Protein 9JUE (pdb70)

Structure (mmCIF, N/CA/C/O backbone):
data_9JUE
#
_entry.id   9JUE
#
_cell.length_a   71.692
_cell.length_b   88.909
_cell.length_c   112.416
_cell.angle_alpha   90.000
_cell.angle_beta   90.000
_cell.angle_gamma   90.000
#
_symmetry.space_group_name_H-M   'P 21 21 21'
#
loop_
_entity.id
_entity.type
_entity.pdbx_description
1 polymer 'Roadblock/LC7 domain protein'
2 non-polymer '4-(2-HYDROXYETHYL)-1-PIPERAZINE ETHANESULFONIC ACID'
3 water water
#
loop_
_atom_site.group_PDB
_atom_site.id
_atom_site.type_symbol
_atom_site.label_atom_id
_atom_site.label_alt_id
_atom_site.label_comp_id
_atom_site.label_asym_id
_atom_site.label_entity_id
_atom_site.label_seq_id
_atom_site.pdbx_PDB_ins_code
_atom_site.Cartn_x
_atom_site.Cartn_y
_atom_site.Cartn_z
_atom_site.occupancy
_atom_site.B_iso_or_equiv
_atom_site.auth_seq_id
_atom_site.auth_comp_id
_atom_site.auth_asym_id
_atom_site.auth_atom_id
_atom_site.pdbx_PDB_model_num
ATOM 1 N N . THR A 1 12 ? 39.36566 20.14278 -2.33392 1.000 75.59337 12 THR D N 1
ATOM 2 C CA . THR A 1 12 ? 40.80595 20.21631 -2.11469 1.000 79.07075 12 THR D CA 1
ATOM 3 C C . THR A 1 12 ? 41.25884 21.66292 -1.97090 1.000 64.45465 12 THR D C 1
ATOM 4 O O . THR A 1 12 ? 42.18477 21.96378 -1.21967 1.000 69.41182 12 THR D O 1
ATOM 15 N N . ASP A 1 13 ? 40.60143 22.55903 -2.70704 1.000 80.70783 13 ASP D N 1
ATOM 16 C CA . ASP A 1 13 ? 40.96792 23.96936 -2.64662 1.000 76.43729 13 ASP D CA 1
ATOM 17 C C . ASP A 1 13 ? 40.65613 24.56049 -1.27831 1.000 72.99403 13 ASP D C 1
ATOM 18 O O . ASP A 1 13 ? 41.48074 25.28115 -0.70489 1.000 78.15834 13 ASP D O 1
ATOM 27 N N . LYS A 1 14 ? 39.47635 24.25760 -0.73412 1.000 68.16872 14 LYS D N 1
ATOM 28 C CA . LYS A 1 14 ? 39.11621 24.76360 0.58719 1.000 71.17566 14 LYS D CA 1
ATOM 29 C C . LYS A 1 14 ? 40.06158 24.22961 1.65785 1.000 64.46202 14 LYS D C 1
ATOM 30 O O . LYS A 1 14 ? 40.48501 24.97200 2.55382 1.000 61.66618 14 LYS D O 1
ATOM 48 N N . LEU A 1 15 ? 40.40833 22.94292 1.57904 1.000 60.72146 15 LEU D N 1
ATOM 49 C CA . LEU A 1 15 ? 41.35729 22.37231 2.52961 1.000 64.00572 15 LEU D CA 1
ATOM 50 C C . LEU A 1 15 ? 42.71780 23.04964 2.41959 1.000 59.46970 15 LEU D C 1
ATOM 51 O O . LEU A 1 15 ? 43.35582 23.36390 3.43560 1.000 50.92978 15 LEU D O 1
ATOM 67 N N . TRP A 1 16 ? 43.18465 23.28200 1.19202 1.000 59.67620 16 TRP D N 1
ATOM 68 C CA . TRP A 1 16 ? 44.46669 23.95270 1.03737 1.000 66.00824 16 TRP D CA 1
ATOM 69 C C . TRP A 1 16 ? 44.40897 25.37637 1.57269 1.000 72.05436 16 TRP D C 1
ATOM 70 O O . TRP A 1 16 ? 45.40484 25.87452 2.10007 1.000 61.76124 16 TRP D O 1
ATOM 91 N N . TYR A 1 17 ? 43.25580 26.04310 1.46296 1.000 63.39098 17 TYR D N 1
ATOM 92 C CA . TYR A 1 17 ? 43.12858 27.38151 2.03607 1.000 68.85635 17 TYR D CA 1
ATOM 93 C C . TYR A 1 17 ? 43.16592 27.33254 3.55978 1.000 66.46664 17 TYR D C 1
ATOM 94 O O . TYR A 1 17 ? 43.72671 28.22877 4.20512 1.000 62.23270 17 TYR D O 1
ATOM 112 N N . ILE A 1 18 ? 42.56127 26.30170 4.15343 1.000 62.28958 18 ILE D N 1
ATOM 113 C CA . ILE A 1 18 ? 42.69620 26.10483 5.59537 1.000 59.41564 18 ILE D CA 1
ATOM 114 C C . ILE A 1 18 ? 44.17048 25.99352 5.96446 1.000 52.22694 18 ILE D C 1
ATOM 115 O O . ILE A 1 18 ? 44.64402 26.61409 6.92687 1.000 53.67493 18 ILE D O 1
ATOM 131 N N . LEU A 1 19 ? 44.91809 25.19595 5.19873 1.000 56.52507 19 LEU D N 1
ATOM 132 C CA . LEU A 1 19 ? 46.34588 25.04868 5.47269 1.000 51.16703 19 LEU D CA 1
ATOM 133 C C . LEU A 1 19 ? 47.08795 26.36865 5.28020 1.000 52.10846 19 LEU D C 1
ATOM 134 O O . LEU A 1 19 ? 48.01060 26.68566 6.03704 1.000 57.13185 19 LEU D O 1
ATOM 150 N N . GLN A 1 20 ? 46.71440 27.13764 4.25586 1.000 57.31339 20 GLN D N 1
ATOM 151 C CA . GLN A 1 20 ? 47.34789 28.42971 4.01076 1.000 61.33469 20 GLN D CA 1
ATOM 152 C C . GLN A 1 20 ? 47.16588 29.35432 5.20567 1.000 53.91983 20 GLN D C 1
ATOM 153 O O . GLN A 1 20 ? 48.12518 29.97040 5.68537 1.000 52.27896 20 GLN D O 1
ATOM 167 N N . GLU A 1 21 ? 45.92890 29.46856 5.69107 1.000 52.93307 21 GLU D N 1
ATOM 168 C CA . GLU A 1 21 ? 45.66248 30.27658 6.87672 1.000 58.88018 21 GLU D CA 1
ATOM 169 C C . GLU A 1 21 ? 46.49305 29.79432 8.05971 1.000 56.37603 21 GLU D C 1
ATOM 170 O O . GLU A 1 21 ? 47.20815 30.58021 8.69956 1.000 61.27711 21 GLU D O 1
ATOM 182 N N . LEU A 1 22 ? 46.41927 28.49417 8.35621 1.000 53.42728 22 LEU D N 1
ATOM 183 C CA . LEU A 1 22 ? 47.14417 27.94939 9.49863 1.000 47.51457 22 LEU D CA 1
ATOM 184 C C . LEU A 1 22 ? 48.62894 28.28031 9.41900 1.000 43.97061 22 LEU D C 1
ATOM 185 O O . LEU A 1 22 ? 49.20526 28.83611 10.36004 1.000 58.12128 22 LEU D O 1
ATOM 201 N N . THR A 1 23 ? 49.26469 27.95355 8.29181 1.000 52.01048 23 THR D N 1
ATOM 202 C CA . THR A 1 23 ? 50.70978 28.11188 8.18693 1.000 50.24306 23 THR D CA 1
ATOM 203 C C . THR A 1 23 ? 51.12228 29.57588 8.15891 1.000 59.22997 23 THR D C 1
ATOM 204 O O . THR A 1 23 ? 52.20501 29.91714 8.64901 1.000 62.36724 23 THR D O 1
ATOM 215 N N . SER A 1 24 ? 50.28876 30.45602 7.59675 1.000 61.07215 24 SER D N 1
ATOM 216 C CA . SER A 1 24 ? 50.64818 31.86461 7.52900 1.000 57.75804 24 SER D CA 1
ATOM 217 C C . SER A 1 24 ? 50.40978 32.59487 8.84201 1.000 59.02575 24 SER D C 1
ATOM 218 O O . SER A 1 24 ? 50.97644 33.67422 9.04522 1.000 60.35385 24 SER D O 1
ATOM 226 N N . ASN A 1 25 ? 49.58294 32.04588 9.73392 1.000 60.24490 25 ASN D N 1
ATOM 227 C CA . ASN A 1 25 ? 49.39873 32.69568 11.02623 1.000 61.32894 25 ASN D CA 1
ATOM 228 C C . ASN A 1 25 ? 50.62944 32.58797 11.92020 1.000 57.01487 25 ASN D C 1
ATOM 229 O O . ASN A 1 25 ? 50.79575 33.42001 12.81844 1.000 66.89182 25 ASN D O 1
ATOM 240 N N . ARG A 1 26 ? 51.49527 31.59832 11.69892 1.000 51.86054 26 ARG D N 1
ATOM 241 C CA . ARG A 1 26 ? 52.63061 31.36579 12.58278 1.000 50.91483 26 ARG D CA 1
ATOM 242 C C . ARG A 1 26 ? 53.88780 31.06690 11.78259 1.000 52.93316 26 ARG D C 1
ATOM 243 O O . ARG A 1 26 ? 53.89636 30.15921 10.94570 1.000 52.81373 26 ARG D O 1
ATOM 264 N N . GLY A 1 27 ? 54.95632 31.81372 12.06832 1.000 44.48063 27 GLY D N 1
ATOM 265 C CA . GLY A 1 27 ? 56.23426 31.55478 11.43452 1.000 45.02250 27 GLY D CA 1
ATOM 266 C C . GLY A 1 27 ? 56.92982 30.30827 11.93769 1.000 46.94736 27 GLY D C 1
ATOM 267 O O . GLY A 1 27 ? 57.77839 29.75856 11.22724 1.000 52.78513 27 GLY D O 1
ATOM 271 N N . ASP A 1 28 ? 56.59457 29.84827 13.14377 1.000 42.61114 28 ASP D N 1
ATOM 272 C CA . ASP A 1 28 ? 57.20630 28.65150 13.70542 1.000 41.01046 28 ASP D CA 1
ATOM 273 C C . ASP A 1 28 ? 56.46538 27.37517 13.31807 1.000 44.44419 28 ASP D C 1
ATOM 274 O O . ASP A 1 28 ? 56.82211 26.29614 13.80144 1.000 42.54205 28 ASP D O 1
ATOM 283 N N . ILE A 1 29 ? 55.45706 27.47039 12.45578 1.000 45.48683 29 ILE D N 1
ATOM 284 C CA . ILE A 1 29 ? 54.86493 26.30166 11.81303 1.000 43.37419 29 ILE D CA 1
ATOM 285 C C . ILE A 1 29 ? 55.62093 26.08343 10.50696 1.000 39.47234 29 ILE D C 1
ATOM 286 O O . ILE A 1 29 ? 55.48704 26.86518 9.56232 1.000 41.73855 29 ILE D O 1
ATOM 302 N N . GLN A 1 30 ? 56.42627 25.02184 10.45576 1.000 44.33560 30 GLN D N 1
ATOM 303 C CA . GLN A 1 30 ? 57.25725 24.78661 9.28034 1.000 40.67502 30 GLN D CA 1
ATOM 304 C C . GLN A 1 30 ? 56.42093 24.34615 8.08728 1.000 42.66538 30 GLN D C 1
ATOM 305 O O . GLN A 1 30 ? 56.66752 24.78118 6.95712 1.000 49.57231 30 GLN D O 1
ATOM 319 N N . GLY A 1 31 ? 55.43848 23.48222 8.30946 1.000 44.39020 31 GLY D N 1
ATOM 320 C CA . GLY A 1 31 ? 54.63453 23.02127 7.18582 1.000 45.29786 31 GLY D CA 1
ATOM 321 C C . GLY A 1 31 ? 53.47501 22.16902 7.64316 1.000 46.30454 31 GLY D C 1
ATOM 322 O O . GLY A 1 31 ? 53.40511 21.74777 8.79854 1.000 46.24945 31 GLY D O 1
ATOM 326 N N . CYS A 1 32 ? 52.55398 21.91496 6.71382 1.000 46.82556 32 CYS D N 1
ATOM 327 C CA . CYS A 1 32 ? 51.36755 21.13469 7.03510 1.000 39.62608 32 CYS D CA 1
ATOM 328 C C . CYS A 1 32 ? 50.96968 20.24945 5.86347 1.000 54.59349 32 CYS D C 1
ATOM 329 O O . CYS A 1 32 ? 51.31440 20.50710 4.70814 1.000 46.26128 32 CYS D O 1
ATOM 337 N N . THR A 1 33 ? 50.22282 19.19660 6.18586 1.000 49.11705 33 THR D N 1
ATOM 338 C CA . THR A 1 33 ? 49.59446 18.36840 5.16647 1.000 41.15939 33 THR D CA 1
ATOM 339 C C . THR A 1 33 ? 48.35141 17.71179 5.75034 1.000 44.51753 33 THR D C 1
ATOM 340 O O . THR A 1 33 ? 48.30420 17.37742 6.93487 1.000 41.41622 33 THR D O 1
ATOM 351 N N . ILE A 1 34 ? 47.33789 17.54343 4.90865 1.000 43.75868 34 ILE D N 1
ATOM 352 C CA . ILE A 1 34 ? 46.13199 16.79872 5.24850 1.000 41.35236 34 ILE D CA 1
ATOM 353 C C . ILE A 1 34 ? 46.18960 15.48648 4.48121 1.000 46.87532 34 ILE D C 1
ATOM 354 O O . ILE A 1 34 ? 46.27151 15.48589 3.24221 1.000 45.31034 34 ILE D O 1
ATOM 370 N N . VAL A 1 35 ? 46.14176 14.37557 5.22224 1.000 42.84870 35 VAL D N 1
ATOM 371 C CA . VAL A 1 35 ? 46.35535 13.04151 4.68208 1.000 51.50684 35 VAL D CA 1
ATOM 372 C C . VAL A 1 35 ? 45.18859 12.14919 5.07979 1.000 46.40242 35 VAL D C 1
ATOM 373 O O . VAL A 1 35 ? 44.47791 12.40759 6.05348 1.000 40.64692 35 VAL D O 1
ATOM 386 N N . THR A 1 36 ? 45.01167 11.07351 4.31866 1.000 45.24302 36 THR D N 1
ATOM 387 C CA . THR A 1 36 ? 43.98508 10.09523 4.63174 1.000 43.34993 36 THR D CA 1
ATOM 388 C C . THR A 1 36 ? 44.43124 9.21591 5.79793 1.000 41.97036 36 THR D C 1
ATOM 389 O O . THR A 1 36 ? 45.59391 9.22091 6.21006 1.000 41.06347 36 THR D O 1
ATOM 400 N N . THR A 1 37 ? 43.48463 8.44038 6.32926 1.000 45.71581 37 THR D N 1
ATOM 401 C CA . THR A 1 37 ? 43.81734 7.48720 7.38108 1.000 48.12996 37 THR D CA 1
ATOM 402 C C . THR A 1 37 ? 44.82371 6.44555 6.90783 1.000 54.61633 37 THR D C 1
ATOM 403 O O . THR A 1 37 ? 45.49260 5.82198 7.73940 1.000 56.55696 37 THR D O 1
ATOM 414 N N . GLN A 1 38 ? 44.94372 6.24154 5.59733 1.000 50.07416 38 GLN D N 1
ATOM 415 C CA . GLN A 1 38 ? 45.89554 5.29809 5.02802 1.000 49.92282 38 GLN D CA 1
ATOM 416 C C . GLN A 1 38 ? 47.21802 5.95322 4.64549 1.000 46.62436 38 GLN D C 1
ATOM 417 O O . GLN A 1 38 ? 48.04013 5.31816 3.97704 1.000 55.56895 38 GLN D O 1
ATOM 431 N N . GLY A 1 39 ? 47.43825 7.20242 5.04650 1.000 43.58460 39 GLY D N 1
ATOM 432 C CA . GLY A 1 39 ? 48.70676 7.85600 4.80102 1.000 49.13177 39 GLY D CA 1
ATOM 433 C C . GLY A 1 39 ? 48.87371 8.45081 3.42356 1.000 46.30594 39 GLY D C 1
ATOM 434 O O . GLY A 1 39 ? 50.00736 8.71202 3.00979 1.000 48.06891 39 GLY D O 1
ATOM 438 N N . LEU A 1 40 ? 47.78662 8.67540 2.69747 1.000 46.10360 40 LEU D N 1
ATOM 439 C CA . LEU A 1 40 ? 47.89811 9.27884 1.37511 1.000 48.62987 40 LEU D CA 1
ATOM 440 C C . LEU A 1 40 ? 47.63060 10.77147 1.47158 1.000 50.92125 40 LEU D C 1
ATOM 441 O O . LEU A 1 40 ? 46.65455 11.17759 2.12101 1.000 46.10595 40 LEU D O 1
ATOM 457 N N . PRO A 1 41 ? 48.46129 11.62060 0.86430 1.000 51.84715 41 PRO D N 1
ATOM 458 C CA . PRO A 1 41 ? 48.26145 13.07238 1.00040 1.000 53.01355 41 PRO D CA 1
ATOM 459 C C . PRO A 1 41 ? 47.01811 13.52978 0.25261 1.000 56.47630 41 PRO D C 1
ATOM 460 O O . PRO A 1 41 ? 46.87718 13.29254 -0.94860 1.000 51.63724 41 PRO D O 1
ATOM 471 N N . ILE A 1 42 ? 46.10942 14.18215 0.97755 1.000 49.79017 42 ILE D N 1
ATOM 472 C CA . ILE A 1 42 ? 44.97713 14.83688 0.33362 1.000 49.76405 42 ILE D CA 1
ATOM 473 C C . ILE A 1 42 ? 45.39621 16.19925 -0.19629 1.000 54.66259 42 ILE D C 1
ATOM 474 O O . ILE A 1 42 ? 45.07903 16.56792 -1.33244 1.000 59.75174 42 ILE D O 1
ATOM 490 N N . THR A 1 43 ? 46.11840 16.96338 0.61908 1.000 52.36348 43 THR D N 1
ATOM 491 C CA . THR A 1 43 ? 46.68503 18.22660 0.15772 1.000 50.70257 43 THR D CA 1
ATOM 492 C C . THR A 1 43 ? 47.83086 18.60275 1.08446 1.000 53.68565 43 THR D C 1
ATOM 493 O O . THR A 1 43 ? 47.95716 18.06685 2.18478 1.000 53.23291 43 THR D O 1
ATOM 504 N N . SER A 1 44 ? 48.67668 19.52134 0.62506 1.000 53.68027 44 SER D N 1
ATOM 505 C CA . SER A 1 44 ? 49.88394 19.83481 1.37305 1.000 59.56604 44 SER D CA 1
ATOM 506 C C . SER A 1 44 ? 50.28414 21.28431 1.15827 1.000 55.76577 44 SER D C 1
ATOM 507 O O . SER A 1 44 ? 50.06868 21.85371 0.08629 1.000 59.16345 44 SER D O 1
ATOM 515 N N . LEU A 1 45 ? 50.86825 21.87594 2.20018 1.000 48.56832 45 LEU D N 1
ATOM 516 C CA . LEU A 1 45 ? 51.56436 23.15991 2.12104 1.000 49.50389 45 LEU D CA 1
ATOM 517 C C . LEU A 1 45 ? 52.88603 22.90650 2.84329 1.000 48.04746 45 LEU D C 1
ATOM 518 O O . LEU A 1 45 ? 52.99632 23.10358 4.05813 1.000 48.13781 45 LEU D O 1
ATOM 534 N N . LEU A 1 46 ? 53.86961 22.41978 2.09140 1.000 57.05779 46 LEU D N 1
ATOM 535 C CA . LEU A 1 46 ? 55.15119 21.99635 2.62905 1.000 48.58235 46 LEU D CA 1
ATOM 536 C C . LEU A 1 46 ? 56.26881 22.62001 1.80900 1.000 51.25340 46 LEU D C 1
ATOM 537 O O . LEU A 1 46 ? 56.11146 22.88195 0.61327 1.000 61.47612 46 LEU D O 1
ATOM 553 N N . ALA A 1 47 ? 57.40132 22.85544 2.46372 1.000 59.14244 47 ALA D N 1
ATOM 554 C CA . ALA A 1 47 ? 58.56056 23.38742 1.76708 1.000 68.07299 47 ALA D CA 1
ATOM 555 C C . ALA A 1 47 ? 58.95528 22.46294 0.61835 1.000 71.73334 47 ALA D C 1
ATOM 556 O O . ALA A 1 47 ? 58.65945 21.26492 0.61596 1.000 71.82140 47 ALA D O 1
ATOM 563 N N . ASP A 1 48 ? 59.63055 23.04250 -0.37677 1.000 93.17044 48 ASP D N 1
ATOM 564 C CA . ASP A 1 48 ? 60.03723 22.26639 -1.54328 1.000 93.42743 48 ASP D CA 1
ATOM 565 C C . ASP A 1 48 ? 60.89768 21.07157 -1.15707 1.000 92.89398 48 ASP D C 1
ATOM 566 O O . ASP A 1 48 ? 60.93254 20.07111 -1.88350 1.000 93.27582 48 ASP D O 1
ATOM 575 N N . ASP A 1 49 ? 61.59876 21.15179 -0.02725 1.000 73.53264 49 ASP D N 1
ATOM 576 C CA . ASP A 1 49 ? 62.51297 20.08837 0.36248 1.000 80.74942 49 ASP D CA 1
ATOM 577 C C . ASP A 1 49 ? 61.79076 18.86619 0.91390 1.000 79.30655 49 ASP D C 1
ATOM 578 O O . ASP A 1 49 ? 62.34404 17.76145 0.87758 1.000 76.12761 49 ASP D O 1
ATOM 587 N N . ALA A 1 50 ? 60.57251 19.03607 1.41337 1.000 77.66866 50 ALA D N 1
ATOM 588 C CA . ALA A 1 50 ? 59.92024 17.98112 2.17357 1.000 71.17506 50 ALA D CA 1
ATOM 589 C C . ALA A 1 50 ? 59.54382 16.79478 1.29112 1.000 66.36143 50 ALA D C 1
ATOM 590 O O . ALA A 1 50 ? 59.30775 16.92933 0.08730 1.000 64.21241 50 ALA D O 1
ATOM 597 N N . ASN A 1 51 ? 59.48815 15.61739 1.91637 1.000 60.20909 51 ASN D N 1
ATOM 598 C CA . ASN A 1 51 ? 59.04311 14.38242 1.27156 1.000 52.94568 51 ASN D CA 1
ATOM 599 C C . ASN A 1 51 ? 57.60136 14.13389 1.70423 1.000 50.62082 51 ASN D C 1
ATOM 600 O O . ASN A 1 51 ? 57.34966 13.58380 2.77962 1.000 51.99538 51 ASN D O 1
ATOM 611 N N . VAL A 1 52 ? 56.65334 14.52190 0.84904 1.000 54.43828 52 VAL D N 1
ATOM 612 C CA . VAL A 1 52 ? 55.24478 14.50669 1.23861 1.000 52.83939 52 VAL D CA 1
ATOM 613 C C . VAL A 1 52 ? 54.78720 13.08392 1.54191 1.000 48.66658 52 VAL D C 1
ATOM 614 O O . VAL A 1 52 ? 54.16140 12.82011 2.57603 1.000 43.48328 52 VAL D O 1
ATOM 627 N N . SER A 1 53 ? 55.08099 12.14728 0.63805 1.000 38.64798 53 SER D N 1
ATOM 628 C CA . SER A 1 53 ? 54.59818 10.78088 0.81242 1.000 55.69914 53 SER D CA 1
ATOM 629 C C . SER A 1 53 ? 55.13498 10.16710 2.09977 1.000 49.64859 53 SER D C 1
ATOM 630 O O . SER A 1 53 ? 54.39107 9.51714 2.84435 1.000 44.02566 53 SER D O 1
ATOM 638 N N . LEU A 1 54 ? 56.42335 10.37062 2.38200 1.000 48.53848 54 LEU D N 1
ATOM 639 C CA . LEU A 1 54 ? 57.01565 9.83380 3.60310 1.000 48.02768 54 LEU D CA 1
ATOM 640 C C . LEU A 1 54 ? 56.36059 10.43008 4.84446 1.000 38.44882 54 LEU D C 1
ATOM 641 O O . LEU A 1 54 ? 56.03070 9.70999 5.79357 1.000 37.36159 54 LEU D O 1
ATOM 657 N N . ILE A 1 55 ? 56.18454 11.75271 4.86398 1.000 41.92468 55 ILE D N 1
ATOM 658 C CA . ILE A 1 55 ? 55.57327 12.40653 6.01891 1.000 36.03287 55 ILE D CA 1
ATOM 659 C C . ILE A 1 55 ? 54.16956 11.86228 6.24758 1.000 45.32832 55 ILE D C 1
ATOM 660 O O . ILE A 1 55 ? 53.80053 11.48930 7.36888 1.000 37.41955 55 ILE D O 1
ATOM 676 N N . SER A 1 56 ? 53.37109 11.79322 5.18089 1.000 40.08202 56 SER D N 1
ATOM 677 C CA . SER A 1 56 ? 51.99722 11.32086 5.31437 1.000 48.49882 56 SER D CA 1
ATOM 678 C C . SER A 1 56 ? 51.95925 9.88264 5.81473 1.000 41.53594 56 SER D C 1
ATOM 679 O O . SER A 1 56 ? 51.22040 9.55560 6.75364 1.000 41.20186 56 SER D O 1
ATOM 687 N N . ALA A 1 57 ? 52.75642 9.00663 5.19975 1.000 39.26880 57 ALA D N 1
ATOM 688 C CA . ALA A 1 57 ? 52.71297 7.59366 5.55331 1.000 44.00634 57 ALA D CA 1
ATOM 689 C C . ALA A 1 57 ? 53.18008 7.36958 6.98486 1.000 33.45619 57 ALA D C 1
ATOM 690 O O . ALA A 1 57 ? 52.55060 6.62126 7.74153 1.000 35.04147 57 ALA D O 1
ATOM 697 N N . MET A 1 58 ? 54.28833 8.00163 7.37741 1.000 34.91363 58 MET D N 1
ATOM 698 C CA . MET A 1 58 ? 54.79138 7.80490 8.73099 1.000 39.50570 58 MET D CA 1
ATOM 699 C C . MET A 1 58 ? 53.82790 8.38074 9.76075 1.000 38.30890 58 MET D C 1
ATOM 700 O O . MET A 1 58 ? 53.65358 7.80531 10.84114 1.000 34.78868 58 MET D O 1
ATOM 714 N N . SER A 1 59 ? 53.18411 9.50932 9.44882 1.000 37.91957 59 SER D N 1
ATOM 715 C CA . SER A 1 59 ? 52.18117 10.04880 10.36008 1.000 42.15804 59 SER D CA 1
ATOM 716 C C . SER A 1 59 ? 51.03234 9.06523 10.53832 1.000 31.98450 59 SER D C 1
ATOM 717 O O . SER A 1 59 ? 50.60413 8.78644 11.66515 1.000 35.48839 59 SER D O 1
ATOM 725 N N . ALA A 1 60 ? 50.52467 8.51975 9.43036 1.000 33.90487 60 ALA D N 1
ATOM 726 C CA . ALA A 1 60 ? 49.43438 7.55421 9.52412 1.000 43.47889 60 ALA D CA 1
ATOM 727 C C . ALA A 1 60 ? 49.85270 6.32169 10.31988 1.000 38.34233 60 ALA D C 1
ATOM 728 O O . ALA A 1 60 ? 49.06777 5.78835 11.11401 1.000 41.91614 60 ALA D O 1
ATOM 735 N N . ALA A 1 61 ? 51.08974 5.85946 10.12740 1.000 37.97127 61 ALA D N 1
ATOM 736 C CA . ALA A 1 61 ? 51.55568 4.66238 10.82377 1.000 38.22702 61 ALA D CA 1
ATOM 737 C C . ALA A 1 61 ? 51.68860 4.91086 12.32302 1.000 33.44358 61 ALA D C 1
ATOM 738 O O . ALA A 1 61 ? 51.27259 4.07947 13.14452 1.000 41.64966 61 ALA D O 1
ATOM 745 N N . ILE A 1 62 ? 52.29844 6.03800 12.69688 1.000 36.03686 62 ILE D N 1
ATOM 746 C CA . ILE A 1 62 ? 52.34166 6.43746 14.10086 1.000 32.03624 62 ILE D CA 1
ATOM 747 C C . ILE A 1 62 ? 50.93456 6.45585 14.67598 1.000 37.51372 62 ILE D C 1
ATOM 748 O O . ILE A 1 62 ? 50.68320 5.95229 15.77739 1.000 37.42102 62 ILE D O 1
ATOM 764 N N . ILE A 1 63 ? 49.99897 7.05944 13.93995 1.000 32.65981 63 ILE D N 1
ATOM 765 C CA . ILE A 1 63 ? 48.62198 7.15594 14.41266 1.000 38.94520 63 ILE D CA 1
ATOM 766 C C . ILE A 1 63 ? 48.05646 5.76960 14.68434 1.000 34.58766 63 ILE D C 1
ATOM 767 O O . ILE A 1 63 ? 47.46724 5.52173 15.73716 1.000 37.31527 63 ILE D O 1
ATOM 783 N N . SER A 1 64 ? 48.21952 4.84690 13.73705 1.000 37.85295 64 SER D N 1
ATOM 784 C CA . SER A 1 64 ? 47.64841 3.51319 13.91001 1.000 42.84420 64 SER D CA 1
ATOM 785 C C . SER A 1 64 ? 48.23505 2.81566 15.13295 1.000 36.77596 64 SER D C 1
ATOM 786 O O . SER A 1 64 ? 47.49911 2.28265 15.97903 1.000 42.41015 64 SER D O 1
ATOM 794 N N . VAL A 1 65 ? 49.56625 2.79947 15.23720 1.000 35.89408 65 VAL D N 1
ATOM 795 C CA . VAL A 1 65 ? 50.20958 2.08415 16.33809 1.000 38.11023 65 VAL D CA 1
ATOM 796 C C . VAL A 1 65 ? 49.79569 2.68750 17.67569 1.000 40.48862 65 VAL D C 1
ATOM 797 O O . VAL A 1 65 ? 49.38873 1.97463 18.60636 1.000 42.18613 65 VAL D O 1
ATOM 810 N N . ALA A 1 66 ? 49.89741 4.01307 17.79433 1.000 40.84714 66 ALA D N 1
ATOM 811 C CA . ALA A 1 66 ? 49.55709 4.66143 19.05143 1.000 38.68038 66 ALA D CA 1
ATOM 812 C C . ALA A 1 66 ? 48.07583 4.52843 19.36581 1.000 36.18852 66 ALA D C 1
ATOM 813 O O . ALA A 1 66 ? 47.70596 4.45927 20.53610 1.000 50.28070 66 ALA D O 1
ATOM 820 N N . GLU A 1 67 ? 47.21537 4.49567 18.34880 1.000 40.70608 67 GLU D N 1
ATOM 821 C CA . GLU A 1 67 ? 45.79593 4.26220 18.58075 1.000 51.46693 67 GLU D CA 1
ATOM 822 C C . GLU A 1 67 ? 45.58259 2.90512 19.22924 1.000 49.85203 67 GLU D C 1
ATOM 823 O O . GLU A 1 67 ? 44.88732 2.78652 20.24769 1.000 48.55211 67 GLU D O 1
ATOM 835 N N . SER A 1 68 ? 46.16123 1.86136 18.63253 1.000 57.03201 68 SER D N 1
ATOM 836 C CA . SER A 1 68 ? 46.05221 0.53095 19.22039 1.000 63.88240 68 SER D CA 1
ATOM 837 C C . SER A 1 68 ? 46.51925 0.54911 20.66842 1.000 53.04573 68 SER D C 1
ATOM 838 O O . SER A 1 68 ? 45.83464 0.04358 21.56503 1.000 57.48403 68 SER D O 1
ATOM 846 N N . ALA A 1 69 ? 47.68113 1.15517 20.91615 1.000 54.66199 69 ALA D N 1
ATOM 847 C CA . ALA A 1 69 ? 48.20284 1.21549 22.27829 1.000 43.55107 69 ALA D CA 1
ATOM 848 C C . ALA A 1 69 ? 47.22882 1.92709 23.21247 1.000 58.28145 69 ALA D C 1
ATOM 849 O O . ALA A 1 69 ? 46.83023 1.38213 24.24856 1.000 66.64901 69 ALA D O 1
ATOM 856 N N . SER A 1 70 ? 46.83750 3.15249 22.85740 1.000 55.96832 70 SER D N 1
ATOM 857 C CA . SER A 1 70 ? 45.95240 3.95160 23.69659 1.000 49.01329 70 SER D CA 1
ATOM 858 C C . SER A 1 70 ? 44.68904 3.18347 24.05221 1.000 59.86127 70 SER D C 1
ATOM 859 O O . SER A 1 70 ? 44.26570 3.16223 25.21320 1.000 59.94695 70 SER D O 1
ATOM 867 N N . GLN A 1 71 ? 44.07188 2.53776 23.06186 1.000 56.56288 71 GLN D N 1
ATOM 868 C CA . GLN A 1 71 ? 42.84722 1.79623 23.34061 1.000 54.03666 71 GLN D CA 1
ATOM 869 C C . GLN A 1 71 ? 43.12464 0.59756 24.23886 1.000 61.23799 71 GLN D C 1
ATOM 870 O O . GLN A 1 71 ? 42.33378 0.29674 25.14042 1.000 57.59776 71 GLN D O 1
ATOM 884 N N . GLU A 1 72 ? 44.24803 -0.09157 24.02332 1.000 65.03233 72 GLU D N 1
ATOM 885 C CA . GLU A 1 72 ? 44.59432 -1.20371 24.90305 1.000 67.32600 72 GLU D CA 1
ATOM 886 C C . GLU A 1 72 ? 44.78499 -0.72775 26.33865 1.000 66.57342 72 GLU D C 1
ATOM 887 O O . GLU A 1 72 ? 44.38281 -1.41294 27.28635 1.000 57.48786 72 GLU D O 1
ATOM 899 N N . LEU A 1 73 ? 45.39923 0.44121 26.52030 1.000 62.88334 73 LEU D N 1
ATOM 900 C CA . LEU A 1 73 ? 45.58061 1.02380 27.84450 1.000 70.00134 73 LEU D CA 1
ATOM 901 C C . LEU A 1 73 ? 44.35781 1.80376 28.31818 1.000 64.14008 73 LEU D C 1
ATOM 902 O O . LEU A 1 73 ? 44.44360 2.50763 29.32961 1.000 69.98238 73 LEU D O 1
ATOM 918 N N . GLN A 1 74 ? 43.23547 1.70055 27.60607 1.000 73.71486 74 GLN D N 1
ATOM 919 C CA . GLN A 1 74 ? 41.96884 2.29999 28.02669 1.000 75.48702 74 GLN D CA 1
ATOM 920 C C . GLN A 1 74 ? 42.08046 3.81392 28.19463 1.000 73.46915 74 GLN D C 1
ATOM 921 O O . GLN A 1 74 ? 41.58733 4.38699 29.16819 1.000 76.66578 74 GLN D O 1
ATOM 935 N N . ARG A 1 75 ? 42.72585 4.47188 27.23269 1.000 61.01416 75 ARG D N 1
ATOM 936 C CA . ARG A 1 75 ? 42.68904 5.92490 27.13136 1.000 69.63833 75 ARG D CA 1
ATOM 937 C C . ARG A 1 75 ? 41.79789 6.38963 25.98699 1.000 64.53812 75 ARG D C 1
ATOM 938 O O . ARG A 1 75 ? 41.86430 7.55991 25.59382 1.000 59.41457 75 ARG D O 1
ATOM 959 N N . GLY A 1 76 ? 40.97164 5.49758 25.44254 1.000 62.60974 76 GLY D N 1
ATOM 960 C CA . GLY A 1 76 ? 39.99752 5.86853 24.43982 1.000 59.55633 76 GLY D CA 1
ATOM 961 C C . GLY A 1 76 ? 40.60909 6.07770 23.07027 1.000 59.56246 76 GLY D C 1
ATOM 962 O O . GLY A 1 76 ? 41.80551 5.89276 22.8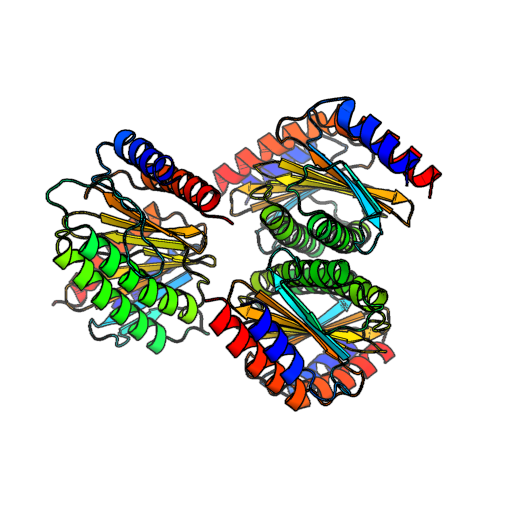3850 1.000 63.03508 76 GLY D O 1
ATOM 966 N N . TYR A 1 77 ? 39.74649 6.46883 22.13544 1.000 68.41754 77 TYR D N 1
ATOM 967 C CA . TYR A 1 77 ? 40.20234 6.76138 20.78526 1.000 59.31330 77 TYR D CA 1
ATOM 968 C C . TYR A 1 77 ? 41.23503 7.87942 20.82121 1.000 56.43005 77 TYR D C 1
ATOM 969 O O . TYR A 1 77 ? 41.10451 8.84727 21.57552 1.000 55.73494 77 TYR D O 1
ATOM 987 N N . LEU A 1 78 ? 42.27235 7.73515 20.00545 1.000 45.59880 78 LEU D N 1
ATOM 988 C CA . LEU A 1 78 ? 43.36672 8.69327 19.99107 1.000 47.62137 78 LEU D CA 1
ATOM 989 C C . LEU A 1 78 ? 42.96223 9.93778 19.21214 1.000 48.58683 78 LEU D C 1
ATOM 990 O O . LEU A 1 78 ? 42.46014 9.84243 18.08888 1.000 49.06381 78 LEU D O 1
ATOM 1006 N N . GLN A 1 79 ? 43.18378 11.10645 19.81103 1.000 41.94749 79 GLN D N 1
ATOM 1007 C CA . GLN A 1 79 ? 42.80007 12.37353 19.20564 1.000 47.70326 79 GLN D CA 1
ATOM 1008 C C . GLN A 1 79 ? 43.97116 13.16418 18.65264 1.000 49.65495 79 GLN D C 1
ATOM 1009 O O . GLN A 1 79 ? 43.80936 13.86257 17.64914 1.000 42.36207 79 GLN D O 1
ATOM 1023 N N . ARG A 1 80 ? 45.14311 13.06795 19.27389 1.000 39.39488 80 ARG D N 1
ATOM 1024 C CA . ARG A 1 80 ? 46.27415 13.88739 18.87125 1.000 40.40009 80 ARG D CA 1
ATOM 1025 C C . ARG A 1 80 ? 47.55976 13.27917 19.40934 1.000 35.61200 80 ARG D C 1
ATOM 1026 O O . ARG A 1 80 ? 47.58310 12.73085 20.51410 1.000 37.54583 80 ARG D O 1
ATOM 1047 N N . ILE A 1 81 ? 48.61724 13.37511 18.60914 1.000 31.73196 81 ILE D N 1
ATOM 1048 C CA . ILE A 1 81 ? 49.96621 13.00362 19.00763 1.000 38.32197 81 ILE D CA 1
ATOM 1049 C C . ILE A 1 81 ? 50.86484 14.22045 18.84676 1.000 37.03901 81 ILE D C 1
ATOM 1050 O O . ILE A 1 81 ? 50.80574 14.91793 17.82777 1.000 31.58220 81 ILE D O 1
ATOM 1066 N N . LEU A 1 82 ? 51.70475 14.46498 19.84680 1.000 31.21864 82 LEU D N 1
ATOM 1067 C CA . LEU A 1 82 ? 52.79324 15.42795 19.74557 1.000 31.07541 82 LEU D CA 1
ATOM 1068 C C . LEU A 1 82 ? 54.09990 14.67159 19.90796 1.000 31.53847 82 LEU D C 1
ATOM 1069 O O . LEU A 1 82 ? 54.35405 14.09293 20.96872 1.000 33.58452 82 LEU D O 1
ATOM 1085 N N . LEU A 1 83 ? 54.92136 14.67272 18.86673 1.000 40.28144 83 LEU D N 1
ATOM 1086 C CA . LEU A 1 83 ? 56.23450 14.04654 18.90207 1.000 36.04870 83 LEU D CA 1
ATOM 1087 C C . LEU A 1 83 ? 57.27611 15.15462 18.91916 1.000 45.26014 83 LEU D C 1
ATOM 1088 O O . LEU A 1 83 ? 57.37390 15.93756 17.96496 1.000 31.47753 83 LEU D O 1
ATOM 1104 N N . GLU A 1 84 ? 58.03916 15.22333 20.00517 1.000 36.71244 84 GLU D N 1
ATOM 1105 C CA . GLU A 1 84 ? 59.07075 16.23320 20.19138 1.000 37.57339 84 GLU D CA 1
ATOM 1106 C C . GLU A 1 84 ? 60.43583 15.59197 19.99043 1.000 39.00608 84 GLU D C 1
ATOM 1107 O O . GLU A 1 84 ? 60.79928 14.65622 20.71152 1.000 39.11575 84 GLU D O 1
ATOM 1119 N N . GLY A 1 85 ? 61.18285 16.09268 19.00651 1.000 42.72782 85 GLY D N 1
ATOM 1120 C CA . GLY A 1 85 ? 62.54378 15.67540 18.76907 1.000 46.77787 85 GLY D CA 1
ATOM 1121 C C . GLY A 1 85 ? 63.52109 16.79506 19.09367 1.000 50.56989 85 GLY D C 1
ATOM 1122 O O . GLY A 1 85 ? 63.14672 17.93554 19.35749 1.000 43.35496 85 GLY D O 1
ATOM 1126 N N . GLU A 1 86 ? 64.80526 16.43952 19.06472 1.000 54.79549 86 GLU D N 1
ATOM 1127 C CA . GLU A 1 86 ? 65.84029 17.41619 19.38036 1.000 60.64382 86 GLU D CA 1
ATOM 1128 C C . GLU A 1 86 ? 65.86560 18.56656 18.38283 1.000 57.34834 86 GLU D C 1
ATOM 1129 O O . GLU A 1 86 ? 66.30168 19.66908 18.72912 1.000 56.50684 86 GLU D O 1
ATOM 1141 N N . LEU A 1 87 ? 65.40099 18.34093 17.14932 1.000 52.67393 87 LEU D N 1
ATOM 1142 C CA . LEU A 1 87 ? 65.48121 19.34947 16.10126 1.000 54.70228 87 LEU D CA 1
ATOM 1143 C C . LEU A 1 87 ? 64.14813 19.99847 15.75985 1.000 51.70644 87 LEU D C 1
ATOM 1144 O O . LEU A 1 87 ? 64.14395 21.11623 15.23527 1.000 49.03623 87 LEU D O 1
ATOM 1160 N N . GLY A 1 88 ? 63.03117 19.33671 16.03471 1.000 51.62027 88 GLY D N 1
ATOM 1161 C CA . GLY A 1 88 ? 61.73346 19.90396 15.72120 1.000 43.58816 88 GLY D CA 1
ATOM 1162 C C . GLY A 1 88 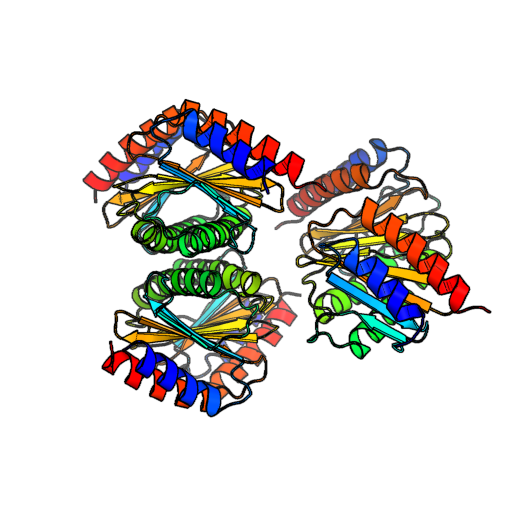? 60.63809 19.04453 16.30849 1.000 46.19749 88 GLY D C 1
ATOM 1163 O O . GLY A 1 88 ? 60.89165 17.99273 16.90131 1.000 38.31517 88 GLY D O 1
ATOM 1167 N N . THR A 1 89 ? 59.40409 19.50536 16.12803 1.000 38.43506 89 THR D N 1
ATOM 1168 C CA . THR A 1 89 ? 58.23254 18.80427 16.62867 1.000 34.30627 89 THR D CA 1
ATOM 1169 C C . THR A 1 89 ? 57.25984 18.54819 15.48676 1.000 37.75658 89 THR D C 1
ATOM 1170 O O . THR A 1 89 ? 57.20059 19.30518 14.51186 1.000 35.95808 89 THR D O 1
ATOM 1181 N N . ILE A 1 90 ? 56.51146 17.45631 15.60699 1.000 38.25144 90 ILE D N 1
ATOM 1182 C CA . ILE A 1 90 ? 55.44453 17.13554 14.66874 1.000 39.31023 90 ILE D CA 1
ATOM 1183 C C . ILE A 1 90 ? 54.17513 16.87789 15.46683 1.000 33.21253 90 ILE D C 1
ATOM 1184 O O . ILE A 1 90 ? 54.19196 16.14019 16.45908 1.000 33.70428 90 ILE D O 1
ATOM 1200 N N . ILE A 1 91 ? 53.08530 17.51050 15.04672 1.000 27.66086 91 ILE D N 1
ATOM 1201 C CA . ILE A 1 91 ? 51.77765 17.37036 15.67173 1.000 31.55898 91 ILE D CA 1
ATOM 1202 C C . ILE A 1 91 ? 50.86798 16.67666 14.66894 1.000 33.37711 91 ILE D C 1
ATOM 1203 O O . ILE A 1 91 ? 50.76110 17.11070 13.51715 1.000 32.63581 91 ILE D O 1
ATOM 1219 N N . ILE A 1 92 ? 50.22551 15.59781 15.09810 1.000 37.97640 92 ILE D N 1
ATOM 1220 C CA . ILE A 1 92 ? 49.37955 14.77882 14.23848 1.000 29.81950 92 ILE D CA 1
ATOM 1221 C C . ILE A 1 92 ? 48.00432 14.74427 14.88643 1.000 40.97384 92 ILE D C 1
ATOM 1222 O O . ILE A 1 92 ? 47.83126 14.14231 15.95324 1.000 34.74047 92 ILE D O 1
ATOM 1238 N N . SER A 1 93 ? 47.02770 15.39010 14.25283 1.000 33.79724 93 SER D N 1
ATOM 1239 C CA . SER A 1 93 ? 45.70713 15.58241 14.83411 1.000 38.15864 93 SER D CA 1
ATOM 1240 C C . SER A 1 93 ? 44.64860 14.91857 13.96646 1.000 34.26448 93 SER D C 1
ATOM 1241 O O . SER A 1 93 ? 44.61483 15.12605 12.75039 1.000 38.43545 93 SER D O 1
ATOM 1249 N N . LYS A 1 94 ? 43.78078 14.13152 14.59424 1.000 42.33517 94 LYS D N 1
ATOM 1250 C CA . LYS A 1 94 ? 42.60916 13.61840 13.89920 1.000 43.94559 94 LYS D CA 1
ATOM 1251 C C . LYS A 1 94 ? 41.69593 14.77707 13.51727 1.000 49.78016 94 LYS D C 1
ATOM 1252 O O . LYS A 1 94 ? 41.39360 15.64250 14.34395 1.000 45.09197 94 LYS D O 1
ATOM 1271 N N . ALA A 1 95 ? 41.26422 14.79821 12.26203 1.000 42.70520 95 ALA D N 1
ATOM 1272 C CA . ALA A 1 95 ? 40.37177 15.83303 11.74276 1.000 43.95916 95 ALA D CA 1
ATOM 1273 C C . ALA A 1 95 ? 39.10306 15.15614 11.23273 1.000 41.77942 95 ALA D C 1
ATOM 1274 O O . ALA A 1 95 ? 38.80500 15.17897 10.03580 1.000 42.46713 95 ALA D O 1
ATOM 1281 N N . GLY A 1 96 ? 38.34882 14.56359 12.15258 1.000 49.01170 96 GLY D N 1
ATOM 1282 C CA . GLY A 1 96 ? 37.26570 13.68435 11.79135 1.000 49.74514 96 GLY D CA 1
ATOM 1283 C C . GLY A 1 96 ? 37.79035 12.28702 11.53597 1.000 52.71926 96 GLY D C 1
ATOM 1284 O O . GLY A 1 96 ? 39.00037 12.04093 11.56955 1.000 44.79192 96 GLY D O 1
ATOM 1288 N N . PRO A 1 97 ? 36.89010 11.33846 11.27124 1.000 54.84822 97 PRO D N 1
ATOM 1289 C CA . PRO A 1 97 ? 37.31822 9.95301 11.04322 1.000 53.89717 97 PRO D CA 1
ATOM 1290 C C . PRO A 1 97 ? 37.94333 9.70773 9.67992 1.000 50.80481 97 PRO D C 1
ATOM 1291 O O . PRO A 1 97 ? 38.37562 8.58062 9.41455 1.000 60.12563 97 PRO D O 1
ATOM 1302 N N . HIS A 1 98 ? 38.01917 10.72103 8.81639 1.000 54.99035 98 HIS D N 1
ATOM 1303 C CA . HIS A 1 98 ? 38.45705 10.53058 7.44408 1.000 45.00432 98 HIS D CA 1
ATOM 1304 C C . HIS A 1 98 ? 39.73359 11.27885 7.08770 1.000 48.61556 98 HIS D C 1
ATOM 1305 O O . HIS A 1 98 ? 40.23768 11.10018 5.97273 1.000 53.73867 98 HIS D O 1
ATOM 1319 N N . ALA A 1 99 ? 40.27567 12.09903 7.98535 1.000 45.17179 99 ALA D N 1
ATOM 1320 C CA . ALA A 1 99 ? 41.43056 12.91470 7.64279 1.000 39.37905 99 ALA D CA 1
ATOM 1321 C C . ALA A 1 99 ? 42.31317 13.11234 8.86483 1.000 38.12500 99 ALA D C 1
ATOM 1322 O O . ALA A 1 99 ? 41.87229 12.97618 10.00783 1.000 43.59857 99 ALA D O 1
ATOM 1329 N N . ILE A 1 100 ? 43.57429 13.44326 8.59798 1.000 38.13369 100 ILE D N 1
ATOM 1330 C CA . ILE A 1 100 ? 44.58093 13.68354 9.62435 1.000 37.30690 100 ILE D CA 1
ATOM 1331 C C . ILE A 1 100 ? 45.39249 14.90131 9.20782 1.000 34.77717 100 ILE D C 1
ATOM 1332 O O . ILE A 1 100 ? 45.87407 14.97330 8.07202 1.000 36.88716 100 ILE D O 1
ATOM 1348 N N . LEU A 1 101 ? 45.53307 15.85936 10.11989 1.000 38.28466 101 LEU D N 1
ATOM 1349 C CA . LEU A 1 101 ? 46.33582 17.05449 9.89910 1.000 34.50036 101 LEU D CA 1
ATOM 1350 C C . LEU A 1 101 ? 47.70561 16.84745 10.53303 1.000 35.38904 101 LEU D C 1
ATOM 1351 O O . LEU A 1 101 ? 47.80491 16.55571 11.73010 1.000 33.14636 101 LEU D O 1
ATOM 1367 N N . VAL A 1 102 ? 48.75289 16.99368 9.72870 1.000 32.44080 102 VAL D N 1
ATOM 1368 C CA . VAL A 1 102 ? 50.13371 16.88308 10.17368 1.000 34.30977 102 VAL D CA 1
ATOM 1369 C C . VAL A 1 102 ? 50.74825 18.27074 10.10788 1.000 38.79554 102 VAL D C 1
ATOM 1370 O O . VAL A 1 102 ? 50.64480 18.94976 9.07871 1.000 35.94514 102 VAL D O 1
ATOM 1383 N N . SER A 1 103 ? 51.38420 18.68665 11.20173 1.000 32.95815 103 SER D N 1
ATOM 1384 C CA . SER A 1 103 ? 51.96418 20.01846 11.33508 1.000 33.22997 103 SER D CA 1
ATOM 1385 C C . SER A 1 103 ? 53.39616 19.86285 11.82623 1.000 31.81007 103 SER D C 1
ATOM 1386 O O . SER A 1 103 ? 53.62227 19.40565 12.94992 1.000 33.54326 103 SER D O 1
ATOM 1394 N N . LEU A 1 104 ? 54.35648 20.22163 10.98273 1.000 34.43054 104 LEU D N 1
ATOM 1395 C CA . LEU A 1 104 ? 55.75822 20.29019 11.37069 1.000 43.83712 104 LEU D CA 1
ATOM 1396 C C . LEU A 1 104 ? 56.02752 21.69297 11.89985 1.000 32.72091 104 LEU D C 1
ATOM 1397 O O . LEU A 1 104 ? 55.76620 22.68004 11.19609 1.000 40.56466 104 LEU D O 1
ATOM 1413 N N . VAL A 1 105 ? 56.54562 21.77439 13.13385 1.000 39.15276 105 VAL D N 1
ATOM 1414 C CA . VAL A 1 105 ? 56.75824 23.03082 13.83826 1.000 33.81832 105 VAL D CA 1
ATOM 1415 C C . VAL A 1 105 ? 58.15240 23.04913 14.45611 1.000 37.34715 105 VAL D C 1
ATOM 1416 O O . VAL A 1 105 ? 58.75684 22.00837 14.73184 1.000 38.26190 105 VAL D O 1
ATOM 1429 N N . ASP A 1 106 ? 58.63362 24.26427 14.71857 1.000 42.50382 106 ASP D N 1
ATOM 1430 C CA . ASP A 1 106 ? 59.99295 24.47698 15.18921 1.000 40.25058 106 ASP D CA 1
ATOM 1431 C C . ASP A 1 106 ? 60.21634 23.87173 16.57129 1.000 39.18346 106 ASP D C 1
ATOM 1432 O O . ASP A 1 106 ? 59.28058 23.58587 17.32245 1.000 37.13784 106 ASP D O 1
ATOM 1441 N N . LYS A 1 107 ? 61.49723 23.71089 16.91060 1.000 44.81203 107 LYS D N 1
ATOM 1442 C CA . LYS A 1 107 ? 61.86488 23.15202 18.20580 1.000 47.12456 107 LYS D CA 1
ATOM 1443 C C . LYS A 1 107 ? 61.41283 24.04661 19.35303 1.000 57.89715 107 LYS D C 1
ATOM 1444 O O . LYS A 1 107 ? 61.08034 23.54808 20.43503 1.000 50.40221 107 LYS D O 1
ATOM 1463 N N . ASP A 1 108 ? 61.38416 25.36175 19.13818 1.000 44.83391 108 ASP D N 1
ATOM 1464 C CA . ASP A 1 108 ? 61.01540 26.32178 20.17064 1.000 46.57147 108 ASP D CA 1
ATOM 1465 C C . ASP A 1 108 ? 59.67086 26.97688 19.88521 1.000 43.34603 108 ASP D C 1
ATOM 1466 O O . ASP A 1 108 ? 59.40575 28.08562 20.36203 1.000 50.52738 108 ASP D O 1
ATOM 1475 N N . ALA A 1 109 ? 58.81539 26.30933 19.12097 1.000 39.02478 109 ALA D N 1
ATOM 1476 C CA . ALA A 1 109 ? 57.54595 26.89736 18.72943 1.000 44.35363 109 ALA D CA 1
ATOM 1477 C C . ALA A 1 109 ? 56.68303 27.17882 19.95672 1.000 38.38402 109 ALA D C 1
ATOM 1478 O O . ALA A 1 109 ? 56.84955 26.57849 21.02094 1.000 48.89734 109 ALA D O 1
ATOM 1485 N N . LYS A 1 110 ? 55.74975 28.11547 19.79499 1.000 38.05395 110 LYS D N 1
ATOM 1486 C CA . LYS A 1 110 ? 54.81685 28.49213 20.85784 1.000 40.01169 110 LYS D CA 1
ATOM 1487 C C . LYS A 1 110 ? 53.61083 27.56439 20.77318 1.000 37.27683 110 LYS D C 1
ATOM 1488 O O . LYS A 1 110 ? 52.70562 27.77630 19.96431 1.000 36.41255 110 LYS D O 1
ATOM 1507 N N . LEU A 1 111 ? 53.58156 26.54475 21.63196 1.000 35.19976 111 LEU D N 1
ATOM 1508 C CA . LEU A 1 111 ? 52.60466 25.47607 21.45733 1.000 39.28162 111 LEU D CA 1
ATOM 1509 C C . LEU A 1 111 ? 51.18476 25.92375 21.78874 1.000 31.45329 111 LEU D C 1
ATOM 1510 O O . LEU A 1 111 ? 50.22892 25.36764 21.24551 1.000 37.23967 111 LEU D O 1
ATOM 1526 N N . GLY A 1 112 ? 51.01448 26.91284 22.65788 1.000 34.75151 112 GLY D N 1
ATOM 1527 C CA . GLY A 1 112 ? 49.67473 27.36392 22.99260 1.000 45.27201 112 GLY D CA 1
ATOM 1528 C C . GLY A 1 112 ? 48.89488 27.86301 21.79016 1.000 35.23101 112 GLY D C 1
ATOM 1529 O O . GLY A 1 112 ? 47.82214 27.33853 21.45019 1.000 45.01037 112 GLY D O 1
ATOM 1533 N N . ILE A 1 113 ? 49.44035 28.88687 21.13224 1.000 35.38322 113 ILE D N 1
ATOM 1534 C CA . ILE A 1 113 ? 48.77989 29.44846 19.95783 1.000 43.24318 113 ILE D CA 1
ATOM 1535 C C . ILE A 1 113 ? 48.68443 28.40557 18.85199 1.000 35.71632 113 ILE D C 1
ATOM 1536 O O . ILE A 1 113 ? 47.67793 28.32755 18.13750 1.000 36.83069 113 ILE D O 1
ATOM 1552 N N . ILE A 1 114 ? 49.72653 27.59085 18.68764 1.000 33.90727 114 ILE D N 1
ATOM 1553 C CA . ILE A 1 114 ? 49.72561 26.62522 17.59429 1.000 35.50504 114 ILE D CA 1
ATOM 1554 C C . ILE A 1 114 ? 48.61881 25.59970 17.79211 1.000 33.64031 114 ILE D C 1
ATOM 1555 O O . ILE A 1 114 ? 47.90439 25.25259 16.84722 1.000 35.95756 114 ILE D O 1
ATOM 1571 N N . LEU A 1 115 ? 48.44784 25.10770 19.02128 1.000 33.49265 115 LEU D N 1
ATOM 1572 C CA . LEU A 1 115 ? 47.39162 24.13621 19.27967 1.000 37.18983 115 LEU D CA 1
ATOM 1573 C C . LEU A 1 115 ? 46.00992 24.76863 19.17117 1.000 36.34065 115 LEU D C 1
ATOM 1574 O O . LEU A 1 115 ? 45.06493 24.10536 18.73130 1.000 37.56792 115 LEU D O 1
ATOM 1590 N N . MET A 1 116 ? 45.86609 26.04495 19.53882 1.000 37.21313 116 MET D N 1
ATOM 1591 C CA . MET A 1 116 ? 44.58958 26.71811 19.29760 1.000 39.34423 116 MET D CA 1
ATOM 1592 C C . MET A 1 116 ? 44.26651 26.75836 17.80381 1.000 39.86940 116 MET D C 1
ATOM 1593 O O . MET A 1 116 ? 43.16151 26.38354 17.36972 1.000 52.26209 116 MET D O 1
ATOM 1607 N N . LEU A 1 117 ? 45.22494 27.22655 17.00237 1.000 39.05831 117 LEU D N 1
ATOM 1608 C CA . LEU A 1 117 ? 45.01277 27.30755 15.56254 1.000 41.16133 117 LEU D CA 1
ATOM 1609 C C . LEU A 1 117 ? 44.73277 25.93070 14.97576 1.000 38.94139 117 LEU D C 1
ATOM 1610 O O . LEU A 1 117 ? 43.89320 25.78918 14.08150 1.000 40.13770 117 LEU D O 1
ATOM 1626 N N . ILE A 1 118 ? 45.41804 24.90130 15.47712 1.000 37.18348 118 ILE D N 1
ATOM 1627 C CA . ILE A 1 118 ? 45.22313 23.55177 14.96035 1.000 37.15064 118 ILE D CA 1
ATOM 1628 C C . ILE A 1 118 ? 43.83292 23.04031 15.31147 1.000 41.27236 118 ILE D C 1
ATOM 1629 O O . ILE A 1 118 ? 43.19502 22.35562 14.50764 1.000 38.50582 118 ILE D O 1
ATOM 1645 N N . ASP A 1 119 ? 43.34557 23.33968 16.51767 1.000 38.67902 119 ASP D N 1
ATOM 1646 C CA . ASP A 1 119 ? 41.97765 22.96188 16.86278 1.000 47.49099 119 ASP D CA 1
ATOM 1647 C C . ASP A 1 119 ? 40.98641 23.58193 15.88527 1.000 44.51909 119 ASP D C 1
ATOM 1648 O O . ASP A 1 119 ? 40.09871 22.89734 15.35325 1.000 50.41193 119 ASP D O 1
ATOM 1657 N N . LYS A 1 120 ? 41.13407 24.88297 15.62508 1.000 47.83535 120 LYS D N 1
ATOM 1658 C CA . LYS A 1 120 ? 40.26257 25.53223 14.64562 1.000 55.31974 120 LYS D CA 1
ATOM 1659 C C . LYS A 1 120 ? 40.35712 24.84202 13.28567 1.000 50.84049 120 LYS D C 1
ATOM 1660 O O . LYS A 1 120 ? 39.33666 24.54167 12.64265 1.000 51.29829 120 LYS D O 1
ATOM 1679 N N . ALA A 1 121 ? 41.58545 24.58229 12.83312 1.000 48.54886 121 ALA D N 1
ATOM 1680 C CA . ALA A 1 121 ? 41.78403 24.01836 11.50405 1.000 52.82580 121 ALA D CA 1
ATOM 1681 C C . ALA A 1 121 ? 41.16890 22.63052 11.39257 1.000 47.23003 121 ALA D C 1
ATOM 1682 O O . ALA A 1 121 ? 40.53840 22.30707 10.38068 1.000 52.88972 121 ALA D O 1
ATOM 1689 N N . ILE A 1 122 ? 41.34159 21.79241 12.41738 1.000 50.01234 122 ILE D N 1
ATOM 1690 C CA . ILE A 1 122 ? 40.80611 20.43921 12.33626 1.000 52.48664 122 ILE D CA 1
ATOM 1691 C C . ILE A 1 122 ? 39.28717 20.46994 12.39553 1.000 48.69870 122 ILE D C 1
ATOM 1692 O O . ILE A 1 122 ? 38.62318 19.64390 11.76198 1.000 44.25078 122 ILE D O 1
ATOM 1708 N N . LYS A 1 123 ? 38.70320 21.41001 13.14430 1.000 58.82951 123 LYS D N 1
ATOM 1709 C CA . LYS A 1 123 ? 37.24922 21.53897 13.11468 1.000 59.82128 123 LYS D CA 1
ATOM 1710 C C . LYS A 1 123 ? 36.76753 21.86048 11.70370 1.000 63.12365 123 LYS D C 1
ATOM 1711 O O . LYS A 1 123 ? 35.82236 21.23979 11.19645 1.000 63.08647 123 LYS D O 1
ATOM 1730 N N . GLN A 1 124 ? 37.42631 22.81399 11.03982 1.000 56.93486 124 GLN D N 1
ATOM 1731 C CA . GLN A 1 124 ? 37.01993 23.15196 9.67570 1.000 54.25973 124 GLN D CA 1
ATOM 1732 C C . GLN A 1 124 ? 37.21651 21.97085 8.72509 1.000 63.06607 124 GLN D C 1
ATOM 1733 O O . GLN A 1 124 ? 36.36069 21.69656 7.87083 1.000 59.34056 124 GLN D O 1
ATOM 1747 N N . ILE A 1 125 ? 38.34013 21.26207 8.85455 1.000 52.95480 125 ILE D N 1
ATOM 1748 C CA . ILE A 1 125 ? 38.60852 20.12267 7.98017 1.000 57.39508 125 ILE D CA 1
ATOM 1749 C C . ILE A 1 125 ? 37.54261 19.05114 8.16932 1.000 56.04789 125 ILE D C 1
ATOM 1750 O O . ILE A 1 125 ? 36.99952 18.51339 7.19819 1.000 52.92134 125 ILE D O 1
ATOM 1766 N N . ALA A 1 126 ? 37.23463 18.71640 9.42497 1.000 58.31619 126 ALA D N 1
ATOM 1767 C CA . ALA A 1 126 ? 36.21336 17.71032 9.68881 1.000 61.05457 126 ALA D CA 1
ATOM 1768 C C . ALA A 1 126 ? 34.86787 18.13857 9.12077 1.000 66.88638 126 ALA D C 1
ATOM 1769 O O . ALA A 1 126 ? 34.13267 17.31490 8.56344 1.000 63.71801 126 ALA D O 1
ATOM 1776 N N . GLU A 1 127 ? 34.52546 19.42385 9.25011 1.000 63.89838 127 GLU D N 1
ATOM 1777 C CA . GLU A 1 127 ? 33.31517 19.92373 8.60539 1.000 63.96255 127 GLU D CA 1
ATOM 1778 C C . GLU A 1 127 ? 33.33152 19.61744 7.11230 1.000 67.06807 127 GLU D C 1
ATOM 1779 O O . GLU A 1 127 ? 32.38088 19.04282 6.56931 1.000 68.41769 127 GLU D O 1
ATOM 1791 N N . LEU A 1 128 ? 34.41807 19.99029 6.43242 1.000 61.05937 128 LEU D N 1
ATOM 1792 C CA . LEU A 1 128 ? 34.47973 19.81046 4.98490 1.000 55.49340 128 LEU D CA 1
ATOM 1793 C C . LEU A 1 128 ? 34.52812 18.34241 4.57175 1.000 62.54082 128 LEU D C 1
ATOM 1794 O O . LEU A 1 128 ? 34.16764 18.02274 3.43398 1.000 67.06247 128 LEU D O 1
ATOM 1810 N N . MET A 1 129 ? 34.95859 17.44578 5.45807 1.000 66.49974 129 MET D N 1
ATOM 1811 C CA . MET A 1 129 ? 35.07820 16.03355 5.11881 1.000 64.17544 129 MET D CA 1
ATOM 1812 C C . MET A 1 129 ? 33.82202 15.23165 5.43587 1.000 66.12354 129 MET D C 1
ATOM 1813 O O . MET A 1 129 ? 33.71983 14.07791 5.00444 1.000 55.27537 129 MET D O 1
ATOM 1827 N N . ASP A 1 130 ? 32.86554 15.80835 6.16212 1.000 59.09552 130 ASP D N 1
ATOM 1828 C CA . ASP A 1 130 ? 31.65658 15.08654 6.55942 1.000 64.69913 130 ASP D CA 1
ATOM 1829 C C . ASP A 1 130 ? 30.57701 15.21606 5.48300 1.000 69.58597 130 ASP D C 1
ATOM 1830 O O . ASP A 1 130 ? 29.49433 15.76043 5.69869 1.000 74.47095 130 ASP D O 1
ATOM 1839 N N . ALA A 1 131 ? 30.89938 14.69260 4.30369 1.000 62.47499 131 ALA D N 1
ATOM 1840 C CA . ALA A 1 131 ? 29.98903 14.72683 3.16506 1.000 66.31626 131 ALA D CA 1
ATOM 1841 C C . ALA A 1 131 ? 29.37562 13.35126 2.91350 1.000 81.22741 131 ALA D C 1
ATOM 1842 O O . ALA A 1 131 ? 29.98157 12.31980 3.20867 1.000 76.18844 131 ALA D O 1
ATOM 1850 N N . HIS B 1 11 ? 41.08182 -25.48052 35.14373 1.000 96.88904 11 HIS C N 1
ATOM 1851 C CA . HIS B 1 11 ? 41.16349 -24.43491 34.13085 1.000 100.53805 11 HIS C CA 1
ATOM 1852 C C . HIS B 1 11 ? 42.61903 -24.17262 33.75733 1.000 95.27928 11 HIS C C 1
ATOM 1853 O O . HIS B 1 11 ? 43.06872 -24.55007 32.67561 1.000 94.90543 11 HIS C O 1
ATOM 1867 N N . THR B 1 12 ? 43.35423 -23.52112 34.66199 1.000 87.95261 12 THR C N 1
ATOM 1868 C CA . THR B 1 12 ? 44.77610 -23.29489 34.42706 1.000 88.06101 12 THR C CA 1
ATOM 1869 C C . THR B 1 12 ? 45.51126 -24.61172 34.22153 1.000 88.98281 12 THR C C 1
ATOM 1870 O O . THR B 1 12 ? 46.45773 -24.68361 33.42590 1.000 92.72807 12 THR C O 1
ATOM 1881 N N . ASP B 1 13 ? 45.08101 -25.66201 34.92170 1.000 81.66769 13 ASP C N 1
ATOM 1882 C CA . ASP B 1 13 ? 45.76877 -26.94467 34.84533 1.000 82.42254 13 ASP C CA 1
ATOM 1883 C C . ASP B 1 13 ? 45.74937 -27.49913 33.42706 1.000 81.89322 13 ASP C C 1
ATOM 1884 O O . ASP B 1 13 ? 46.78114 -27.93558 32.90863 1.000 80.68575 13 ASP C O 1
ATOM 1893 N N . LYS B 1 14 ? 44.58061 -27.49947 32.78292 1.000 82.85579 14 LYS C N 1
ATOM 1894 C CA . LYS B 1 14 ? 44.49007 -28.08721 31.44990 1.000 87.18262 14 LYS C CA 1
ATOM 1895 C C . LYS B 1 14 ? 45.29082 -27.27592 30.43649 1.000 79.57277 14 LYS C C 1
ATOM 1896 O O . LYS B 1 14 ? 45.90108 -27.84172 29.52134 1.000 78.76292 14 LYS C O 1
ATOM 1915 N N . LEU B 1 15 ? 45.31102 -25.95000 30.58745 1.000 77.90525 15 LEU C N 1
ATOM 1916 C CA . LEU B 1 15 ? 46.15281 -25.12661 29.72529 1.000 82.24201 15 LEU C CA 1
ATOM 1917 C C . LEU B 1 15 ? 47.62524 -25.46808 29.91782 1.000 75.21539 15 LEU C C 1
ATOM 1918 O O . LEU B 1 15 ? 48.38487 -25.57647 28.94432 1.000 72.03675 15 LEU C O 1
A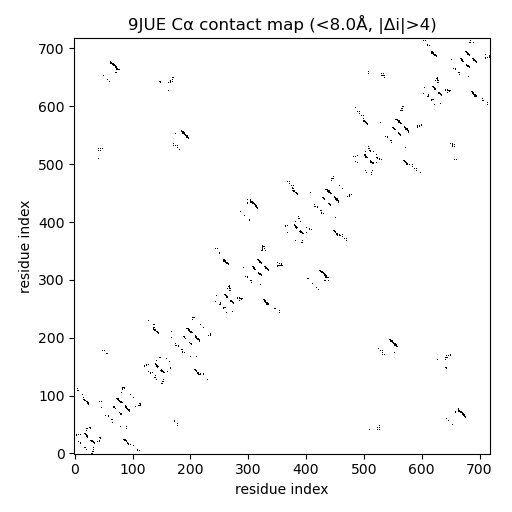TOM 1934 N N . TRP B 1 16 ? 48.04957 -25.64797 31.17014 1.000 74.43665 16 TRP C N 1
ATOM 1935 C CA . TRP B 1 16 ? 49.43620 -26.02587 31.40659 1.000 78.22101 16 TRP C CA 1
ATOM 1936 C C . TRP B 1 16 ? 49.73529 -27.40671 30.83602 1.000 74.40104 16 TRP C C 1
ATOM 1937 O O . TRP B 1 16 ? 50.85261 -27.65826 30.37766 1.000 72.98246 16 TRP C O 1
ATOM 1958 N N . TYR B 1 17 ? 48.75367 -28.31053 30.84973 1.000 76.87125 17 TYR C N 1
ATOM 1959 C CA . TYR B 1 17 ? 48.95567 -29.62258 30.23971 1.000 77.91746 17 TYR C CA 1
ATOM 1960 C C . TYR B 1 17 ? 49.10221 -29.50202 28.72708 1.000 76.27560 17 TYR C C 1
ATOM 1961 O O . TYR B 1 17 ? 49.89676 -30.22453 28.11344 1.000 75.79421 17 TYR C O 1
ATOM 1979 N N . ILE B 1 18 ? 48.33280 -28.60268 28.10894 1.000 75.48723 18 ILE C N 1
ATOM 1980 C CA . ILE B 1 18 ? 48.53499 -28.30588 26.69259 1.000 73.68867 18 ILE C CA 1
ATOM 1981 C C . ILE B 1 18 ? 49.96462 -27.83639 26.46064 1.000 71.06407 18 ILE C C 1
ATOM 1982 O O . ILE B 1 18 ? 50.63558 -28.26853 25.51330 1.000 70.08041 18 ILE C O 1
ATOM 1998 N N . LEU B 1 19 ? 50.45167 -26.94180 27.32344 1.000 69.93871 19 LEU C N 1
ATOM 1999 C CA . LEU B 1 19 ? 51.81837 -26.45069 27.17212 1.000 67.49142 19 LEU C CA 1
ATOM 2000 C C . LEU B 1 19 ? 52.83091 -27.57812 27.33897 1.000 67.93988 19 LEU C C 1
ATOM 2001 O O . LEU B 1 19 ? 53.84553 -27.62249 26.63558 1.000 66.23983 19 LEU C O 1
ATOM 2017 N N . GLN B 1 20 ? 52.57852 -28.49246 28.27412 1.000 70.27080 20 GLN C N 1
ATOM 2018 C CA . GLN B 1 20 ? 53.50939 -29.59289 28.49270 1.000 70.91186 20 GLN C CA 1
ATOM 2019 C C . GLN B 1 20 ? 53.53845 -30.52323 27.28785 1.000 71.18213 20 GLN C C 1
ATOM 2020 O O . GLN B 1 20 ? 54.60961 -30.98145 26.87382 1.000 70.26837 20 GLN C O 1
ATOM 2034 N N . GLU B 1 21 ? 52.36958 -30.80808 26.71014 1.000 72.47929 21 GLU C N 1
ATOM 2035 C CA . GLU B 1 21 ? 52.32329 -31.62945 25.50595 1.000 72.74216 21 GLU C CA 1
ATOM 2036 C C . GLU B 1 21 ? 53.04227 -30.94151 24.35339 1.000 70.00209 21 GLU C C 1
ATOM 2037 O O . GLU B 1 21 ? 53.74240 -31.59331 23.56918 1.000 69.51095 21 GLU C O 1
ATOM 2049 N N . LEU B 1 22 ? 52.88957 -29.62056 24.24075 1.000 68.23541 22 LEU C N 1
ATOM 2050 C CA . LEU B 1 22 ? 53.55051 -28.89037 23.16461 1.000 65.63152 22 LEU C CA 1
ATOM 2051 C C . LEU B 1 22 ? 55.06492 -28.93037 23.32678 1.000 64.91499 22 LEU C C 1
ATOM 2052 O O . LEU B 1 22 ? 55.79445 -29.23891 22.37716 1.000 76.81457 22 LEU C O 1
ATOM 2068 N N A THR B 1 23 ? 55.55681 -28.62877 24.52866 0.518 68.40061 23 THR C N 1
ATOM 2069 N N B THR B 1 23 ? 55.55410 -28.61906 24.52966 0.482 68.45431 23 THR C N 1
ATOM 2070 C CA A THR B 1 23 ? 56.99397 -28.69331 24.76343 0.518 71.03167 23 THR C CA 1
ATOM 2071 C CA B THR B 1 23 ? 56.99189 -28.48695 24.74016 0.482 70.90183 23 THR C CA 1
ATOM 2072 C C A THR B 1 23 ? 57.50998 -30.12660 24.69642 0.518 80.72562 23 THR C C 1
ATOM 2073 C C B THR B 1 23 ? 57.69747 -29.83767 24.77465 0.482 80.56645 23 THR C C 1
ATOM 2074 O O A THR B 1 23 ? 58.64176 -30.35061 24.25150 0.518 84.66851 23 THR C O 1
ATOM 2075 O O B THR B 1 23 ? 58.84868 -29.93837 24.33560 0.482 84.67692 23 THR C O 1
ATOM 2096 N N A SER B 1 24 ? 56.69518 -31.10287 25.11017 0.518 77.11994 24 SER C N 1
ATOM 2097 N N B SER B 1 24 ? 57.04183 -30.87939 25.28879 0.482 76.97663 24 SER C N 1
ATOM 2098 C CA A SER B 1 24 ? 57.09112 -32.50986 25.12200 0.518 82.07330 24 SER C CA 1
ATOM 2099 C CA B SER B 1 24 ? 57.66189 -32.19683 25.35493 0.482 80.65906 24 SER C CA 1
ATOM 2100 C C A SER B 1 24 ? 58.52828 -32.65027 25.61783 0.518 79.15469 24 SER C C 1
ATOM 2101 C C B SER B 1 24 ? 57.67185 -32.90681 24.00814 0.482 81.63399 24 SER C C 1
ATOM 2102 O O A SER B 1 24 ? 58.79611 -32.41027 26.79937 0.518 77.85299 24 SER C O 1
ATOM 2103 O O B SER B 1 24 ? 58.40373 -33.89072 23.84763 0.482 81.58002 24 SER C O 1
ATOM 2118 N N A ASN B 1 25 ? 59.46133 -33.02589 24.74449 0.518 77.98238 25 ASN C N 1
ATOM 2119 N N B ASN B 1 25 ? 56.88457 -32.43193 23.04237 0.482 80.60935 25 ASN C N 1
ATOM 2120 C CA A ASN B 1 25 ? 60.87741 -33.10068 25.09981 0.518 78.53975 25 ASN C CA 1
ATOM 2121 C CA B ASN B 1 25 ? 56.78274 -33.06992 21.73645 0.482 81.91978 25 ASN C CA 1
ATOM 2122 C C A ASN B 1 25 ? 61.60872 -31.82007 24.71865 0.518 79.61637 25 ASN C C 1
ATOM 2123 C C B ASN B 1 25 ? 57.89607 -32.66906 20.77625 0.482 82.09790 25 ASN C C 1
ATOM 2124 O O A ASN B 1 25 ? 62.75579 -31.86166 24.25925 0.518 85.26287 25 ASN C O 1
ATOM 2125 O O B ASN B 1 25 ? 57.91415 -33.16755 19.64481 0.482 82.84361 25 ASN C O 1
ATOM 2146 N N A ARG B 1 26 ? 60.95744 -30.66944 24.91710 0.518 77.07315 26 ARG C N 1
ATOM 2147 N N B ARG B 1 26 ? 58.81127 -31.78668 21.18271 0.482 78.67479 26 ARG C N 1
ATOM 2148 C CA A ARG B 1 26 ? 61.45191 -29.37029 24.46809 0.518 75.66673 26 ARG C CA 1
ATOM 2149 C CA B ARG B 1 26 ? 59.83032 -31.28523 20.26887 0.482 74.75539 26 ARG C CA 1
ATOM 2150 C C A ARG B 1 26 ? 62.27737 -29.51826 23.19507 0.518 72.28852 26 ARG C C 1
ATOM 2151 C C B ARG B 1 26 ? 61.23726 -31.37981 20.84979 0.482 73.90989 26 ARG C C 1
ATOM 2152 O O A ARG B 1 26 ? 61.72094 -29.80546 22.12980 0.518 75.07927 26 ARG C O 1
ATOM 2153 O O B ARG B 1 26 ? 61.97654 -32.32106 20.54602 0.482 76.76287 26 ARG C O 1
ATOM 2194 N N A GLY B 1 27 ? 63.59393 -29.34482 23.29058 0.518 68.67904 27 GLY C N 1
ATOM 2195 N N B GLY B 1 27 ? 61.62191 -30.40447 21.67608 0.482 73.68617 27 GLY C N 1
ATOM 2196 C CA A GLY B 1 27 ? 64.45907 -29.49257 22.13683 0.518 67.04218 27 GLY C CA 1
ATOM 2197 C CA B GLY B 1 27 ? 62.98901 -30.22830 22.11526 0.482 69.09332 27 GLY C CA 1
ATOM 2198 C C A GLY B 1 27 ? 64.31511 -28.32416 21.18850 0.518 67.22808 27 GLY C C 1
ATOM 2199 C C B GLY B 1 27 ? 63.65932 -29.02492 21.48324 0.482 69.09801 27 GLY C C 1
ATOM 2200 O O A GLY B 1 27 ? 64.90799 -27.26344 21.40637 0.518 67.74746 27 GLY C O 1
ATOM 2201 O O B GLY B 1 27 ? 64.51540 -28.39646 22.11981 0.482 68.96146 27 GLY C O 1
ATOM 2208 N N A ASP B 1 28 ? 63.51725 -28.49958 20.13693 0.518 65.49436 28 ASP C N 1
ATOM 2209 N N B ASP B 1 28 ? 63.29243 -28.69655 20.24242 0.482 65.36099 28 ASP C N 1
ATOM 2210 C CA A ASP B 1 28 ? 63.24900 -27.40772 19.21497 0.518 61.39251 28 ASP C CA 1
ATOM 2211 C CA B ASP B 1 28 ? 63.60177 -27.39892 19.65521 0.482 63.03316 28 ASP C CA 1
ATOM 2212 C C A ASP B 1 28 ? 62.24913 -26.40484 19.77159 0.518 61.32536 28 ASP C C 1
ATOM 2213 C C B ASP B 1 28 ? 62.51924 -26.36737 19.97252 0.482 60.53245 28 ASP C C 1
ATOM 2214 O O A ASP B 1 28 ? 62.03851 -25.36025 19.14768 0.518 62.00549 28 ASP C O 1
ATOM 2215 O O B ASP B 1 28 ? 62.47178 -25.31179 19.33099 0.482 60.39511 28 ASP C O 1
ATOM 2232 N N . ILE B 1 29 ? 61.63329 -26.68534 20.91893 1.000 62.20527 29 ILE C N 1
ATOM 2233 C CA . ILE B 1 29 ? 60.74035 -25.73511 21.58003 1.000 56.39977 29 ILE C CA 1
ATOM 2234 C C . ILE B 1 29 ? 61.30752 -25.49611 22.97483 1.000 59.82377 29 ILE C C 1
ATOM 2235 O O . ILE B 1 29 ? 61.27398 -26.38888 23.83137 1.000 76.22378 29 ILE C O 1
ATOM 2252 N N . GLN B 1 30 ? 61.80819 -24.28630 23.21790 1.000 61.15424 30 GLN C N 1
ATOM 2253 C CA . GLN B 1 30 ? 62.54388 -24.00332 24.44417 1.000 54.30531 30 GLN C CA 1
ATOM 2254 C C . GLN B 1 30 ? 61.63930 -23.63885 25.61193 1.000 61.38431 30 GLN C C 1
ATOM 2255 O O . GLN B 1 30 ? 62.01221 -23.87266 26.76741 1.000 67.11804 30 GLN C O 1
ATOM 2269 N N . GLY B 1 31 ? 60.46822 -23.08065 25.34464 1.000 52.11840 31 GLY C N 1
ATOM 2270 C CA . GLY B 1 31 ? 59.55743 -22.70536 26.40972 1.000 53.02102 31 GLY C CA 1
ATOM 2271 C C . GLY B 1 31 ? 58.32197 -22.06286 25.82014 1.000 47.01655 31 GLY C C 1
ATOM 2272 O O . GLY B 1 31 ? 58.30829 -21.64127 24.66000 1.000 45.24360 31 GLY C O 1
ATOM 2276 N N . CYS B 1 32 ? 57.27657 -22.00393 26.64123 1.000 48.03495 32 CYS C N 1
ATOM 2277 C CA . CYS B 1 32 ? 55.99573 -21.48862 26.17990 1.000 46.81891 32 CYS C CA 1
ATOM 2278 C C . CYS B 1 32 ? 55.28750 -20.75265 27.30642 1.000 61.82232 32 CYS C C 1
ATOM 2279 O O . CYS B 1 32 ? 55.57304 -20.95754 28.48707 1.000 50.38023 32 CYS C O 1
ATOM 2287 N N . THR B 1 33 ? 54.34190 -19.89809 26.92085 1.000 47.26896 33 THR C N 1
ATOM 2288 C CA . THR B 1 33 ? 53.46121 -19.26952 27.89750 1.000 51.21993 33 THR C CA 1
ATOM 2289 C C . THR B 1 33 ? 52.16243 -18.83598 27.22909 1.000 53.27979 33 THR C C 1
ATOM 2290 O O . THR B 1 33 ? 52.17495 -18.27907 26.12801 1.000 50.03275 33 THR C O 1
ATOM 2301 N N . ILE B 1 34 ? 51.04718 -19.10139 27.90779 1.000 48.35384 34 ILE C N 1
ATOM 2302 C CA . ILE B 1 34 ? 49.72896 -18.63138 27.49930 1.000 54.53151 34 ILE C CA 1
ATOM 2303 C C . ILE B 1 34 ? 49.40392 -17.38314 28.30575 1.000 50.10144 34 ILE C C 1
ATOM 2304 O O . ILE B 1 34 ? 49.44410 -17.40801 29.54577 1.000 50.78346 34 ILE C O 1
ATOM 2320 N N . VAL B 1 35 ? 49.05767 -16.30136 27.60198 1.000 52.34252 35 VAL C N 1
ATOM 2321 C CA . VAL B 1 35 ? 48.88113 -14.98412 28.19479 1.000 64.43197 35 VAL C CA 1
ATOM 2322 C C . VAL B 1 35 ? 47.56991 -14.38130 27.70610 1.000 64.29445 35 VAL C C 1
ATOM 2323 O O . VAL B 1 35 ? 47.01722 -14.78107 26.68011 1.000 53.96373 35 VAL C O 1
ATOM 2336 N N . THR B 1 36 ? 47.07821 -13.39636 28.45531 1.000 60.48226 36 THR C N 1
ATOM 2337 C CA . THR B 1 36 ? 45.89426 -12.66386 28.03771 1.000 54.75831 36 THR C CA 1
ATOM 2338 C C . THR B 1 36 ? 46.26081 -11.63031 26.97449 1.000 56.68337 36 THR C C 1
ATOM 2339 O O . THR B 1 36 ? 47.42995 -11.29243 26.77006 1.000 54.56228 36 THR C O 1
ATOM 2350 N N . THR B 1 37 ? 45.23463 -11.11160 26.29739 1.000 58.24721 37 THR C N 1
ATOM 2351 C CA . THR B 1 37 ? 45.46681 -10.07346 25.30154 1.000 68.46324 37 THR C CA 1
ATOM 2352 C C . THR B 1 37 ? 46.05958 -8.81541 25.92246 1.000 67.00492 37 THR C C 1
ATOM 2353 O O . THR B 1 37 ? 46.64779 -7.99983 25.20393 1.000 58.32830 37 THR C O 1
ATOM 2364 N N . GLN B 1 38 ? 45.91862 -8.64058 27.23520 1.000 58.95900 38 GLN C N 1
ATOM 2365 C CA . GLN B 1 38 ? 46.50134 -7.51154 27.94449 1.000 65.08710 38 GLN C CA 1
ATOM 2366 C C . GLN B 1 38 ? 47.89909 -7.81059 28.47452 1.000 64.86282 38 GLN C C 1
ATOM 2367 O O . GLN B 1 38 ? 48.40514 -7.05757 29.31267 1.000 68.47650 38 GLN C O 1
ATOM 2381 N N . GLY B 1 39 ? 48.52227 -8.89597 28.02162 1.000 53.50973 39 GLY C N 1
ATOM 2382 C CA . GLY B 1 39 ? 49.89923 -9.18075 28.36330 1.000 57.90042 39 GLY C CA 1
ATOM 2383 C C . GLY B 1 39 ? 50.12573 -9.82121 29.71255 1.000 58.46694 39 GLY C C 1
ATOM 2384 O O . GLY B 1 39 ? 51.27122 -9.84917 30.17713 1.000 59.52704 39 GLY C O 1
ATOM 2388 N N . LEU B 1 40 ? 49.07972 -10.34192 30.36073 1.000 56.28216 40 LEU C N 1
ATOM 2389 C CA . LEU B 1 40 ? 49.27494 -10.99683 31.64975 1.000 59.39820 40 LEU C CA 1
ATOM 2390 C C . LEU B 1 40 ? 49.36695 -12.50196 31.45514 1.000 62.74196 40 LEU C C 1
ATOM 2391 O O . LEU B 1 40 ? 48.52680 -13.07995 30.74929 1.000 66.36269 40 LEU C O 1
ATOM 2407 N N . PRO B 1 41 ? 50.36208 -13.17396 32.03597 1.000 60.07411 41 PRO C N 1
ATOM 2408 C CA . PRO B 1 41 ? 50.49430 -14.62161 31.81456 1.000 72.00747 41 PRO C CA 1
ATOM 2409 C C . PRO B 1 41 ? 49.37820 -15.39595 32.49996 1.000 67.71222 41 PRO C C 1
ATOM 2410 O O . PRO B 1 41 ? 49.13866 -15.23869 33.69878 1.000 66.90146 41 PRO C O 1
ATOM 2421 N N . ILE B 1 42 ? 48.68956 -16.23021 31.72128 1.000 59.06431 42 ILE C N 1
ATOM 2422 C CA . ILE B 1 42 ? 47.72784 -17.16493 32.29307 1.000 60.75949 42 ILE C CA 1
ATOM 2423 C C . ILE B 1 42 ? 48.44993 -18.37679 32.86357 1.000 65.58313 42 ILE C C 1
ATOM 2424 O O . ILE B 1 42 ? 48.21912 -18.77919 34.00872 1.000 65.88184 42 ILE C O 1
ATOM 2440 N N . THR B 1 43 ? 49.33153 -18.97787 32.07037 1.000 66.91247 43 THR C N 1
ATOM 2441 C CA . THR B 1 43 ? 50.17159 -20.06378 32.55676 1.000 72.76262 43 THR C CA 1
ATOM 2442 C C . THR B 1 43 ? 51.45286 -20.07374 31.73781 1.000 64.96868 43 THR C C 1
ATOM 2443 O O . THR B 1 43 ? 51.54841 -19.42681 30.69585 1.000 65.99977 43 THR C O 1
ATOM 2454 N N . SER B 1 44 ? 52.44699 -20.81381 32.21887 1.000 71.48772 44 SER C N 1
ATOM 2455 C CA . SER B 1 44 ? 53.74273 -20.81754 31.56103 1.000 60.74795 44 SER C CA 1
ATOM 2456 C C . SER B 1 44 ? 54.45774 -22.13083 31.82833 1.000 63.56373 44 SER C C 1
ATOM 2457 O O . SER B 1 44 ? 54.19908 -22.81207 32.82344 1.000 65.52534 44 SER C O 1
ATOM 2465 N N . LEU B 1 45 ? 55.35494 -22.47787 30.90960 1.000 60.60303 45 LEU C N 1
ATOM 2466 C CA . LEU B 1 45 ? 56.27487 -23.60764 31.03987 1.000 62.26583 45 LEU C CA 1
ATOM 2467 C C . LEU B 1 45 ? 57.57772 -23.08808 30.43265 1.000 62.23799 45 LEU C C 1
ATOM 2468 O O . LEU B 1 45 ? 57.81459 -23.22493 29.22882 1.000 58.85114 45 LEU C O 1
ATOM 2484 N N . LEU B 1 46 ? 58.38603 -22.43750 31.26535 1.000 65.77281 46 LEU C N 1
ATOM 2485 C CA . LEU B 1 46 ? 59.60171 -21.76271 30.84095 1.000 65.78988 46 LEU C CA 1
ATOM 2486 C C . LEU B 1 46 ? 60.73113 -22.13559 31.78986 1.000 69.69925 46 LEU C C 1
ATOM 2487 O O . LEU B 1 46 ? 60.51193 -22.72598 32.85116 1.000 78.64015 46 LEU C O 1
ATOM 2503 N N . ALA B 1 47 ? 61.95268 -21.78239 31.39969 1.000 69.00672 47 ALA C N 1
ATOM 2504 C CA . ALA B 1 47 ? 63.08841 -21.96551 32.29084 1.000 88.61192 47 ALA C CA 1
ATOM 2505 C C . ALA B 1 47 ? 62.91705 -21.10091 33.53486 1.000 84.76795 47 ALA C C 1
ATOM 2506 O O . ALA B 1 47 ? 62.31362 -20.02528 33.49428 1.000 81.84949 47 ALA C O 1
ATOM 2513 N N . ASP B 1 48 ? 63.45360 -21.58567 34.65571 1.000 95.59976 48 ASP C N 1
ATOM 2514 C CA . ASP B 1 48 ? 63.33006 -20.85530 35.91135 1.000 99.09270 48 ASP C CA 1
ATOM 2515 C C . ASP B 1 48 ? 63.90351 -19.44789 35.82231 1.000 98.90078 48 ASP C C 1
ATOM 2516 O O . ASP B 1 48 ? 63.50428 -18.57739 36.60362 1.000 99.93269 48 ASP C O 1
ATOM 2525 N N . ASP B 1 49 ? 64.82237 -19.20296 34.89032 1.000 110.31146 49 ASP C N 1
ATOM 2526 C CA . ASP B 1 49 ? 65.48131 -17.90981 34.77439 1.000 108.98555 49 ASP C CA 1
ATOM 2527 C C . ASP B 1 49 ? 64.74263 -16.93200 33.86829 1.000 108.38575 49 ASP C C 1
ATOM 2528 O O . ASP B 1 49 ? 65.11257 -15.75346 33.82761 1.000 109.81942 49 ASP C O 1
ATOM 2537 N N . ALA B 1 50 ? 63.71760 -17.38033 33.14947 1.000 82.28441 50 ALA C N 1
ATOM 2538 C CA . ALA B 1 50 ? 62.99862 -16.50954 32.23169 1.000 92.44955 50 ALA C CA 1
ATOM 2539 C C . ALA B 1 50 ? 62.06672 -15.56848 32.98709 1.000 76.05310 50 ALA C C 1
ATOM 2540 O O . ALA B 1 50 ? 61.55075 -15.89365 34.05999 1.000 83.69509 50 ALA C O 1
ATOM 2547 N N . ASN B 1 51 ? 61.85195 -14.38948 32.40908 1.000 79.85434 51 ASN C N 1
ATOM 2548 C CA . ASN B 1 51 ? 60.97231 -13.37311 32.98353 1.000 78.19133 51 ASN C CA 1
ATOM 2549 C C . ASN B 1 51 ? 59.59968 -13.53871 32.34029 1.000 66.09926 51 ASN C C 1
ATOM 2550 O O . ASN B 1 51 ? 59.37292 -13.09810 31.21087 1.000 66.00707 51 ASN C O 1
ATOM 2561 N N . VAL B 1 52 ? 58.68021 -14.17372 33.06859 1.000 73.00646 52 VAL C N 1
ATOM 2562 C CA . VAL B 1 52 ? 57.36699 -14.47460 32.50723 1.000 70.28354 52 VAL C CA 1
ATOM 2563 C C . VAL B 1 52 ? 56.59761 -13.18785 32.22862 1.000 68.41097 52 VAL C C 1
ATOM 2564 O O . VAL B 1 52 ? 56.01047 -13.01820 31.15430 1.000 59.77199 52 VAL C O 1
ATOM 2577 N N . SER B 1 53 ? 56.58453 -12.26373 33.19188 1.000 65.76760 53 SER C N 1
ATOM 2578 C CA . SER B 1 53 ? 55.82372 -11.02951 33.01914 1.000 70.51212 53 SER C CA 1
ATOM 2579 C C . SER B 1 53 ? 56.35292 -10.22332 31.83927 1.000 62.00661 53 SER C C 1
ATOM 2580 O O . SER B 1 53 ? 55.57862 -9.71856 31.01698 1.000 59.46430 53 SER C O 1
ATOM 2588 N N . LEU B 1 54 ? 57.67752 -10.08761 31.74522 1.000 62.70918 54 LEU C N 1
ATOM 2589 C CA . LEU B 1 54 ? 58.27376 -9.38763 30.61308 1.000 60.31737 54 LEU C CA 1
ATOM 2590 C C . LEU B 1 54 ? 57.92126 -10.07358 29.29972 1.000 61.28215 54 LEU C C 1
ATOM 2591 O O . LEU B 1 54 ? 57.53294 -9.41797 28.32807 1.000 54.12618 54 LEU C O 1
ATOM 2607 N N . ILE B 1 55 ? 58.08879 -11.39527 29.24060 1.000 56.46788 55 ILE C N 1
ATOM 2608 C CA . ILE B 1 55 ? 57.81328 -12.12315 28.00526 1.000 53.17197 55 ILE C CA 1
ATOM 2609 C C . ILE B 1 55 ? 56.37377 -11.89081 27.56914 1.000 57.94630 55 ILE C C 1
ATOM 2610 O O . ILE B 1 55 ? 56.10046 -11.55843 26.40867 1.000 48.34772 55 ILE C O 1
ATOM 2626 N N . SER B 1 56 ? 55.43265 -12.04898 28.50140 1.000 54.63959 56 SER C N 1
ATOM 2627 C CA . SER B 1 56 ? 54.02075 -11.90094 28.16827 1.000 64.42477 56 SER C CA 1
ATOM 2628 C C . SER B 1 56 ? 53.71177 -10.48001 27.71434 1.000 54.43325 56 SER C C 1
ATOM 2629 O O . SER B 1 56 ? 53.02115 -10.27190 26.70808 1.000 50.10028 56 SER C O 1
ATOM 2637 N N . ALA B 1 57 ? 54.22313 -9.48423 28.44237 1.000 52.53933 57 ALA C N 1
ATOM 2638 C CA . ALA B 1 57 ? 53.91478 -8.09795 28.11426 1.000 52.98305 57 ALA C CA 1
ATOM 2639 C C . ALA B 1 57 ? 54.50144 -7.71125 26.76426 1.000 49.44160 57 ALA C C 1
ATOM 2640 O O . ALA B 1 57 ? 53.82838 -7.08019 25.94018 1.000 47.73799 57 ALA C O 1
ATOM 2647 N N . MET B 1 58 ? 55.76135 -8.07525 26.52010 1.000 49.32922 58 MET C N 1
ATOM 2648 C CA . MET B 1 58 ? 56.37766 -7.74891 25.24241 1.000 54.42049 58 MET C CA 1
ATOM 2649 C C . MET B 1 58 ? 55.67592 -8.46630 24.10062 1.000 45.24775 58 MET C C 1
ATOM 2650 O O . MET B 1 58 ? 55.53500 -7.90895 23.00826 1.000 46.47874 58 MET C O 1
ATOM 2664 N N . SER B 1 59 ? 55.22089 -9.70118 24.32925 1.000 43.94746 59 SER C N 1
ATOM 2665 C CA . SER B 1 59 ? 54.47846 -10.39909 23.28752 1.000 45.72829 59 SER C CA 1
ATOM 2666 C C . SER B 1 59 ? 53.16856 -9.68685 22.98608 1.000 40.61291 59 SER C C 1
ATOM 2667 O O . SER B 1 59 ? 52.78556 -9.54578 21.82090 1.000 38.65252 59 SER C O 1
ATOM 2675 N N . ALA B 1 60 ? 52.47095 -9.22031 24.02417 1.000 48.05688 60 ALA C N 1
ATOM 2676 C CA . ALA B 1 60 ? 51.24092 -8.46499 23.80035 1.000 47.14998 60 ALA C CA 1
ATOM 2677 C C . ALA B 1 60 ? 51.51868 -7.17400 23.03647 1.000 42.87159 60 ALA C C 1
ATOM 2678 O O . ALA B 1 60 ? 50.74054 -6.78016 22.15916 1.000 47.50667 60 ALA C O 1
ATOM 2685 N N . ALA B 1 61 ? 52.62995 -6.50594 23.34922 1.000 42.70896 61 ALA C N 1
ATOM 2686 C CA . ALA B 1 61 ? 52.97019 -5.26626 22.65441 1.000 44.80921 61 ALA C CA 1
ATOM 2687 C C . ALA B 1 61 ? 53.28624 -5.52938 21.18527 1.000 44.74960 61 ALA C C 1
ATOM 2688 O O . ALA B 1 61 ? 52.82280 -4.80196 20.29039 1.000 41.35038 61 ALA C O 1
ATOM 2695 N N . ILE B 1 62 ? 54.10217 -6.55305 20.92387 1.000 39.56249 62 ILE C N 1
ATOM 2696 C CA . ILE B 1 62 ? 54.39488 -6.94809 19.55186 1.000 36.44743 62 ILE C CA 1
ATOM 2697 C C . ILE B 1 62 ? 53.10338 -7.27299 18.82068 1.000 39.19670 62 ILE C C 1
ATOM 2698 O O . ILE B 1 62 ? 52.91758 -6.88739 17.66288 1.000 33.43909 62 ILE C O 1
ATOM 2714 N N . ILE B 1 63 ? 52.18995 -7.98732 19.48336 1.000 35.30923 63 ILE C N 1
ATOM 2715 C CA . ILE B 1 63 ? 50.91804 -8.32556 18.85496 1.000 40.99004 63 ILE C CA 1
ATOM 2716 C C . ILE B 1 63 ? 50.15016 -7.06264 18.50247 1.000 36.90000 63 ILE C C 1
ATOM 2717 O O . ILE B 1 63 ? 49.56368 -6.96304 17.42423 1.000 40.88527 63 ILE C O 1
ATOM 2733 N N . SER B 1 64 ? 50.12945 -6.08349 19.40542 1.000 39.08381 64 SER C N 1
ATOM 2734 C CA . SER B 1 64 ? 49.39252 -4.85345 19.13058 1.000 41.33619 64 SER C CA 1
ATOM 2735 C C . SER B 1 64 ? 49.95020 -4.14805 17.89938 1.000 36.59117 64 SER C C 1
ATOM 2736 O O . SER B 1 64 ? 49.20416 -3.78994 16.97476 1.000 39.62946 64 SER C O 1
ATOM 2744 N N . VAL B 1 65 ? 51.27047 -3.94619 17.86864 1.000 35.85484 65 VAL C N 1
ATOM 2745 C CA . VAL B 1 65 ? 51.87818 -3.22541 16.74972 1.000 39.11010 65 VAL C CA 1
ATOM 2746 C C . VAL B 1 65 ? 51.69623 -4.00424 15.45193 1.000 35.24952 65 VAL C C 1
ATOM 2747 O O . VAL B 1 65 ? 51.35475 -3.43543 14.40344 1.000 36.32770 65 VAL C O 1
ATOM 2760 N N . ALA B 1 66 ? 51.92585 -5.31671 15.49754 1.000 37.12548 66 ALA C N 1
ATOM 2761 C CA . ALA B 1 66 ? 51.79142 -6.14004 14.30515 1.000 38.03239 66 ALA C CA 1
ATOM 2762 C C . ALA B 1 66 ? 50.34872 -6.19505 13.82303 1.000 41.33590 66 ALA C C 1
ATOM 2763 O O . ALA B 1 66 ? 50.10685 -6.25599 12.61539 1.000 43.86321 66 ALA C O 1
ATOM 2770 N N . GLU B 1 67 ? 49.38205 -6.16505 14.74149 1.000 39.06139 67 GLU C N 1
ATOM 2771 C CA . GLU B 1 67 ? 47.97797 -6.11981 14.35424 1.000 43.54831 67 GLU C CA 1
ATOM 2772 C C . GLU B 1 67 ? 47.65956 -4.81459 13.64134 1.000 53.99612 67 GLU C C 1
ATOM 2773 O O . GLU B 1 67 ? 46.96872 -4.80841 12.61475 1.000 42.32562 67 GLU C O 1
ATOM 2785 N N . SER B 1 68 ? 48.13927 -3.69226 14.18548 1.000 36.52694 68 SER C N 1
ATOM 2786 C CA . SER B 1 68 ? 47.98355 -2.42049 13.48633 1.000 36.79235 68 SER C CA 1
ATOM 2787 C C . SER B 1 68 ? 48.54028 -2.51790 12.07072 1.000 41.72452 68 SER C C 1
ATOM 2788 O O . SER B 1 68 ? 47.88331 -2.12871 11.09736 1.000 38.49528 68 SER C O 1
ATOM 2796 N N . ALA B 1 69 ? 49.75510 -3.05477 11.94086 1.000 40.42180 69 ALA C N 1
ATOM 2797 C CA . ALA B 1 69 ? 50.38793 -3.14938 10.62746 1.000 40.59487 69 ALA C CA 1
ATOM 2798 C C . ALA B 1 69 ? 49.57741 -4.03002 9.68133 1.000 47.75878 69 ALA C C 1
ATOM 2799 O O . ALA B 1 69 ? 49.34604 -3.67041 8.52113 1.000 53.12150 69 ALA C O 1
ATOM 2806 N N . SER B 1 70 ? 49.13904 -5.19395 10.16145 1.000 46.41547 70 SER C N 1
ATOM 2807 C CA . SER B 1 70 ? 48.42205 -6.13097 9.30481 1.000 46.71479 70 SER C CA 1
ATOM 2808 C C . SER B 1 70 ? 47.08212 -5.56127 8.86071 1.000 44.70558 70 SER C C 1
ATOM 2809 O O . SER B 1 70 ? 46.69056 -5.71661 7.69792 1.000 39.55417 70 SER C O 1
ATOM 2817 N N . GLN B 1 71 ? 46.36400 -4.89748 9.76828 1.000 45.20471 71 GLN C N 1
ATOM 2818 C CA . GLN B 1 71 ? 45.06096 -4.35150 9.40754 1.000 45.43659 71 GLN C CA 1
ATOM 2819 C C . GLN B 1 71 ? 45.20397 -3.17033 8.45812 1.000 50.87448 71 GLN C C 1
ATOM 2820 O O . GLN B 1 71 ? 44.48205 -3.07924 7.45810 1.000 51.22223 71 GLN C O 1
ATOM 2834 N N . GLU B 1 72 ? 46.13371 -2.25873 8.74437 1.000 45.08949 72 GLU C N 1
ATOM 2835 C CA . GLU B 1 72 ? 46.27792 -1.08992 7.88585 1.000 48.97871 72 GLU C CA 1
ATOM 2836 C C . GLU B 1 72 ? 46.75549 -1.47401 6.49076 1.000 58.10572 72 GLU C C 1
ATOM 2837 O O . GLU B 1 72 ? 46.45653 -0.76818 5.52039 1.000 48.09902 72 GLU C O 1
ATOM 2849 N N . LEU B 1 73 ? 47.48416 -2.58164 6.36548 1.000 56.88563 73 LEU C N 1
ATOM 2850 C CA . LEU B 1 73 ? 47.97158 -3.04971 5.07597 1.000 39.01830 73 LEU C CA 1
ATOM 2851 C C . LEU B 1 73 ? 47.00028 -4.01049 4.39829 1.000 49.66212 73 LEU C C 1
ATOM 2852 O O . LEU B 1 73 ? 47.37543 -4.66854 3.42295 1.000 51.63328 73 LEU C O 1
ATOM 2868 N N . GLN B 1 74 ? 45.76555 -4.09926 4.89176 1.000 52.39194 74 GLN C N 1
ATOM 2869 C CA . GLN B 1 74 ? 44.67782 -4.82608 4.24747 1.000 57.96607 74 GLN C CA 1
ATOM 2870 C C . GLN B 1 74 ? 44.82059 -6.33962 4.35782 1.000 53.57407 74 GLN C C 1
ATOM 2871 O O . GLN B 1 74 ? 44.19875 -7.07465 3.58553 1.000 53.19455 74 GLN C O 1
ATOM 2885 N N . ARG B 1 75 ? 45.62149 -6.83453 5.29896 1.000 51.35395 75 ARG C N 1
ATOM 2886 C CA . ARG B 1 75 ? 45.79449 -8.26848 5.48718 1.000 48.90361 75 ARG C CA 1
ATOM 2887 C C . ARG B 1 75 ? 44.93629 -8.81534 6.62207 1.000 49.01373 75 ARG C C 1
ATOM 2888 O O . ARG B 1 75 ? 45.09721 -9.97970 7.00226 1.000 44.41758 75 ARG C O 1
ATOM 2909 N N . GLY B 1 76 ? 44.02701 -8.00706 7.16221 1.000 51.86665 76 GLY C N 1
ATOM 2910 C CA . GLY B 1 76 ? 43.06026 -8.49413 8.12409 1.000 45.84292 76 GLY C CA 1
ATOM 2911 C C . GLY B 1 76 ? 43.64540 -8.68577 9.51171 1.000 44.41891 76 GLY C C 1
ATOM 2912 O O . GLY B 1 76 ? 44.71287 -8.16873 9.85618 1.000 44.11879 76 GLY C O 1
ATOM 2916 N N . TYR B 1 77 ? 42.91099 -9.44434 10.32372 1.000 45.85942 77 TYR C N 1
ATOM 2917 C CA . TYR B 1 77 ? 43.37554 -9.77249 11.66380 1.000 43.95670 77 TYR C CA 1
ATOM 2918 C C . TYR B 1 77 ? 44.71142 -10.50328 11.59907 1.000 40.37568 77 TYR C C 1
ATOM 2919 O O . TYR B 1 77 ? 44.95712 -11.30954 10.69764 1.000 44.46052 77 TYR C O 1
ATOM 2937 N N . LEU B 1 78 ? 45.57395 -10.22308 12.56920 1.000 44.17404 78 LEU C N 1
ATOM 2938 C CA . LEU B 1 78 ? 46.83402 -10.94004 12.69289 1.000 43.86554 78 LEU C CA 1
ATOM 2939 C C . LEU B 1 78 ? 46.58373 -12.29048 13.35243 1.000 43.96774 78 LEU C C 1
ATOM 2940 O O . LEU B 1 78 ? 45.99188 -12.36005 14.43321 1.000 48.54356 78 LEU C O 1
ATOM 2956 N N . GLN B 1 79 ? 47.01957 -13.36433 12.69472 1.000 38.53004 79 GLN C N 1
ATOM 2957 C CA . GLN B 1 79 ? 46.90183 -14.69615 13.27372 1.000 39.52821 79 GLN C CA 1
ATOM 2958 C C . GLN B 1 79 ? 48.14170 -15.08509 14.06809 1.000 46.80368 79 GLN C C 1
ATOM 2959 O O . GLN B 1 79 ? 48.02759 -15.68731 15.14121 1.000 39.08969 79 GLN C O 1
ATOM 2973 N N . ARG B 1 80 ? 49.32421 -14.74510 13.56015 1.000 36.76352 80 ARG C N 1
ATOM 2974 C CA . ARG B 1 80 ? 50.57070 -15.27349 14.09455 1.000 41.48328 80 ARG C CA 1
ATOM 2975 C C . ARG B 1 80 ? 51.73153 -14.44627 13.56631 1.000 35.59216 80 ARG C C 1
ATOM 2976 O O . ARG B 1 80 ? 51.69270 -13.95333 12.43518 1.000 35.12954 80 ARG C O 1
ATOM 2997 N N . ILE B 1 81 ? 52.76210 -14.30290 14.39545 1.000 33.54255 81 ILE C N 1
ATOM 2998 C CA . ILE B 1 81 ? 53.97668 -13.58878 14.02169 1.000 32.32249 81 ILE C CA 1
ATOM 2999 C C . ILE B 1 81 ? 55.18521 -14.41983 14.43204 1.000 38.12937 81 ILE C C 1
ATOM 3000 O O . ILE B 1 81 ? 55.24825 -14.92537 15.55940 1.000 35.49014 81 ILE C O 1
ATOM 3016 N N . LEU B 1 82 ? 56.14057 -14.55894 13.51408 1.000 35.75421 82 LEU C N 1
ATOM 3017 C CA . LEU B 1 82 ? 57.40890 -15.22945 13.77146 1.000 38.97867 82 LEU C CA 1
ATOM 3018 C C . LEU B 1 82 ? 58.53814 -14.21011 13.70119 1.000 36.04864 82 LEU C C 1
ATOM 3019 O O . LEU B 1 82 ? 58.72876 -13.56145 12.66721 1.000 35.07513 82 LEU C O 1
ATOM 3035 N N . LEU B 1 83 ? 59.28310 -14.07876 14.79280 1.000 33.28083 83 LEU C N 1
ATOM 3036 C CA . LEU B 1 83 ? 60.49496 -13.27235 14.84172 1.000 44.75712 83 LEU C CA 1
ATOM 3037 C C . LEU B 1 83 ? 61.67886 -14.22932 14.80344 1.000 32.64617 83 LEU C C 1
ATOM 3038 O O . LEU B 1 83 ? 61.90503 -14.98150 15.75775 1.000 41.82190 83 LEU C O 1
ATOM 3054 N N . GLU B 1 84 ? 62.42378 -14.20593 13.70294 1.000 40.69415 84 GLU C N 1
ATOM 3055 C CA . GLU B 1 84 ? 63.57359 -15.08034 13.50956 1.000 43.26238 84 GLU C CA 1
ATOM 3056 C C . GLU B 1 84 ? 64.84486 -14.27106 13.74017 1.000 39.65046 84 GLU C C 1
ATOM 3057 O O . GLU B 1 84 ? 65.16295 -13.36664 12.96119 1.000 39.02697 84 GLU C O 1
ATOM 3069 N N . GLY B 1 85 ? 65.56552 -14.59526 14.81530 1.000 38.38435 85 GLY C N 1
ATOM 3070 C CA . GLY B 1 85 ? 66.83877 -13.98446 15.11702 1.000 47.76255 85 GLY C CA 1
ATOM 3071 C C . GLY B 1 85 ? 67.99646 -14.93105 14.82877 1.000 50.02689 85 GLY C C 1
ATOM 3072 O O . GLY B 1 85 ? 67.81960 -16.10841 14.52209 1.000 53.64747 85 GLY C O 1
ATOM 3076 N N . GLU B 1 86 ? 69.20801 -14.38267 14.93546 1.000 52.09486 86 GLU C N 1
ATOM 3077 C CA . GLU B 1 86 ? 70.39889 -15.16876 14.63839 1.000 59.40460 86 GLU C CA 1
ATOM 3078 C C . GLU B 1 86 ? 70.63969 -16.26955 15.66153 1.000 50.25218 86 GLU C C 1
ATOM 3079 O O . GLU B 1 86 ? 71.33148 -17.24412 15.34923 1.000 60.14740 86 GLU C O 1
ATOM 3091 N N . LEU B 1 87 ? 70.08354 -16.14263 16.86720 1.000 57.14431 87 LEU C N 1
ATOM 3092 C CA . LEU B 1 87 ? 70.29109 -17.12089 17.92383 1.000 60.94983 87 LEU C CA 1
ATOM 3093 C C . LEU B 1 87 ? 69.04511 -17.92718 18.26182 1.000 65.26970 87 LEU C C 1
ATOM 3094 O O . LEU B 1 87 ? 69.15713 -18.93586 18.96765 1.000 67.88853 87 LEU C O 1
ATOM 3110 N N . GLY B 1 88 ? 67.87513 -17.52262 17.78589 1.000 57.92511 88 GLY C N 1
ATOM 3111 C CA . GLY B 1 88 ? 66.66223 -18.26963 18.06586 1.000 52.50342 88 GLY C CA 1
ATOM 3112 C C . GLY B 1 88 ? 65.46167 -17.55500 17.48863 1.000 54.84651 88 GLY C C 1
ATOM 3113 O O . GLY B 1 88 ? 65.55579 -16.42944 16.98746 1.000 47.84267 88 GLY C O 1
ATOM 3117 N N . THR B 1 89 ? 64.32123 -18.23253 17.56974 1.000 49.02254 89 THR C N 1
ATOM 3118 C CA . THR B 1 89 ? 63.06416 -17.71788 17.05197 1.000 40.52332 89 THR C CA 1
ATOM 3119 C C . THR B 1 89 ? 62.05964 -17.58243 18.18649 1.000 39.10275 89 THR C C 1
ATOM 3120 O O . THR B 1 89 ? 62.14773 -18.27504 19.20334 1.000 49.06437 89 THR C O 1
ATOM 3131 N N . ILE B 1 90 ? 61.10933 -16.67074 18.01105 1.000 38.35976 90 ILE C N 1
ATOM 3132 C CA . ILE B 1 90 ? 59.96006 -16.56691 18.90101 1.000 43.82637 90 ILE C CA 1
ATOM 3133 C C . ILE B 1 90 ? 58.70383 -16.46827 18.04825 1.000 45.29542 90 ILE C C 1
ATOM 3134 O O . ILE B 1 90 ? 58.65338 -15.69224 17.08757 1.000 35.89000 90 ILE C O 1
ATOM 3150 N N . ILE B 1 91 ? 57.69535 -17.25851 18.40057 1.000 36.66251 91 ILE C N 1
ATOM 3151 C CA . ILE B 1 91 ? 56.44433 -17.34373 17.66313 1.000 38.53231 91 ILE C CA 1
ATOM 3152 C C . ILE B 1 91 ? 55.32330 -16.92793 18.60031 1.000 41.41612 91 ILE C C 1
ATOM 3153 O O . ILE B 1 91 ? 55.17915 -17.48943 19.69175 1.000 43.26147 91 ILE C O 1
ATOM 3169 N N . ILE B 1 92 ? 54.53207 -15.95140 18.17614 1.000 41.53904 92 ILE C N 1
ATOM 3170 C CA . ILE B 1 92 ? 53.42543 -15.43039 18.96643 1.000 40.02051 92 ILE C CA 1
ATOM 3171 C C . ILE B 1 92 ? 52.16642 -15.65626 18.14624 1.000 36.76700 92 ILE C C 1
ATOM 3172 O O . ILE B 1 92 ? 52.01155 -15.07404 17.06602 1.000 46.38343 92 ILE C O 1
ATOM 3188 N N . SER B 1 93 ? 51.27312 -16.50459 18.64557 1.000 38.66464 93 SER C N 1
ATOM 3189 C CA . SER B 1 93 ? 50.06845 -16.88622 17.92543 1.000 46.04726 93 SER C CA 1
ATOM 3190 C C . SER B 1 93 ? 48.83740 -16.47618 18.71861 1.000 49.89191 93 SER C C 1
ATOM 3191 O O . SER B 1 93 ? 48.83410 -16.52911 19.95173 1.000 41.37065 93 SER C O 1
ATOM 3199 N N . LYS B 1 94 ? 47.79323 -16.06344 18.00670 1.000 51.27966 94 LYS C N 1
ATOM 3200 C CA . LYS B 1 94 ? 46.50060 -15.82765 18.63377 1.000 52.76167 94 LYS C CA 1
ATOM 3201 C C . LYS B 1 94 ? 45.83037 -17.16690 18.91530 1.000 52.78131 94 LYS C C 1
ATOM 3202 O O . LYS B 1 94 ? 45.73794 -18.02146 18.02848 1.000 50.39239 94 LYS C O 1
ATOM 3221 N N . ALA B 1 95 ? 45.37843 -17.35502 20.15269 1.000 50.89154 95 ALA C N 1
ATOM 3222 C CA . ALA B 1 95 ? 44.69002 -18.57366 20.58008 1.000 49.66913 95 ALA C CA 1
ATOM 3223 C C . ALA B 1 95 ? 43.26574 -18.17140 20.94247 1.000 57.76687 95 ALA C C 1
ATOM 3224 O O . ALA B 1 95 ? 42.91592 -18.05246 22.11947 1.000 54.43082 95 ALA C O 1
ATOM 3231 N N . GLY B 1 96 ? 42.44445 -17.95824 19.91892 1.000 53.67695 96 GLY C N 1
ATOM 3232 C CA . GLY B 1 96 ? 41.12841 -17.40239 20.10680 1.000 55.12655 96 GLY C CA 1
ATOM 3233 C C . GLY B 1 96 ? 41.21019 -15.91369 20.36807 1.000 52.89087 96 GLY C C 1
ATOM 3234 O O . GLY B 1 96 ? 42.29609 -15.32560 20.39766 1.000 55.88609 96 GLY C O 1
ATOM 3238 N N . PRO B 1 97 ? 40.05760 -15.26700 20.56104 1.000 56.64715 97 PRO C N 1
ATOM 3239 C CA . PRO B 1 97 ? 40.06233 -13.81695 20.79831 1.000 59.77951 97 PRO C CA 1
ATOM 3240 C C . PRO B 1 97 ? 40.51995 -13.41467 22.18960 1.000 59.57972 97 PRO C C 1
ATOM 3241 O O . PRO B 1 97 ? 40.65907 -12.21135 22.44775 1.000 61.09582 97 PRO C O 1
ATOM 3252 N N . HIS B 1 98 ? 40.76961 -14.36964 23.08751 1.000 65.63119 98 HIS C N 1
ATOM 3253 C CA . HIS B 1 98 ? 41.05062 -14.05681 24.47915 1.000 67.30849 98 HIS C CA 1
ATOM 3254 C C . HIS B 1 98 ? 42.44466 -14.44935 24.94857 1.000 61.64077 98 HIS C C 1
ATOM 3255 O O . HIS B 1 98 ? 42.84208 -14.03014 26.04229 1.000 60.65326 98 HIS C O 1
ATOM 3269 N N . ALA B 1 99 ? 43.19725 -15.22938 24.17393 1.000 53.05257 99 ALA C N 1
ATOM 3270 C CA . ALA B 1 99 ? 44.46521 -15.76404 24.64709 1.000 59.50013 99 ALA C CA 1
ATOM 3271 C C . ALA B 1 99 ? 45.50698 -15.71610 23.54047 1.000 55.16065 99 ALA C C 1
ATOM 3272 O O . ALA B 1 99 ? 45.18641 -15.72920 22.34955 1.000 50.35701 99 ALA C O 1
ATOM 3279 N N . ILE B 1 100 ? 46.77023 -15.67591 23.96087 1.000 45.32110 100 ILE C N 1
ATOM 3280 C CA . ILE B 1 100 ? 47.91689 -15.62458 23.06408 1.000 50.51586 100 ILE C CA 1
ATOM 3281 C C . ILE B 1 100 ? 48.94046 -16.64480 23.54224 1.000 52.13897 100 ILE C C 1
ATOM 3282 O O . ILE B 1 100 ? 49.27100 -16.68952 24.73285 1.000 48.60818 100 ILE C O 1
ATOM 3298 N N . LEU B 1 101 ? 49.43867 -17.45860 22.61735 1.000 45.02817 101 LEU C N 1
ATOM 3299 C CA . LEU B 1 101 ? 50.46024 -18.45567 22.90738 1.000 48.83644 101 LEU C CA 1
ATOM 3300 C C . LEU B 1 101 ? 51.81290 -17.95032 22.42259 1.000 40.60232 101 LEU C C 1
ATOM 3301 O O . LEU B 1 101 ? 51.95880 -17.57331 21.25465 1.000 42.62531 101 LEU C O 1
ATOM 3317 N N . VAL B 1 102 ? 52.79650 -17.94768 23.31781 1.000 39.62336 102 VAL C N 1
ATOM 3318 C CA . VAL B 1 102 ? 54.16018 -17.53988 23.00880 1.000 37.94905 102 VAL C CA 1
ATOM 3319 C C . VAL B 1 102 ? 55.03790 -18.77705 23.09188 1.000 41.50475 102 VAL C C 1
ATOM 3320 O O . VAL B 1 102 ? 54.98424 -19.51066 24.08667 1.000 45.41161 102 VAL C O 1
ATOM 3333 N N . SER B 1 103 ? 55.84403 -19.00341 22.05358 1.000 41.57484 103 SER C N 1
ATOM 3334 C CA . SER B 1 103 ? 56.69943 -20.17912 21.94835 1.000 38.66771 103 SER C CA 1
ATOM 3335 C C . SER B 1 103 ? 58.10181 -19.73015 21.56668 1.000 49.01788 103 SER C C 1
ATOM 3336 O O . SER B 1 103 ? 58.29182 -19.10378 20.51935 1.000 37.61704 103 SER C O 1
ATOM 3344 N N . LEU B 1 104 ? 59.07607 -20.03895 22.41606 1.000 54.53984 104 LEU C N 1
ATOM 3345 C CA . LEU B 1 104 ? 60.48363 -19.84827 22.09601 1.000 44.12012 104 LEU C CA 1
ATOM 3346 C C . LEU B 1 104 ? 60.98662 -21.09692 21.38494 1.000 41.83334 104 LEU C C 1
ATOM 3347 O O . LEU B 1 104 ? 60.73466 -22.21806 21.83834 1.000 50.51272 104 LEU C O 1
ATOM 3363 N N . VAL B 1 105 ? 61.69730 -20.90417 20.27673 1.000 50.01834 105 VAL C N 1
ATOM 3364 C CA . VAL B 1 105 ? 61.99073 -21.97391 19.33396 1.000 50.49289 105 VAL C CA 1
ATOM 3365 C C . VAL B 1 105 ? 63.46873 -21.94477 18.97901 1.000 50.43010 105 VAL C C 1
ATOM 3366 O O . VAL B 1 105 ? 64.05659 -20.87155 18.79992 1.000 58.27978 105 VAL C O 1
ATOM 3379 N N . ASP B 1 106 ? 64.05702 -23.13126 18.85131 1.000 59.93832 106 ASP C N 1
ATOM 3380 C CA . ASP B 1 106 ? 65.47044 -23.24958 18.52813 1.000 62.74683 106 ASP C CA 1
ATOM 3381 C C . ASP B 1 106 ? 65.76452 -22.67448 17.14634 1.000 62.82233 106 ASP C C 1
ATOM 3382 O O . ASP B 1 106 ? 64.94066 -22.73799 16.22980 1.000 60.05985 106 ASP C O 1
ATOM 3391 N N . LYS B 1 107 ? 66.97004 -22.11765 17.00376 1.000 66.51296 107 LYS C N 1
ATOM 3392 C CA . LYS B 1 107 ? 67.37315 -21.50208 15.74233 1.000 67.40244 107 LYS C CA 1
ATOM 3393 C C . LYS B 1 107 ? 67.19190 -22.45528 14.56872 1.000 66.55448 107 LYS C C 1
ATOM 3394 O O . LYS B 1 107 ? 66.75815 -22.04463 13.48591 1.000 71.60430 107 LYS C O 1
ATOM 3413 N N . ASP B 1 108 ? 67.51370 -23.73153 14.76324 1.000 66.18867 108 ASP C N 1
ATOM 3414 C CA . ASP B 1 108 ? 67.52608 -24.70965 13.68536 1.000 72.83292 108 ASP C CA 1
ATOM 3415 C C . ASP B 1 108 ? 66.27074 -25.57142 13.65165 1.000 63.13249 108 ASP C C 1
ATOM 3416 O O . ASP B 1 108 ? 66.25578 -26.60006 12.96806 1.000 64.75508 108 ASP C O 1
ATOM 3425 N N . ALA B 1 109 ? 65.22104 -25.17496 14.36407 1.000 67.40640 109 ALA C N 1
ATOM 3426 C CA . ALA B 1 109 ? 64.01755 -25.98873 14.43980 1.000 58.53990 109 ALA C CA 1
ATOM 3427 C C . ALA B 1 109 ? 63.38819 -26.16420 13.06333 1.000 57.30859 109 ALA C C 1
ATOM 3428 O O . ALA B 1 109 ? 63.46274 -25.28444 12.20200 1.000 55.24400 109 ALA C O 1
ATOM 3435 N N . LYS B 1 110 ? 62.75663 -27.31887 12.86435 1.000 60.25118 110 LYS C N 1
ATOM 3436 C CA . LYS B 1 110 ? 61.97876 -27.57025 11.65736 1.000 51.42622 110 LYS C CA 1
ATOM 3437 C C . LYS B 1 110 ? 60.62113 -26.89235 11.79981 1.000 48.89726 110 LYS C C 1
ATOM 3438 O O . LYS B 1 110 ? 59.84400 -27.22614 12.70008 1.000 51.23473 110 LYS C O 1
ATOM 3457 N N . LEU B 1 111 ? 60.33229 -25.94682 10.90734 1.000 42.40130 111 LEU C N 1
ATOM 3458 C CA . LEU B 1 111 ? 59.20852 -25.04475 11.12748 1.000 45.98402 111 LEU C CA 1
ATOM 3459 C C . LEU B 1 111 ? 57.86273 -25.69481 10.82540 1.000 38.94084 111 LEU C C 1
ATOM 3460 O O . LEU B 1 111 ? 56.85563 -25.31320 11.42678 1.000 40.54853 111 LEU C O 1
ATOM 3476 N N . GLY B 1 112 ? 57.81341 -26.66768 9.91511 1.000 39.84437 112 GLY C N 1
ATOM 3477 C CA . GLY B 1 112 ? 56.53792 -27.29694 9.59909 1.000 47.18406 112 GLY C CA 1
ATOM 3478 C C . GLY B 1 112 ? 55.92227 -28.00088 10.79475 1.000 43.84943 112 GLY C C 1
ATOM 3479 O O . GLY B 1 112 ? 54.75830 -27.76718 11.14786 1.000 45.31942 112 GLY C O 1
ATOM 3483 N N . ILE B 1 113 ? 56.70192 -28.86765 11.44368 1.000 43.17821 113 ILE C N 1
ATOM 3484 C CA . ILE B 1 113 ? 56.19270 -29.59745 12.59980 1.000 44.20702 113 ILE C CA 1
ATOM 3485 C C . ILE B 1 113 ? 55.86698 -28.63563 13.73506 1.000 43.14976 113 ILE C C 1
ATOM 3486 O O . ILE B 1 113 ? 54.85417 -28.79156 14.42506 1.000 47.01781 113 ILE C O 1
ATOM 3502 N N . ILE B 1 114 ? 56.71457 -27.62938 13.95037 1.000 40.61468 114 ILE C N 1
ATOM 3503 C CA . ILE B 1 114 ? 56.48990 -26.70584 15.05958 1.000 46.31879 114 ILE C CA 1
ATOM 3504 C C . ILE B 1 114 ? 55.20483 -25.91564 14.84080 1.000 44.91438 114 ILE C C 1
ATOM 3505 O O . ILE B 1 114 ? 54.38732 -25.76400 15.75495 1.000 42.72199 114 ILE C O 1
ATOM 3521 N N . LEU B 1 115 ? 55.00467 -25.40271 13.62538 1.000 41.25911 115 LEU C N 1
ATOM 3522 C CA . LEU B 1 115 ? 53.78327 -24.66257 13.33605 1.000 42.63889 115 LEU C CA 1
ATOM 3523 C C . LEU B 1 115 ? 52.55096 -25.55171 13.43931 1.000 45.52649 115 LEU C C 1
ATOM 3524 O O . LEU B 1 115 ? 51.48959 -25.08489 13.86268 1.000 46.62321 115 LEU C O 1
ATOM 3540 N N . MET B 1 116 ? 52.66597 -26.83568 13.08770 1.000 46.83229 116 MET C N 1
ATOM 3541 C CA . MET B 1 116 ? 51.50872 -27.71991 13.22542 1.000 51.68216 116 MET C CA 1
ATOM 3542 C C . MET B 1 116 ? 51.19523 -28.01653 14.68996 1.000 49.80088 116 MET C C 1
ATOM 3543 O O . MET B 1 116 ? 50.02219 -28.03262 15.09336 1.000 53.45332 116 MET C O 1
ATOM 3557 N N . LEU B 1 117 ? 52.22660 -28.26607 15.49842 1.000 47.96692 117 LEU C N 1
ATOM 3558 C CA . LEU B 1 117 ? 52.01220 -28.44200 16.93070 1.000 54.25492 117 LEU C CA 1
ATOM 3559 C C . LEU B 1 117 ? 51.39295 -27.19192 17.54295 1.000 47.37732 117 LEU C C 1
ATOM 3560 O O . LEU B 1 117 ? 50.50461 -27.28266 18.39842 1.000 50.61812 117 LEU C O 1
ATOM 3576 N N . ILE B 1 118 ? 51.83846 -26.01304 17.10454 1.000 45.60707 118 ILE C N 1
ATOM 3577 C CA . ILE B 1 118 ? 51.28081 -24.77295 17.62900 1.000 45.09611 118 ILE C CA 1
ATOM 3578 C C . ILE B 1 118 ? 49.83351 -24.60954 17.18456 1.000 48.89277 118 ILE C C 1
ATOM 3579 O O . ILE B 1 118 ? 48.99762 -24.10905 17.93996 1.000 48.16867 118 ILE C O 1
ATOM 3595 N N . ASP B 1 119 ? 49.51369 -25.01214 15.95336 1.000 55.44997 119 ASP C N 1
ATOM 3596 C CA . ASP B 1 119 ? 48.12320 -24.98755 15.50965 1.000 55.64356 119 ASP C CA 1
ATOM 3597 C C . ASP B 1 119 ? 47.25043 -25.84145 16.42159 1.000 60.20447 119 ASP C C 1
ATOM 3598 O O . ASP B 1 119 ? 46.19084 -25.39993 16.88624 1.000 55.91369 119 ASP C O 1
ATOM 3607 N N . LYS B 1 120 ? 47.67979 -27.07869 16.67849 1.000 59.18824 120 LYS C N 1
ATOM 3608 C CA . LYS B 1 120 ? 46.94288 -27.93930 17.60155 1.000 66.09969 120 LYS C CA 1
ATOM 3609 C C . LYS B 1 120 ? 46.77302 -27.26206 18.95850 1.000 63.36827 120 LYS C C 1
ATOM 3610 O O . LYS B 1 120 ? 45.66724 -27.22318 19.52334 1.000 68.72276 120 LYS C O 1
ATOM 3629 N N . ALA B 1 121 ? 47.87042 -26.72973 19.50127 1.000 53.04100 121 ALA C N 1
ATOM 3630 C CA . ALA B 1 121 ? 47.82756 -26.14811 20.83600 1.000 51.15565 121 ALA C CA 1
ATOM 3631 C C . ALA B 1 121 ? 46.87246 -24.96438 20.89198 1.000 56.40472 121 ALA C C 1
ATOM 3632 O O . ALA B 1 121 ? 46.10649 -24.82607 21.84991 1.000 54.60184 121 ALA C O 1
ATOM 3639 N N . ILE B 1 122 ? 46.89582 -24.10031 19.87476 1.000 51.06162 122 ILE C N 1
ATOM 3640 C CA . ILE B 1 122 ? 46.03891 -22.92126 19.91433 1.000 56.54254 122 ILE C CA 1
ATOM 3641 C C . ILE B 1 122 ? 44.58443 -23.31117 19.69529 1.000 54.35943 122 ILE C C 1
ATOM 3642 O O . ILE B 1 122 ? 43.68240 -22.68088 20.25442 1.000 59.23824 122 ILE C O 1
ATOM 3658 N N . LYS B 1 123 ? 44.32019 -24.35131 18.89966 1.000 57.40651 123 LYS C N 1
ATOM 3659 C CA . LYS B 1 123 ? 42.95103 -24.84936 18.79734 1.000 62.98539 123 LYS C CA 1
ATOM 3660 C C . LYS B 1 123 ? 42.43739 -25.28454 20.16573 1.000 59.95599 123 LYS C C 1
ATOM 3661 O O . LYS B 1 123 ? 41.33414 -24.90534 20.58307 1.000 61.79572 123 LYS C O 1
ATOM 3680 N N . GLN B 1 124 ? 43.24023 -26.06809 20.89168 1.000 62.24573 124 GLN C N 1
ATOM 3681 C CA . GLN B 1 124 ? 42.81670 -26.51045 22.22004 1.000 59.84595 124 GLN C CA 1
ATOM 3682 C C . GLN B 1 124 ? 42.65892 -25.33203 23.17884 1.000 62.98716 124 GLN C C 1
ATOM 3683 O O . GLN B 1 124 ? 41.70016 -25.27762 23.96354 1.000 63.84354 124 GLN C O 1
ATOM 3697 N N . ILE B 1 125 ? 43.59219 -24.37926 23.13377 1.000 56.06525 125 ILE C N 1
ATOM 3698 C CA . ILE B 1 125 ? 43.53233 -23.23532 24.03828 1.000 54.82105 125 ILE C CA 1
ATOM 3699 C C . ILE B 1 125 ? 42.28399 -22.40932 23.76420 1.000 62.80535 125 ILE C C 1
ATOM 3700 O O . ILE B 1 125 ? 41.62129 -21.93601 24.69344 1.000 56.81566 125 ILE C O 1
ATOM 3716 N N . ALA B 1 126 ? 41.94713 -22.21473 22.48665 1.000 60.64876 126 ALA C N 1
ATOM 3717 C CA . ALA B 1 126 ? 40.74622 -21.46200 22.14659 1.000 67.77514 126 ALA C CA 1
ATOM 3718 C C . ALA B 1 126 ? 39.49465 -22.21213 22.57701 1.000 67.12056 126 ALA C C 1
ATOM 3719 O O . ALA B 1 126 ? 38.51551 -21.59637 23.01454 1.000 68.00951 126 ALA C O 1
ATOM 3726 N N . GLU B 1 127 ? 39.50370 -23.54262 22.45713 1.000 83.71396 127 GLU C N 1
ATOM 3727 C CA . GLU B 1 127 ? 38.39645 -24.32483 22.99575 1.000 86.81102 127 GLU C CA 1
ATOM 3728 C C . GLU B 1 127 ? 38.22058 -24.06685 24.48698 1.000 87.40050 127 GLU C C 1
ATOM 3729 O O . GLU B 1 127 ? 37.09536 -23.88385 24.96689 1.000 85.89333 127 GLU C O 1
ATOM 3741 N N . LEU B 1 128 ? 39.32493 -24.04852 25.23708 1.000 73.78738 128 LEU C N 1
ATOM 3742 C CA . LEU B 1 128 ? 39.21602 -23.88522 26.68483 1.000 70.29531 128 LEU C CA 1
ATOM 3743 C C . LEU B 1 128 ? 38.85624 -22.45546 27.07686 1.000 63.93984 128 LEU C C 1
ATOM 3744 O O . LEU B 1 128 ? 38.17487 -22.24675 28.08642 1.000 72.78228 128 LEU C O 1
ATOM 3760 N N . MET B 1 129 ? 39.30056 -21.46478 26.30516 1.000 72.85059 129 MET C N 1
ATOM 3761 C CA . MET B 1 129 ? 38.99557 -20.07062 26.59826 1.000 69.10317 129 MET C CA 1
ATOM 3762 C C . MET B 1 129 ? 37.57657 -19.68168 26.21037 1.000 73.70724 129 MET C C 1
ATOM 3763 O O . MET B 1 129 ? 37.13526 -18.58304 26.56522 1.000 71.83898 129 MET C O 1
ATOM 3777 N N . ASP B 1 130 ? 36.86050 -20.54580 25.49870 1.000 99.04551 130 ASP C N 1
ATOM 3778 C CA . ASP B 1 130 ? 35.47931 -20.27927 25.11708 1.000 100.40084 130 ASP C CA 1
ATOM 3779 C C . ASP B 1 130 ? 34.53490 -21.15821 25.93332 1.000 102.70013 130 ASP C C 1
ATOM 3780 O O . ASP B 1 130 ? 33.31637 -21.10503 25.76829 1.000 108.80308 130 ASP C O 1
ATOM 3789 N N . HIS C 1 11 ? 25.43205 -7.43458 42.17627 1.000 94.54776 11 HIS B N 1
ATOM 3790 C CA . HIS C 1 11 ? 25.74195 -6.59689 41.02351 1.000 92.98516 11 HIS B CA 1
ATOM 3791 C C . HIS C 1 11 ? 24.63243 -6.67730 39.97961 1.000 90.54916 11 HIS B C 1
ATOM 3792 O O . HIS C 1 11 ? 24.60614 -5.89930 39.02676 1.000 90.82522 11 HIS B O 1
ATOM 3806 N N . THR C 1 12 ? 23.71951 -7.63382 40.16199 1.000 83.29247 12 THR B N 1
ATOM 3807 C CA . THR C 1 12 ? 22.56135 -7.71954 39.28011 1.000 60.42823 12 THR B CA 1
ATOM 3808 C C . THR C 1 12 ? 21.75325 -6.42998 39.32617 1.000 59.44927 12 THR B C 1
ATOM 3809 O O . THR C 1 12 ? 21.22819 -5.97604 38.30142 1.000 53.76319 12 THR B O 1
ATOM 3820 N N . ASP C 1 13 ? 21.65056 -5.82106 40.51121 1.000 55.92997 13 ASP B N 1
ATOM 3821 C CA A ASP C 1 13 ? 20.87643 -4.59252 40.63539 0.383 56.85388 13 ASP B CA 1
ATOM 3822 C CA B ASP C 1 13 ? 20.88585 -4.58618 40.64866 0.617 56.89125 13 ASP B CA 1
ATOM 3823 C C . ASP C 1 13 ? 21.49266 -3.46755 39.81223 1.000 56.59085 13 ASP B C 1
ATOM 3824 O O . ASP C 1 13 ? 20.77010 -2.67943 39.19697 1.000 55.85849 13 ASP B O 1
ATOM 3841 N N . LYS C 1 14 ? 22.82563 -3.38234 39.77378 1.000 57.25303 14 LYS B N 1
ATOM 3842 C CA . LYS C 1 14 ? 23.46374 -2.33347 38.98153 1.000 57.08015 14 LYS B CA 1
ATOM 3843 C C . LYS C 1 14 ? 23.21313 -2.53567 37.48897 1.000 56.73442 14 LYS B C 1
ATOM 3844 O O . LYS C 1 14 ? 22.95705 -1.56966 36.75929 1.000 55.71879 14 LYS B O 1
ATOM 3863 N N . LEU C 1 15 ? 23.28716 -3.78088 37.01428 1.000 51.81892 15 LEU B N 1
ATOM 3864 C CA . LEU C 1 15 ? 22.95352 -4.06285 35.62095 1.000 48.84255 15 LEU B CA 1
ATOM 3865 C C . LEU C 1 15 ? 21.51586 -3.65814 35.31701 1.000 47.96547 15 LEU B C 1
ATOM 3866 O O . LEU C 1 15 ? 21.23322 -2.97803 34.31657 1.000 46.76700 15 LEU B O 1
ATOM 3882 N N . TRP C 1 16 ? 20.58681 -4.07319 36.17675 1.000 48.67195 16 TRP B N 1
ATOM 3883 C CA . TRP C 1 16 ? 19.19495 -3.71301 35.96002 1.000 53.94654 16 TRP B CA 1
ATOM 3884 C C . TRP C 1 16 ? 19.00349 -2.20317 36.00355 1.000 50.49128 16 TRP B C 1
ATOM 3885 O O . TRP C 1 16 ? 18.13778 -1.67256 35.30627 1.000 48.69722 16 TRP B O 1
ATOM 3906 N N . TYR C 1 17 ? 19.81039 -1.49149 36.79459 1.000 52.15500 17 TYR B N 1
ATOM 3907 C CA . TYR C 1 17 ? 19.70371 -0.03580 36.83179 1.000 53.79993 17 TYR B CA 1
ATOM 3908 C C . TYR C 1 17 ? 20.23059 0.58429 35.54424 1.000 53.19571 17 TYR B C 1
ATOM 3909 O O . TYR C 1 17 ? 19.71527 1.61027 35.08944 1.000 52.54880 17 TYR B O 1
ATOM 3927 N N . ILE C 1 18 ? 21.27106 -0.00824 34.95468 1.000 51.03376 18 ILE B N 1
ATOM 3928 C CA . ILE C 1 18 ? 21.68485 0.40596 33.61533 1.000 49.35736 18 ILE B CA 1
ATOM 3929 C C . ILE C 1 18 ? 20.50478 0.29224 32.66045 1.000 47.15268 18 ILE B C 1
ATOM 3930 O O . ILE C 1 18 ? 20.23289 1.19242 31.85329 1.000 48.92503 18 ILE B O 1
ATOM 3946 N N . LEU C 1 19 ? 19.78343 -0.82635 32.74592 1.000 45.78370 19 LEU B N 1
ATOM 3947 C CA . LEU C 1 19 ? 18.60920 -1.00463 31.89419 1.000 43.79788 19 LEU B CA 1
ATOM 3948 C C . LEU C 1 19 ? 17.52736 0.02756 32.21089 1.000 51.35851 19 LEU B C 1
ATOM 3949 O O . LEU C 1 19 ? 16.84917 0.52619 31.30622 1.000 44.11763 19 LEU B O 1
ATOM 3965 N N . GLN C 1 20 ? 17.33435 0.33780 33.49366 1.000 49.60697 20 GLN B N 1
ATOM 3966 C CA . GLN C 1 20 ? 16.34202 1.33589 33.88801 1.000 50.32160 20 GLN B CA 1
ATOM 3967 C C . GLN C 1 20 ? 16.68080 2.69150 33.28413 1.000 49.95587 20 GLN B C 1
ATOM 3968 O O . GLN C 1 20 ? 15.82376 3.35164 32.68607 1.000 52.99638 20 GLN B O 1
ATOM 3982 N N . GLU C 1 21 ? 17.94157 3.11018 33.41672 1.000 56.13109 21 GLU B N 1
ATOM 3983 C CA . GLU C 1 21 ? 18.37947 4.37209 32.83197 1.000 52.60174 21 GLU B CA 1
ATOM 3984 C C . GLU C 1 21 ? 18.15948 4.37455 31.32626 1.000 53.62204 21 GLU B C 1
ATOM 3985 O O . GLU C 1 21 ? 17.66597 5.35843 30.76217 1.000 56.66964 21 GLU B O 1
ATOM 3997 N N . LEU C 1 22 ? 18.51810 3.27685 30.65771 1.000 53.13653 22 LEU B N 1
ATOM 3998 C CA . LEU C 1 22 ? 18.40613 3.23034 29.20433 1.000 50.81133 22 LEU B CA 1
ATOM 3999 C C . LEU C 1 22 ? 16.95092 3.32049 28.76251 1.000 49.98164 22 LEU B C 1
ATOM 4000 O O . LEU C 1 22 ? 16.59913 4.13606 27.90285 1.000 47.63212 22 LEU B O 1
ATOM 4016 N N . THR C 1 23 ? 16.08510 2.49243 29.34794 1.000 45.59114 23 THR B N 1
ATOM 4017 C CA . THR C 1 23 ? 14.70076 2.43941 28.89744 1.000 42.96645 23 THR B CA 1
ATOM 4018 C C . THR C 1 23 ? 13.93439 3.69364 29.28970 1.000 63.42091 23 THR B C 1
ATOM 4019 O O . THR C 1 23 ? 13.00807 4.09920 28.57786 1.000 55.31148 23 THR B O 1
ATOM 4030 N N . SER C 1 24 ? 14.30989 4.32739 30.40218 1.000 59.37146 24 SER B N 1
ATOM 4031 C CA . SER C 1 24 ? 13.59367 5.50304 30.87502 1.000 51.96342 24 SER B CA 1
ATOM 4032 C C . SER C 1 24 ? 14.01050 6.78066 30.15819 1.000 58.05451 24 SER B C 1
ATOM 4033 O O . SER C 1 24 ? 13.21979 7.72761 30.10235 1.000 71.35104 24 SER B O 1
ATOM 4041 N N . ASN C 1 25 ? 15.22096 6.83348 29.60320 1.000 55.25093 25 ASN B N 1
ATOM 4042 C CA . ASN C 1 25 ? 15.64238 8.02555 28.87977 1.000 57.58528 25 ASN B CA 1
ATOM 4043 C C . ASN C 1 25 ? 14.92784 8.19065 27.54643 1.000 65.98182 25 ASN B C 1
ATOM 4044 O O . ASN C 1 25 ? 15.00447 9.27432 26.95824 1.000 64.33245 25 ASN B O 1
ATOM 4055 N N . ARG C 1 26 ? 14.24018 7.15832 27.05889 1.000 66.88152 26 ARG B N 1
ATOM 4056 C CA . ARG C 1 26 ? 13.64895 7.18606 25.72805 1.000 58.36029 26 ARG B CA 1
ATOM 4057 C C . ARG C 1 26 ? 12.30837 6.47046 25.73321 1.000 51.66764 26 ARG B C 1
ATOM 4058 O O . ARG C 1 26 ? 12.21238 5.32767 26.18891 1.000 53.18905 26 ARG B O 1
ATOM 4079 N N . GLY C 1 27 ? 11.27789 7.14267 25.21390 1.000 58.07139 27 GLY B N 1
ATOM 4080 C CA . GLY C 1 27 ? 9.98253 6.50786 25.06369 1.000 51.98956 27 GLY B CA 1
ATOM 4081 C C . GLY C 1 27 ? 9.89624 5.54308 23.90314 1.000 58.80221 27 GLY B C 1
ATOM 4082 O O . GLY C 1 27 ? 8.98413 4.71056 23.87071 1.000 71.34275 27 GLY B O 1
ATOM 4086 N N . ASP C 1 28 ? 10.82318 5.63270 22.95059 1.000 57.14318 28 ASP B N 1
ATOM 4087 C CA . ASP C 1 28 ? 10.84125 4.73155 21.80608 1.000 50.31503 28 ASP B CA 1
ATOM 4088 C C . ASP C 1 28 ? 11.69801 3.49208 22.03977 1.000 48.02660 28 ASP B C 1
ATOM 4089 O O . ASP C 1 28 ? 11.80513 2.65311 21.13891 1.000 46.50570 28 ASP B O 1
ATOM 4098 N N . ILE C 1 29 ? 12.29800 3.34663 23.21746 1.000 46.78422 29 ILE B N 1
ATOM 4099 C CA . ILE C 1 29 ? 12.89501 2.08129 23.63102 1.000 41.68557 29 ILE B CA 1
ATOM 4100 C C . ILE C 1 29 ? 11.80987 1.29756 24.35968 1.000 38.90745 29 ILE B C 1
ATOM 4101 O O . ILE C 1 29 ? 11.34375 1.70705 25.42504 1.000 45.69230 29 ILE B O 1
ATOM 4117 N N . GLN C 1 30 ? 11.40371 0.16819 23.78281 1.000 46.78847 30 GLN B N 1
ATOM 4118 C CA . GLN C 1 30 ? 10.30580 -0.60011 24.35521 1.000 42.21780 30 GLN B CA 1
ATOM 4119 C C . GLN C 1 30 ? 10.77025 -1.47877 25.50851 1.000 47.27232 30 GLN B C 1
ATOM 4120 O O . GLN C 1 30 ? 10.02832 -1.66984 26.47666 1.000 44.48733 30 GLN B O 1
ATOM 4134 N N . GLY C 1 31 ? 11.97972 -2.01928 25.43133 1.000 41.19099 31 GLY B N 1
ATOM 4135 C CA . GLY C 1 31 ? 12.45195 -2.87318 26.51561 1.000 38.55366 31 GLY B CA 1
ATOM 4136 C C . GLY C 1 31 ? 13.87542 -3.32385 26.28341 1.000 42.84458 31 GLY B C 1
ATOM 4137 O O . GLY C 1 31 ? 14.44683 -3.12185 25.21021 1.000 33.30206 31 GLY B O 1
ATOM 4141 N N . CYS C 1 32 ? 14.44448 -3.94968 27.31513 1.000 34.34166 32 CYS B N 1
ATOM 4142 C CA . CYS C 1 32 ? 15.83624 -4.37941 27.25248 1.000 34.73311 32 CYS B CA 1
ATOM 4143 C C . CYS C 1 32 ? 16.03655 -5.64968 28.06641 1.000 33.38211 32 CYS B C 1
ATOM 4144 O O . CYS C 1 32 ? 15.28477 -5.93847 28.99650 1.000 31.76797 32 CYS B O 1
ATOM 4152 N N . THR C 1 33 ? 17.06720 -6.41083 27.70134 1.000 38.06733 33 THR B N 1
ATOM 4153 C CA A THR C 1 33 ? 17.46043 -7.57269 28.48287 0.584 31.71704 33 THR B CA 1
ATOM 4154 C CA B THR C 1 33 ? 17.44940 -7.60647 28.44303 0.416 31.36810 33 THR B CA 1
ATOM 4155 C C . THR C 1 33 ? 18.94352 -7.83950 28.27123 1.000 34.53581 33 THR B C 1
ATOM 4156 O O . THR C 1 33 ? 19.46038 -7.73367 27.15748 1.000 33.21836 33 THR B O 1
ATOM 4177 N N . ILE C 1 34 ? 19.62507 -8.16830 29.36192 1.000 39.46052 34 ILE B N 1
ATOM 4178 C CA . ILE C 1 34 ? 21.02292 -8.57409 29.33322 1.000 27.48906 34 ILE B CA 1
ATOM 4179 C C . ILE C 1 34 ? 21.05296 -10.09180 29.41925 1.000 32.95331 34 ILE B C 1
ATOM 4180 O O . ILE C 1 34 ? 20.47247 -10.68160 30.34774 1.000 33.10526 34 ILE B O 1
ATOM 4196 N N . VAL C 1 35 ? 21.74044 -10.71244 28.45355 1.000 28.35017 35 VAL B N 1
ATOM 4197 C CA . VAL C 1 35 ? 21.72865 -12.14681 28.20738 1.000 28.52924 35 VAL B CA 1
ATOM 4198 C C . VAL C 1 35 ? 23.16597 -12.64805 28.18978 1.000 41.56145 35 VAL B C 1
ATOM 4199 O O . VAL C 1 35 ? 24.08892 -11.92270 27.80880 1.000 32.17347 35 VAL B O 1
ATOM 4212 N N . THR C 1 36 ? 23.35815 -13.89969 28.59996 1.000 32.31861 36 THR B N 1
ATOM 4213 C CA . THR C 1 36 ? 24.67754 -14.50009 28.48963 1.000 38.09263 36 THR B CA 1
ATOM 4214 C C . THR C 1 36 ? 24.97653 -14.85364 27.03250 1.000 38.82966 36 THR B C 1
ATOM 4215 O O . THR C 1 36 ? 24.09215 -14.88139 26.17230 1.000 38.59940 36 THR B O 1
ATOM 4226 N N . THR C 1 37 ? 26.25096 -15.13760 26.75811 1.000 43.67178 37 THR B N 1
ATOM 4227 C CA . THR C 1 37 ? 26.62420 -15.59913 25.42706 1.000 43.85224 37 THR B CA 1
ATOM 4228 C C . THR C 1 37 ? 25.96043 -16.92489 25.08448 1.000 49.02739 37 THR B C 1
ATOM 4229 O O . THR C 1 37 ? 25.90320 -17.29498 23.90589 1.000 47.05590 37 THR B O 1
ATOM 4240 N N . GLN C 1 38 ? 25.45430 -17.64053 26.08676 1.000 40.54676 38 GLN B N 1
ATOM 4241 C CA . GLN C 1 38 ? 24.79816 -18.92389 25.88916 1.000 39.59274 38 GLN B CA 1
ATOM 4242 C C . GLN C 1 38 ? 23.31319 -18.79878 25.58072 1.000 34.72882 38 GLN B C 1
ATOM 4243 O O . GLN C 1 38 ? 22.66849 -19.81462 25.30135 1.000 37.40374 38 GLN B O 1
ATOM 4257 N N . GLY C 1 39 ? 22.75424 -17.59481 25.63495 1.000 32.97647 39 GLY B N 1
ATOM 4258 C CA . GLY C 1 39 ? 21.33823 -17.41166 25.39627 1.000 32.67891 39 GLY B CA 1
ATOM 4259 C C . GLY C 1 39 ? 20.46390 -17.52644 26.62191 1.000 36.86413 39 GLY B C 1
ATOM 4260 O O . GLY C 1 39 ? 19.26429 -17.79558 26.48457 1.000 33.64887 39 GLY B O 1
ATOM 4264 N N . LEU C 1 40 ? 21.02741 -17.34011 27.82639 1.000 38.53678 40 LEU B N 1
ATOM 4265 C CA . LEU C 1 40 ? 20.26161 -17.35632 29.06181 1.000 35.91277 40 LEU B CA 1
ATOM 4266 C C . LEU C 1 40 ? 20.17832 -15.95005 29.64736 1.000 32.99466 40 LEU B C 1
ATOM 4267 O O . LEU C 1 40 ? 21.16755 -15.20891 29.62123 1.000 33.02169 40 LEU B O 1
ATOM 4283 N N . PRO C 1 41 ? 19.02164 -15.54986 30.17543 1.000 34.77118 41 PRO B N 1
ATOM 4284 C CA . PRO C 1 41 ? 18.87115 -14.16533 30.64365 1.000 31.52902 41 PRO B CA 1
ATOM 4285 C C . PRO C 1 41 ? 19.66064 -13.90456 31.91846 1.000 35.87599 41 PRO B C 1
ATOM 4286 O O . PRO C 1 41 ? 19.62638 -14.69505 32.86475 1.000 33.15595 41 PRO B O 1
ATOM 4297 N N . ILE C 1 42 ? 20.37820 -12.78464 31.92907 1.000 36.64827 42 ILE B N 1
ATOM 4298 C CA . ILE C 1 42 ? 20.99602 -12.27363 33.14742 1.000 31.60660 42 ILE B CA 1
ATOM 4299 C C . ILE C 1 42 ? 20.03452 -11.36742 33.89919 1.000 39.07061 42 ILE B C 1
ATOM 4300 O O . ILE C 1 42 ? 19.79787 -11.54595 35.09754 1.000 33.96158 42 ILE B O 1
ATOM 4316 N N . THR C 1 43 ? 19.46627 -10.38544 33.20266 1.000 30.73461 43 THR B N 1
ATOM 4317 C CA . THR C 1 43 ? 18.47297 -9.50898 33.81830 1.000 32.14567 43 THR B CA 1
ATOM 4318 C C . THR C 1 43 ? 17.61207 -8.91629 32.71356 1.000 31.42550 43 THR B C 1
ATOM 4319 O O . THR C 1 43 ? 17.99026 -8.93431 31.54391 1.000 30.46531 43 THR B O 1
ATOM 4330 N N . SER C 1 44 ? 16.44450 -8.39734 33.08703 1.000 33.45893 44 SER B N 1
ATOM 4331 C CA . SER C 1 44 ? 15.52166 -7.90582 32.07385 1.000 39.45543 44 SER B CA 1
ATOM 4332 C C . SER C 1 44 ? 14.70788 -6.74024 32.61013 1.000 37.64480 44 SER B C 1
ATOM 4333 O O . SER C 1 44 ? 14.43219 -6.64896 33.80883 1.000 38.03074 44 SER B O 1
ATOM 4341 N N . LEU C 1 45 ? 14.33348 -5.84215 31.69691 1.000 38.33358 45 LEU B N 1
ATOM 4342 C CA . LEU C 1 45 ? 13.34287 -4.79495 31.94614 1.000 36.64288 45 LEU B CA 1
ATOM 4343 C C . LEU C 1 45 ? 12.47048 -4.78811 30.69020 1.000 42.26246 45 LEU B C 1
ATOM 4344 O O . LEU C 1 45 ? 12.74920 -4.07232 29.72104 1.000 34.92445 45 LEU B O 1
ATOM 4360 N N . LEU C 1 46 ? 11.44544 -5.63445 30.70089 1.000 43.83358 46 LEU B N 1
ATOM 4361 C CA . LEU C 1 46 ? 10.52746 -5.80363 29.58945 1.000 37.64541 46 LEU B CA 1
ATOM 4362 C C . LEU C 1 46 ? 9.10201 -5.64572 30.09700 1.000 41.00564 46 LEU B C 1
ATOM 4363 O O . LEU C 1 46 ? 8.84466 -5.61907 31.30383 1.000 44.75895 46 LEU B O 1
ATOM 4379 N N . ALA C 1 47 ? 8.16902 -5.54721 29.15722 1.000 49.10448 47 ALA B N 1
ATOM 4380 C CA . ALA C 1 47 ? 6.76144 -5.66481 29.49905 1.000 50.86303 47 ALA B CA 1
ATOM 4381 C C . ALA C 1 47 ? 6.46020 -7.08854 29.95446 1.000 61.80004 47 ALA B C 1
ATOM 4382 O O . ALA C 1 47 ? 7.06132 -8.05722 29.48071 1.000 57.12379 47 ALA B O 1
ATOM 4389 N N . ASP C 1 48 ? 5.52169 -7.21127 30.89501 1.000 67.44779 48 ASP B N 1
ATOM 4390 C CA . ASP C 1 48 ? 5.13221 -8.53151 31.37687 1.000 66.28004 48 ASP B CA 1
ATOM 4391 C C . ASP C 1 48 ? 4.61717 -9.41851 30.25425 1.000 69.99546 48 ASP B C 1
ATOM 4392 O O . ASP C 1 48 ? 4.55916 -10.64188 30.41910 1.000 76.36043 48 ASP B O 1
ATOM 4401 N N . ASP C 1 49 ? 4.24072 -8.82819 29.11971 1.000 70.65242 49 ASP B N 1
ATOM 4402 C CA . ASP C 1 49 ? 3.82063 -9.62155 27.97339 1.000 71.16710 49 ASP B CA 1
ATOM 4403 C C . ASP C 1 49 ? 4.99195 -10.35232 27.32673 1.000 68.06221 49 ASP B C 1
ATOM 4404 O O . ASP C 1 49 ? 4.79921 -11.41399 26.72435 1.000 73.92627 49 ASP B O 1
ATOM 4413 N N . ALA C 1 50 ? 6.20207 -9.81177 27.44282 1.000 62.86024 50 ALA B N 1
ATOM 4414 C CA . ALA C 1 50 ? 7.33898 -10.33629 26.69939 1.000 65.17345 50 ALA B CA 1
ATOM 4415 C C . ALA C 1 50 ? 7.78868 -11.69316 27.23271 1.000 56.43677 50 ALA B C 1
ATOM 4416 O O . ALA C 1 50 ? 7.64493 -12.00437 28.41781 1.000 63.63674 50 ALA B O 1
ATOM 4423 N N . ASN C 1 51 ? 8.35592 -12.49802 26.33359 1.000 49.39602 51 ASN B N 1
ATOM 4424 C CA . ASN C 1 51 ? 8.90803 -13.81210 26.66078 1.000 44.68404 51 ASN B CA 1
ATOM 4425 C C . ASN C 1 51 ? 10.41954 -13.64783 26.78892 1.000 36.80928 51 ASN B C 1
ATOM 4426 O O . ASN C 1 51 ? 11.13168 -13.54133 25.78761 1.000 42.15464 51 ASN B O 1
ATOM 4437 N N . VAL C 1 52 ? 10.90941 -13.63274 28.02858 1.000 36.66255 52 VAL B N 1
ATOM 4438 C CA . VAL C 1 52 ? 12.31481 -13.31989 28.26754 1.000 35.81710 52 VAL B CA 1
ATOM 4439 C C . VAL C 1 52 ? 13.21156 -14.42824 27.72682 1.000 35.68543 52 VAL B C 1
ATOM 4440 O O . VAL C 1 52 ? 14.21899 -14.16477 27.05728 1.000 33.00857 52 VAL B O 1
ATOM 4453 N N . SER C 1 53 ? 12.86974 -15.68470 28.01849 1.000 33.85162 53 SER B N 1
ATOM 4454 C CA . SER C 1 53 ? 13.72479 -16.78560 27.58899 1.000 39.43238 53 SER B CA 1
ATOM 4455 C C . SER C 1 53 ? 13.82394 -16.83549 26.07083 1.000 37.23536 53 SER B C 1
ATOM 4456 O O . SER C 1 53 ? 14.91070 -17.04474 25.51733 1.000 41.17069 53 SER B O 1
ATOM 4464 N N . LEU C 1 54 ? 12.70310 -16.62962 25.37853 1.000 36.04051 54 LEU B N 1
ATOM 4465 C CA . LEU C 1 54 ? 12.72438 -16.68648 23.92125 1.000 36.22755 54 LEU B CA 1
ATOM 4466 C C . LEU C 1 54 ? 13.55125 -15.54783 23.33854 1.000 39.05292 54 LEU B C 1
ATOM 4467 O O . LEU C 1 54 ? 14.31696 -15.75372 22.39088 1.000 31.40568 54 LEU B O 1
ATOM 4483 N N . ILE C 1 55 ? 13.40123 -14.33713 23.87972 1.000 35.77560 55 ILE B N 1
ATOM 4484 C CA . ILE C 1 55 ? 14.20393 -13.21086 23.40893 1.000 39.11768 55 ILE B CA 1
ATOM 4485 C C . ILE C 1 55 ? 15.68704 -13.51239 23.59289 1.000 35.00862 55 ILE B C 1
ATOM 4486 O O . ILE C 1 55 ? 16.50113 -13.29582 22.68657 1.000 31.88033 55 ILE B O 1
ATOM 4502 N N . SER C 1 56 ? 16.05312 -14.03870 24.76632 1.000 31.58408 56 SER B N 1
ATOM 4503 C CA . SER C 1 56 ? 17.45011 -14.36484 25.04496 1.000 34.25263 56 SER B CA 1
ATOM 4504 C C . SER C 1 56 ? 17.98784 -15.40111 24.06298 1.000 33.47837 56 SER B C 1
ATOM 4505 O O . SER C 1 56 ? 19.08248 -15.24390 23.50062 1.000 34.40220 56 SER B O 1
ATOM 4513 N N . ALA C 1 57 ? 17.22801 -16.47566 23.84893 1.000 33.47937 57 ALA B N 1
ATOM 4514 C CA . ALA C 1 57 ? 17.69267 -17.55354 22.98259 1.000 34.05035 57 ALA B CA 1
ATOM 4515 C C . ALA C 1 57 ? 17.80844 -17.08537 21.53759 1.000 34.55507 57 ALA B C 1
ATOM 4516 O O . ALA C 1 57 ? 18.81279 -17.35527 20.86595 1.000 39.53689 57 ALA B O 1
ATOM 4523 N N . MET C 1 58 ? 16.78489 -16.38805 21.03585 1.000 34.53517 58 MET B N 1
ATOM 4524 C CA . MET C 1 58 ? 16.84040 -15.89473 19.66550 1.000 39.00986 58 MET B CA 1
ATOM 4525 C C . MET C 1 58 ? 18.00375 -14.93124 19.48330 1.000 35.27794 58 MET B C 1
ATOM 4526 O O . MET C 1 58 ? 18.68849 -14.96288 18.45449 1.000 36.08218 58 MET B O 1
ATOM 4540 N N . SER C 1 59 ? 18.23657 -14.05417 20.46392 1.000 33.58199 59 SER B N 1
ATOM 4541 C CA . SER C 1 59 ? 19.36391 -13.13730 20.36248 1.000 39.90770 59 SER B CA 1
ATOM 4542 C C . SER C 1 59 ? 20.67364 -13.90259 20.26678 1.000 32.11206 59 SER B C 1
ATOM 4543 O O . SER C 1 59 ? 21.53085 -13.57628 19.43920 1.000 37.19018 59 SER B O 1
ATOM 4551 N N . ALA C 1 60 ? 20.84057 -14.93788 21.09354 1.000 34.41599 60 ALA B N 1
ATOM 4552 C CA . ALA C 1 60 ? 22.05976 -15.73812 21.01768 1.000 35.43276 60 ALA B CA 1
ATOM 4553 C C . ALA C 1 60 ? 22.20960 -16.39885 19.64927 1.000 35.99806 60 ALA B C 1
ATOM 4554 O O . ALA C 1 60 ? 23.31392 -16.45242 19.09281 1.000 36.30168 60 ALA B O 1
ATOM 4561 N N . ALA C 1 61 ? 21.11127 -16.91312 19.09268 1.000 34.21578 61 ALA B N 1
ATOM 4562 C CA . ALA C 1 61 ? 21.18317 -17.57892 17.79222 1.000 38.58692 61 ALA B CA 1
ATOM 4563 C C . ALA C 1 61 ? 21.58281 -16.59800 16.69268 1.000 35.26495 61 ALA B C 1
ATOM 4564 O O . ALA C 1 61 ? 22.45413 -16.89136 15.85331 1.000 37.24459 61 ALA B O 1
ATOM 4571 N N . ILE C 1 62 ? 20.93226 -15.42976 16.67149 1.000 36.87000 62 ILE B N 1
ATOM 4572 C CA . ILE C 1 62 ? 21.30824 -14.38056 15.73085 1.000 36.58460 62 ILE B CA 1
ATOM 4573 C C . ILE C 1 62 ? 22.78070 -14.04983 15.88387 1.000 37.10188 62 ILE B C 1
ATOM 4574 O O . ILE C 1 62 ? 23.49843 -13.87625 14.89435 1.000 39.26182 62 ILE B O 1
ATOM 4590 N N . ILE C 1 63 ? 23.24510 -13.91659 17.12630 1.000 33.50860 63 ILE B N 1
ATOM 4591 C CA . ILE C 1 63 ? 24.64040 -13.56488 17.35742 1.000 44.66362 63 ILE B CA 1
ATOM 4592 C C . ILE C 1 63 ? 25.55200 -14.62204 16.75470 1.000 38.78960 63 ILE B C 1
ATOM 4593 O O . ILE C 1 63 ? 26.54136 -14.30403 16.09165 1.000 40.89116 63 ILE B O 1
ATOM 4609 N N . SER C 1 64 ? 25.23792 -15.89678 16.98243 1.000 44.20227 64 SER B N 1
ATOM 4610 C CA . SER C 1 64 ? 26.07914 -16.96538 16.45306 1.000 44.00814 64 SER B CA 1
ATOM 4611 C C . SER C 1 64 ? 26.20375 -16.85446 14.93752 1.000 38.61786 64 SER B C 1
ATOM 4612 O O . SER C 1 64 ? 27.31440 -16.79020 14.38495 1.000 47.15674 64 SER B O 1
ATOM 4620 N N . VAL C 1 65 ? 25.06190 -16.82358 14.24607 1.000 47.22770 65 VAL B N 1
ATOM 4621 C CA . VAL C 1 65 ? 25.10547 -16.82396 12.78463 1.000 40.42850 65 VAL B CA 1
ATOM 4622 C C . VAL C 1 65 ? 25.75014 -15.54257 12.26485 1.000 36.05041 65 VAL B C 1
ATOM 4623 O O . VAL C 1 65 ? 26.54237 -15.56932 11.31192 1.000 42.68594 65 VAL B O 1
ATOM 4636 N N . ALA C 1 66 ? 25.44389 -14.40521 12.89030 1.000 35.49128 66 ALA B N 1
ATOM 4637 C CA . ALA C 1 66 ? 25.97758 -13.13432 12.42198 1.000 34.42901 66 ALA B CA 1
ATOM 4638 C C . ALA C 1 66 ? 27.47577 -13.03228 12.66399 1.000 36.58201 66 ALA B C 1
ATOM 4639 O O . ALA C 1 66 ? 28.19241 -12.44929 11.85125 1.000 43.39114 66 ALA B O 1
ATOM 4646 N N . GLU C 1 67 ? 27.97104 -13.57657 13.77572 1.000 38.68701 67 GLU B N 1
ATOM 4647 C CA . GLU C 1 67 ? 29.41048 -13.61210 14.00459 1.000 46.36638 67 GLU B CA 1
ATOM 4648 C C . GLU C 1 67 ? 30.09219 -14.46621 12.94753 1.000 41.76974 67 GLU B C 1
ATOM 4649 O O . GLU C 1 67 ? 31.10997 -14.06627 12.36502 1.000 44.38674 67 GLU B O 1
ATOM 4661 N N . SER C 1 68 ? 29.54185 -15.65696 12.68712 1.000 49.71625 68 SER B N 1
ATOM 4662 C CA . SER C 1 68 ? 30.10241 -16.49721 11.63354 1.000 49.13667 68 SER B CA 1
ATOM 4663 C C . SER C 1 68 ? 30.17567 -15.74027 10.31318 1.000 47.56170 68 SER B C 1
ATOM 4664 O O . SER C 1 68 ? 31.19574 -15.78101 9.61497 1.000 51.21810 68 SER B O 1
ATOM 4672 N N . ALA C 1 69 ? 29.10545 -15.02660 9.96269 1.000 48.12301 69 ALA B N 1
ATOM 4673 C CA . ALA C 1 69 ? 29.08146 -14.31832 8.68712 1.000 49.91001 69 ALA B CA 1
ATOM 4674 C C . ALA C 1 69 ? 30.05604 -13.14544 8.68302 1.000 54.39627 69 ALA B C 1
ATOM 4675 O O . ALA C 1 69 ? 30.79435 -12.94213 7.71217 1.000 51.50587 69 ALA B O 1
ATOM 4682 N N . SER C 1 70 ? 30.06380 -12.35418 9.75789 1.000 43.94267 70 SER B N 1
ATOM 4683 C CA . SER C 1 70 ? 30.95466 -11.20342 9.83409 1.000 40.22667 70 SER B CA 1
ATOM 4684 C C . SER C 1 70 ? 32.40701 -11.62947 9.69756 1.000 43.13249 70 SER B C 1
ATOM 4685 O O . SER C 1 70 ? 33.19857 -10.95680 9.02691 1.000 53.83306 70 SER B O 1
ATOM 4693 N N . GLN C 1 71 ? 32.77873 -12.74625 10.32522 1.000 47.98944 71 GLN B N 1
ATOM 4694 C CA . GLN C 1 71 ? 34.14563 -13.23498 10.18723 1.000 47.33687 71 GLN B CA 1
ATOM 4695 C C . GLN C 1 71 ? 34.39472 -13.75725 8.77784 1.000 54.25185 71 GLN B C 1
ATOM 4696 O O . GLN C 1 71 ? 35.40796 -13.42392 8.15256 1.000 52.62799 71 GLN B O 1
ATOM 4710 N N . GLU C 1 72 ? 33.47342 -14.57071 8.25403 1.000 53.12442 72 GLU B N 1
ATOM 4711 C CA . GLU C 1 72 ? 33.65855 -15.11842 6.91444 1.000 56.07881 72 GLU B CA 1
ATOM 4712 C C . GLU C 1 72 ? 33.68107 -14.02392 5.85567 1.000 59.88379 72 GLU B C 1
ATOM 4713 O O . GLU C 1 72 ? 34.37601 -14.15804 4.84238 1.000 60.84425 72 GLU B O 1
ATOM 4725 N N . LEU C 1 73 ? 32.93358 -12.93978 6.06430 1.000 56.96839 73 LEU B N 1
ATOM 4726 C CA . LEU C 1 73 ? 32.89599 -11.83327 5.11981 1.000 46.34449 73 LEU B CA 1
ATOM 4727 C C . LEU C 1 73 ? 33.93107 -10.75699 5.43370 1.000 48.60810 73 LEU B C 1
ATOM 4728 O O . LEU C 1 73 ? 33.79601 -9.62300 4.96120 1.000 51.31298 73 LEU B O 1
ATOM 4744 N N . GLN C 1 74 ? 34.94852 -11.08481 6.23023 1.000 48.15801 74 GLN B N 1
ATOM 4745 C CA . GLN C 1 74 ? 36.13425 -10.25004 6.39684 1.000 47.33653 74 GLN B CA 1
ATOM 4746 C C . GLN C 1 74 ? 35.83141 -8.91818 7.07353 1.000 44.61591 74 GLN B C 1
ATOM 4747 O O . GLN C 1 74 ? 36.56545 -7.94636 6.88614 1.000 53.65336 74 GLN B O 1
ATOM 4761 N N . ARG C 1 75 ? 34.76431 -8.84803 7.86660 1.000 47.36251 75 ARG B N 1
ATOM 4762 C CA A ARG C 1 75 ? 34.43093 -7.61553 8.57015 0.512 48.70320 75 ARG B CA 1
ATOM 4763 C CA B ARG C 1 75 ? 34.38039 -7.64068 8.58294 0.488 46.02053 75 ARG B CA 1
ATOM 4764 C C . ARG C 1 75 ? 34.73459 -7.70539 10.06249 1.000 41.55047 75 ARG B C 1
ATOM 4765 O O . ARG C 1 75 ? 34.23508 -6.89122 10.84576 1.000 44.71344 75 ARG B O 1
ATOM 4806 N N . GLY C 1 76 ? 35.57179 -8.65907 10.46132 1.000 43.03182 76 GLY B N 1
ATOM 4807 C CA . GLY C 1 76 ? 36.04931 -8.73042 11.82325 1.000 43.88458 76 GLY B CA 1
ATOM 4808 C C . GLY C 1 76 ? 35.00726 -9.22041 12.81213 1.000 51.46018 76 GLY B C 1
ATOM 4809 O O . GLY C 1 76 ? 33.89881 -9.63362 12.46484 1.000 48.53549 76 GLY B O 1
ATOM 4813 N N . TYR C 1 77 ? 35.40024 -9.16847 14.08321 1.000 45.46962 77 TYR B N 1
ATOM 4814 C CA . TYR C 1 77 ? 34.51062 -9.59941 15.14923 1.000 42.36318 77 TYR B CA 1
ATOM 4815 C C . TYR C 1 77 ? 33.24252 -8.76021 15.14396 1.000 44.69473 77 TYR B C 1
ATOM 4816 O O . TYR C 1 77 ? 33.27312 -7.54941 14.90572 1.000 39.73393 77 TYR B O 1
ATOM 4834 N N . LEU C 1 78 ? 32.12055 -9.41833 15.39902 1.000 38.72425 78 LEU B N 1
ATOM 4835 C CA . LEU C 1 78 ? 30.84455 -8.72647 15.43418 1.000 38.15433 78 LEU B CA 1
ATOM 4836 C C . LEU C 1 78 ? 30.76600 -7.82761 16.65845 1.000 41.85144 78 LEU B C 1
ATOM 4837 O O . LEU C 1 78 ? 31.25747 -8.17432 17.73468 1.000 44.50980 78 LEU B O 1
ATOM 4853 N N . GLN C 1 79 ? 30.15120 -6.66446 16.48796 1.000 34.92577 79 GLN B N 1
ATOM 4854 C CA . GLN C 1 79 ? 29.93537 -5.74087 17.59298 1.000 40.50911 79 GLN B CA 1
ATOM 4855 C C . GLN C 1 79 ? 28.46591 -5.48238 17.87286 1.000 43.71891 79 GLN B C 1
ATOM 4856 O O . GLN C 1 79 ? 28.07141 -5.40437 19.04082 1.000 39.11348 79 GLN B O 1
ATOM 4870 N N . ARG C 1 80 ? 27.63924 -5.37032 16.83480 1.000 34.80661 80 ARG B N 1
ATOM 4871 C CA . ARG C 1 80 ? 26.26627 -4.92232 17.00947 1.000 35.36415 80 ARG B CA 1
ATOM 4872 C C . ARG C 1 80 ? 25.43846 -5.31076 15.79247 1.000 35.74547 80 ARG B C 1
ATOM 4873 O O . ARG C 1 80 ? 25.91567 -5.23193 14.65755 1.000 40.49717 80 ARG B O 1
ATOM 4894 N N . ILE C 1 81 ? 24.19904 -5.72987 16.05064 1.000 38.48948 81 ILE B N 1
ATOM 4895 C CA . ILE C 1 81 ? 23.22878 -6.10192 15.03037 1.000 35.87039 81 ILE B CA 1
ATOM 4896 C C . ILE C 1 81 ? 21.99610 -5.22798 15.19310 1.000 34.65228 81 ILE B C 1
ATOM 4897 O O . ILE C 1 81 ? 21.54542 -4.98383 16.31735 1.000 42.73193 81 ILE B O 1
ATOM 4913 N N . LEU C 1 82 ? 21.43446 -4.78977 14.07158 1.000 29.06296 82 LEU B N 1
ATOM 4914 C CA . LEU C 1 82 ? 20.12959 -4.13603 14.03822 1.000 32.00631 82 LEU B CA 1
ATOM 4915 C C . LEU C 1 82 ? 19.22971 -4.91424 13.08893 1.000 33.07299 82 LEU B C 1
ATOM 4916 O O . LEU C 1 82 ? 19.49723 -4.96593 11.88506 1.000 31.52775 82 LEU B O 1
ATOM 4932 N N . LEU C 1 83 ? 18.17206 -5.52014 13.62518 1.000 30.66816 83 LEU B N 1
ATOM 4933 C CA . LEU C 1 83 ? 17.12866 -6.15219 12.82626 1.000 39.35357 83 LEU B CA 1
ATOM 4934 C C . LEU C 1 83 ? 15.95399 -5.18353 12.74739 1.000 33.03204 83 LEU B C 1
ATOM 4935 O O . LEU C 1 83 ? 15.31934 -4.88819 13.76459 1.000 32.15672 83 LEU B O 1
ATOM 4951 N N . GLU C 1 84 ? 15.66172 -4.69464 11.54821 1.000 37.90424 84 GLU B N 1
ATOM 4952 C CA . GLU C 1 84 ? 14.53171 -3.80142 11.32478 1.000 32.77707 84 GLU B CA 1
ATOM 4953 C C . GLU C 1 84 ? 13.39732 -4.61611 10.71599 1.000 30.25492 84 GLU B C 1
ATOM 4954 O O . GLU C 1 84 ? 13.46383 -5.01275 9.54814 1.000 30.80131 84 GLU B O 1
ATOM 4966 N N . GLY C 1 85 ? 12.36992 -4.88525 11.52058 1.000 29.97907 85 GLY B N 1
ATOM 4967 C CA . GLY C 1 85 ? 11.15223 -5.49347 11.03876 1.000 32.24822 85 GLY B CA 1
ATOM 4968 C C . GLY C 1 85 ? 10.09517 -4.44246 10.73953 1.000 37.55444 85 GLY B C 1
ATOM 4969 O O . GLY C 1 85 ? 10.26009 -3.25707 11.01287 1.000 38.60361 85 GLY B O 1
ATOM 4973 N N . GLU C 1 86 ? 8.98555 -4.90671 10.16384 1.000 35.36497 86 GLU B N 1
ATOM 4974 C CA . GLU C 1 86 ? 7.93091 -3.98450 9.76249 1.000 36.76818 86 GLU B CA 1
ATOM 4975 C C . GLU C 1 86 ? 7.17951 -3.40989 10.95628 1.000 37.24582 86 GLU B C 1
ATOM 4976 O O . GLU C 1 86 ? 6.48555 -2.39991 10.80415 1.000 47.03303 86 GLU B O 1
ATOM 4988 N N . LEU C 1 87 ? 7.31026 -4.01585 12.13831 1.000 41.19045 87 LEU B N 1
ATOM 4989 C CA . LEU C 1 87 ? 6.60455 -3.55602 13.32466 1.000 40.34125 87 LEU B CA 1
ATOM 4990 C C . LEU C 1 87 ? 7.52146 -3.02593 14.41819 1.000 35.41208 87 LEU B C 1
ATOM 4991 O O . LEU C 1 87 ? 7.02490 -2.42354 15.37568 1.000 44.81452 87 LEU B O 1
ATOM 5007 N N . GLY C 1 88 ? 8.82688 -3.23075 14.31278 1.000 31.06987 88 GLY B N 1
ATOM 5008 C CA . GLY C 1 88 ? 9.73824 -2.73849 15.32667 1.000 32.94371 88 GLY B CA 1
ATOM 5009 C C . GLY C 1 88 ? 11.14080 -3.22041 15.05171 1.000 29.62100 88 GLY B C 1
ATOM 5010 O O . GLY C 1 88 ? 11.38569 -4.02379 14.14708 1.000 31.26414 88 GLY B O 1
ATOM 5014 N N . THR C 1 89 ? 12.07075 -2.71927 15.86163 1.000 33.25642 89 THR B N 1
ATOM 5015 C CA . THR C 1 89 ? 13.48960 -2.97780 15.66219 1.000 39.34668 89 THR B CA 1
ATOM 5016 C C . THR C 1 89 ? 14.09214 -3.65423 16.88633 1.000 31.14935 89 THR B C 1
ATOM 5017 O O . THR C 1 89 ? 13.70951 -3.36827 18.02735 1.000 32.25135 89 THR B O 1
ATOM 5028 N N . ILE C 1 90 ? 15.03681 -4.55604 16.62666 1.000 31.56608 90 ILE B N 1
ATOM 5029 C CA . ILE C 1 90 ? 15.75191 -5.30382 17.65491 1.000 34.71119 90 ILE B CA 1
ATOM 5030 C C . ILE C 1 90 ? 17.23605 -5.00061 17.49957 1.000 28.63709 90 ILE B C 1
ATOM 5031 O O . ILE C 1 90 ? 17.82411 -5.27918 16.44868 1.000 30.17244 90 ILE B O 1
ATOM 5047 N N . ILE C 1 91 ? 17.84074 -4.43451 18.53920 1.000 32.43966 91 ILE B N 1
ATOM 5048 C CA . ILE C 1 91 ? 19.26213 -4.11290 18.55729 1.000 30.08446 91 ILE B CA 1
ATOM 5049 C C . ILE C 1 91 ? 19.95033 -5.08049 19.50973 1.000 27.67161 91 ILE B C 1
ATOM 5050 O O . ILE C 1 91 ? 19.53942 -5.21866 20.66340 1.000 30.97221 91 ILE B O 1
ATOM 5066 N N . ILE C 1 92 ? 20.99924 -5.74161 19.03387 1.000 28.49093 92 ILE B N 1
ATOM 5067 C CA . ILE C 1 92 ? 21.72462 -6.74183 19.80855 1.000 28.82054 92 ILE B CA 1
ATOM 5068 C C . ILE C 1 92 ? 23.18902 -6.32735 19.82102 1.000 30.76277 92 ILE B C 1
ATOM 5069 O O . ILE C 1 92 ? 23.87497 -6.43094 18.79916 1.000 32.44324 92 ILE B O 1
ATOM 5085 N N . SER C 1 93 ? 23.66755 -5.86162 20.96780 1.000 33.53603 93 SER B N 1
ATOM 5086 C CA . SER C 1 93 ? 25.02466 -5.35687 21.10714 1.000 32.15166 93 SER B CA 1
ATOM 5087 C C . SER C 1 93 ? 25.81458 -6.27256 22.02871 1.000 34.95736 93 SER B C 1
ATOM 5088 O O . SER C 1 93 ? 25.32688 -6.65600 23.09215 1.000 36.36635 93 SER B O 1
ATOM 5096 N N . LYS C 1 94 ? 27.03018 -6.62185 21.62873 1.000 32.32529 94 LYS B N 1
ATOM 5097 C CA . LYS C 1 94 ? 27.92595 -7.29988 22.55325 1.000 33.50277 94 LYS B CA 1
ATOM 5098 C C . LYS C 1 94 ? 28.37374 -6.31422 23.62728 1.000 39.28987 94 LYS B C 1
ATOM 5099 O O . LYS C 1 94 ? 28.73057 -5.17052 23.32848 1.000 36.10743 94 LYS B O 1
ATOM 5118 N N . ALA C 1 95 ? 28.31850 -6.75007 24.88267 1.000 38.56071 95 ALA B N 1
ATOM 5119 C CA . ALA C 1 95 ? 28.68919 -5.94001 26.04182 1.000 45.43600 95 ALA B CA 1
ATOM 5120 C C . ALA C 1 95 ? 29.78130 -6.70039 26.78218 1.000 42.86296 95 ALA B C 1
ATOM 5121 O O . ALA C 1 95 ? 29.53489 -7.32303 27.81680 1.000 44.97934 95 ALA B O 1
ATOM 5128 N N . GLY C 1 96 ? 30.99351 -6.65092 26.24333 1.000 43.73128 96 GLY B N 1
ATOM 5129 C CA . GLY C 1 96 ? 32.07694 -7.45023 26.75623 1.000 50.47088 96 GLY B CA 1
ATOM 5130 C C . GLY C 1 96 ? 31.94180 -8.88909 26.30651 1.000 44.62483 96 GLY B C 1
ATOM 5131 O O . GLY C 1 96 ? 31.01680 -9.24993 25.57153 1.000 45.50601 96 GLY B O 1
ATOM 5135 N N . PRO C 1 97 ? 32.86630 -9.74686 26.74530 1.000 49.91313 97 PRO B N 1
ATOM 5136 C CA . PRO C 1 97 ? 32.84348 -11.14583 26.29760 1.000 47.37712 97 PRO B CA 1
ATOM 5137 C C . PRO C 1 97 ? 31.83764 -12.02123 27.02768 1.000 47.78953 97 PRO B C 1
ATOM 5138 O O . PRO C 1 97 ? 31.65645 -13.17981 26.62885 1.000 53.78878 97 PRO B O 1
ATOM 5149 N N . HIS C 1 98 ? 31.16870 -11.51264 28.06445 1.000 47.26071 98 HIS B N 1
ATOM 5150 C CA . HIS C 1 98 ? 30.29139 -12.33224 28.88618 1.000 41.20930 98 HIS B CA 1
ATOM 5151 C C . HIS C 1 98 ? 28.81824 -11.97152 28.77537 1.000 44.18288 98 HIS B C 1
ATOM 5152 O O . HIS C 1 98 ? 27.98579 -12.67642 29.35674 1.000 43.90268 98 HIS B O 1
ATOM 5166 N N . ALA C 1 99 ? 28.46677 -10.90654 28.05913 1.000 45.61842 99 ALA B N 1
ATOM 5167 C CA . ALA C 1 99 ? 27.08552 -10.45440 28.04619 1.000 35.56925 99 ALA B CA 1
ATOM 5168 C C . ALA C 1 99 ? 26.74950 -9.80439 26.71421 1.000 42.05661 99 ALA B C 1
ATOM 5169 O O . ALA C 1 99 ? 27.62426 -9.28706 26.01378 1.000 38.37158 99 ALA B O 1
ATOM 5176 N N . ILE C 1 100 ? 25.46189 -9.84489 26.37888 1.000 35.49925 100 ILE B N 1
ATOM 5177 C CA . ILE C 1 100 ? 24.90313 -9.14270 25.23384 1.000 31.67699 100 ILE B CA 1
ATOM 5178 C C . ILE C 1 100 ? 23.67091 -8.38211 25.70473 1.000 30.80424 100 ILE B C 1
ATOM 5179 O O . ILE C 1 100 ? 22.89748 -8.87781 26.53256 1.000 30.39558 100 ILE B O 1
ATOM 5195 N N . LEU C 1 101 ? 23.49879 -7.17453 25.18385 1.000 30.29544 101 LEU B N 1
ATOM 5196 C CA . LEU C 1 101 ? 22.35524 -6.32702 25.48472 1.000 31.29929 101 LEU B CA 1
ATOM 5197 C C . LEU C 1 101 ? 21.40399 -6.36901 24.29775 1.000 28.67696 101 LEU B C 1
ATOM 5198 O O . LEU C 1 101 ? 21.80365 -6.08161 23.16546 1.000 36.58435 101 LEU B O 1
ATOM 5214 N N . VAL C 1 102 ? 20.15565 -6.73833 24.55446 1.000 28.55825 102 VAL B N 1
ATOM 5215 C CA . VAL C 1 102 ? 19.10077 -6.74620 23.55207 1.000 27.31037 102 VAL B CA 1
ATOM 5216 C C . VAL C 1 102 ? 18.15236 -5.60517 23.88468 1.000 27.27802 102 VAL B C 1
ATOM 5217 O O . VAL C 1 102 ? 17.70401 -5.48080 25.02996 1.000 27.70343 102 VAL B O 1
ATOM 5230 N N . SER C 1 103 ? 17.86338 -4.76751 22.89155 1.000 27.31387 103 SER B N 1
ATOM 5231 C CA . SER C 1 103 ? 17.00161 -3.60439 23.04969 1.000 27.80076 103 SER B CA 1
ATOM 5232 C C . SER C 1 103 ? 15.90709 -3.66697 21.99512 1.000 35.94361 103 SER B C 1
ATOM 5233 O O . SER C 1 103 ? 16.19732 -3.71922 20.79514 1.000 35.24336 103 SER B O 1
ATOM 5241 N N . LEU C 1 104 ? 14.65822 -3.67382 22.44370 1.000 34.91693 104 LEU B N 1
ATOM 5242 C CA . LEU C 1 104 ? 13.49434 -3.60423 21.57440 1.000 29.19395 104 LEU B CA 1
ATOM 5243 C C . LEU C 1 104 ? 13.05717 -2.14996 21.49880 1.000 41.76554 104 LEU B C 1
ATOM 5244 O O . LEU C 1 104 ? 12.76133 -1.53768 22.53771 1.000 43.22595 104 LEU B O 1
ATOM 5260 N N . VAL C 1 105 ? 13.00912 -1.60925 20.27420 1.000 41.34971 105 VAL B N 1
ATOM 5261 C CA . VAL C 1 105 ? 12.73573 -0.19916 20.04301 1.000 43.40817 105 VAL B CA 1
ATOM 5262 C C . VAL C 1 105 ? 11.68762 -0.04591 18.94679 1.000 43.25657 105 VAL B C 1
ATOM 5263 O O . VAL C 1 105 ? 11.48655 -0.92822 18.10685 1.000 41.57507 105 VAL B O 1
ATOM 5276 N N . ASP C 1 106 ? 11.04318 1.11917 18.95262 1.000 43.37742 106 ASP B N 1
ATOM 5277 C CA . ASP C 1 106 ? 9.90912 1.38746 18.08543 1.000 48.84150 106 ASP B CA 1
ATOM 5278 C C . ASP C 1 106 ? 10.31933 1.41878 16.61676 1.000 43.72557 106 ASP B C 1
ATOM 5279 O O . ASP C 1 106 ? 11.46788 1.69720 16.26514 1.000 42.41750 106 ASP B O 1
ATOM 5288 N N . LYS C 1 107 ? 9.33366 1.15486 15.75398 1.000 46.80150 107 LYS B N 1
ATOM 5289 C CA . LYS C 1 107 ? 9.53920 1.24024 14.31195 1.000 49.36069 107 LYS B CA 1
ATOM 5290 C C . LYS C 1 107 ? 10.12224 2.58724 13.90688 1.000 60.55041 107 LYS B C 1
ATOM 5291 O O . LYS C 1 107 ? 10.99279 2.65864 13.03077 1.000 51.74905 107 LYS B O 1
ATOM 5310 N N . ASP C 1 108 ? 9.64740 3.66731 14.52426 1.000 57.34889 108 ASP B N 1
ATOM 5311 C CA . ASP C 1 108 ? 10.02493 5.01960 14.14089 1.000 60.36618 108 ASP B CA 1
ATOM 5312 C C . ASP C 1 108 ? 11.03010 5.64568 15.09695 1.000 58.21026 108 ASP B C 1
ATOM 5313 O O . ASP C 1 108 ? 11.25180 6.85850 15.03785 1.000 75.33758 108 ASP B O 1
ATOM 5322 N N . ALA C 1 109 ? 11.64583 4.85106 15.96637 1.000 57.85837 109 ALA B N 1
ATOM 5323 C CA . ALA C 1 109 ? 12.58559 5.38793 16.93720 1.000 57.07360 109 ALA B CA 1
ATOM 5324 C C . ALA C 1 109 ? 13.69712 6.16780 16.23901 1.000 57.92847 109 ALA B C 1
ATOM 5325 O O . ALA C 1 109 ? 13.97375 5.98560 15.05123 1.000 63.19856 109 ALA B O 1
ATOM 5332 N N . LYS C 1 110 ? 14.33017 7.06098 16.99440 1.000 52.54991 110 LYS B N 1
ATOM 5333 C CA . LYS C 1 110 ? 15.51716 7.77106 16.52835 1.000 54.71378 110 LYS B CA 1
ATOM 5334 C C . LYS C 1 110 ? 16.73175 6.91899 16.87892 1.000 52.14022 110 LYS B C 1
ATOM 5335 O O . LYS C 1 110 ? 17.11955 6.82766 18.04821 1.000 58.74659 110 LYS B O 1
ATOM 5354 N N . LEU C 1 111 ? 17.33422 6.29721 15.86457 1.000 56.74344 111 LEU B N 1
ATOM 5355 C CA . LEU C 1 111 ? 18.32684 5.26051 16.11844 1.000 58.20490 111 LEU B CA 1
ATOM 5356 C C . LEU C 1 111 ? 19.69104 5.82205 16.50280 1.000 54.58256 111 LEU B C 1
ATOM 5357 O O . LEU C 1 111 ? 20.43155 5.16187 17.23373 1.000 59.71267 111 LEU B O 1
ATOM 5373 N N . GLY C 1 112 ? 20.05197 7.01656 16.03467 1.000 62.36414 112 GLY B N 1
ATOM 5374 C CA . GLY C 1 112 ? 21.34583 7.57217 16.40828 1.000 61.16972 112 GLY B CA 1
ATOM 5375 C C . GLY C 1 112 ? 21.47307 7.79467 17.90425 1.000 56.84309 112 GLY B C 1
ATOM 5376 O O . GLY C 1 112 ? 22.43827 7.34990 18.53879 1.000 63.60022 112 GLY B O 1
ATOM 5380 N N . ILE C 1 113 ? 20.49558 8.49077 18.48829 1.000 53.62401 113 ILE B N 1
ATOM 5381 C CA . ILE C 1 113 ? 20.50691 8.75236 19.92519 1.000 57.60160 113 ILE B CA 1
ATOM 5382 C C . ILE C 1 113 ? 20.48493 7.43990 20.70182 1.000 50.80577 113 ILE B C 1
ATOM 5383 O O . ILE C 1 113 ? 21.22522 7.25727 21.67862 1.000 58.24810 113 ILE B O 1
ATOM 5399 N N . ILE C 1 114 ? 19.61922 6.51249 20.28632 1.000 47.41702 114 ILE B N 1
ATOM 5400 C CA . ILE C 1 114 ? 19.49098 5.24625 20.99841 1.000 52.49143 114 ILE B CA 1
ATOM 5401 C C . ILE C 1 114 ? 20.80126 4.47634 20.94855 1.000 45.97206 114 ILE B C 1
ATOM 5402 O O . ILE C 1 114 ? 21.21492 3.87030 21.94042 1.000 46.73441 114 ILE B O 1
ATOM 5418 N N . LEU C 1 115 ? 21.48382 4.49887 19.80238 1.000 47.36787 115 LEU B N 1
ATOM 5419 C CA . LEU C 1 115 ? 22.74680 3.77961 19.68893 1.000 51.18802 115 LEU B CA 1
ATOM 5420 C C . LEU C 1 115 ? 23.83575 4.43141 20.52987 1.000 53.51470 115 LEU B C 1
ATOM 5421 O O . LEU C 1 115 ? 24.69138 3.73069 21.07660 1.000 50.69424 115 LEU B O 1
ATOM 5437 N N . MET C 1 116 ? 23.82097 5.76000 20.65567 1.000 52.29561 116 MET B N 1
ATOM 5438 C CA . MET C 1 116 ? 24.75415 6.41627 21.57196 1.000 48.96439 116 MET B CA 1
ATOM 5439 C C . MET C 1 116 ? 24.51262 5.96303 23.01186 1.000 48.15716 116 MET B C 1
ATOM 5440 O O . MET C 1 116 ? 25.44914 5.57569 23.73550 1.000 50.33594 116 MET B O 1
ATOM 5454 N N . LEU C 1 117 ? 23.25028 6.00937 23.44469 1.000 47.55433 117 LEU B N 1
ATOM 5455 C CA . LEU C 1 117 ? 22.91709 5.56136 24.79259 1.000 46.83069 117 LEU B CA 1
ATOM 5456 C C . LEU C 1 117 ? 23.29771 4.09890 24.99136 1.000 45.44291 117 LEU B C 1
ATOM 5457 O O . LEU C 1 117 ? 23.75124 3.70748 26.07271 1.000 44.58042 117 LEU B O 1
ATOM 5473 N N . ILE C 1 118 ? 23.13244 3.27815 23.95165 1.000 46.32137 118 ILE B N 1
ATOM 5474 C CA . ILE C 1 118 ? 23.45273 1.85991 24.06184 1.000 40.86023 118 ILE B CA 1
ATOM 5475 C C . ILE C 1 118 ? 24.95884 1.65716 24.14702 1.000 49.12017 118 ILE B C 1
ATOM 5476 O O . ILE C 1 118 ? 25.43130 0.75824 24.84528 1.000 46.94386 118 ILE B O 1
ATOM 5492 N N . ASP C 1 119 ? 25.73609 2.46032 23.41785 1.000 56.02493 119 ASP B N 1
ATOM 5493 C CA . ASP C 1 119 ? 27.18660 2.41255 23.57244 1.000 53.62565 119 ASP B CA 1
ATOM 5494 C C . ASP C 1 119 ? 27.56974 2.64834 25.02679 1.000 55.90206 119 ASP B C 1
ATOM 5495 O O . ASP C 1 119 ? 28.34618 1.88147 25.61999 1.000 61.41923 119 ASP B O 1
ATOM 5504 N N . LYS C 1 120 ? 27.01947 3.70923 25.62259 1.000 51.77386 120 LYS B N 1
ATOM 5505 C CA . LYS C 1 120 ? 27.28432 3.96130 27.03804 1.000 50.73903 120 LYS B CA 1
ATOM 5506 C C . LYS C 1 120 ? 26.88250 2.75798 27.89036 1.000 54.58933 120 LYS B C 1
ATOM 5507 O O . LYS C 1 120 ? 27.65312 2.29109 28.74514 1.000 61.09838 120 LYS B O 1
ATOM 5526 N N . ALA C 1 121 ? 25.67555 2.23652 27.66003 1.000 50.63930 121 ALA B N 1
ATOM 5527 C CA . ALA C 1 121 ? 25.16584 1.14887 28.48623 1.000 46.26531 121 ALA B CA 1
ATOM 5528 C C . ALA C 1 121 ? 26.04606 -0.09030 28.38184 1.000 42.03824 121 ALA B C 1
ATOM 5529 O O . ALA C 1 121 ? 26.30730 -0.75699 29.38762 1.000 45.73338 121 ALA B O 1
ATOM 5536 N N . ILE C 1 122 ? 26.51679 -0.41713 27.17684 1.000 47.36954 122 ILE B N 1
ATOM 5537 C CA . ILE C 1 122 ? 27.31231 -1.62813 27.01816 1.000 43.95037 122 ILE B CA 1
ATOM 5538 C C . ILE C 1 122 ? 28.68965 -1.44493 27.63334 1.000 46.38513 122 ILE B C 1
ATOM 5539 O O . ILE C 1 122 ? 29.25999 -2.39844 28.17294 1.000 46.50251 122 ILE B O 1
ATOM 5555 N N . LYS C 1 123 ? 29.25655 -0.23576 27.57034 1.000 49.43871 123 LYS B N 1
ATOM 5556 C CA . LYS C 1 123 ? 30.51425 -0.01455 28.27995 1.000 54.65602 123 LYS B CA 1
ATOM 5557 C C . LYS C 1 123 ? 30.33162 -0.23851 29.77839 1.000 51.22967 123 LYS B C 1
ATOM 5558 O O . LYS C 1 123 ? 31.15018 -0.91004 30.42376 1.000 48.72410 123 LYS B O 1
ATOM 5577 N N . GLN C 1 124 ? 29.24541 0.29267 30.34556 1.000 47.59138 124 GLN B N 1
ATOM 5578 C CA . GLN C 1 124 ? 28.99279 0.07233 31.76800 1.000 48.27013 124 GLN B CA 1
ATOM 5579 C C . GLN C 1 124 ? 28.79914 -1.41174 32.07383 1.000 50.16560 124 GLN B C 1
ATOM 5580 O O . GLN C 1 124 ? 29.33439 -1.92798 33.06422 1.000 53.12607 124 GLN B O 1
ATOM 5594 N N . ILE C 1 125 ? 28.03684 -2.11425 31.23350 1.000 47.08408 125 ILE B N 1
ATOM 5595 C CA . ILE C 1 125 ? 27.77215 -3.53227 31.46697 1.000 42.30742 125 ILE B CA 1
ATOM 5596 C C . ILE C 1 125 ? 29.07133 -4.32541 31.43079 1.000 44.79972 125 ILE B C 1
ATOM 5597 O O . ILE C 1 125 ? 29.33034 -5.16724 32.29804 1.000 48.29726 125 ILE B O 1
ATOM 5613 N N . ALA C 1 126 ? 29.89879 -4.08438 30.41176 1.000 49.27599 126 ALA B N 1
ATOM 5614 C CA . ALA C 1 126 ? 31.18081 -4.77245 30.32601 1.000 51.91975 126 ALA B CA 1
ATOM 5615 C C . ALA C 1 126 ? 32.02877 -4.49817 31.56010 1.000 49.75457 126 ALA B C 1
ATOM 5616 O O . ALA C 1 126 ? 32.65216 -5.41460 32.10871 1.000 53.58556 126 ALA B O 1
ATOM 5623 N N . GLU C 1 127 ? 32.06138 -3.24246 32.01755 1.000 53.31692 127 GLU B N 1
ATOM 5624 C CA . GLU C 1 127 ? 32.78633 -2.93472 33.24630 1.000 56.01128 127 GLU B CA 1
ATOM 5625 C C . GLU C 1 127 ? 32.27673 -3.77555 34.40965 1.000 63.60247 127 GLU B C 1
ATOM 5626 O O . GLU C 1 127 ? 33.06761 -4.31149 35.19514 1.000 57.63470 127 GLU B O 1
ATOM 5638 N N . LEU C 1 128 ? 30.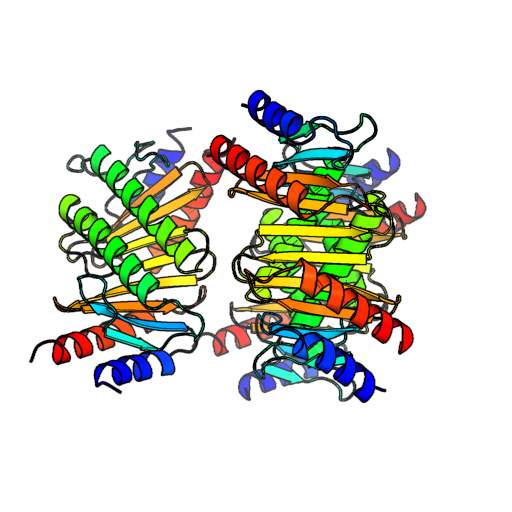95448 -3.90027 34.53704 1.000 64.24951 128 LEU B N 1
ATOM 5639 C CA . LEU C 1 128 ? 30.39450 -4.63092 35.67047 1.000 51.66245 128 LEU B CA 1
ATOM 5640 C C . LEU C 1 128 ? 30.63695 -6.13317 35.56389 1.000 55.28920 128 LEU B C 1
ATOM 5641 O O . LEU C 1 128 ? 30.74609 -6.81305 36.59022 1.000 60.28042 128 LEU B O 1
ATOM 5657 N N . MET C 1 129 ? 30.71874 -6.66998 34.34512 1.000 58.49178 129 MET B N 1
ATOM 5658 C CA . MET C 1 129 ? 30.87485 -8.10852 34.16376 1.000 54.09207 129 MET B CA 1
ATOM 5659 C C . MET C 1 129 ? 32.31760 -8.57847 34.30917 1.000 59.37261 129 MET B C 1
ATOM 5660 O O . MET C 1 129 ? 32.54850 -9.78074 34.47629 1.000 68.53311 129 MET B O 1
ATOM 5674 N N . ASP C 1 130 ? 33.28606 -7.67040 34.25570 1.000 59.69992 130 ASP B N 1
ATOM 5675 C CA . ASP C 1 130 ? 34.68341 -8.06013 34.13050 1.000 73.57246 130 ASP B CA 1
ATOM 5676 C C . ASP C 1 130 ? 35.21843 -8.59870 35.45056 1.000 88.41368 130 ASP B C 1
ATOM 5677 O O . ASP C 1 130 ? 35.01694 -7.99430 36.50862 1.000 80.19073 130 ASP B O 1
ATOM 5686 N N . ALA C 1 131 ? 35.90353 -9.73558 35.38154 1.000 115.04742 131 ALA B N 1
ATOM 5687 C CA . ALA C 1 131 ? 36.50674 -10.34580 36.55859 1.000 117.87636 131 ALA B CA 1
ATOM 5688 C C . ALA C 1 131 ? 37.92553 -10.80469 36.23503 1.000 125.93984 131 ALA B C 1
ATOM 5689 O O . ALA C 1 131 ? 38.65726 -10.11646 35.52129 1.000 123.72266 131 ALA B O 1
ATOM 5697 N N . THR D 1 12 ? 26.34124 -7.26914 -19.44668 1.000 61.68399 12 THR A N 1
ATOM 5698 C CA . THR D 1 12 ? 25.91552 -6.71958 -18.16396 1.000 65.51687 12 THR A CA 1
ATOM 5699 C C . THR D 1 12 ? 24.39405 -6.62346 -18.08487 1.000 56.59679 12 THR A C 1
ATOM 5700 O O . THR D 1 12 ? 23.74104 -6.20493 -19.03742 1.000 62.71682 12 THR A O 1
ATOM 5711 N N . ASP D 1 13 ? 23.83565 -7.00424 -16.94082 1.000 64.65189 13 ASP A N 1
ATOM 5712 C CA . ASP D 1 13 ? 22.39330 -7.01742 -16.75417 1.000 60.87449 13 ASP A CA 1
ATOM 5713 C C . ASP D 1 13 ? 21.90821 -5.66966 -16.21906 1.000 54.36218 13 ASP A C 1
ATOM 5714 O O . ASP D 1 13 ? 22.69148 -4.81219 -15.80266 1.000 49.93528 13 ASP A O 1
ATOM 5723 N N . LYS D 1 14 ? 20.58438 -5.48983 -16.24346 1.000 65.38601 14 LYS A N 1
ATOM 5724 C CA . LYS D 1 14 ? 19.99300 -4.22861 -15.80502 1.000 63.79596 14 LYS A CA 1
ATOM 5725 C C . LYS D 1 14 ? 20.34893 -3.91779 -14.35539 1.000 48.37017 14 LYS A C 1
ATOM 5726 O O . LYS D 1 14 ? 20.66282 -2.77007 -14.01768 1.000 48.13173 14 LYS A O 1
ATOM 5745 N N . LEU D 1 15 ? 20.29270 -4.92850 -13.48225 1.000 41.56903 15 LEU A N 1
ATOM 5746 C CA . LEU D 1 15 ? 20.50410 -4.70567 -12.05349 1.000 41.71114 15 LEU A CA 1
ATOM 5747 C C . LEU D 1 15 ? 21.91763 -4.22025 -11.75507 1.000 37.17558 15 LEU A C 1
ATOM 5748 O O . LEU D 1 15 ? 22.13317 -3.44962 -10.80135 1.000 41.92867 15 LEU A O 1
ATOM 5764 N N . TRP D 1 16 ? 22.89612 -4.66742 -12.54275 1.000 37.92853 16 TRP A N 1
ATOM 5765 C CA . TRP D 1 16 ? 24.26025 -4.22625 -12.30042 1.000 46.57064 16 TRP A CA 1
ATOM 5766 C C . TRP D 1 16 ? 24.36293 -2.70911 -12.36302 1.000 48.90416 16 TRP A C 1
ATOM 5767 O O . TRP D 1 16 ? 25.16858 -2.11589 -11.64220 1.000 43.27145 16 TRP A O 1
ATOM 5788 N N . TYR D 1 17 ? 23.55015 -2.06117 -13.20230 1.000 47.25855 17 TYR A N 1
ATOM 5789 C CA . TYR D 1 17 ? 23.60441 -0.60539 -13.28721 1.000 46.81305 17 TYR A CA 1
ATOM 5790 C C . TYR D 1 17 ? 23.04139 0.05109 -12.03422 1.000 41.00429 17 TYR A C 1
ATOM 5791 O O . TYR D 1 17 ? 23.51761 1.11655 -11.63092 1.000 43.47527 17 TYR A O 1
ATOM 5809 N N . ILE D 1 18 ? 22.03933 -0.56257 -11.40217 1.000 48.03151 18 ILE A N 1
ATOM 5810 C CA . ILE D 1 18 ? 21.60646 -0.09067 -10.09062 1.000 40.57400 18 ILE A CA 1
ATOM 5811 C C . ILE D 1 18 ? 22.76647 -0.16603 -9.10971 1.000 37.24220 18 ILE A C 1
ATOM 5812 O O . ILE D 1 18 ? 23.00363 0.75903 -8.32110 1.000 37.64779 18 ILE A O 1
ATOM 5828 N N . LEU D 1 19 ? 23.50790 -1.27316 -9.14366 1.000 38.66081 19 LEU A N 1
ATOM 5829 C CA . LEU D 1 19 ? 24.65487 -1.39557 -8.24497 1.000 34.87368 19 LEU A CA 1
ATOM 5830 C C . LEU D 1 19 ? 25.71524 -0.34193 -8.55828 1.000 39.61799 19 LEU A C 1
ATOM 5831 O O . LEU D 1 19 ? 26.32909 0.22501 -7.64719 1.000 36.68077 19 LEU A O 1
ATOM 5847 N N . GLN D 1 20 ? 25.94374 -0.06984 -9.84385 1.000 41.98323 20 GLN A N 1
ATOM 5848 C CA . GLN D 1 20 ? 26.91747 0.94464 -10.23974 1.000 40.36748 20 GLN A CA 1
ATOM 5849 C C . GLN D 1 20 ? 26.50788 2.31819 -9.72597 1.000 47.05419 20 GLN A C 1
ATOM 5850 O O . GLN D 1 20 ? 27.32491 3.05707 -9.16248 1.000 42.62813 20 GLN A O 1
ATOM 5864 N N . GLU D 1 21 ? 25.24184 2.68367 -9.93229 1.000 46.29996 21 GLU A N 1
ATOM 5865 C CA . GLU D 1 21 ? 24.74935 3.96168 -9.43529 1.000 47.70136 21 GLU A CA 1
ATOM 5866 C C . GLU D 1 21 ? 24.90938 4.05607 -7.92370 1.000 47.28196 21 GLU A C 1
ATOM 5867 O O . GLU D 1 21 ? 25.35143 5.08610 -7.40215 1.000 47.86665 21 GLU A O 1
ATOM 5879 N N . LEU D 1 22 ? 24.56741 2.98519 -7.20319 1.000 43.09270 22 LEU A N 1
ATOM 5880 C CA . LEU D 1 22 ? 24.65071 3.01895 -5.74565 1.000 42.00508 22 LEU A CA 1
ATOM 5881 C C . LEU D 1 22 ? 26.09400 3.15841 -5.27544 1.000 39.39620 22 LEU A C 1
ATOM 5882 O O . LEU D 1 22 ? 26.39320 3.96844 -4.39063 1.000 44.06638 22 LEU A O 1
ATOM 5898 N N . THR D 1 23 ? 27.00605 2.37902 -5.85628 1.000 43.57050 23 THR A N 1
ATOM 5899 C CA . THR D 1 23 ? 28.37894 2.36270 -5.37069 1.000 38.99448 23 THR A CA 1
ATOM 5900 C C . THR D 1 23 ? 29.14403 3.60889 -5.78659 1.000 49.52251 23 THR A C 1
ATOM 5901 O O . THR D 1 23 ? 30.05650 4.03766 -5.07092 1.000 58.82700 23 THR A O 1
ATOM 5912 N N . SER D 1 24 ? 28.79429 4.20266 -6.92754 1.000 52.03698 24 SER A N 1
ATOM 5913 C CA . SER D 1 24 ? 29.49638 5.38955 -7.39300 1.000 57.02658 24 SER A CA 1
ATOM 5914 C C . SER D 1 24 ? 29.00477 6.66841 -6.72818 1.000 50.36258 24 SER A C 1
ATOM 5915 O O . SER D 1 24 ? 29.68335 7.69450 -6.82860 1.000 58.12985 24 SER A O 1
ATOM 5923 N N . ASN D 1 25 ? 27.85268 6.63911 -6.05624 1.000 59.85300 25 ASN A N 1
ATOM 5924 C CA . ASN D 1 25 ? 27.38844 7.81296 -5.32975 1.000 60.39875 25 ASN A CA 1
ATOM 5925 C C . ASN D 1 25 ? 28.11505 8.00489 -4.00620 1.000 62.70280 25 ASN A C 1
ATOM 5926 O O . ASN D 1 25 ? 28.13369 9.12414 -3.48324 1.000 65.90279 25 ASN A O 1
ATOM 5937 N N . ARG D 1 26 ? 28.71288 6.94710 -3.45831 1.000 61.52769 26 ARG A N 1
ATOM 5938 C CA . ARG D 1 26 ? 29.28996 6.98790 -2.12058 1.000 49.42824 26 ARG A CA 1
ATOM 5939 C C . ARG D 1 26 ? 30.63555 6.28253 -2.11458 1.000 47.50310 26 ARG A C 1
ATOM 5940 O O . ARG D 1 26 ? 30.72380 5.10428 -2.47204 1.000 50.94499 26 ARG A O 1
ATOM 5961 N N . GLY D 1 27 ? 31.67577 6.99692 -1.68223 1.000 50.81432 27 GLY A N 1
ATOM 5962 C CA . GLY D 1 27 ? 32.97976 6.38338 -1.51668 1.000 55.20263 27 GLY A CA 1
ATOM 5963 C C . GLY D 1 27 ? 33.07203 5.45219 -0.32698 1.000 55.06726 27 GLY A C 1
ATOM 5964 O O . GLY D 1 27 ? 33.98498 4.62121 -0.27310 1.000 57.88736 27 GLY A O 1
ATOM 5968 N N . ASP D 1 28 ? 32.15114 5.57009 0.62764 1.000 47.58571 28 ASP A N 1
ATOM 5969 C CA . ASP D 1 28 ? 32.12813 4.69595 1.79162 1.000 56.47010 28 ASP A CA 1
ATOM 5970 C C . ASP D 1 28 ? 31.25641 3.46043 1.58649 1.000 44.60692 28 ASP A C 1
ATOM 5971 O O . ASP D 1 28 ? 31.04391 2.70376 2.53959 1.000 43.29269 28 ASP A O 1
ATOM 5980 N N . ILE D 1 29 ? 30.75042 3.23860 0.37653 1.000 47.43600 29 ILE A N 1
ATOM 5981 C CA . ILE D 1 29 ? 30.12601 1.97398 0.00228 1.000 38.52031 29 ILE A CA 1
ATOM 5982 C C . ILE D 1 29 ? 31.19360 1.15049 -0.70469 1.000 38.12854 29 ILE A C 1
ATOM 5983 O O . ILE D 1 29 ? 31.58244 1.45824 -1.83672 1.000 47.30882 29 ILE A O 1
ATOM 5999 N N . GLN D 1 30 ? 31.67342 0.10233 -0.03733 1.000 37.20974 30 GLN A N 1
ATOM 6000 C CA . GLN D 1 30 ? 32.77516 -0.67941 -0.58339 1.000 41.80399 30 GLN A CA 1
ATOM 6001 C C . GLN D 1 30 ? 32.31742 -1.60187 -1.70359 1.000 45.98447 30 GLN A C 1
ATOM 6002 O O . GLN D 1 30 ? 33.06505 -1.83205 -2.65912 1.000 43.38924 30 GLN A O 1
ATOM 6016 N N . GLY D 1 31 ? 31.10974 -2.14598 -1.60507 1.000 47.40189 31 GLY A N 1
ATOM 6017 C CA . GLY D 1 31 ? 30.65031 -3.03791 -2.65957 1.000 39.64347 31 GLY A CA 1
ATOM 6018 C C . GLY D 1 31 ? 29.21378 -3.45626 -2.45499 1.000 34.57745 31 GLY A C 1
ATOM 6019 O O . GLY D 1 31 ? 28.61548 -3.21121 -1.40731 1.000 31.59345 31 GLY A O 1
ATOM 6023 N N . CYS D 1 32 ? 28.66545 -4.10522 -3.47977 1.000 36.04008 32 CYS A N 1
ATOM 6024 C CA . CYS D 1 32 ? 27.28462 -4.55901 -3.42970 1.000 31.65804 32 CYS A CA 1
ATOM 6025 C C . CYS D 1 32 ? 27.13408 -5.85852 -4.20417 1.000 29.94463 32 CYS A C 1
ATOM 6026 O O . CYS D 1 32 ? 27.91095 -6.15239 -5.11535 1.000 32.73986 32 CYS A O 1
ATOM 6034 N N . THR D 1 33 ? 26.12044 -6.63180 -3.82852 1.000 29.13519 33 THR A N 1
ATOM 6035 C CA . THR D 1 33 ? 25.74854 -7.82069 -4.58174 1.000 30.67644 33 THR A CA 1
ATOM 6036 C C . THR D 1 33 ? 24.26484 -8.09766 -4.38390 1.000 30.13333 33 THR A C 1
ATOM 6037 O O . THR D 1 33 ? 23.74834 -8.00652 -3.26922 1.000 32.60424 33 THR A O 1
ATOM 6048 N N . ILE D 1 34 ? 23.58498 -8.41872 -5.47839 1.000 29.74537 34 ILE A N 1
ATOM 6049 C CA . ILE D 1 34 ? 22.18773 -8.82885 -5.45913 1.000 30.57354 34 ILE A CA 1
ATOM 6050 C C . ILE D 1 34 ? 22.13902 -10.34668 -5.52811 1.000 33.96747 34 ILE A C 1
ATOM 6051 O O . ILE D 1 34 ? 22.76344 -10.95816 -6.41346 1.000 35.90343 34 ILE A O 1
ATOM 6067 N N . VAL D 1 35 ? 21.36864 -10.94311 -4.61022 1.000 32.36225 35 VAL A N 1
ATOM 6068 C CA . VAL D 1 35 ? 21.31151 -12.38026 -4.37987 1.000 37.24676 35 VAL A CA 1
ATOM 6069 C C . VAL D 1 35 ? 19.85540 -12.82595 -4.38596 1.000 39.96879 35 VAL A C 1
ATOM 6070 O O . VAL D 1 35 ? 18.95498 -12.06275 -4.02588 1.000 33.63598 35 VAL A O 1
ATOM 6083 N N . THR D 1 36 ? 19.62222 -14.07374 -4.79299 1.000 34.38397 36 THR A N 1
ATOM 6084 C CA . THR D 1 36 ? 18.28264 -14.63659 -4.69030 1.000 36.00546 36 THR A CA 1
ATOM 6085 C C . THR D 1 36 ? 17.96227 -14.96363 -3.23148 1.000 36.62131 36 THR A C 1
ATOM 6086 O O . THR D 1 36 ? 18.84615 -15.02520 -2.37238 1.000 39.04461 36 THR A O 1
ATOM 6097 N N . THR D 1 37 ? 16.67461 -15.18413 -2.95410 1.000 41.59437 37 THR A N 1
ATOM 6098 C CA . THR D 1 37 ? 16.28172 -15.56853 -1.60164 1.000 42.36129 37 THR A CA 1
ATOM 6099 C C . THR D 1 37 ? 16.91361 -16.89434 -1.19369 1.000 46.87994 37 THR A C 1
ATOM 6100 O O . THR D 1 37 ? 17.11043 -17.14769 0.00052 1.000 43.34551 37 THR A O 1
ATOM 6111 N N . GLN D 1 38 ? 17.23650 -17.74884 -2.16499 1.000 45.74840 38 GLN A N 1
ATOM 6112 C CA . GLN D 1 38 ? 17.86029 -19.03668 -1.89220 1.000 42.16833 38 GLN A CA 1
ATOM 6113 C C . GLN D 1 38 ? 19.36255 -18.93741 -1.66051 1.000 40.69581 38 GLN A C 1
ATOM 6114 O O . GLN D 1 38 ? 19.99914 -19.96311 -1.39550 1.000 42.27557 38 GLN A O 1
ATOM 6128 N N . GLY D 1 39 ? 19.94305 -17.74557 -1.75247 1.000 38.51093 39 GLY A N 1
ATOM 6129 C CA . GLY D 1 39 ? 21.36701 -17.58424 -1.55054 1.000 37.14164 39 GLY A CA 1
ATOM 6130 C C . GLY D 1 39 ? 22.21919 -17.78322 -2.78095 1.000 37.54354 39 GLY A C 1
ATOM 6131 O O . GLY D 1 39 ? 23.40687 -18.09870 -2.64560 1.000 37.87566 39 GLY A O 1
ATOM 6135 N N . LEU D 1 40 ? 21.65496 -17.61615 -3.97814 1.000 37.94066 40 LEU A N 1
ATOM 6136 C CA . LEU D 1 40 ? 22.42644 -17.71325 -5.21099 1.000 43.68822 40 LEU A CA 1
ATOM 6137 C C . LEU D 1 40 ? 22.70236 -16.32393 -5.77246 1.000 38.35606 40 LEU A C 1
ATOM 6138 O O . LEU D 1 40 ? 21.80994 -15.46757 -5.77752 1.000 39.69481 40 LEU A O 1
ATOM 6154 N N . PRO D 1 41 ? 23.91656 -16.05842 -6.25429 1.000 38.16120 41 PRO A N 1
ATOM 6155 C CA . PRO D 1 41 ? 24.23934 -14.70031 -6.71250 1.000 35.20759 41 PRO A CA 1
ATOM 6156 C C . PRO D 1 41 ? 23.50490 -14.35321 -7.99852 1.000 37.08733 41 PRO A C 1
ATOM 6157 O O . PRO D 1 41 ? 23.48362 -15.13585 -8.95125 1.000 41.81712 41 PRO A O 1
ATOM 6168 N N . ILE D 1 42 ? 22.89242 -13.17301 -8.01197 1.000 36.57645 42 ILE A N 1
ATOM 6169 C CA . ILE D 1 42 ? 22.33195 -12.61788 -9.23811 1.000 35.60712 42 ILE A CA 1
ATOM 6170 C C . ILE D 1 42 ? 23.35034 -11.73975 -9.94728 1.000 46.76578 42 ILE A C 1
ATOM 6171 O O . ILE D 1 42 ? 23.63297 -11.92871 -11.13390 1.000 39.22083 42 ILE A O 1
ATOM 6187 N N . THR D 1 43 ? 23.92077 -10.77385 -9.23120 1.000 36.16754 43 THR A N 1
ATOM 6188 C CA . THR D 1 43 ? 24.92771 -9.90486 -9.83519 1.000 35.37130 43 THR A CA 1
ATOM 6189 C C . THR D 1 43 ? 25.71263 -9.22923 -8.72128 1.000 33.04213 43 THR A C 1
ATOM 6190 O O . THR D 1 43 ? 25.29247 -9.23080 -7.56698 1.000 31.73909 43 THR A O 1
ATOM 6201 N N . SER D 1 44 ? 26.86615 -8.66379 -9.07327 1.000 33.73026 44 SER A N 1
ATOM 6202 C CA . SER D 1 44 ? 27.74712 -8.11797 -8.04962 1.000 34.36533 44 SER A CA 1
ATOM 6203 C C . SER D 1 44 ? 28.63830 -7.03160 -8.63228 1.000 47.53267 44 SER A C 1
ATOM 6204 O O . SER D 1 44 ? 29.01154 -7.07237 -9.80714 1.000 45.41272 44 SER A O 1
ATOM 6212 N N . LEU D 1 45 ? 28.96942 -6.05916 -7.78194 1.000 42.03791 45 LEU A N 1
ATOM 6213 C CA . LEU D 1 45 ? 29.96875 -5.02312 -8.04724 1.000 40.47371 45 LEU A CA 1
ATOM 6214 C C . LEU D 1 45 ? 30.78691 -4.96848 -6.75809 1.000 42.78730 45 LEU A C 1
ATOM 6215 O O . LEU D 1 45 ? 30.41847 -4.26806 -5.81031 1.000 38.17560 45 LEU A O 1
ATOM 6231 N N . LEU D 1 46 ? 31.87098 -5.73960 -6.71375 1.000 43.56412 46 LEU A N 1
ATOM 6232 C CA . LEU D 1 46 ? 32.63362 -5.96431 -5.49752 1.000 42.78882 46 LEU A CA 1
ATOM 6233 C C . LEU D 1 46 ? 34.11960 -5.79715 -5.77242 1.000 57.53030 46 LEU A C 1
ATOM 6234 O O . LEU D 1 46 ? 34.56069 -5.70459 -6.92128 1.000 60.68311 46 LEU A O 1
ATOM 6250 N N . ALA D 1 47 ? 34.89371 -5.77004 -4.69063 1.000 70.29096 47 ALA A N 1
ATOM 6251 C CA . ALA D 1 47 ? 36.33614 -5.90916 -4.81288 1.000 83.69447 47 ALA A CA 1
ATOM 6252 C C . ALA D 1 47 ? 36.66073 -7.27819 -5.39691 1.000 88.16756 47 ALA A C 1
ATOM 6253 O O . ALA D 1 47 ? 35.99262 -8.27453 -5.10569 1.000 92.60611 47 ALA A O 1
ATOM 6260 N N . ASP D 1 48 ? 37.70208 -7.32102 -6.22491 1.000 109.57151 48 ASP A N 1
ATOM 6261 C CA . ASP D 1 48 ? 37.95116 -8.49738 -7.04976 1.000 116.07500 48 ASP A CA 1
ATOM 6262 C C . ASP D 1 48 ? 38.23175 -9.74509 -6.22079 1.000 114.94057 48 ASP A C 1
ATOM 6263 O O . ASP D 1 48 ? 37.97743 -10.86347 -6.68461 1.000 116.16682 48 ASP A O 1
ATOM 6272 N N . ASP D 1 49 ? 38.74528 -9.58674 -5.00164 1.000 104.48325 49 ASP A N 1
ATOM 6273 C CA . ASP D 1 49 ? 39.06926 -10.74462 -4.17833 1.000 107.12618 49 ASP A CA 1
ATOM 6274 C C . ASP D 1 49 ? 37.83698 -11.40579 -3.57356 1.000 103.88183 49 ASP A C 1
ATOM 6275 O O . ASP D 1 49 ? 37.89243 -12.59199 -3.23047 1.000 96.59874 49 ASP A O 1
ATOM 6284 N N . ALA D 1 50 ? 36.73339 -10.67281 -3.44415 1.000 108.40296 50 ALA A N 1
ATOM 6285 C CA . ALA D 1 50 ? 35.58229 -11.16407 -2.69935 1.000 97.36060 50 ALA A CA 1
ATOM 6286 C C . ALA D 1 50 ? 35.03771 -12.45664 -3.29771 1.000 93.35692 50 ALA A C 1
ATOM 6287 O O . ALA D 1 50 ? 35.08023 -12.67837 -4.51100 1.000 95.10248 50 ALA A O 1
ATOM 6294 N N . ASN D 1 51 ? 34.51132 -13.31157 -2.42091 1.000 71.02241 51 ASN A N 1
ATOM 6295 C CA . ASN D 1 51 ? 33.90543 -14.58628 -2.80269 1.000 67.28470 51 ASN A CA 1
ATOM 6296 C C . ASN D 1 51 ? 32.40238 -14.36096 -2.93308 1.000 48.37920 51 ASN A C 1
ATOM 6297 O O . ASN D 1 51 ? 31.68339 -14.30151 -1.93309 1.000 44.88778 51 ASN A O 1
ATOM 6308 N N . VAL D 1 52 ? 31.92655 -14.24505 -4.17399 1.000 48.91767 52 VAL A N 1
ATOM 6309 C CA . VAL D 1 52 ? 30.53117 -13.87823 -4.40099 1.000 48.08678 52 VAL A CA 1
ATOM 6310 C C . VAL D 1 52 ? 29.59666 -14.96477 -3.87972 1.000 38.38508 52 VAL A C 1
ATOM 6311 O O . VAL D 1 52 ? 28.57457 -14.67306 -3.24602 1.000 36.29771 52 VAL A O 1
ATOM 6324 N N . SER D 1 53 ? 29.92681 -16.23189 -4.13546 1.000 43.15778 53 SER A N 1
ATOM 6325 C CA . SER D 1 53 ? 29.06641 -17.32254 -3.68583 1.000 48.79261 53 SER A CA 1
ATOM 6326 C C . SER D 1 53 ? 28.96005 -17.35126 -2.16602 1.000 40.85456 53 SER A C 1
ATOM 6327 O O . SER D 1 53 ? 27.86461 -17.50265 -1.61110 1.000 45.24081 53 SER A O 1
ATOM 6335 N N . LEU D 1 54 ? 30.09363 -17.21429 -1.47306 1.000 42.34628 54 LEU A N 1
ATOM 6336 C CA . LEU D 1 54 ? 30.06889 -17.22992 -0.01391 1.000 37.63388 54 LEU A CA 1
ATOM 6337 C C . LEU D 1 54 ? 29.26123 -16.06096 0.53552 1.000 35.18735 54 LEU A C 1
ATOM 6338 O O . LEU D 1 54 ? 28.50230 -16.22046 1.49705 1.000 36.92937 54 LEU A O 1
ATOM 6354 N N . ILE D 1 55 ? 29.41999 -14.87388 -0.05150 1.000 37.07893 55 ILE A N 1
ATOM 6355 C CA . ILE D 1 55 ? 28.64627 -13.71735 0.39537 1.000 47.50715 55 ILE A CA 1
ATOM 6356 C C . ILE D 1 55 ? 27.15588 -13.98263 0.21747 1.000 33.23747 55 ILE A C 1
ATOM 6357 O O . ILE D 1 55 ? 26.34844 -13.73279 1.12064 1.000 35.03304 55 ILE A O 1
ATOM 6373 N N . SER D 1 56 ? 26.77179 -14.49368 -0.95493 1.000 37.61192 56 SER A N 1
ATOM 6374 C CA . SER D 1 56 ? 25.37344 -14.83127 -1.20482 1.000 35.39276 56 SER A CA 1
ATOM 6375 C C . SER D 1 56 ? 24.84097 -15.79860 -0.15313 1.000 31.54442 56 SER A C 1
ATOM 6376 O O . SER D 1 56 ? 23.76936 -15.58177 0.43204 1.000 35.53976 56 SER A O 1
ATOM 6384 N N . ALA D 1 57 ? 25.58206 -16.87897 0.09850 1.000 33.38623 57 ALA A N 1
ATOM 6385 C CA . ALA D 1 57 ? 25.09383 -17.91504 1.00080 1.000 34.41492 57 ALA A CA 1
ATOM 6386 C C . ALA D 1 57 ? 25.00035 -17.40671 2.43327 1.000 32.71014 57 ALA A C 1
ATOM 6387 O O . ALA D 1 57 ? 23.99977 -17.65128 3.12135 1.000 37.35887 57 ALA A O 1
ATOM 6394 N N . MET D 1 58 ? 26.02912 -16.69756 2.90327 1.000 37.06267 58 MET A N 1
ATOM 6395 C CA . MET D 1 58 ? 26.00147 -16.18574 4.26780 1.000 32.30085 58 MET A CA 1
ATOM 6396 C C . MET D 1 58 ? 24.89406 -15.15500 4.44507 1.000 38.56285 58 MET A C 1
ATOM 6397 O O . MET D 1 58 ? 24.23100 -15.12329 5.48839 1.000 36.31366 58 MET A O 1
ATOM 6411 N N . SER D 1 59 ? 24.67532 -14.29795 3.44177 1.000 34.52126 59 SER A N 1
ATOM 6412 C CA . SER D 1 59 ? 23.58683 -13.33379 3.54392 1.000 30.50133 59 SER A CA 1
ATOM 6413 C C . SER D 1 59 ? 22.24506 -14.04442 3.63029 1.000 27.49995 59 SER A C 1
ATOM 6414 O O . SER D 1 59 ? 21.38450 -13.66789 4.43591 1.000 32.13267 59 SER A O 1
ATOM 6422 N N . ALA D 1 60 ? 22.05161 -15.08808 2.82089 1.000 32.08851 60 ALA A N 1
ATOM 6423 C CA . ALA D 1 60 ? 20.80281 -15.83905 2.89888 1.000 33.64519 60 ALA A CA 1
ATOM 6424 C C . ALA D 1 60 ? 20.62411 -16.47246 4.27631 1.000 40.24887 60 ALA A C 1
ATOM 6425 O O . ALA D 1 60 ? 19.51638 -16.47392 4.82992 1.000 37.34980 60 ALA A O 1
ATOM 6432 N N . ALA D 1 61 ? 21.70378 -17.01072 4.84936 1.000 30.23051 61 ALA A N 1
ATOM 6433 C CA . ALA D 1 61 ? 21.60698 -17.63424 6.16863 1.000 36.24595 61 ALA A CA 1
ATOM 6434 C C . ALA D 1 61 ? 21.22591 -16.61197 7.23531 1.000 35.61492 61 ALA A C 1
ATOM 6435 O O . ALA D 1 61 ? 20.35323 -16.86429 8.08649 1.000 35.70027 61 ALA A O 1
ATOM 6442 N N . ILE D 1 62 ? 21.89760 -15.45739 7.22237 1.000 33.11950 62 ILE A N 1
ATOM 6443 C CA . ILE D 1 62 ? 21.53346 -14.38907 8.14466 1.000 34.57368 62 ILE A CA 1
ATOM 6444 C C . ILE D 1 62 ? 20.06232 -14.04804 7.98285 1.000 33.07714 62 ILE A C 1
ATOM 6445 O O . ILE D 1 62 ? 19.34362 -13.85786 8.96907 1.000 30.03395 62 ILE A O 1
ATOM 6461 N N . ILE D 1 63 ? 19.60025 -13.93030 6.73427 1.000 32.66673 63 ILE A N 1
ATOM 6462 C CA . ILE D 1 63 ? 18.21377 -13.54450 6.49529 1.000 32.75680 63 ILE A CA 1
ATOM 6463 C C . ILE D 1 63 ? 17.26894 -14.57270 7.09682 1.000 33.30274 63 ILE A C 1
ATOM 6464 O O . ILE D 1 63 ? 16.26288 -14.21828 7.71256 1.000 37.60994 63 ILE A O 1
ATOM 6480 N N . SER D 1 64 ? 17.56948 -15.86082 6.92294 1.000 38.24583 64 SER A N 1
ATOM 6481 C CA . SER D 1 64 ? 16.69878 -16.89807 7.47188 1.000 33.03055 64 SER A CA 1
ATOM 6482 C C . SER D 1 64 ? 16.58658 -16.77229 8.98698 1.000 39.93169 64 SER A C 1
ATOM 6483 O O . SER D 1 64 ? 15.47835 -16.72601 9.54978 1.000 38.74051 64 SER A O 1
ATOM 6491 N N . VAL D 1 65 ? 17.73154 -16.72630 9.66993 1.000 35.61080 65 VAL A N 1
ATOM 6492 C CA . VAL D 1 65 ? 17.69409 -16.67897 11.13007 1.000 34.49142 65 VAL A CA 1
ATOM 6493 C C . VAL D 1 65 ? 17.00696 -15.40068 11.60144 1.000 31.69017 65 VAL A C 1
ATOM 6494 O O . VAL D 1 65 ? 16.14550 -15.42848 12.48966 1.000 33.51113 65 VAL A O 1
ATOM 6507 N N . ALA D 1 66 ? 17.36333 -14.26164 11.00109 1.000 33.95966 66 ALA A N 1
ATOM 6508 C CA . ALA D 1 66 ? 16.78867 -12.99442 11.42968 1.000 33.96980 66 ALA A CA 1
ATOM 6509 C C . ALA D 1 66 ? 15.29697 -12.93464 11.14012 1.000 35.11350 66 ALA A C 1
ATOM 6510 O O . ALA D 1 66 ? 14.54625 -12.33630 11.91302 1.000 36.86225 66 ALA A O 1
ATOM 6517 N N . GLU D 1 67 ? 14.84752 -13.54695 10.04429 1.000 34.07642 67 GLU A N 1
ATOM 6518 C CA . GLU D 1 67 ? 13.42427 -13.57785 9.73423 1.000 31.53759 67 GLU A CA 1
ATOM 6519 C C . GLU D 1 67 ? 12.66419 -14.35199 10.79756 1.000 35.54485 67 GLU A C 1
ATOM 6520 O O . GLU D 1 67 ? 11.62568 -13.89546 11.29802 1.000 34.91959 67 GLU A O 1
ATOM 6532 N N . SER D 1 68 ? 13.16684 -15.53891 11.15142 1.000 33.27503 68 SER A N 1
ATOM 6533 C CA . SER D 1 68 ? 12.53620 -16.28932 12.23270 1.000 34.75108 68 SER A CA 1
ATOM 6534 C C . SER D 1 68 ? 12.49544 -15.46534 13.51350 1.000 33.49948 68 SER A C 1
ATOM 6535 O O . SER D 1 68 ? 11.46596 -15.41133 14.19548 1.000 41.55257 68 SER A O 1
ATOM 6543 N N . ALA D 1 69 ? 13.60453 -14.80421 13.84803 1.000 37.62338 69 ALA A N 1
ATOM 6544 C CA . ALA D 1 69 ? 13.65051 -14.00522 15.06791 1.000 35.75639 69 ALA A CA 1
ATOM 6545 C C . ALA D 1 69 ? 12.61796 -12.88457 15.03687 1.000 35.87604 69 ALA A C 1
ATOM 6546 O O . ALA D 1 69 ? 11.85329 -12.69949 15.99001 1.000 38.59343 69 ALA A O 1
ATOM 6553 N N . SER D 1 70 ? 12.59348 -12.11561 13.94740 1.000 30.01838 70 SER A N 1
ATOM 6554 C CA . SER D 1 70 ? 11.68168 -10.98390 13.84724 1.000 30.46107 70 SER A CA 1
ATOM 6555 C C . SER D 1 70 ? 10.23446 -11.43683 13.95158 1.000 32.24578 70 SER A C 1
ATOM 6556 O O . SER D 1 70 ? 9.42377 -10.79805 14.63400 1.000 37.62365 70 SER A O 1
ATOM 6564 N N . GLN D 1 71 ? 9.88897 -12.54531 13.29659 1.000 32.82932 71 GLN A N 1
ATOM 6565 C CA . GLN D 1 71 ? 8.50360 -13.00136 13.33750 1.000 37.15612 71 GLN A CA 1
ATOM 6566 C C . GLN D 1 71 ? 8.14206 -13.54233 14.71685 1.000 40.84142 71 GLN A C 1
ATOM 6567 O O . GLN D 1 71 ? 7.09263 -13.19717 15.27296 1.000 45.61045 71 GLN A O 1
ATOM 6581 N N . GLU D 1 72 ? 9.00638 -14.37852 15.29687 1.000 36.93555 72 GLU A N 1
ATOM 6582 C CA . GLU D 1 72 ? 8.68381 -14.97680 16.58817 1.000 42.64643 72 GLU A CA 1
ATOM 6583 C C . GLU D 1 72 ? 8.61720 -13.93242 17.69336 1.000 41.60271 72 GLU A C 1
ATOM 6584 O O . GLU D 1 72 ? 7.82633 -14.07897 18.63255 1.000 44.35244 72 GLU A O 1
ATOM 6596 N N . LEU D 1 73 ? 9.42823 -12.87843 17.60276 1.000 39.36540 73 LEU A N 1
ATOM 6597 C CA . LEU D 1 73 ? 9.45590 -11.82702 18.60905 1.000 40.82769 73 LEU A CA 1
ATOM 6598 C C . LEU D 1 73 ? 8.46222 -10.70333 18.31629 1.000 41.35714 73 LEU A C 1
ATOM 6599 O O . LEU D 1 73 ? 8.58594 -9.61395 18.88741 1.000 44.29747 73 LEU A O 1
ATOM 6615 N N . GLN D 1 74 ? 7.48323 -10.94363 17.44280 1.000 40.75725 74 GLN A N 1
ATOM 6616 C CA . GLN D 1 74 ? 6.36224 -10.02927 17.23738 1.000 47.53191 74 GLN A CA 1
ATOM 6617 C C . GLN D 1 74 ? 6.79506 -8.69921 16.62808 1.000 42.79925 74 GLN A C 1
ATOM 6618 O O . GLN D 1 74 ? 6.14918 -7.67158 16.84701 1.000 43.39513 74 GLN A O 1
ATOM 6632 N N . ARG D 1 75 ? 7.88701 -8.69941 15.86769 1.000 38.79018 75 ARG A N 1
ATOM 6633 C CA . ARG D 1 75 ? 8.33584 -7.51933 15.14305 1.000 37.42300 75 ARG A CA 1
ATOM 6634 C C . ARG D 1 75 ? 7.99439 -7.59103 13.66123 1.000 35.47170 75 ARG A C 1
ATOM 6635 O O . ARG D 1 75 ? 8.49848 -6.78244 12.87568 1.000 34.78992 75 ARG A O 1
ATOM 6656 N N . GLY D 1 76 ? 7.14724 -8.53484 13.26678 1.000 40.90295 76 GLY A N 1
ATOM 6657 C CA . GLY D 1 76 ? 6.71591 -8.63132 11.89260 1.000 36.74832 76 GLY A CA 1
ATOM 6658 C C . GLY D 1 76 ? 7.80341 -9.18786 10.99027 1.000 42.26269 76 GLY A C 1
ATOM 6659 O O . GLY D 1 76 ? 8.83741 -9.69146 11.43179 1.000 40.63666 76 GLY A O 1
ATOM 6663 N N . TYR D 1 77 ? 7.54130 -9.08708 9.69056 1.000 41.38996 77 TYR A N 1
ATOM 6664 C CA . TYR D 1 77 ? 8.49704 -9.57528 8.71059 1.000 37.33361 77 TYR A CA 1
ATOM 6665 C C . TYR D 1 77 ? 9.76319 -8.73307 8.74295 1.000 32.57360 77 TYR A C 1
ATOM 6666 O O . TYR D 1 77 ? 9.73973 -7.53686 9.04367 1.000 33.74152 77 TYR A O 1
ATOM 6684 N N . LEU D 1 78 ? 10.88018 -9.38158 8.44389 1.000 33.36517 78 LEU A N 1
ATOM 6685 C CA . LEU D 1 78 ? 12.15039 -8.68337 8.36402 1.000 30.62973 78 LEU A CA 1
ATOM 6686 C C . LEU D 1 78 ? 12.18620 -7.80766 7.11967 1.000 31.91093 78 LEU A C 1
ATOM 6687 O O . LEU D 1 78 ? 11.66823 -8.18105 6.06607 1.000 32.32940 78 LEU A O 1
ATOM 6703 N N . GLN D 1 79 ? 12.78405 -6.63185 7.25207 1.000 31.91668 79 GLN A N 1
ATOM 6704 C CA . GLN D 1 79 ? 13.00500 -5.73536 6.12608 1.000 34.82160 79 GLN A CA 1
ATOM 6705 C C . GLN D 1 79 ? 14.47719 -5.52685 5.82598 1.000 36.36867 79 GLN A C 1
ATOM 6706 O O . GLN D 1 79 ? 14.85657 -5.43169 4.65508 1.000 30.26625 79 GLN A O 1
ATOM 6720 N N . ARG D 1 80 ? 15.32029 -5.48857 6.85608 1.000 33.13124 80 ARG A N 1
ATOM 6721 C CA . ARG D 1 80 ? 16.70559 -5.07115 6.70749 1.000 35.07049 80 ARG A CA 1
ATOM 6722 C C . ARG D 1 80 ? 17.47494 -5.42236 7.97048 1.000 33.34927 80 ARG A C 1
ATOM 6723 O O . ARG D 1 80 ? 16.93632 -5.31850 9.07651 1.000 31.81073 80 ARG A O 1
ATOM 6744 N N . ILE D 1 81 ? 18.72868 -5.84994 7.80061 1.000 33.62135 81 ILE A N 1
ATOM 6745 C CA A ILE D 1 81 ? 19.60741 -6.11861 8.92474 0.271 45.48317 81 ILE A CA 1
ATOM 6746 C CA B ILE D 1 81 ? 19.60721 -6.11814 8.92499 0.301 49.48287 81 ILE A CA 1
ATOM 6747 C CA C ILE D 1 81 ? 19.63362 -6.17806 8.89415 0.428 39.67803 81 ILE A CA 1
ATOM 6748 C C . ILE D 1 81 ? 20.93741 -5.41177 8.68817 1.000 36.26239 81 ILE A C 1
ATOM 6749 O O . ILE D 1 81 ? 21.40302 -5.28460 7.54990 1.000 35.51953 81 ILE A O 1
ATOM 6795 N N . LEU D 1 82 ? 21.53221 -4.94359 9.78047 1.000 32.78735 82 LEU A N 1
ATOM 6796 C CA . LEU D 1 82 ? 22.83276 -4.28553 9.76255 1.000 33.73472 82 LEU A CA 1
ATOM 6797 C C . LEU D 1 82 ? 23.75961 -5.01836 10.72226 1.000 37.39293 82 LEU A C 1
ATOM 6798 O O . LEU D 1 82 ? 23.50086 -5.05378 11.93051 1.000 35.58063 82 LEU A O 1
ATOM 6814 N N . LEU D 1 83 ? 24.82534 -5.60903 10.18501 1.000 30.36006 83 LEU A N 1
ATOM 6815 C CA . LEU D 1 83 ? 25.89816 -6.18225 10.98590 1.000 36.06875 83 LEU A CA 1
ATOM 6816 C C . LEU D 1 83 ? 27.04154 -5.17546 11.04851 1.000 36.22433 83 LEU A C 1
ATOM 6817 O O . LEU D 1 83 ? 27.63687 -4.84469 10.01774 1.000 34.81507 83 LEU A O 1
ATOM 6833 N N . GLU D 1 84 ? 27.34965 -4.69433 12.24538 1.000 36.19301 84 GLU A N 1
ATOM 6834 C CA . GLU D 1 84 ? 28.48176 -3.80209 12.45805 1.000 36.37483 84 GLU A CA 1
ATOM 6835 C C . GLU D 1 84 ? 29.61980 -4.61527 13.06333 1.000 39.20927 84 GLU A C 1
ATOM 6836 O O . GLU D 1 84 ? 29.56888 -4.98689 14.24042 1.000 43.23851 84 GLU A O 1
ATOM 6848 N N . GLY D 1 85 ? 30.63590 -4.90321 12.25157 1.000 37.43976 85 GLY A N 1
ATOM 6849 C CA . GLY D 1 85 ? 31.83634 -5.55347 12.72188 1.000 39.61266 85 GLY A CA 1
ATOM 6850 C C . GLY D 1 85 ? 32.93928 -4.54590 13.00936 1.000 43.03089 85 GLY A C 1
ATOM 6851 O O . GLY D 1 85 ? 32.84751 -3.36673 12.68350 1.000 43.66288 85 GLY A O 1
ATOM 6855 N N . GLU D 1 86 ? 34.00612 -5.04316 13.63579 1.000 46.39153 86 GLU A N 1
ATOM 6856 C CA . GLU D 1 86 ? 35.11281 -4.16486 13.99630 1.000 49.71342 86 GLU A CA 1
ATOM 6857 C C . GLU D 1 86 ? 35.80863 -3.60235 12.76463 1.000 54.75982 86 GLU A C 1
ATOM 6858 O O . GLU D 1 86 ? 36.39936 -2.51773 12.83045 1.000 52.98915 86 GLU A O 1
ATOM 6870 N N . LEU D 1 87 ? 35.74687 -4.31108 11.63766 1.000 48.31115 87 LEU A N 1
ATOM 6871 C CA . LEU D 1 87 ? 36.45316 -3.90075 10.43337 1.000 48.06007 87 LEU A CA 1
ATOM 6872 C C . LEU D 1 87 ? 35.54976 -3.27270 9.38111 1.000 45.35505 87 LEU A C 1
ATOM 6873 O O . LEU D 1 87 ? 36.06236 -2.65220 8.44437 1.000 60.43438 87 LEU A O 1
ATOM 6889 N N . GLY D 1 88 ? 34.23729 -3.41821 9.50078 1.000 42.47792 88 GLY A N 1
ATOM 6890 C CA . GLY D 1 88 ? 33.33930 -2.84873 8.51394 1.000 40.33767 88 GLY A CA 1
ATOM 6891 C C . GLY D 1 88 ? 31.91225 -3.25066 8.80601 1.000 37.56207 88 GLY A C 1
ATOM 6892 O O . GLY D 1 88 ? 31.62725 -3.97086 9.76840 1.000 37.23043 88 GLY A O 1
ATOM 6896 N N . THR D 1 89 ? 31.01080 -2.77710 7.94768 1.000 42.94801 89 THR A N 1
ATOM 6897 C CA . THR D 1 89 ? 29.58100 -2.98932 8.11757 1.000 33.71577 89 THR A CA 1
ATOM 6898 C C . THR D 1 89 ? 28.98729 -3.70389 6.91100 1.000 31.38785 89 THR A C 1
ATOM 6899 O O . THR D 1 89 ? 29.40696 -3.48267 5.76892 1.000 36.17034 89 THR A O 1
ATOM 6910 N N . ILE D 1 90 ? 28.00264 -4.55682 7.18089 1.000 29.75861 90 ILE A N 1
ATOM 6911 C CA . ILE D 1 90 ? 27.22638 -5.24472 6.15819 1.000 37.11007 90 ILE A CA 1
ATOM 6912 C C . ILE D 1 90 ? 25.76893 -4.83879 6.32611 1.000 30.41323 90 ILE A C 1
ATOM 6913 O O . ILE D 1 90 ? 25.22934 -4.89641 7.43573 1.000 30.66824 90 ILE A O 1
ATOM 6929 N N . ILE D 1 91 ? 25.12952 -4.44822 5.22970 1.000 30.36362 91 ILE A N 1
ATOM 6930 C CA . ILE D 1 91 ? 23.70575 -4.13488 5.21523 1.000 26.29659 91 ILE A CA 1
ATOM 6931 C C . ILE D 1 91 ? 23.03629 -5.12493 4.27331 1.000 30.18754 91 ILE A C 1
ATOM 6932 O O . ILE D 1 91 ? 23.37312 -5.17897 3.08673 1.000 26.63720 91 ILE A O 1
ATOM 6948 N N . ILE D 1 92 ? 22.10070 -5.91107 4.79418 1.000 29.42999 92 ILE A N 1
ATOM 6949 C CA . ILE D 1 92 ? 21.37653 -6.89537 3.99829 1.000 30.90114 92 ILE A CA 1
ATOM 6950 C C . ILE D 1 92 ? 19.91461 -6.47993 3.99859 1.000 32.04499 92 ILE A C 1
ATOM 6951 O O . ILE D 1 92 ? 19.24303 -6.54526 5.03571 1.000 29.16170 92 ILE A O 1
ATOM 6967 N N . SER D 1 93 ? 19.42282 -6.05110 2.83943 1.000 34.68163 93 SER A N 1
ATOM 6968 C CA . SER D 1 93 ? 18.07765 -5.51863 2.69609 1.000 37.57340 93 SER A CA 1
ATOM 6969 C C . SER D 1 93 ? 17.26589 -6.41553 1.77724 1.000 31.51773 93 SER A C 1
ATOM 6970 O O . SER D 1 93 ? 17.77791 -6.91637 0.77606 1.000 32.07034 93 SER A O 1
ATOM 6978 N N . LYS D 1 94 ? 15.99952 -6.61791 2.11488 1.000 34.82448 94 LYS A N 1
ATOM 6979 C CA . LYS D 1 94 ? 15.10187 -7.30162 1.19700 1.000 34.72031 94 LYS A CA 1
ATOM 6980 C C . LYS D 1 94 ? 14.77143 -6.38410 0.02800 1.000 35.05127 94 LYS A C 1
ATOM 6981 O O . LYS D 1 94 ? 14.42560 -5.21469 0.22099 1.000 35.56464 94 LYS A O 1
ATOM 7000 N N . ALA D 1 95 ? 14.89266 -6.91178 -1.18379 1.000 34.12984 95 ALA A N 1
ATOM 7001 C CA . ALA D 1 95 ? 14.61042 -6.17246 -2.41031 1.000 32.47478 95 ALA A CA 1
ATOM 7002 C C . ALA D 1 95 ? 13.46492 -6.87641 -3.13170 1.000 43.93984 95 ALA A C 1
ATOM 7003 O O . ALA D 1 95 ? 13.66294 -7.53045 -4.16043 1.000 37.58819 95 ALA A O 1
ATOM 7010 N N . GLY D 1 96 ? 12.26090 -6.73900 -2.58690 1.000 40.68610 96 GLY A N 1
ATOM 7011 C CA . GLY D 1 96 ? 11.12478 -7.47609 -3.07628 1.000 39.43296 96 GLY A CA 1
ATOM 7012 C C . GLY D 1 96 ? 11.16819 -8.90176 -2.57192 1.000 44.45885 96 GLY A C 1
ATOM 7013 O O . GLY D 1 96 ? 12.06858 -9.29063 -1.82116 1.000 46.08553 96 GLY A O 1
ATOM 7017 N N . PRO D 1 97 ? 10.19133 -9.71664 -2.97714 1.000 41.54364 97 PRO A N 1
ATOM 7018 C CA . PRO D 1 97 ? 10.14727 -11.10407 -2.49693 1.000 52.99043 97 PRO A CA 1
ATOM 7019 C C . PRO D 1 97 ? 11.14761 -12.03009 -3.16917 1.000 54.45065 97 PRO A C 1
ATOM 7020 O O . PRO D 1 97 ? 11.31656 -13.16416 -2.70248 1.000 51.61178 97 PRO A O 1
ATOM 7031 N N . HIS D 1 98 ? 11.82991 -11.58975 -4.22701 1.000 56.79792 98 HIS A N 1
ATOM 7032 C CA . HIS D 1 98 ? 12.69030 -12.47347 -4.99849 1.000 44.25451 98 HIS A CA 1
ATOM 7033 C C . HIS D 1 98 ? 14.17397 -12.16279 -4.87380 1.000 49.15417 98 HIS A C 1
ATOM 7034 O O . HIS D 1 98 ? 14.98877 -12.92054 -5.41294 1.000 41.14549 98 HIS A O 1
ATOM 7048 N N . ALA D 1 99 ? 14.55193 -11.08951 -4.18091 1.000 46.40403 99 ALA A N 1
ATOM 7049 C CA . ALA D 1 99 ? 15.94711 -10.68277 -4.15066 1.000 36.84683 99 ALA A CA 1
ATOM 7050 C C . ALA D 1 99 ? 16.29107 -10.05439 -2.81090 1.000 39.07262 99 ALA A C 1
ATOM 7051 O O . ALA D 1 99 ? 15.42069 -9.59609 -2.06678 1.000 41.19774 99 ALA A O 1
ATOM 7058 N N . ILE D 1 100 ? 17.58860 -10.04896 -2.51995 1.000 35.55440 100 ILE A N 1
ATOM 7059 C CA . ILE D 1 100 ? 18.16146 -9.33302 -1.39122 1.000 29.13779 100 ILE A CA 1
ATOM 7060 C C . ILE D 1 100 ? 19.38947 -8.58253 -1.88828 1.000 30.76189 100 ILE A C 1
ATOM 7061 O O . ILE D 1 100 ? 20.13688 -9.08072 -2.73894 1.000 31.16986 100 ILE A O 1
ATOM 7077 N N . LEU D 1 101 ? 19.58953 -7.38187 -1.36150 1.000 30.22026 101 LEU A N 1
ATOM 7078 C CA . LEU D 1 101 ? 20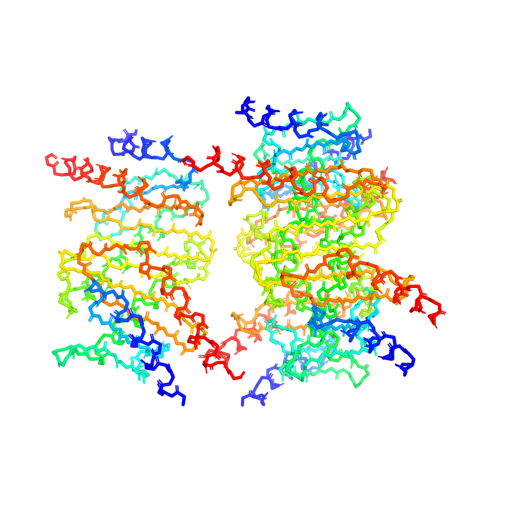.74345 -6.55060 -1.67085 1.000 32.42408 101 LEU A CA 1
ATOM 7079 C C . LEU D 1 101 ? 21.69315 -6.56925 -0.48034 1.000 29.55759 101 LEU A C 1
ATOM 7080 O O . LEU D 1 101 ? 21.30391 -6.20510 0.63473 1.000 27.55630 101 LEU A O 1
ATOM 7096 N N . VAL D 1 102 ? 22.93101 -6.99368 -0.71922 1.000 25.86393 102 VAL A N 1
ATOM 7097 C CA . VAL D 1 102 ? 23.99731 -6.95243 0.26965 1.000 27.45504 102 VAL A CA 1
ATOM 7098 C C . VAL D 1 102 ? 24.90254 -5.77823 -0.07285 1.000 26.28747 102 VAL A C 1
ATOM 7099 O O . VAL D 1 102 ? 25.32002 -5.62551 -1.22689 1.000 29.03869 102 VAL A O 1
ATOM 7112 N N . SER D 1 103 ? 25.20349 -4.94933 0.92270 1.000 29.35009 103 SER A N 1
ATOM 7113 C CA . SER D 1 103 ? 26.04727 -3.77422 0.75161 1.000 41.83218 103 SER A CA 1
ATOM 7114 C C . SER D 1 103 ? 27.15006 -3.82122 1.79549 1.000 31.32803 103 SER A C 1
ATOM 7115 O O . SER D 1 103 ? 26.86997 -3.86555 2.99698 1.000 36.40905 103 SER A O 1
ATOM 7123 N N . LEU D 1 104 ? 28.39230 -3.82774 1.33577 1.000 32.06187 104 LEU A N 1
ATOM 7124 C CA . LEU D 1 104 ? 29.56456 -3.75443 2.19177 1.000 30.56804 104 LEU A CA 1
ATOM 7125 C C . LEU D 1 104 ? 30.00065 -2.29911 2.27961 1.000 37.71434 104 LEU A C 1
ATOM 7126 O O . LEU D 1 104 ? 30.28129 -1.66923 1.24793 1.000 43.32323 104 LEU A O 1
ATOM 7142 N N . VAL D 1 105 ? 30.08882 -1.79127 3.51063 1.000 33.49230 105 VAL A N 1
ATOM 7143 C CA . VAL D 1 105 ? 30.19480 -0.37171 3.80551 1.000 36.80121 105 VAL A CA 1
ATOM 7144 C C . VAL D 1 105 ? 31.29601 -0.14683 4.83168 1.000 39.60061 105 VAL A C 1
ATOM 7145 O O . VAL D 1 105 ? 31.55205 -0.99170 5.69579 1.000 38.74399 105 VAL A O 1
ATOM 7158 N N . ASP D 1 106 ? 31.93791 1.01681 4.74034 1.000 40.94323 106 ASP A N 1
ATOM 7159 C CA . ASP D 1 106 ? 33.04808 1.33981 5.62284 1.000 50.30651 106 ASP A CA 1
ATOM 7160 C C . ASP D 1 106 ? 32.59226 1.43269 7.07747 1.000 44.44994 106 ASP A C 1
ATOM 7161 O O . ASP D 1 106 ? 31.41910 1.66373 7.38427 1.000 46.03786 106 ASP A O 1
ATOM 7170 N N . LYS D 1 107 ? 33.55851 1.26214 7.98126 1.000 52.41450 107 LYS A N 1
ATOM 7171 C CA . LYS D 1 107 ? 33.27365 1.36708 9.40798 1.000 66.58001 107 LYS A CA 1
ATOM 7172 C C . LYS D 1 107 ? 32.77262 2.75761 9.77905 1.000 60.71795 107 LYS A C 1
ATOM 7173 O O . LYS D 1 107 ? 31.92249 2.89981 10.66417 1.000 64.26716 107 LYS A O 1
ATOM 7192 N N . ASP D 1 108 ? 33.28726 3.79612 9.11939 1.000 53.04661 108 ASP A N 1
ATOM 7193 C CA . ASP D 1 108 ? 32.97602 5.17830 9.46259 1.000 57.27294 108 ASP A CA 1
ATOM 7194 C C . ASP D 1 108 ? 32.04947 5.83136 8.44108 1.000 55.44620 108 ASP A C 1
ATOM 7195 O O . ASP D 1 108 ? 32.10931 7.04433 8.22514 1.000 59.71026 108 ASP A O 1
ATOM 7204 N N . ALA D 1 109 ? 31.18061 5.04305 7.81804 1.000 52.06358 109 ALA A N 1
ATOM 7205 C CA . ALA D 1 109 ? 30.30785 5.55450 6.77383 1.000 56.82473 109 ALA A CA 1
ATOM 7206 C C . ALA D 1 109 ? 29.10995 6.28578 7.36597 1.000 60.91773 109 ALA A C 1
ATOM 7207 O O . ALA D 1 109 ? 28.65477 5.98678 8.47331 1.000 57.54374 109 ALA A O 1
ATOM 7214 N N . LYS D 1 110 ? 28.59821 7.25477 6.60964 1.000 55.91637 110 LYS A N 1
ATOM 7215 C CA . LYS D 1 110 ? 27.34873 7.92968 6.95668 1.000 62.03324 110 LYS A CA 1
ATOM 7216 C C . LYS D 1 110 ? 26.20367 6.97968 6.62966 1.000 53.88042 110 LYS A C 1
ATOM 7217 O O . LYS D 1 110 ? 25.80897 6.83900 5.47123 1.000 56.97180 110 LYS A O 1
ATOM 7236 N N . LEU D 1 111 ? 25.65823 6.32420 7.65552 1.000 48.87402 111 LEU A N 1
ATOM 7237 C CA . LEU D 1 111 ? 24.68836 5.26256 7.41060 1.000 48.57302 111 LEU A CA 1
ATOM 7238 C C . LEU D 1 111 ? 23.31916 5.79998 7.00196 1.000 51.78800 111 LEU A C 1
ATOM 7239 O O . LEU D 1 111 ? 22.56861 5.09358 6.32517 1.000 49.98131 111 LEU A O 1
ATOM 7255 N N . GLY D 1 112 ? 22.97087 7.03021 7.38264 1.000 50.60034 112 GLY A N 1
ATOM 7256 C CA . GLY D 1 112 ? 21.66976 7.56285 6.99637 1.000 58.59624 112 GLY A CA 1
ATOM 7257 C C . GLY D 1 112 ? 21.54770 7.78311 5.49847 1.000 49.79278 112 GLY A C 1
ATOM 7258 O O . GLY D 1 112 ? 20.58097 7.34078 4.86319 1.000 58.27328 112 GLY A O 1
ATOM 7262 N N . ILE D 1 113 ? 22.52661 8.47633 4.91417 1.000 51.92821 113 ILE A N 1
ATOM 7263 C CA . ILE D 1 113 ? 22.52526 8.70638 3.47206 1.000 53.22842 113 ILE A CA 1
ATOM 7264 C C . ILE D 1 113 ? 22.58462 7.38080 2.72262 1.000 50.19417 113 ILE A C 1
ATOM 7265 O O . ILE D 1 113 ? 21.88921 7.18352 1.71472 1.000 55.00289 113 ILE A O 1
ATOM 7281 N N . ILE D 1 114 ? 23.41016 6.44971 3.20393 1.000 46.97654 114 ILE A N 1
ATOM 7282 C CA . ILE D 1 114 ? 23.54917 5.16677 2.52633 1.000 46.71875 114 ILE A CA 1
ATOM 7283 C C . ILE D 1 114 ? 22.24785 4.38093 2.59885 1.000 40.32174 114 ILE A C 1
ATOM 7284 O O . ILE D 1 114 ? 21.86365 3.71409 1.63587 1.000 46.01020 114 ILE A O 1
ATOM 7300 N N . LEU D 1 115 ? 21.54039 4.45252 3.72914 1.000 46.00606 115 LEU A N 1
ATOM 7301 C CA . LEU D 1 115 ? 20.27843 3.72953 3.84904 1.000 42.39365 115 LEU A CA 1
ATOM 7302 C C . LEU D 1 115 ? 19.20361 4.34149 2.95954 1.000 47.88792 115 LEU A C 1
ATOM 7303 O O . LEU D 1 115 ? 18.36525 3.61586 2.41052 1.000 44.70058 115 LEU A O 1
ATOM 7319 N N . MET D 1 116 ? 19.21411 5.66588 2.79613 1.000 43.50575 116 MET A N 1
ATOM 7320 C CA . MET D 1 116 ? 18.28373 6.29074 1.85751 1.000 50.81482 116 MET A CA 1
ATOM 7321 C C . MET D 1 116 ? 18.56376 5.83249 0.42713 1.000 46.36754 116 MET A C 1
ATOM 7322 O O . MET D 1 116 ? 17.65100 5.40851 -0.30574 1.000 47.01267 116 MET A O 1
ATOM 7336 N N . LEU D 1 117 ? 19.83080 5.90639 0.01288 1.000 46.95946 117 LEU A N 1
ATOM 7337 C CA . LEU D 1 117 ? 20.19565 5.40516 -1.30763 1.000 53.33192 117 LEU A CA 1
ATOM 7338 C C . LEU D 1 117 ? 19.82307 3.93370 -1.45392 1.000 42.99864 117 LEU A C 1
ATOM 7339 O O . LEU D 1 117 ? 19.37661 3.50239 -2.52313 1.000 42.36135 117 LEU A O 1
ATOM 7355 N N . ILE D 1 118 ? 19.96889 3.15383 -0.37872 1.000 42.47371 118 ILE A N 1
ATOM 7356 C CA . ILE D 1 118 ? 19.71598 1.71999 -0.45803 1.000 37.92373 118 ILE A CA 1
ATOM 7357 C C . ILE D 1 118 ? 18.22866 1.44477 -0.61754 1.000 45.52782 118 ILE A C 1
ATOM 7358 O O . ILE D 1 118 ? 17.83577 0.53958 -1.35791 1.000 37.77444 118 ILE A O 1
ATOM 7374 N N . ASP D 1 119 ? 17.37442 2.18323 0.09281 1.000 53.26660 119 ASP A N 1
ATOM 7375 C CA . ASP D 1 119 ? 15.94595 1.94351 -0.08571 1.000 54.32190 119 ASP A CA 1
ATOM 7376 C C . ASP D 1 119 ? 15.51999 2.32050 -1.49938 1.000 52.14159 119 ASP A C 1
ATOM 7377 O O . ASP D 1 119 ? 14.71077 1.61515 -2.11815 1.000 53.98823 119 ASP A O 1
ATOM 7386 N N . LYS D 1 120 ? 16.09564 3.39334 -2.05485 1.000 45.44758 120 LYS A N 1
ATOM 7387 C CA . LYS D 1 120 ? 15.85327 3.67323 -3.47019 1.000 44.40360 120 LYS A CA 1
ATOM 7388 C C . LYS D 1 120 ? 16.27620 2.48865 -4.34058 1.000 42.42050 120 LYS A C 1
ATOM 7389 O O . LYS D 1 120 ? 15.52975 2.04369 -5.22718 1.000 44.24098 120 LYS A O 1
ATOM 7408 N N . ALA D 1 121 ? 17.48196 1.96796 -4.09874 1.000 40.00752 121 ALA A N 1
ATOM 7409 C CA . ALA D 1 121 ? 18.01523 0.90116 -4.93847 1.000 38.62328 121 ALA A CA 1
ATOM 7410 C C . ALA D 1 121 ? 17.16733 -0.36153 -4.84526 1.000 37.40410 121 ALA A C 1
ATOM 7411 O O . ALA D 1 121 ? 16.93380 -1.03370 -5.85375 1.000 38.03516 121 ALA A O 1
ATOM 7418 N N . ILE D 1 122 ? 16.69917 -0.70656 -3.64550 1.000 36.04063 122 ILE A N 1
ATOM 7419 C CA . ILE D 1 122 ? 15.91373 -1.92784 -3.50833 1.000 37.36906 122 ILE A CA 1
ATOM 7420 C C . ILE D 1 122 ? 14.52775 -1.73409 -4.10395 1.000 42.03155 122 ILE A C 1
ATOM 7421 O O . ILE D 1 122 ? 13.93117 -2.68814 -4.61122 1.000 46.96823 122 ILE A O 1
ATOM 7437 N N . LYS D 1 123 ? 13.98855 -0.51240 -4.06879 1.000 39.99240 123 LYS A N 1
ATOM 7438 C CA . LYS D 1 123 ? 12.75360 -0.25604 -4.80277 1.000 45.22771 123 LYS A CA 1
ATOM 7439 C C . LYS D 1 123 ? 12.95315 -0.51995 -6.29142 1.000 48.17499 123 LYS A C 1
ATOM 7440 O O . LYS D 1 123 ? 12.14519 -1.20801 -6.92980 1.000 46.11983 123 LYS A O 1
ATOM 7459 N N . GLN D 1 124 ? 14.04227 0.00657 -6.85845 1.000 44.46953 124 GLN A N 1
ATOM 7460 C CA . GLN D 1 124 ? 14.31882 -0.24109 -8.27333 1.000 46.35913 124 GLN A CA 1
ATOM 7461 C C . GLN D 1 124 ? 14.49928 -1.73179 -8.54999 1.000 48.10685 124 GLN A C 1
ATOM 7462 O O . GLN D 1 124 ? 13.99603 -2.25801 -9.55476 1.000 46.58198 124 GLN A O 1
ATOM 7476 N N . ILE D 1 125 ? 15.21706 -2.42805 -7.66673 1.000 48.51041 125 ILE A N 1
ATOM 7477 C CA . ILE D 1 125 ? 15.46351 -3.85274 -7.86266 1.000 41.27159 125 ILE A CA 1
ATOM 7478 C C . ILE D 1 125 ? 14.14904 -4.61663 -7.84782 1.000 45.25293 125 ILE A C 1
ATOM 7479 O O . ILE D 1 125 ? 13.90139 -5.46628 -8.70480 1.000 52.07675 125 ILE A O 1
ATOM 7495 N N . ALA D 1 126 ? 13.28940 -4.33222 -6.86802 1.000 44.46643 126 ALA A N 1
ATOM 7496 C CA . ALA D 1 126 ? 12.00497 -5.01739 -6.79737 1.000 45.33889 126 ALA A CA 1
ATOM 7497 C C . ALA D 1 126 ? 11.16949 -4.73432 -8.03729 1.000 50.44143 126 ALA A C 1
ATOM 7498 O O . ALA D 1 126 ? 10.50372 -5.63275 -8.56573 1.000 57.31917 126 ALA A O 1
ATOM 7505 N N . GLU D 1 127 ? 11.19794 -3.49243 -8.52540 1.000 51.08482 127 GLU A N 1
ATOM 7506 C CA . GLU D 1 127 ? 10.45182 -3.17766 -9.73896 1.000 58.80489 127 GLU A CA 1
ATOM 7507 C C . GLU D 1 127 ? 10.94616 -4.00953 -10.91561 1.000 58.56579 127 GLU A C 1
ATOM 7508 O O . GLU D 1 127 ? 10.14418 -4.49648 -11.72008 1.000 68.97097 127 GLU A O 1
ATOM 7520 N N . LEU D 1 128 ? 12.26387 -4.19375 -11.02909 1.000 61.72974 128 LEU A N 1
ATOM 7521 C CA . LEU D 1 128 ? 12.78844 -4.94461 -12.16824 1.000 52.56140 128 LEU A CA 1
ATOM 7522 C C . LEU D 1 128 ? 12.60046 -6.45292 -12.00340 1.000 61.46714 128 LEU A C 1
ATOM 7523 O O . LEU D 1 128 ? 12.31418 -7.15267 -12.98065 1.000 62.96853 128 LEU A O 1
ATOM 7539 N N . MET D 1 129 ? 12.76106 -6.97385 -10.78510 1.000 65.67049 129 MET A N 1
ATOM 7540 C CA . MET D 1 129 ? 12.63152 -8.41191 -10.56558 1.000 65.77785 129 MET A CA 1
ATOM 7541 C C . MET D 1 129 ? 11.22350 -8.87931 -10.90281 1.000 77.20360 129 MET A C 1
ATOM 7542 O O . MET D 1 129 ? 11.03728 -9.83219 -11.66789 1.000 84.48371 129 MET A O 1
ATOM 7556 N N . ASP D 1 130 ? 10.21864 -8.22456 -10.33244 1.000 87.46719 130 ASP A N 1
ATOM 7557 C CA . ASP D 1 130 ? 8.86751 -8.37450 -10.83836 1.000 90.57389 130 ASP A CA 1
ATOM 7558 C C . ASP D 1 130 ? 8.78229 -7.73393 -12.22035 1.000 104.02217 130 ASP A C 1
ATOM 7559 O O . ASP D 1 130 ? 9.63494 -6.93282 -12.61369 1.000 108.27607 130 ASP A O 1
ATOM 7568 N N . ALA D 1 131 ? 7.75049 -8.10500 -12.96801 1.000 100.62214 131 ALA A N 1
ATOM 7569 C CA . ALA D 1 131 ? 7.57743 -7.58109 -14.31736 1.000 111.11192 131 ALA A CA 1
ATOM 7570 C C . ALA D 1 131 ? 8.78323 -7.93442 -15.18344 1.000 107.81697 131 ALA A C 1
ATOM 7571 O O . ALA D 1 131 ? 9.71389 -8.60986 -14.74118 1.000 93.96360 131 ALA A O 1
ATOM 7579 N N . HIS E 1 11 ? 72.01172 1.09876 -10.41713 1.000 112.94766 11 HIS F N 1
ATOM 7580 C CA . HIS E 1 11 ? 71.90545 0.86674 -8.98173 1.000 113.49077 11 HIS F CA 1
ATOM 7581 C C . HIS E 1 11 ? 70.48036 0.45482 -8.61841 1.000 109.44879 11 HIS F C 1
ATOM 7582 O O . HIS E 1 11 ? 70.22763 -0.70507 -8.29609 1.000 98.32368 11 HIS F O 1
ATOM 7596 N N . THR E 1 12 ? 69.55269 1.41481 -8.66762 1.000 118.85901 12 THR F N 1
ATOM 7597 C CA . THR E 1 12 ? 68.14200 1.08847 -8.48400 1.000 112.52455 12 THR F CA 1
ATOM 7598 C C . THR E 1 12 ? 67.70061 0.01835 -9.47213 1.000 111.35878 12 THR F C 1
ATOM 7599 O O . THR E 1 12 ? 66.86187 -0.83303 -9.15028 1.000 103.88835 12 THR F O 1
ATOM 7610 N N . ASP E 1 13 ? 68.25312 0.05058 -10.68450 1.000 104.91113 13 ASP F N 1
ATOM 7611 C CA . ASP E 1 13 ? 67.86480 -0.91754 -11.70199 1.000 106.94035 13 ASP F CA 1
ATOM 7612 C C . ASP E 1 13 ? 68.18352 -2.33992 -11.25926 1.000 98.49746 13 ASP F C 1
ATOM 7613 O O . ASP E 1 13 ? 67.35324 -3.24365 -11.39898 1.000 96.15903 13 ASP F O 1
ATOM 7622 N N . LYS E 1 14 ? 69.38281 -2.56037 -10.71567 1.000 97.41290 14 LYS F N 1
ATOM 7623 C CA . LYS E 1 14 ? 69.75958 -3.91312 -10.31622 1.000 95.82430 14 LYS F CA 1
ATOM 7624 C C . LYS E 1 14 ? 68.90078 -4.40143 -9.15511 1.000 84.24521 14 LYS F C 1
ATOM 7625 O O . LYS E 1 14 ? 68.53131 -5.57981 -9.10188 1.000 81.69842 14 LYS F O 1
ATOM 7644 N N . LEU E 1 15 ? 68.55672 -3.50998 -8.22452 1.000 79.35055 15 LEU F N 1
ATOM 7645 C CA . LEU E 1 15 ? 67.65375 -3.88896 -7.14205 1.000 77.48594 15 LEU F CA 1
ATOM 7646 C C . LEU E 1 15 ? 66.28409 -4.27486 -7.68880 1.000 71.27126 15 LEU F C 1
ATOM 7647 O O . LEU E 1 15 ? 65.69928 -5.29190 -7.28715 1.000 66.96311 15 LEU F O 1
ATOM 7663 N N . TRP E 1 16 ? 65.75200 -3.47158 -8.61327 1.000 81.18320 16 TRP F N 1
ATOM 7664 C CA . TRP E 1 16 ? 64.45801 -3.81172 -9.18730 1.000 77.40402 16 TRP F CA 1
ATOM 7665 C C . TRP E 1 16 ? 64.52456 -5.12779 -9.94776 1.000 79.14264 16 TRP F C 1
ATOM 7666 O O . TRP E 1 16 ? 63.54619 -5.87506 -9.97216 1.000 76.59853 16 TRP F O 1
ATOM 7687 N N . TYR E 1 17 ? 65.66631 -5.43701 -10.56683 1.000 84.68339 17 TYR F N 1
ATOM 7688 C CA . TYR E 1 17 ? 65.78283 -6.70647 -11.28064 1.000 88.00455 17 TYR F CA 1
ATOM 7689 C C . TYR E 1 17 ? 65.89104 -7.88194 -10.31502 1.000 81.35961 17 TYR F C 1
ATOM 7690 O O . TYR E 1 17 ? 65.39033 -8.97293 -10.61036 1.000 81.49769 17 TYR F O 1
ATOM 7708 N N . ILE E 1 18 ? 66.52946 -7.68460 -9.16058 1.000 75.88508 18 ILE F N 1
ATOM 7709 C CA . ILE E 1 18 ? 66.47546 -8.69877 -8.10980 1.000 68.97106 18 ILE F CA 1
ATOM 7710 C C . ILE E 1 18 ? 65.02597 -8.96334 -7.72150 1.000 75.32991 18 ILE F C 1
ATOM 7711 O O . ILE E 1 18 ? 64.59519 -10.11750 -7.57957 1.000 61.60312 18 ILE F O 1
ATOM 7727 N N . LEU E 1 19 ? 64.25727 -7.88891 -7.52242 1.000 68.74110 19 LEU F N 1
ATOM 7728 C CA . LEU E 1 19 ? 62.83878 -8.05405 -7.21998 1.000 62.54383 19 LEU F CA 1
ATOM 7729 C C . LEU E 1 19 ? 62.11787 -8.76008 -8.36195 1.000 63.09365 19 LEU F C 1
ATOM 7730 O O . LEU E 1 19 ? 61.20302 -9.55741 -8.13185 1.000 65.43536 19 LEU F O 1
ATOM 7746 N N . GLN E 1 20 ? 62.50757 -8.46626 -9.60223 1.000 70.25495 20 GLN F N 1
ATOM 7747 C CA . GLN E 1 20 ? 61.88044 -9.11397 -10.74670 1.000 88.29858 20 GLN F CA 1
ATOM 7748 C C . GLN E 1 20 ? 62.11984 -10.61477 -10.70791 1.000 76.23822 20 GLN F C 1
ATOM 7749 O O . GLN E 1 20 ? 61.19262 -11.40011 -10.89272 1.000 74.50531 20 GLN F O 1
ATOM 7763 N N . GLU E 1 21 ? 63.36043 -11.03150 -10.45681 1.000 75.89128 21 GLU F N 1
ATOM 7764 C CA . GLU E 1 21 ? 63.64695 -12.45527 -10.29759 1.000 75.45766 21 GLU F CA 1
ATOM 7765 C C . GLU E 1 21 ? 62.78428 -13.06213 -9.19481 1.000 78.91942 21 GLU F C 1
ATOM 7766 O O . GLU E 1 21 ? 62.05167 -14.04148 -9.41376 1.000 75.17284 21 GLU F O 1
ATOM 7778 N N . LEU E 1 22 ? 62.86833 -12.48656 -7.99081 1.000 70.05425 22 LEU F N 1
ATOM 7779 C CA . LEU E 1 22 ? 62.13683 -13.02027 -6.84717 1.000 64.88543 22 LEU F CA 1
ATOM 7780 C C . LEU E 1 22 ? 60.65839 -13.19584 -7.17224 1.000 60.63936 22 LEU F C 1
ATOM 7781 O O . LEU E 1 22 ? 60.10612 -14.29402 -7.05261 1.000 70.34673 22 LEU F O 1
ATOM 7797 N N . THR E 1 23 ? 59.99660 -12.10803 -7.57423 1.000 72.44290 23 THR F N 1
ATOM 7798 C CA . THR E 1 23 ? 58.57158 -12.17721 -7.86608 1.000 78.18178 23 THR F CA 1
ATOM 7799 C C . THR E 1 23 ? 58.28542 -13.06982 -9.06407 1.000 89.19628 23 THR F C 1
ATOM 7800 O O . THR E 1 23 ? 57.26167 -13.75377 -9.07969 1.000 95.50562 23 THR F O 1
ATOM 7811 N N . SER E 1 24 ? 59.18289 -13.11087 -10.05144 1.000 90.01755 24 SER F N 1
ATOM 7812 C CA . SER E 1 24 ? 58.94673 -13.83717 -11.28821 1.000 99.78720 24 SER F CA 1
ATOM 7813 C C . SER E 1 24 ? 59.16554 -15.33347 -11.14587 1.000 104.27505 24 SER F C 1
ATOM 7814 O O . SER E 1 24 ? 58.89316 -16.07337 -12.09839 1.000 101.52205 24 SER F O 1
ATOM 7822 N N . ASN E 1 25 ? 59.65823 -15.79614 -9.99786 1.000 94.64923 25 ASN F N 1
ATOM 7823 C CA . ASN E 1 25 ? 59.71966 -17.23218 -9.75444 1.000 87.56694 25 ASN F CA 1
ATOM 7824 C C . ASN E 1 25 ? 58.43704 -17.79938 -9.15836 1.000 91.13812 25 ASN F C 1
ATOM 7825 O O . ASN E 1 25 ? 58.24888 -19.02125 -9.18598 1.000 87.04984 25 ASN F O 1
ATOM 7836 N N . ARG E 1 26 ? 57.54954 -16.95573 -8.63258 1.000 92.29706 26 ARG F N 1
ATOM 7837 C CA . ARG E 1 26 ? 56.38701 -17.44981 -7.90657 1.000 88.33867 26 ARG F CA 1
ATOM 7838 C C . ARG E 1 26 ? 55.18440 -16.54585 -8.12565 1.000 91.76559 26 ARG F C 1
ATOM 7839 O O . ARG E 1 26 ? 55.28534 -15.32310 -7.98546 1.000 101.19840 26 ARG F O 1
ATOM 7860 N N . GLY E 1 27 ? 54.04285 -17.16249 -8.44912 1.000 78.05752 27 GLY F N 1
ATOM 7861 C CA . GLY E 1 27 ? 52.79826 -16.42745 -8.57884 1.000 79.54411 27 GLY F CA 1
ATOM 7862 C C . GLY E 1 27 ? 52.12198 -16.09527 -7.26668 1.000 78.57720 27 GLY F C 1
ATOM 7863 O O . GLY E 1 27 ? 51.30047 -15.17422 -7.22392 1.000 76.36065 27 GLY F O 1
ATOM 7867 N N . ASP E 1 28 ? 52.44244 -16.82010 -6.19642 1.000 68.53904 28 ASP F N 1
ATOM 7868 C CA . ASP E 1 28 ? 51.84683 -16.54652 -4.89490 1.000 60.27272 28 ASP F CA 1
ATOM 7869 C C . ASP E 1 28 ? 52.57306 -15.44412 -4.13113 1.000 61.49880 28 ASP F C 1
ATOM 7870 O O . ASP E 1 28 ? 52.19047 -15.14716 -2.99435 1.000 49.16423 28 ASP F O 1
ATOM 7879 N N . ILE E 1 29 ? 53.60292 -14.83928 -4.71652 1.000 62.21585 29 ILE F N 1
ATOM 7880 C CA . ILE E 1 29 ? 54.19971 -13.61991 -4.18274 1.000 49.54567 29 ILE F CA 1
ATOM 7881 C C . ILE E 1 29 ? 53.45878 -12.44669 -4.81421 1.000 61.66708 29 ILE F C 1
ATOM 7882 O O . ILE E 1 29 ? 53.60161 -12.17837 -6.01037 1.000 57.82292 29 ILE F O 1
ATOM 7898 N N . GLN E 1 30 ? 52.66263 -11.74593 -4.00726 1.000 58.37783 30 GLN F N 1
ATOM 7899 C CA . GLN E 1 30 ? 51.85526 -10.65349 -4.53660 1.000 49.89255 30 GLN F CA 1
ATOM 7900 C C . GLN E 1 30 ? 52.71884 -9.46101 -4.92371 1.000 56.65316 30 GLN F C 1
ATOM 7901 O O . GLN E 1 30 ? 52.50493 -8.84926 -5.97734 1.000 56.80080 30 GLN F O 1
ATOM 7915 N N . GLY E 1 31 ? 53.68947 -9.10836 -4.08909 1.000 53.10775 31 GLY F N 1
ATOM 7916 C CA . GLY E 1 31 ? 54.50328 -7.94301 -4.40446 1.000 56.17067 31 GLY F CA 1
ATOM 7917 C C . GLY E 1 31 ? 55.68352 -7.80332 -3.47144 1.000 51.02938 31 GLY F C 1
ATOM 7918 O O . GLY E 1 31 ? 55.78027 -8.48506 -2.44919 1.000 46.43465 31 GLY F O 1
ATOM 7922 N N . CYS E 1 32 ? 56.58769 -6.89436 -3.83743 1.000 48.56773 32 CYS F N 1
ATOM 7923 C CA . CYS E 1 32 ? 57.80285 -6.68679 -3.06353 1.000 47.87738 32 CYS F CA 1
ATOM 7924 C C . CYS E 1 32 ? 58.17829 -5.21348 -3.04030 1.000 48.48692 32 CYS F C 1
ATOM 7925 O O . CYS E 1 32 ? 57.80813 -4.43701 -3.92395 1.000 51.94994 32 CYS F O 1
ATOM 7933 N N . THR E 1 33 ? 58.93643 -4.84183 -2.01209 1.000 47.72033 33 THR F N 1
ATOM 7934 C CA . THR E 1 33 ? 59.52987 -3.51181 -1.94919 1.000 48.64421 33 THR F CA 1
ATOM 7935 C C . THR E 1 33 ? 60.80237 -3.56304 -1.11605 1.000 48.40516 33 THR F C 1
ATOM 7936 O O . THR E 1 33 ? 60.83076 -4.18034 -0.04793 1.000 46.95458 33 THR F O 1
ATOM 7947 N N . ILE E 1 34 ? 61.85365 -2.92579 -1.61969 1.000 50.04922 34 ILE F N 1
ATOM 7948 C CA . ILE E 1 34 ? 63.09531 -2.73089 -0.88333 1.000 50.60384 34 ILE F CA 1
ATOM 7949 C C . ILE E 1 34 ? 63.05462 -1.34105 -0.26695 1.000 50.91098 34 ILE F C 1
ATOM 7950 O O . ILE E 1 34 ? 62.80046 -0.34968 -0.96879 1.000 52.29125 34 ILE F O 1
ATOM 7966 N N . VAL E 1 35 ? 63.32303 -1.27341 1.04022 1.000 50.05978 35 VAL F N 1
ATOM 7967 C CA . VAL E 1 35 ? 63.14952 -0.07888 1.85384 1.000 50.47428 35 VAL F CA 1
ATOM 7968 C C . VAL E 1 35 ? 64.38920 0.08440 2.72261 1.000 57.12312 35 VAL F C 1
ATOM 7969 O O . VAL E 1 35 ? 65.15349 -0.85749 2.93101 1.000 57.07621 35 VAL F O 1
ATOM 7982 N N . THR E 1 36 ? 64.58545 1.29609 3.23477 1.000 55.66054 36 THR F N 1
ATOM 7983 C CA . THR E 1 36 ? 65.59365 1.49455 4.26478 1.000 53.52749 36 THR F CA 1
ATOM 7984 C C . THR E 1 36 ? 65.04134 1.05432 5.61967 1.000 62.76072 36 THR F C 1
ATOM 7985 O O . THR E 1 36 ? 63.82932 0.92232 5.81139 1.000 56.07123 36 THR F O 1
ATOM 7996 N N . THR E 1 37 ? 65.95144 0.83037 6.57159 1.000 70.52018 37 THR F N 1
ATOM 7997 C CA . THR E 1 37 ? 65.53389 0.31779 7.87367 1.000 73.43356 37 THR F CA 1
ATOM 7998 C C . THR E 1 37 ? 64.54656 1.25234 8.56285 1.000 75.17718 37 THR F C 1
ATOM 7999 O O . THR E 1 37 ? 63.67199 0.78973 9.30521 1.000 67.97369 37 THR F O 1
ATOM 8010 N N . GLN E 1 38 ? 64.66204 2.55874 8.33348 1.000 63.73793 38 GLN F N 1
ATOM 8011 C CA . GLN E 1 38 ? 63.78776 3.53491 8.96861 1.000 70.61274 38 GLN F CA 1
ATOM 8012 C C . GLN E 1 38 ? 62.57650 3.89316 8.11269 1.000 67.51772 38 GLN F C 1
ATOM 8013 O O . GLN E 1 38 ? 61.84033 4.82237 8.46227 1.000 58.80803 38 GLN F O 1
ATOM 8027 N N . GLY E 1 39 ? 62.35722 3.18709 7.00836 1.000 64.06510 39 GLY F N 1
ATOM 8028 C CA . GLY E 1 39 ? 61.08835 3.22644 6.31398 1.000 58.40420 39 GLY F CA 1
ATOM 8029 C C . GLY E 1 39 ? 61.02765 4.01700 5.02539 1.000 52.64761 39 GLY F C 1
ATOM 8030 O O . GLY E 1 39 ? 59.92120 4.35890 4.59240 1.000 54.24866 39 GLY F O 1
ATOM 8034 N N . LEU E 1 40 ? 62.16332 4.31413 4.39461 1.000 55.49749 40 LEU F N 1
ATOM 8035 C CA . LEU E 1 40 ? 62.15335 5.04412 3.13311 1.000 56.53419 40 LEU F CA 1
ATOM 8036 C C . LEU E 1 40 ? 62.20571 4.05595 1.98079 1.000 54.51313 40 LEU F C 1
ATOM 8037 O O . LEU E 1 40 ? 63.16242 3.26916 1.90360 1.000 58.20904 40 LEU F O 1
ATOM 8053 N N . PRO E 1 41 ? 61.23026 4.04873 1.07021 1.000 54.48397 41 PRO F N 1
ATOM 8054 C CA . PRO E 1 41 ? 61.24870 3.05366 -0.01202 1.000 55.39726 41 PRO F CA 1
ATOM 8055 C C . PRO E 1 41 ? 62.41428 3.28494 -0.96282 1.000 55.90118 41 PRO F C 1
ATOM 8056 O O . PRO E 1 41 ? 62.64611 4.40349 -1.42588 1.000 65.86954 41 PRO F O 1
ATOM 8067 N N . ILE E 1 42 ? 63.14534 2.21176 -1.24985 1.000 57.14461 42 ILE F N 1
ATOM 8068 C CA . ILE E 1 42 ? 64.24408 2.25808 -2.21076 1.000 61.02617 42 ILE F CA 1
ATOM 8069 C C . ILE E 1 42 ? 63.76818 1.88076 -3.60635 1.000 58.27323 42 ILE F C 1
ATOM 8070 O O . ILE E 1 42 ? 64.11240 2.53564 -4.59319 1.000 66.84583 42 ILE F O 1
ATOM 8086 N N . THR E 1 43 ? 62.98318 0.81377 -3.71035 1.000 56.52826 43 THR F N 1
ATOM 8087 C CA . THR E 1 43 ? 62.37184 0.43842 -4.98148 1.000 57.20031 43 THR F CA 1
ATOM 8088 C C . THR E 1 43 ? 61.21785 -0.50777 -4.68644 1.000 55.08910 43 THR F C 1
ATOM 8089 O O . THR E 1 43 ? 61.06728 -0.99472 -3.56611 1.000 60.13612 43 THR F O 1
ATOM 8100 N N . SER E 1 44 ? 60.40000 -0.76659 -5.70467 1.000 55.67102 44 SER F N 1
ATOM 8101 C CA . SER E 1 44 ? 59.20090 -1.56159 -5.49190 1.000 54.09952 44 SER F CA 1
ATOM 8102 C C . SER E 1 44 ? 58.77816 -2.26392 -6.77165 1.000 59.60818 44 SER F C 1
ATOM 8103 O O . SER E 1 44 ? 59.07521 -1.81239 -7.88093 1.000 62.62782 44 SER F O 1
ATOM 8111 N N . LEU E 1 45 ? 58.07817 -3.38589 -6.58958 1.000 54.09731 45 LEU F N 1
ATOM 8112 C CA . LEU E 1 45 ? 57.39130 -4.12183 -7.65304 1.000 55.17652 45 LEU F CA 1
ATOM 8113 C C . LEU E 1 45 ? 56.03654 -4.47703 -7.03821 1.000 53.73740 45 LEU F C 1
ATOM 8114 O O . LEU E 1 45 ? 55.90520 -5.49086 -6.34083 1.000 54.25445 45 LEU F O 1
ATOM 8130 N N . LEU E 1 46 ? 55.04923 -3.61041 -7.26452 1.000 54.21115 46 LEU F N 1
ATOM 8131 C CA . LEU E 1 46 ? 53.75995 -3.69469 -6.59816 1.000 53.04116 46 LEU F CA 1
ATOM 8132 C C . LEU E 1 46 ? 52.65496 -3.33323 -7.57853 1.000 54.63828 46 LEU F C 1
ATOM 8133 O O . LEU E 1 46 ? 52.90001 -2.77836 -8.65311 1.000 56.53405 46 LEU F O 1
ATOM 8149 N N . ALA E 1 47 ? 51.42182 -3.64556 -7.18795 1.000 57.21703 47 ALA F N 1
ATOM 8150 C CA . ALA E 1 47 ? 50.26267 -3.23306 -7.96142 1.000 65.92585 47 ALA F CA 1
ATOM 8151 C C . ALA E 1 47 ? 50.15407 -1.71010 -7.97467 1.000 78.91397 47 ALA F C 1
ATOM 8152 O O . ALA E 1 47 ? 50.63736 -1.01685 -7.07651 1.000 73.41306 47 ALA F O 1
ATOM 8159 N N . ASP E 1 48 ? 49.49864 -1.19008 -9.01628 1.000 78.59647 48 ASP F N 1
ATOM 8160 C CA . ASP E 1 48 ? 49.40875 0.25708 -9.18380 1.000 82.37981 48 ASP F CA 1
ATOM 8161 C C . ASP E 1 48 ? 48.79182 0.92334 -7.96090 1.000 87.20810 48 ASP F C 1
ATOM 8162 O O . ASP E 1 48 ? 49.19323 2.02887 -7.57808 1.000 81.81979 48 ASP F O 1
ATOM 8171 N N . ASP E 1 49 ? 47.81301 0.27233 -7.33644 1.000 92.92676 49 ASP F N 1
ATOM 8172 C CA . ASP E 1 49 ? 47.08327 0.88950 -6.24004 1.000 94.75397 49 ASP F CA 1
ATOM 8173 C C . ASP E 1 49 ? 47.76308 0.71552 -4.89036 1.000 94.05965 49 ASP F C 1
ATOM 8174 O O . ASP E 1 49 ? 47.50761 1.51137 -3.97928 1.000 94.51479 49 ASP F O 1
ATOM 8183 N N . ALA E 1 50 ? 48.61228 -0.29867 -4.73691 1.000 85.20772 50 ALA F N 1
ATOM 8184 C CA . ALA E 1 50 ? 49.24720 -0.55262 -3.45134 1.000 75.83095 50 ALA F CA 1
ATOM 8185 C C . ALA E 1 50 ? 49.91497 0.71212 -2.92437 1.000 60.86737 50 ALA F C 1
ATOM 8186 O O . ALA E 1 50 ? 50.42030 1.54073 -3.68706 1.000 59.08875 50 ALA F O 1
ATOM 8193 N N . ASN E 1 51 ? 49.90673 0.85860 -1.60090 1.000 50.86590 51 ASN F N 1
ATOM 8194 C CA . ASN E 1 51 ? 50.45809 2.03368 -0.92620 1.000 49.24653 51 ASN F CA 1
ATOM 8195 C C . ASN E 1 51 ? 51.87992 1.69623 -0.48687 1.000 48.63070 51 ASN F C 1
ATOM 8196 O O . ASN E 1 51 ? 52.10939 1.18821 0.61102 1.000 47.34045 51 ASN F O 1
ATOM 8207 N N . VAL E 1 52 ? 52.84592 1.99261 -1.35837 1.000 43.50462 52 VAL F N 1
ATOM 8208 C CA . VAL E 1 52 ? 54.23737 1.66101 -1.06416 1.000 52.16763 52 VAL F CA 1
ATOM 8209 C C . VAL E 1 52 ? 54.71487 2.39236 0.18599 1.000 47.90619 52 VAL F C 1
ATOM 8210 O O . VAL E 1 52 ? 55.42353 1.81972 1.02334 1.000 41.90278 52 VAL F O 1
ATOM 8223 N N . SER E 1 53 ? 54.34290 3.66689 0.33255 1.000 43.02155 53 SER F N 1
ATOM 8224 C CA . SER E 1 53 ? 54.83569 4.45063 1.46165 1.000 41.17418 53 SER F CA 1
ATOM 8225 C C . SER E 1 53 ? 54.29384 3.92188 2.78474 1.000 38.06761 53 SER F C 1
ATOM 8226 O O . SER E 1 53 ? 55.03250 3.83301 3.77474 1.000 41.27347 53 SER F O 1
ATOM 8234 N N . LEU E 1 54 ? 53.00870 3.56559 2.82572 1.000 40.76046 54 LEU F N 1
ATOM 8235 C CA . LEU E 1 54 ? 52.44567 3.01543 4.05409 1.000 38.17939 54 LEU F CA 1
ATOM 8236 C C . LEU E 1 54 ? 53.06492 1.66185 4.37948 1.000 40.27390 54 LEU F C 1
ATOM 8237 O O . LEU E 1 54 ? 53.37873 1.37854 5.54260 1.000 37.16558 54 LEU F O 1
ATOM 8253 N N . ILE E 1 55 ? 53.22536 0.80526 3.36702 1.000 42.52866 55 ILE F N 1
ATOM 8254 C CA . ILE E 1 55 ? 53.89380 -0.47829 3.56703 1.000 29.92037 55 ILE F CA 1
ATOM 8255 C C . ILE E 1 55 ? 55.26959 -0.25777 4.17970 1.000 43.40322 55 ILE F C 1
ATOM 8256 O O . ILE E 1 55 ? 55.66249 -0.93315 5.13919 1.000 35.49216 55 ILE F O 1
ATOM 8272 N N . SER E 1 56 ? 56.01462 0.70918 3.64026 1.000 33.40602 56 SER F N 1
ATOM 8273 C CA . SER E 1 56 ? 57.35699 0.98210 4.14116 1.000 42.13846 56 SER F CA 1
ATOM 8274 C C . SER E 1 56 ? 57.32129 1.43919 5.59535 1.000 44.43605 56 SER F C 1
ATOM 8275 O O . SER E 1 56 ? 58.07947 0.93752 6.43549 1.000 39.11089 56 SER F O 1
ATOM 8283 N N . ALA E 1 57 ? 56.44056 2.39131 5.91316 1.000 38.53855 57 ALA F N 1
ATOM 8284 C CA . ALA E 1 57 ? 56.40122 2.93671 7.26864 1.000 37.19261 57 ALA F CA 1
ATOM 8285 C C . ALA E 1 57 ? 56.00618 1.86750 8.28265 1.000 35.29151 57 ALA F C 1
ATOM 8286 O O . ALA E 1 57 ? 56.62208 1.74560 9.35127 1.000 43.86877 57 ALA F O 1
ATOM 8293 N N . MET E 1 58 ? 54.97629 1.07868 7.96419 1.000 36.54975 58 MET F N 1
ATOM 8294 C CA . MET E 1 58 ? 54.54829 0.02417 8.87788 1.000 41.85984 58 MET F CA 1
ATOM 8295 C C . MET E 1 58 ? 55.62811 -1.03676 9.04486 1.000 37.46256 58 MET F C 1
ATOM 8296 O O . MET E 1 58 ? 55.86176 -1.52382 10.16012 1.000 34.04066 58 MET F O 1
ATOM 8310 N N . SER E 1 59 ? 56.28195 -1.42668 7.94463 1.000 35.96332 59 SER F N 1
ATOM 8311 C CA . SER E 1 59 ? 57.36973 -2.39076 8.03696 1.000 31.74161 59 SER F CA 1
ATOM 8312 C C . SER E 1 59 ? 58.47938 -1.86919 8.93345 1.000 37.48752 59 SER F C 1
ATOM 8313 O O . SER E 1 59 ? 59.03827 -2.61981 9.73860 1.000 37.44909 59 SER F O 1
ATOM 8321 N N . ALA E 1 60 ? 58.80007 -0.57783 8.82202 1.000 38.41287 60 ALA F N 1
ATOM 8322 C CA . ALA E 1 60 ? 59.84241 -0.00361 9.66574 1.000 39.39346 60 ALA F CA 1
ATOM 8323 C C . ALA E 1 60 ? 59.43574 -0.02038 11.13428 1.000 44.82272 60 ALA F C 1
ATOM 8324 O O . ALA E 1 60 ? 60.25579 -0.32373 12.01040 1.000 47.32475 60 ALA F O 1
ATOM 8331 N N . ALA E 1 61 ? 58.17675 0.30976 11.42538 1.000 44.21045 61 ALA F N 1
ATOM 8332 C CA . ALA E 1 61 ? 57.71637 0.28672 12.81182 1.000 38.38527 61 ALA F CA 1
ATOM 8333 C C . ALA E 1 61 ? 57.81867 -1.11698 13.39965 1.000 35.82156 61 ALA F C 1
ATOM 8334 O O . ALA E 1 61 ? 58.36612 -1.31740 14.49932 1.000 37.54183 61 ALA F O 1
ATOM 8341 N N . ILE E 1 62 ? 57.27713 -2.10592 12.68347 1.000 36.97305 62 ILE F N 1
ATOM 8342 C CA . ILE E 1 62 ? 57.33239 -3.47011 13.19393 1.000 37.30671 62 ILE F CA 1
ATOM 8343 C C . ILE E 1 62 ? 58.77852 -3.92190 13.31435 1.000 39.64486 62 ILE F C 1
ATOM 8344 O O . ILE E 1 62 ? 59.12561 -4.65102 14.24743 1.000 38.65417 62 ILE F O 1
ATOM 8360 N N . ILE E 1 63 ? 59.65131 -3.48140 12.40294 1.000 39.73538 63 ILE F N 1
ATOM 8361 C CA . ILE E 1 63 ? 61.05935 -3.85596 12.49360 1.000 40.68855 63 ILE F CA 1
ATOM 8362 C C . ILE E 1 63 ? 61.67510 -3.29253 13.76497 1.000 38.16521 63 ILE F C 1
ATOM 8363 O O . ILE E 1 63 ? 62.42515 -3.97941 14.45992 1.000 38.45975 63 ILE F O 1
ATOM 8379 N N . SER E 1 64 ? 61.38675 -2.03071 14.08090 1.000 44.06262 64 SER F N 1
ATOM 8380 C CA . SER E 1 64 ? 61.93351 -1.43719 15.29833 1.000 45.28259 64 SER F CA 1
ATOM 8381 C C . SER E 1 64 ? 61.51622 -2.23920 16.52498 1.000 46.28603 64 SER F C 1
ATOM 8382 O O . SER E 1 64 ? 62.35755 -2.65566 17.34340 1.000 52.53912 64 SER F O 1
ATOM 8390 N N . VAL E 1 65 ? 60.20992 -2.47230 16.66227 1.000 41.43848 65 VAL F N 1
ATOM 8391 C CA . VAL E 1 65 ? 59.71947 -3.19542 17.83304 1.000 39.67383 65 VAL F CA 1
ATOM 8392 C C . VAL E 1 65 ? 60.33323 -4.59127 17.88748 1.000 39.17747 65 VAL F C 1
ATOM 8393 O O . VAL E 1 65 ? 60.81104 -5.04170 18.93774 1.000 44.85349 65 VAL F O 1
ATOM 8406 N N . ALA E 1 66 ? 60.34890 -5.28898 16.74901 1.000 41.08428 66 ALA F N 1
ATOM 8407 C CA . ALA E 1 66 ? 60.81409 -6.66846 16.72298 1.000 40.46663 66 ALA F CA 1
ATOM 8408 C C . ALA E 1 66 ? 62.31391 -6.76779 16.95597 1.000 46.48228 66 ALA F C 1
ATOM 8409 O O . ALA E 1 66 ? 62.77372 -7.73395 17.56203 1.000 46.51427 66 ALA F O 1
ATOM 8416 N N . GLU E 1 67 ? 63.09163 -5.79573 16.48183 1.000 52.02538 67 GLU F N 1
ATOM 8417 C CA . GLU E 1 67 ? 64.52448 -5.79258 16.74572 1.000 52.69576 67 GLU F CA 1
ATOM 8418 C C . GLU E 1 67 ? 64.78795 -5.64579 18.23490 1.000 55.05238 67 GLU F C 1
ATOM 8419 O O . GLU E 1 67 ? 65.57517 -6.40435 18.82386 1.000 58.65305 67 GLU F O 1
ATOM 8431 N N . SER E 1 68 ? 64.13091 -4.66970 18.86691 1.000 48.49197 68 SER F N 1
ATOM 8432 C CA . SER E 1 68 ? 64.27702 -4.53767 20.31204 1.000 56.59238 68 SER F CA 1
ATOM 8433 C C . SER E 1 68 ? 63.90047 -5.83985 21.01486 1.000 53.88151 68 SER F C 1
ATOM 8434 O O . SER E 1 68 ? 64.63013 -6.32183 21.89030 1.000 52.39118 68 SER F O 1
ATOM 8442 N N . ALA E 1 69 ? 62.77254 -6.44039 20.62274 1.000 43.78307 69 ALA F N 1
ATOM 8443 C CA . ALA E 1 69 ? 62.30779 -7.65232 21.29369 1.000 54.94084 69 ALA F CA 1
ATOM 8444 C C . ALA E 1 69 ? 63.28421 -8.80719 21.09559 1.000 56.59287 69 ALA F C 1
ATOM 8445 O O . ALA E 1 69 ? 63.63660 -9.51078 22.04943 1.000 49.96945 69 ALA F O 1
ATOM 8452 N N . SER E 1 70 ? 63.72113 -9.02398 19.85391 1.000 52.08063 70 SER F N 1
ATOM 8453 C CA . SER E 1 70 ? 64.64339 -10.11102 19.55517 1.000 51.33635 70 SER F CA 1
ATOM 8454 C C . SER E 1 70 ? 65.92996 -9.97053 20.34979 1.000 54.81986 70 SER F C 1
ATOM 8455 O O . SER E 1 70 ? 66.49434 -10.96943 20.81102 1.000 57.26838 70 SER F O 1
ATOM 8463 N N . GLN E 1 71 ? 66.41421 -8.73953 20.52446 1.000 52.40688 71 GLN F N 1
ATOM 8464 C CA . GLN E 1 71 ? 67.64704 -8.56939 21.28543 1.000 52.57341 71 GLN F CA 1
ATOM 8465 C C . GLN E 1 71 ? 67.41325 -8.78039 22.77850 1.000 59.91251 71 GLN F C 1
ATOM 8466 O O . GLN E 1 71 ? 68.22743 -9.42509 23.44999 1.000 52.56659 71 GLN F O 1
ATOM 8480 N N . GLU E 1 72 ? 66.30408 -8.26634 23.31730 1.000 61.13509 72 GLU F N 1
ATOM 8481 C CA . GLU E 1 72 ? 66.03004 -8.45845 24.74049 1.000 71.08815 72 GLU F CA 1
ATOM 8482 C C . GLU E 1 72 ? 65.89189 -9.93966 25.07510 1.000 70.01034 72 GLU F C 1
ATOM 8483 O O . GLU E 1 72 ? 66.49423 -10.43173 26.03635 1.000 69.74602 72 GLU F O 1
ATOM 8495 N N . LEU E 1 73 ? 65.10323 -10.66729 24.28902 1.000 65.82140 73 LEU F N 1
ATOM 8496 C CA . LEU E 1 73 ? 64.79972 -12.06398 24.56942 1.000 65.24514 73 LEU F CA 1
ATOM 8497 C C . LEU E 1 73 ? 65.92493 -13.01301 24.17412 1.000 70.03452 73 LEU F C 1
ATOM 8498 O O . LEU E 1 73 ? 65.71130 -14.22975 24.16578 1.000 72.24665 73 LEU F O 1
ATOM 8514 N N . GLN E 1 74 ? 67.10804 -12.49006 23.85410 1.000 68.45106 74 GLN F N 1
ATOM 8515 C CA . GLN E 1 74 ? 68.28090 -13.31369 23.56095 1.000 68.97462 74 GLN F CA 1
ATOM 8516 C C . GLN E 1 74 ? 68.05731 -14.19917 22.33786 1.000 68.24349 74 GLN F C 1
ATOM 8517 O O . GLN E 1 74 ? 68.47773 -15.35782 22.30106 1.000 69.15696 74 GLN F O 1
ATOM 8531 N N . ARG E 1 75 ? 67.38727 -13.65307 21.32604 1.000 62.41355 75 ARG F N 1
ATOM 8532 C CA . ARG E 1 75 ? 67.28602 -14.30523 20.02967 1.000 55.23462 75 ARG F CA 1
ATOM 8533 C C . ARG E 1 75 ? 68.33219 -13.77844 19.05545 1.000 55.94005 75 ARG F C 1
ATOM 8534 O O . ARG E 1 75 ? 68.31130 -14.14277 17.87548 1.000 47.95450 75 ARG F O 1
ATOM 8555 N N . GLY E 1 76 ? 69.24492 -12.93163 19.52636 1.000 51.07974 76 GLY F N 1
ATOM 8556 C CA . GLY E 1 76 ? 70.24929 -12.34711 18.67045 1.000 56.96110 76 GLY F CA 1
ATOM 8557 C C . GLY E 1 76 ? 69.67798 -11.25282 17.78976 1.000 49.47302 76 GLY F C 1
ATOM 8558 O O . GLY E 1 76 ? 68.56363 -10.75859 17.98432 1.000 52.46710 76 GLY F O 1
ATOM 8562 N N . TYR E 1 77 ? 70.47553 -10.86899 16.79780 1.000 53.20336 77 TYR F N 1
ATOM 8563 C CA . TYR E 1 77 ? 70.04838 -9.85444 15.84577 1.000 53.52921 77 TYR F CA 1
ATOM 8564 C C . TYR E 1 77 ? 68.88229 -10.37471 15.01782 1.000 45.90199 77 TYR F C 1
ATOM 8565 O O . TYR E 1 77 ? 68.90795 -11.50900 14.53130 1.000 47.11592 77 TYR F O 1
ATOM 8583 N N . LEU E 1 78 ? 67.85723 -9.54399 14.86136 1.000 43.74441 78 LEU F N 1
ATOM 8584 C CA . LEU E 1 78 ? 66.71674 -9.92533 14.04436 1.000 41.47582 78 LEU F CA 1
ATOM 8585 C C . LEU E 1 78 ? 67.16724 -10.23717 12.62394 1.000 39.25418 78 LEU F C 1
ATOM 8586 O O . LEU E 1 78 ? 68.01250 -9.54221 12.05582 1.000 47.19681 78 LEU F O 1
ATOM 8602 N N . GLN E 1 79 ? 66.60363 -11.29978 12.05554 1.000 41.74943 79 GLN F N 1
ATOM 8603 C CA . GLN E 1 79 ? 66.80132 -11.64266 10.65486 1.000 46.09108 79 GLN F CA 1
ATOM 8604 C C . GLN E 1 79 ? 65.53661 -11.44529 9.83600 1.000 40.20954 79 GLN F C 1
ATOM 8605 O O . GLN E 1 79 ? 65.57821 -10.84858 8.75522 1.000 35.87247 79 GLN F O 1
ATOM 8619 N N . ARG E 1 80 ? 64.40396 -11.92749 10.34282 1.000 36.38742 80 ARG F N 1
ATOM 8620 C CA . ARG E 1 80 ? 63.19312 -12.05047 9.55010 1.000 41.82535 80 ARG F CA 1
ATOM 8621 C C . ARG E 1 80 ? 61.97595 -11.96695 10.45710 1.000 35.93239 80 ARG F C 1
ATOM 8622 O O . ARG E 1 80 ? 62.00255 -12.44450 11.59586 1.000 33.54921 80 ARG F O 1
ATOM 8643 N N . ILE E 1 81 ? 60.91658 -11.35677 9.93401 1.000 31.93697 81 ILE F N 1
ATOM 8644 C CA . ILE E 1 81 ? 59.60769 -11.31008 10.56785 1.000 31.42650 81 ILE F CA 1
ATOM 8645 C C . ILE E 1 81 ? 58.59650 -11.88166 9.58589 1.000 32.50578 81 ILE F C 1
ATOM 8646 O O . ILE E 1 81 ? 58.63443 -11.56421 8.39203 1.000 40.62756 81 ILE F O 1
ATOM 8662 N N . LEU E 1 82 ? 57.69302 -12.71931 10.08551 1.000 36.75840 82 LEU F N 1
ATOM 8663 C CA . LEU E 1 82 ? 56.56834 -13.22635 9.30564 1.000 32.84608 82 LEU F CA 1
ATOM 8664 C C . LEU E 1 82 ? 55.28139 -12.84396 10.02566 1.000 40.28061 82 LEU F C 1
ATOM 8665 O O . LEU E 1 82 ? 54.98107 -13.38995 11.09197 1.000 32.06687 82 LEU F O 1
ATOM 8681 N N . LEU E 1 83 ? 54.53229 -11.90358 9.45070 1.000 30.34555 83 LEU F N 1
ATOM 8682 C CA . LEU E 1 83 ? 53.20357 -11.53993 9.92498 1.000 32.97137 83 LEU F CA 1
ATOM 8683 C C . LEU E 1 83 ? 52.18748 -12.32834 9.10863 1.000 35.11115 83 LEU F C 1
ATOM 8684 O O . LEU E 1 83 ? 52.01847 -12.07640 7.91205 1.000 35.85921 83 LEU F O 1
ATOM 8700 N N . GLU E 1 84 ? 51.51129 -13.27391 9.74690 1.000 35.77241 84 GLU F N 1
ATOM 8701 C CA . GLU E 1 84 ? 50.46666 -14.05415 9.09668 1.000 39.31290 84 GLU F CA 1
ATOM 8702 C C . GLU E 1 84 ? 49.11603 -13.45281 9.46663 1.000 39.50072 84 GLU F C 1
ATOM 8703 O O . GLU E 1 84 ? 48.66794 -13.57042 10.61159 1.000 35.32713 84 GLU F O 1
ATOM 8715 N N . GLY E 1 85 ? 48.48110 -12.78972 8.49937 1.000 36.10182 85 GLY F N 1
ATOM 8716 C CA . GLY E 1 85 ? 47.12947 -12.30580 8.65728 1.000 44.84946 85 GLY F CA 1
ATOM 8717 C C . GLY E 1 85 ? 46.12696 -13.24359 8.00037 1.000 42.43725 85 GLY F C 1
ATOM 8718 O O . GLY E 1 85 ? 46.47490 -14.12287 7.21786 1.000 47.13676 85 GLY F O 1
ATOM 8722 N N . GLU E 1 86 ? 44.85410 -13.03718 8.34097 1.000 43.51587 86 GLU F N 1
ATOM 8723 C CA . GLU E 1 86 ? 43.80226 -13.89192 7.80457 1.000 45.47601 86 GLU F CA 1
ATOM 8724 C C . GLU E 1 86 ? 43.65070 -13.74756 6.29568 1.000 45.01010 86 GLU F C 1
ATOM 8725 O O . GLU E 1 86 ? 43.15823 -14.67523 5.64537 1.000 64.40297 86 GLU F O 1
ATOM 8737 N N . LEU E 1 87 ? 44.07551 -12.62057 5.72347 1.000 47.28236 87 LEU F N 1
ATOM 8738 C CA . LEU E 1 87 ? 43.91217 -12.36162 4.30051 1.000 48.21969 87 LEU F CA 1
ATOM 8739 C C . LEU E 1 87 ? 45.20973 -12.45935 3.51169 1.000 45.54609 87 LEU F C 1
ATOM 8740 O O . LEU E 1 87 ? 45.16230 -12.48982 2.27741 1.000 48.58976 87 LEU F O 1
ATOM 8756 N N . GLY E 1 88 ? 46.35399 -12.51066 4.17953 1.000 46.15513 88 GLY F N 1
ATOM 8757 C CA . GLY E 1 88 ? 47.62504 -12.59270 3.48536 1.000 41.11121 88 GLY F CA 1
ATOM 8758 C C . GLY E 1 88 ? 48.75687 -12.57597 4.48670 1.000 45.64745 88 GLY F C 1
ATOM 8759 O O . GLY E 1 88 ? 48.54827 -12.42046 5.69450 1.000 42.65313 88 GLY F O 1
ATOM 8763 N N . THR E 1 89 ? 49.97019 -12.74097 3.96790 1.000 45.31314 89 THR F N 1
ATOM 8764 C CA . THR E 1 89 ? 51.16172 -12.77887 4.80125 1.000 37.21229 89 THR F CA 1
ATOM 8765 C C . THR E 1 89 ? 52.15716 -11.72316 4.33912 1.000 39.04817 89 THR F C 1
ATOM 8766 O O . THR E 1 89 ? 52.26866 -11.41996 3.14540 1.000 36.33972 89 THR F O 1
ATOM 8777 N N . ILE E 1 90 ? 52.86685 -11.15650 5.31052 1.000 32.34886 90 ILE F N 1
ATOM 8778 C CA . ILE E 1 90 ? 53.90434 -10.16031 5.07618 1.000 31.65846 90 ILE F CA 1
ATOM 8779 C C . ILE E 1 90 ? 55.20392 -10.71647 5.63834 1.000 29.25085 90 ILE F C 1
ATOM 8780 O O . ILE E 1 90 ? 55.26800 -11.08764 6.81539 1.000 33.64366 90 ILE F O 1
ATOM 8796 N N . ILE E 1 91 ? 56.23445 -10.77901 4.80376 1.000 33.34707 91 ILE F N 1
ATOM 8797 C CA . ILE E 1 91 ? 57.55689 -11.23933 5.20828 1.000 29.68839 91 ILE F CA 1
ATOM 8798 C C . ILE E 1 91 ? 58.49681 -10.04555 5.12680 1.000 36.92726 91 ILE F C 1
ATOM 8799 O O . ILE E 1 91 ? 58.61364 -9.41010 4.07404 1.000 30.96337 91 ILE F O 1
ATOM 8815 N N . ILE E 1 92 ? 59.15969 -9.73182 6.23201 1.000 35.79747 92 ILE F N 1
ATOM 8816 C CA . ILE E 1 92 ? 60.07152 -8.59590 6.31110 1.000 30.70506 92 ILE F CA 1
ATOM 8817 C C . ILE E 1 92 ? 61.44458 -9.15834 6.64346 1.000 36.05528 92 ILE F C 1
ATOM 8818 O O . ILE E 1 92 ? 61.65648 -9.68373 7.74234 1.000 31.85532 92 ILE F O 1
ATOM 8834 N N . SER E 1 93 ? 62.37576 -9.05653 5.70136 1.000 32.43109 93 SER F N 1
ATOM 8835 C CA . SER E 1 93 ? 63.69689 -9.65102 5.83836 1.000 37.31700 93 SER F CA 1
ATOM 8836 C C . SER E 1 93 ? 64.74665 -8.55290 5.81014 1.000 46.80924 93 SER F C 1
ATOM 8837 O O . SER E 1 93 ? 64.69875 -7.66742 4.95556 1.000 38.19697 93 SER F O 1
ATOM 8845 N N . LYS E 1 94 ? 65.69180 -8.60457 6.73957 1.000 39.85235 94 LYS F N 1
ATOM 8846 C CA . LYS E 1 94 ? 66.79016 -7.65081 6.70730 1.000 39.60373 94 LYS F CA 1
ATOM 8847 C C . LYS E 1 94 ? 67.75547 -8.02740 5.59127 1.000 51.18515 94 LYS F C 1
ATOM 8848 O O . LYS E 1 94 ? 68.21044 -9.17169 5.50564 1.000 50.08515 94 LYS F O 1
ATOM 8867 N N . ALA E 1 95 ? 68.03015 -7.06853 4.71136 1.000 54.43575 95 ALA F N 1
ATOM 8868 C CA . ALA E 1 95 ? 68.93956 -7.24159 3.58333 1.000 55.24143 95 ALA F CA 1
ATOM 8869 C C . ALA E 1 95 ? 70.16185 -6.37102 3.85982 1.000 57.57087 95 ALA F C 1
ATOM 8870 O O . ALA E 1 95 ? 70.32251 -5.28737 3.29774 1.000 64.05941 95 ALA F O 1
ATOM 8877 N N . GLY E 1 96 ? 71.03009 -6.85790 4.74060 1.000 54.50683 96 GLY F N 1
ATOM 8878 C CA . GLY E 1 96 ? 72.12210 -6.06275 5.24161 1.000 57.71447 96 GLY F CA 1
ATOM 8879 C C . GLY E 1 96 ? 71.62885 -5.11377 6.31296 1.000 59.38882 96 GLY F C 1
ATOM 8880 O O . GLY E 1 96 ? 70.42588 -5.00280 6.56587 1.000 57.39949 96 GLY F O 1
ATOM 8884 N N . PRO E 1 97 ? 72.55103 -4.39699 6.95976 1.000 66.59071 97 PRO F N 1
ATOM 8885 C CA . PRO E 1 97 ? 72.15283 -3.52012 8.07298 1.000 74.24843 97 PRO F CA 1
ATOM 8886 C C . PRO E 1 97 ? 71.44791 -2.24411 7.64009 1.000 72.51380 97 PRO F C 1
ATOM 8887 O O . PRO E 1 97 ? 70.96563 -1.50720 8.51083 1.000 71.91238 97 PRO F O 1
ATOM 8898 N N . HIS E 1 98 ? 71.36100 -1.96303 6.33937 1.000 73.49132 98 HIS F N 1
ATOM 8899 C CA . HIS E 1 98 ? 70.82379 -0.70083 5.85542 1.000 75.24011 98 HIS F CA 1
ATOM 8900 C C . HIS E 1 98 ? 69.53911 -0.84481 5.05230 1.000 78.65504 98 HIS F C 1
ATOM 8901 O O . HIS E 1 98 ? 68.96459 0.17496 4.65094 1.000 76.26093 98 HIS F O 1
ATOM 8915 N N . ALA E 1 99 ? 69.06198 -2.06260 4.80808 1.000 73.37524 99 ALA F N 1
ATOM 8916 C CA . ALA E 1 99 ? 67.89806 -2.25307 3.95802 1.000 64.42186 99 ALA F CA 1
ATOM 8917 C C . ALA E 1 99 ? 67.05489 -3.41204 4.46698 1.000 69.35916 99 ALA F C 1
ATOM 8918 O O . ALA E 1 99 ? 67.52576 -4.27773 5.20832 1.000 58.42080 99 ALA F O 1
ATOM 8925 N N . ILE E 1 100 ? 65.78864 -3.40509 4.05543 1.000 55.73392 100 ILE F N 1
ATOM 8926 C CA . ILE E 1 100 ? 64.84867 -4.48168 4.33584 1.000 44.33302 100 ILE F CA 1
ATOM 8927 C C . ILE E 1 100 ? 64.05850 -4.77476 3.06625 1.000 46.80417 100 ILE F C 1
ATOM 8928 O O . ILE E 1 100 ? 63.75479 -3.86985 2.28113 1.000 42.66763 100 ILE F O 1
ATOM 8944 N N . LEU E 1 101 ? 63.73976 -6.04733 2.86499 1.000 39.88239 101 LEU F N 1
ATOM 8945 C CA . LEU E 1 101 ? 62.88205 -6.51377 1.78570 1.000 40.73823 101 LEU F CA 1
ATOM 8946 C C . LEU E 1 101 ? 61.53741 -6.89569 2.38669 1.000 34.20201 101 LEU F C 1
ATOM 8947 O O . LEU E 1 101 ? 61.47642 -7.72340 3.30153 1.000 35.47700 101 LEU F O 1
ATOM 8963 N N . VAL E 1 102 ? 60.46873 -6.29419 1.87798 1.000 35.77464 102 VAL F N 1
ATOM 8964 C CA . VAL E 1 102 ? 59.10815 -6.60966 2.28494 1.000 37.06148 102 VAL F CA 1
ATOM 8965 C C . VAL E 1 102 ? 58.45710 -7.37546 1.14357 1.000 38.19438 102 VAL F C 1
ATOM 8966 O O . VAL E 1 102 ? 58.45881 -6.91048 -0.00299 1.000 38.92105 102 VAL F O 1
ATOM 8979 N N . SER E 1 103 ? 57.90970 -8.54627 1.45802 1.000 38.52581 103 SER F N 1
ATOM 8980 C CA . SER E 1 103 ? 57.29182 -9.43993 0.48610 1.000 40.04344 103 SER F CA 1
ATOM 8981 C C . SER E 1 103 ? 55.86225 -9.70596 0.93729 1.000 41.59704 103 SER F C 1
ATOM 8982 O O . SER E 1 103 ? 55.63947 -10.30201 1.99772 1.000 41.37081 103 SER F O 1
ATOM 8990 N N . LEU E 1 104 ? 54.90340 -9.23704 0.14693 1.000 43.53320 104 LEU F N 1
ATOM 8991 C CA . LEU E 1 104 ? 53.49388 -9.53678 0.34447 1.000 45.67469 104 LEU F CA 1
ATOM 8992 C C . LEU E 1 104 ? 53.17770 -10.80972 -0.42797 1.000 46.79409 104 LEU F C 1
ATOM 8993 O O . LEU E 1 104 ? 53.33015 -10.84289 -1.65866 1.000 51.13860 104 LEU F O 1
ATOM 9009 N N . VAL E 1 105 ? 52.75008 -11.85067 0.29530 1.000 47.22299 105 VAL F N 1
ATOM 9010 C CA . VAL E 1 105 ? 52.50388 -13.16710 -0.27188 1.000 51.48943 105 VAL F CA 1
ATOM 9011 C C . VAL E 1 105 ? 51.09800 -13.61835 0.10492 1.000 50.84020 105 VAL F C 1
ATOM 9012 O O . VAL E 1 105 ? 50.51863 -13.18148 1.10446 1.000 51.17342 105 VAL F O 1
ATOM 9025 N N . ASP E 1 106 ? 50.56614 -14.52645 -0.70968 1.000 52.77732 106 ASP F N 1
ATOM 9026 C CA . ASP E 1 106 ? 49.19405 -14.98346 -0.57002 1.000 56.76636 106 ASP F CA 1
ATOM 9027 C C . ASP E 1 106 ? 48.99294 -15.73713 0.74190 1.000 55.53130 106 ASP F C 1
ATOM 9028 O O . ASP E 1 106 ? 49.92783 -16.28322 1.33386 1.000 53.48517 106 ASP F O 1
ATOM 9037 N N . LYS E 1 107 ? 47.73281 -15.76726 1.18092 1.000 58.19891 107 LYS F N 1
ATOM 9038 C CA . LYS E 1 107 ? 47.36990 -16.42879 2.42995 1.000 60.49613 107 LYS F CA 1
ATOM 9039 C C . LYS E 1 107 ? 47.86261 -17.86956 2.46472 1.000 72.41117 107 LYS F C 1
ATOM 9040 O O . LYS E 1 107 ? 48.49614 -18.30150 3.43459 1.000 80.51180 107 LYS F O 1
ATOM 9059 N N . ASP E 1 108 ? 47.57014 -18.63311 1.41363 1.000 79.68072 108 ASP F N 1
ATOM 9060 C CA . ASP E 1 108 ? 47.89677 -20.05032 1.35793 1.000 84.11063 108 ASP F CA 1
ATOM 9061 C C . ASP E 1 108 ? 49.16816 -20.32665 0.56465 1.000 78.95615 108 ASP F C 1
ATOM 9062 O O . ASP E 1 108 ? 49.33767 -21.43296 0.04119 1.000 77.94247 108 ASP F O 1
ATOM 9071 N N . ALA E 1 109 ? 50.06484 -19.35005 0.47061 1.000 58.62605 109 ALA F N 1
ATOM 9072 C CA . ALA E 1 109 ? 51.29719 -19.54189 -0.27483 1.000 56.05039 109 ALA F CA 1
ATOM 9073 C C . ALA E 1 109 ? 52.11715 -20.67743 0.33180 1.000 60.41787 109 ALA F C 1
ATOM 9074 O O . ALA E 1 109 ? 51.93140 -21.07043 1.48599 1.000 61.49766 109 ALA F O 1
ATOM 9081 N N . LYS E 1 110 ? 53.03455 -21.21126 -0.47023 1.000 53.68243 110 LYS F N 1
ATOM 9082 C CA . LYS E 1 110 ? 53.95282 -22.25622 -0.01884 1.000 57.18404 110 LYS F CA 1
ATOM 9083 C C . LYS E 1 110 ? 55.20487 -21.57073 0.51375 1.000 46.76231 110 LYS F C 1
ATOM 9084 O O . LYS E 1 110 ? 56.07564 -21.15099 -0.25194 1.000 47.06502 110 LYS F O 1
ATOM 9103 N N . LEU E 1 111 ? 55.29863 -21.47438 1.84115 1.000 51.70007 111 LEU F N 1
ATOM 9104 C CA . LEU E 1 111 ? 56.29091 -20.60343 2.45873 1.000 50.61280 111 LEU F CA 1
ATOM 9105 C C . LEU E 1 111 ? 57.71419 -21.12552 2.30225 1.000 42.65548 111 LEU F C 1
ATOM 9106 O O . LEU E 1 111 ? 58.65335 -20.32920 2.29838 1.000 49.55882 111 LEU F O 1
ATOM 9122 N N . GLY E 1 112 ? 57.90958 -22.43911 2.18568 1.000 48.62887 112 GLY F N 1
ATOM 9123 C CA . GLY E 1 112 ? 59.26791 -22.95188 2.05664 1.000 57.27526 112 GLY F CA 1
ATOM 9124 C C . GLY E 1 112 ? 59.98376 -22.40325 0.83509 1.000 51.79240 112 GLY F C 1
ATOM 9125 O O . GLY E 1 112 ? 61.08499 -21.84414 0.93087 1.000 57.29579 112 GLY F O 1
ATOM 9129 N N . ILE E 1 113 ? 59.36472 -22.55764 -0.33505 1.000 55.94701 113 ILE F N 1
ATOM 9130 C CA . ILE E 1 113 ? 59.96072 -22.05247 -1.56717 1.000 66.79962 113 ILE F CA 1
ATOM 9131 C C . ILE E 1 113 ? 60.13695 -20.54127 -1.49440 1.000 58.40333 113 ILE F C 1
ATOM 9132 O O . ILE E 1 113 ? 61.15705 -19.99629 -1.94043 1.000 64.57210 113 ILE F O 1
ATOM 9148 N N . ILE E 1 114 ? 59.14344 -19.83787 -0.95163 1.000 57.73172 114 ILE F N 1
ATOM 9149 C CA . ILE E 1 114 ? 59.21667 -18.38269 -0.92119 1.000 62.39298 114 ILE F CA 1
ATOM 9150 C C . ILE E 1 114 ? 60.35839 -17.92972 -0.02356 1.000 51.80002 114 ILE F C 1
ATOM 9151 O O . ILE E 1 114 ? 61.06982 -16.97370 -0.34245 1.000 54.18544 114 ILE F O 1
ATOM 9167 N N . LEU E 1 115 ? 6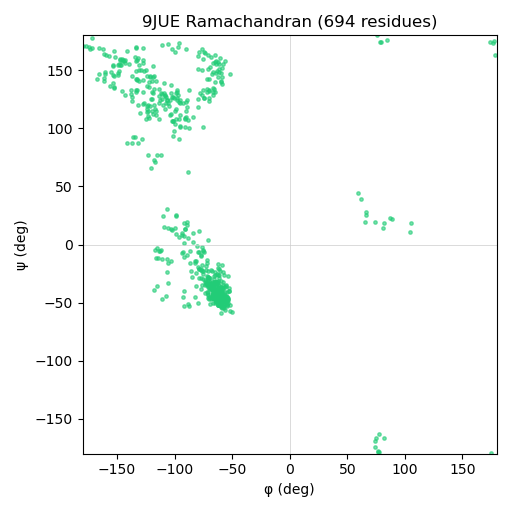0.56602 -18.61594 1.10005 1.000 51.54324 115 LEU F N 1
ATOM 9168 C CA . LEU E 1 115 ? 61.66964 -18.26418 1.98511 1.000 54.59326 115 LEU F CA 1
ATOM 9169 C C . LEU E 1 115 ? 63.01017 -18.55625 1.32338 1.000 50.49662 115 LEU F C 1
ATOM 9170 O O . LEU E 1 115 ? 63.96286 -17.78587 1.47912 1.000 60.98576 115 LEU F O 1
ATOM 9186 N N . MET E 1 116 ? 63.10152 -19.65589 0.57147 1.000 52.80054 116 MET F N 1
ATOM 9187 C CA . MET E 1 116 ? 64.31872 -19.92666 -0.19532 1.000 63.95818 116 MET F CA 1
ATOM 9188 C C . MET E 1 116 ? 64.62832 -18.77949 -1.15580 1.000 60.36654 116 MET F C 1
ATOM 9189 O O . MET E 1 116 ? 65.74351 -18.22600 -1.16733 1.000 65.81236 116 MET F O 1
ATOM 9203 N N . LEU E 1 117 ? 63.64561 -18.41909 -1.98182 1.000 60.72326 117 LEU F N 1
ATOM 9204 C CA . LEU E 1 117 ? 63.84913 -17.34966 -2.95287 1.000 64.36801 117 LEU F CA 1
ATOM 9205 C C . LEU E 1 117 ? 64.16888 -16.03206 -2.25891 1.000 59.06961 117 LEU F C 1
ATOM 9206 O O . LEU E 1 117 ? 64.99459 -15.24872 -2.74455 1.000 61.40453 117 LEU F O 1
ATOM 9222 N N . ILE E 1 118 ? 63.53287 -15.77425 -1.11441 1.000 60.03875 118 ILE F N 1
ATOM 9223 C CA . ILE E 1 118 ? 63.79182 -14.54126 -0.38285 1.000 49.99412 118 ILE F CA 1
ATOM 9224 C C . ILE E 1 118 ? 65.21580 -14.53024 0.15255 1.000 51.14763 118 ILE F C 1
ATOM 9225 O O . ILE E 1 118 ? 65.87042 -13.48732 0.16700 1.000 51.36779 118 ILE F O 1
ATOM 9241 N N . ASP E 1 119 ? 65.71132 -15.67788 0.62160 1.000 52.04349 119 ASP F N 1
ATOM 9242 C CA . ASP E 1 119 ? 67.10088 -15.75585 1.06352 1.000 61.15794 119 ASP F CA 1
ATOM 9243 C C . ASP E 1 119 ? 68.04584 -15.37963 -0.07056 1.000 59.44458 119 ASP F C 1
ATOM 9244 O O . ASP E 1 119 ? 68.96912 -14.56897 0.10521 1.000 70.21910 119 ASP F O 1
ATOM 9253 N N . LYS E 1 120 ? 67.82469 -15.96434 -1.24929 1.000 63.72898 120 LYS F N 1
ATOM 9254 C CA . LYS E 1 120 ? 68.62596 -15.58911 -2.41379 1.000 70.80709 120 LYS F CA 1
ATOM 9255 C C . LYS E 1 120 ? 68.56892 -14.07934 -2.65331 1.000 68.12458 120 LYS F C 1
ATOM 9256 O O . LYS E 1 120 ? 69.60505 -13.40612 -2.79366 1.000 70.59385 120 LYS F O 1
ATOM 9275 N N . ALA E 1 121 ? 67.35176 -13.53275 -2.69542 1.000 64.53199 121 ALA F N 1
ATOM 9276 C CA . ALA E 1 121 ? 67.17963 -12.12334 -3.02599 1.000 63.67054 121 ALA F CA 1
ATOM 9277 C C . ALA E 1 121 ? 67.84969 -11.22248 -1.99758 1.000 63.07648 121 ALA F C 1
ATOM 9278 O O . ALA E 1 121 ? 68.46774 -10.21630 -2.35888 1.000 62.92825 121 ALA F O 1
ATOM 9285 N N . ILE E 1 122 ? 67.73379 -11.55604 -0.71007 1.000 62.39182 122 ILE F N 1
ATOM 9286 C CA . ILE E 1 122 ? 68.30625 -10.68673 0.31033 1.000 62.40907 122 ILE F CA 1
ATOM 9287 C C . ILE E 1 122 ? 69.82172 -10.76318 0.27546 1.000 58.33167 122 ILE F C 1
ATOM 9288 O O . ILE E 1 122 ? 70.50051 -9.76574 0.53474 1.000 59.16769 122 ILE F O 1
ATOM 9304 N N . LYS E 1 123 ? 70.38869 -11.93104 -0.03243 1.000 64.57859 123 LYS F N 1
ATOM 9305 C CA . LYS E 1 123 ? 71.83701 -11.98457 -0.19148 1.000 72.73789 123 LYS F CA 1
ATOM 9306 C C . LYS E 1 123 ? 72.27593 -11.04651 -1.30981 1.000 77.60676 123 LYS F C 1
ATOM 9307 O O . LYS E 1 123 ? 73.19898 -10.23656 -1.13948 1.000 72.56408 123 LYS F O 1
ATOM 9326 N N . GLN E 1 124 ? 71.59485 -11.11827 -2.45663 1.000 75.15030 124 GLN F N 1
ATOM 9327 C CA . GLN E 1 124 ? 71.94018 -10.22982 -3.56502 1.000 78.33475 124 GLN F CA 1
ATOM 9328 C C . GLN E 1 124 ? 71.80262 -8.76126 -3.16285 1.000 74.18521 124 GLN F C 1
ATOM 9329 O O . GLN E 1 124 ? 72.68420 -7.93811 -3.44546 1.000 77.16579 124 GLN F O 1
ATOM 9343 N N . ILE E 1 125 ? 70.70250 -8.41432 -2.49302 1.000 68.25418 125 ILE F N 1
ATOM 9344 C CA . ILE E 1 125 ? 70.46801 -7.02211 -2.11585 1.000 65.56502 125 ILE F CA 1
ATOM 9345 C C . ILE E 1 125 ? 71.55639 -6.54036 -1.16596 1.000 70.52255 125 ILE F C 1
ATOM 9346 O O . ILE E 1 125 ? 72.18280 -5.49812 -1.38909 1.000 76.05508 125 ILE F O 1
ATOM 9362 N N . ALA E 1 126 ? 71.79139 -7.28713 -0.08448 1.000 66.70956 126 ALA F N 1
ATOM 9363 C CA . ALA E 1 126 ? 72.84535 -6.92116 0.85336 1.000 71.07627 126 ALA F CA 1
ATOM 9364 C C . ALA E 1 126 ? 74.17222 -6.72738 0.13387 1.000 85.50814 126 ALA F C 1
ATOM 9365 O O . ALA E 1 126 ? 74.94971 -5.83105 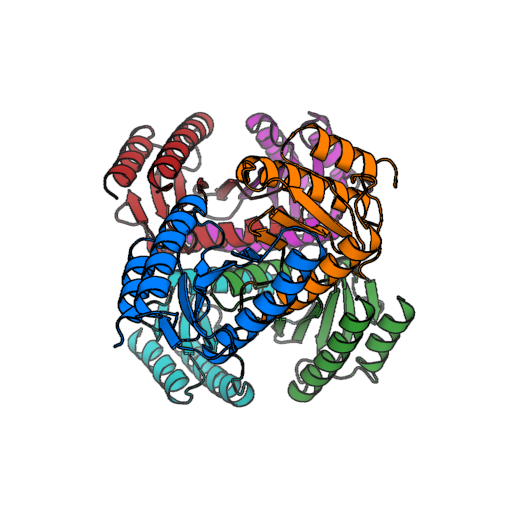0.48187 1.000 80.86505 126 ALA F O 1
ATOM 9372 N N . GLU E 1 127 ? 74.44929 -7.55303 -0.87951 1.000 88.82336 127 GLU F N 1
ATOM 9373 C CA . GLU E 1 127 ? 75.64457 -7.32995 -1.68674 1.000 89.78124 127 GLU F CA 1
ATOM 9374 C C . GLU E 1 127 ? 75.60605 -5.95625 -2.34610 1.000 94.85289 127 GLU F C 1
ATOM 9375 O O . GLU E 1 127 ? 76.55540 -5.17170 -2.23336 1.000 90.16551 127 GLU F O 1
ATOM 9387 N N . LEU E 1 128 ? 74.50605 -5.64335 -3.03593 1.000 91.10453 128 LEU F N 1
ATOM 9388 C CA . LEU E 1 128 ? 74.43737 -4.37521 -3.75713 1.000 82.44848 128 LEU F CA 1
ATOM 9389 C C . LEU E 1 128 ? 74.44192 -3.17622 -2.81473 1.000 93.43985 128 LEU F C 1
ATOM 9390 O O . LEU E 1 128 ? 74.91476 -2.09802 -3.19253 1.000 87.60287 128 LEU F O 1
ATOM 9406 N N . MET E 1 129 ? 73.92284 -3.33293 -1.60145 1.000 102.61333 129 MET F N 1
ATOM 9407 C CA . MET E 1 129 ? 73.88696 -2.23187 -0.64301 1.000 97.07147 129 MET F CA 1
ATOM 9408 C C . MET E 1 129 ? 75.23571 -2.08104 0.05374 1.000 104.32617 129 MET F C 1
ATOM 9409 O O . MET E 1 129 ? 75.30956 -1.61833 1.19265 1.000 105.47410 129 MET F O 1
ATOM 9423 N N . THR F 1 12 ? 66.24248 2.57417 43.49743 1.000 121.82746 12 THR E N 1
ATOM 9424 C CA . THR F 1 12 ? 64.81621 2.42905 43.23169 1.000 122.91432 12 THR E CA 1
ATOM 9425 C C . THR F 1 12 ? 64.01160 3.32253 44.16496 1.000 117.04558 12 THR E C 1
ATOM 9426 O O . THR F 1 12 ? 62.92370 3.77998 43.81610 1.000 112.23817 12 THR E O 1
ATOM 9437 N N . ASP F 1 13 ? 64.55844 3.57394 45.35489 1.000 120.09533 13 ASP E N 1
ATOM 9438 C CA . ASP F 1 13 ? 63.85496 4.40194 46.32827 1.000 120.96975 13 ASP E CA 1
ATOM 9439 C C . ASP F 1 13 ? 63.79720 5.85537 45.87423 1.000 111.61727 13 ASP E C 1
ATOM 9440 O O . ASP F 1 13 ? 62.71965 6.46501 45.84488 1.000 110.57128 13 ASP E O 1
ATOM 9449 N N . LYS F 1 14 ? 64.94657 6.43087 45.50989 1.000 100.07946 14 LYS E N 1
ATOM 9450 C CA . LYS F 1 14 ? 64.94418 7.82028 45.06648 1.000 104.12688 14 LYS E CA 1
ATOM 9451 C C . LYS F 1 14 ? 64.14701 7.98522 43.78071 1.000 90.95931 14 LYS E C 1
ATOM 9452 O O . LYS F 1 14 ? 63.52995 9.03181 43.56702 1.000 96.14195 14 LYS E O 1
ATOM 9471 N N . LEU F 1 15 ? 64.13913 6.96846 42.91640 1.000 88.59828 15 LEU E N 1
ATOM 9472 C CA . LEU F 1 15 ? 63.29463 7.02413 41.72742 1.000 81.89415 15 LEU E CA 1
ATOM 9473 C C . LEU F 1 15 ? 61.82388 7.11783 42.11708 1.000 76.68655 15 LEU E C 1
ATOM 9474 O O . LEU F 1 15 ? 61.07737 7.95970 41.59778 1.000 78.52337 15 LEU E O 1
ATOM 9490 N N . TRP F 1 16 ? 61.38894 6.26242 43.04476 1.000 80.55714 16 TRP E N 1
ATOM 9491 C CA . TRP F 1 16 ? 59.99980 6.31806 43.47625 1.000 81.01689 16 TRP E CA 1
ATOM 9492 C C . TRP F 1 16 ? 59.67667 7.65444 44.12890 1.000 85.04509 16 TRP E C 1
ATOM 9493 O O . TRP F 1 16 ? 58.55019 8.14288 44.01030 1.000 79.58814 16 TRP E O 1
ATOM 9514 N N . TYR F 1 17 ? 60.64411 8.27009 44.81339 1.000 83.50203 17 TYR E N 1
ATOM 9515 C CA . TYR F 1 17 ? 60.36984 9.57171 45.41760 1.000 84.17581 17 TYR E CA 1
ATOM 9516 C C . TYR F 1 17 ? 60.30653 10.67633 44.36558 1.000 81.96030 17 TYR E C 1
ATOM 9517 O O . TYR F 1 17 ? 59.52300 11.62313 44.50952 1.000 78.80020 17 TYR E O 1
ATOM 9535 N N . ILE F 1 18 ? 61.11653 10.58017 43.30882 1.000 76.70202 18 ILE E N 1
ATOM 9536 C CA . ILE F 1 18 ? 60.92919 11.46165 42.16001 1.000 73.30831 18 ILE E CA 1
ATOM 9537 C C . ILE F 1 18 ? 59.50599 11.32831 41.63846 1.000 73.45832 18 ILE E C 1
ATOM 9538 O O . ILE F 1 18 ? 58.84442 12.32479 41.31670 1.000 67.20279 18 ILE E O 1
ATOM 9554 N N . LEU F 1 19 ? 59.02035 10.08850 41.53550 1.000 69.97290 19 LEU E N 1
ATOM 9555 C CA . LEU F 1 19 ? 57.65645 9.86746 41.06545 1.000 67.83204 19 LEU E CA 1
ATOM 9556 C C . LEU F 1 19 ? 56.63708 10.45771 42.03373 1.000 69.88091 19 LEU E C 1
ATOM 9557 O O . LEU F 1 19 ? 55.59978 10.97104 41.61218 1.000 71.04924 19 LEU E O 1
ATOM 9573 N N . GLN F 1 20 ? 56.90893 10.37755 43.33665 1.000 74.38866 20 GLN E N 1
ATOM 9574 C CA . GLN F 1 20 ? 56.02064 10.97957 44.33012 1.000 76.68177 20 GLN E CA 1
ATOM 9575 C C . GLN F 1 20 ? 55.93042 12.48842 44.12974 1.000 74.73060 20 GLN E C 1
ATOM 9576 O O . GLN F 1 20 ? 54.83175 13.06229 44.07034 1.000 77.01981 20 GLN E O 1
ATOM 9590 N N . GLU F 1 21 ? 57.08844 13.14461 44.02580 1.000 74.49522 21 GLU E N 1
ATOM 9591 C CA . GLU F 1 21 ? 57.13748 14.56353 43.69126 1.000 76.66998 21 GLU E CA 1
ATOM 9592 C C . GLU F 1 21 ? 56.29032 14.86714 42.46260 1.000 67.51097 21 GLU E C 1
ATOM 9593 O O . GLU F 1 21 ? 55.37517 15.69670 42.50418 1.000 66.55945 21 GLU E O 1
ATOM 9605 N N . LEU F 1 22 ? 56.60399 14.20377 41.34776 1.000 71.73664 22 LEU E N 1
ATOM 9606 C CA . LEU F 1 22 ? 55.90307 14.46634 40.09401 1.000 59.85748 22 LEU E CA 1
ATOM 9607 C C . LEU F 1 22 ? 54.40063 14.27526 40.25202 1.000 69.19268 22 LEU E C 1
ATOM 9608 O O . LEU F 1 22 ? 53.60893 15.15823 39.90176 1.000 73.45529 22 LEU E O 1
ATOM 9624 N N . THR F 1 23 ? 53.99158 13.12746 40.79378 1.000 88.06933 23 THR E N 1
ATOM 9625 C CA . THR F 1 23 ? 52.57865 12.78437 40.86134 1.000 90.42025 23 THR E CA 1
ATOM 9626 C C . THR F 1 23 ? 51.79818 13.78413 41.70102 1.000 98.28709 23 THR E C 1
ATOM 9627 O O . THR F 1 23 ? 50.68900 14.18173 41.32464 1.000 106.69292 23 THR E O 1
ATOM 9638 N N . SER F 1 24 ? 52.35459 14.20130 42.84305 1.000 119.27654 24 SER E N 1
ATOM 9639 C CA . SER F 1 24 ? 51.56893 14.94282 43.82260 1.000 123.58955 24 SER E CA 1
ATOM 9640 C C . SER F 1 24 ? 51.66258 16.45408 43.67204 1.000 125.90365 24 SER E C 1
ATOM 9641 O O . SER F 1 24 ? 50.91122 17.16891 44.34582 1.000 128.65575 24 SER E O 1
ATOM 9649 N N . ASN F 1 25 ? 52.53595 16.96130 42.79948 1.000 105.08054 25 ASN E N 1
ATOM 9650 C CA . ASN F 1 25 ? 52.51590 18.39001 42.51956 1.000 93.75022 25 ASN E CA 1
ATOM 9651 C C . ASN F 1 25 ? 51.12008 18.83714 42.10448 1.000 103.32124 25 ASN E C 1
ATOM 9652 O O . ASN F 1 25 ? 50.75197 19.99625 42.32172 1.000 106.83240 25 ASN E O 1
ATOM 9663 N N . ARG F 1 26 ? 50.32597 17.92771 41.53369 1.000 100.95293 26 ARG E N 1
ATOM 9664 C CA . ARG F 1 26 ? 48.93838 18.18798 41.17349 1.000 100.92007 26 ARG E CA 1
ATOM 9665 C C . ARG F 1 26 ? 48.21322 16.85915 41.00319 1.000 114.50758 26 ARG E C 1
ATOM 9666 O O . ARG F 1 26 ? 48.81035 15.86577 40.57992 1.000 105.37634 26 ARG E O 1
ATOM 9687 N N . GLY F 1 27 ? 46.91363 16.85629 41.31352 1.000 109.50803 27 GLY E N 1
ATOM 9688 C CA . GLY F 1 27 ? 46.09148 15.67469 41.10970 1.000 91.86643 27 GLY E CA 1
ATOM 9689 C C . GLY F 1 27 ? 45.80058 15.34211 39.66208 1.000 93.15530 27 GLY E C 1
ATOM 9690 O O . GLY F 1 27 ? 45.04791 14.40002 39.39282 1.000 81.58603 27 GLY E O 1
ATOM 9694 N N . ASP F 1 28 ? 46.37579 16.09159 38.72093 1.000 81.29453 28 ASP E N 1
ATOM 9695 C CA . ASP F 1 28 ? 46.12125 15.87402 37.30373 1.000 70.46513 28 ASP E CA 1
ATOM 9696 C C . ASP F 1 28 ? 46.97331 14.76235 36.71045 1.000 73.13044 28 ASP E C 1
ATOM 9697 O O . ASP F 1 28 ? 46.67668 14.30228 35.60227 1.000 70.69929 28 ASP E O 1
ATOM 9706 N N . ILE F 1 29 ? 48.01973 14.32913 37.40379 1.000 73.69579 29 ILE E N 1
ATOM 9707 C CA . ILE F 1 29 ? 48.82463 13.19439 36.96927 1.000 68.74783 29 ILE E CA 1
ATOM 9708 C C . ILE F 1 29 ? 48.22738 11.94631 37.60738 1.000 78.52326 29 ILE E C 1
ATOM 9709 O O . ILE F 1 29 ? 48.35049 11.73469 38.81664 1.000 78.90381 29 ILE E O 1
ATOM 9725 N N . GLN F 1 30 ? 47.57061 11.12072 36.79017 1.000 80.02016 30 GLN E N 1
ATOM 9726 C CA . GLN F 1 30 ? 46.91937 9.92605 37.31442 1.000 77.32114 30 GLN E CA 1
ATOM 9727 C C . GLN F 1 30 ? 47.93901 8.92559 37.84189 1.000 90.64313 30 GLN E C 1
ATOM 9728 O O . GLN F 1 30 ? 47.75428 8.35750 38.92451 1.000 95.73599 30 GLN E O 1
ATOM 9742 N N . GLY F 1 31 ? 49.01689 8.69473 37.10019 1.000 91.25960 31 GLY E N 1
ATOM 9743 C CA . GLY F 1 31 ? 49.99071 7.70834 37.55051 1.000 87.35401 31 GLY E CA 1
ATOM 9744 C C . GLY F 1 31 ? 51.29137 7.82302 36.79091 1.000 72.87029 31 GLY E C 1
ATOM 9745 O O . GLY F 1 31 ? 51.38170 8.51921 35.77892 1.000 71.24314 31 GLY E O 1
ATOM 9749 N N . CYS F 1 32 ? 52.31036 7.12196 37.28998 1.000 71.33813 32 CYS E N 1
ATOM 9750 C CA . CYS F 1 32 ? 53.62336 7.20289 36.66444 1.000 68.44153 32 CYS E CA 1
ATOM 9751 C C . CYS F 1 32 ? 54.36396 5.88150 36.80132 1.000 69.59431 32 CYS E C 1
ATOM 9752 O O . CYS F 1 32 ? 54.11498 5.10269 37.72380 1.000 74.68299 32 CYS E O 1
ATOM 9760 N N . THR F 1 33 ? 55.28341 5.64178 35.86999 1.000 68.73860 33 THR E N 1
ATOM 9761 C CA . THR F 1 33 ? 56.17895 4.49794 35.97410 1.000 69.07180 33 THR E CA 1
ATOM 9762 C C . THR F 1 33 ? 57.47757 4.78650 35.23393 1.000 68.00143 33 THR E C 1
ATOM 9763 O O . THR F 1 33 ? 57.47316 5.37790 34.15200 1.000 65.30554 33 THR E O 1
ATOM 9774 N N . ILE F 1 34 ? 58.58757 4.37081 35.83749 1.000 70.37030 34 ILE E N 1
ATOM 9775 C CA . ILE F 1 34 ? 59.90308 4.40838 35.21303 1.000 70.58794 34 ILE E CA 1
ATOM 9776 C C . ILE F 1 34 ? 60.22634 3.00335 34.72858 1.000 69.63106 34 ILE E C 1
ATOM 9777 O O . ILE F 1 34 ? 60.18080 2.04098 35.51207 1.000 71.85931 34 ILE E O 1
ATOM 9793 N N . VAL F 1 35 ? 60.57525 2.89806 33.44410 1.000 68.78728 35 VAL E N 1
ATOM 9794 C CA . VAL F 1 35 ? 60.68538 1.63688 32.72532 1.000 75.42970 35 VAL E CA 1
ATOM 9795 C C . VAL F 1 35 ? 62.01881 1.59717 31.99532 1.000 76.47791 35 VAL E C 1
ATOM 9796 O O . VAL F 1 35 ? 62.58398 2.63577 31.64482 1.000 69.89280 35 VAL E O 1
ATOM 9809 N N . THR F 1 36 ? 62.51727 0.38980 31.74857 1.000 69.94162 36 THR E N 1
ATOM 9810 C CA . THR F 1 36 ? 63.67985 0.25258 30.88590 1.000 77.16065 36 THR E CA 1
ATOM 9811 C C . THR F 1 36 ? 63.29051 0.54532 29.43837 1.000 71.70230 36 THR E C 1
ATOM 9812 O O . THR F 1 36 ? 62.11306 0.53180 29.06785 1.000 63.22819 36 THR E O 1
ATOM 9823 N N . THR F 1 37 ? 64.30437 0.80112 28.60871 1.000 80.18564 37 THR E N 1
ATOM 9824 C CA . THR F 1 37 ? 64.04430 1.13471 27.21265 1.000 80.92519 37 THR E CA 1
ATOM 9825 C C . THR F 1 37 ? 63.32469 0.01141 26.47609 1.000 80.80017 37 THR E C 1
ATOM 9826 O O . THR F 1 37 ? 62.65721 0.27572 25.47045 1.000 85.25560 37 THR E O 1
ATOM 9837 N N . GLN F 1 38 ? 63.42646 -1.22657 26.95807 1.000 93.17772 38 GLN E N 1
ATOM 9838 C CA . GLN F 1 38 ? 62.84948 -2.38018 26.27983 1.000 94.67057 38 GLN E CA 1
ATOM 9839 C C . GLN F 1 38 ? 61.63960 -2.94338 27.01543 1.000 97.57849 38 GLN E C 1
ATOM 9840 O O . GLN F 1 38 ? 61.21726 -4.06995 26.72977 1.000 102.70657 38 GLN E O 1
ATOM 9854 N N . GLY F 1 39 ? 61.07613 -2.19104 27.95551 1.000 78.26336 39 GLY E N 1
ATOM 9855 C CA . GLY F 1 39 ? 59.76070 -2.47720 28.48440 1.000 66.88330 39 GLY E CA 1
ATOM 9856 C C . GLY F 1 39 ? 59.69549 -3.10439 29.85796 1.000 68.41695 39 GLY E C 1
ATOM 9857 O O . GLY F 1 39 ? 58.61165 -3.54069 30.26136 1.000 76.14931 39 GLY E O 1
ATOM 9861 N N . LEU F 1 40 ? 60.80312 -3.16636 30.59035 1.000 69.67066 40 LEU E N 1
ATOM 9862 C CA . LEU F 1 40 ? 60.78966 -3.75013 31.92695 1.000 71.13546 40 LEU E CA 1
ATOM 9863 C C . LEU F 1 40 ? 60.54570 -2.65669 32.95697 1.000 70.21625 40 LEU E C 1
ATOM 9864 O O . LEU F 1 40 ? 61.32471 -1.69606 33.01605 1.000 72.54914 40 LEU E O 1
ATOM 9880 N N . PRO F 1 41 ? 59.49818 -2.74770 33.77883 1.000 70.35499 41 PRO E N 1
ATOM 9881 C CA . PRO F 1 41 ? 59.24720 -1.68136 34.75934 1.000 73.23735 41 PRO E CA 1
ATOM 9882 C C . PRO F 1 41 ? 60.33840 -1.63788 35.81869 1.000 79.87718 41 PRO E C 1
ATOM 9883 O O . PRO F 1 41 ? 60.67533 -2.65629 36.42652 1.000 72.69557 41 PRO E O 1
ATOM 9894 N N . ILE F 1 42 ? 60.89119 -0.44777 36.03162 1.000 71.08662 42 ILE E N 1
ATOM 9895 C CA . ILE F 1 42 ? 61.86774 -0.23846 37.09563 1.000 71.01306 42 ILE E CA 1
ATOM 9896 C C . ILE F 1 42 ? 61.17810 0.11531 38.40356 1.000 71.21148 42 ILE E C 1
ATOM 9897 O O . ILE F 1 42 ? 61.41976 -0.51201 39.43799 1.000 82.39706 42 ILE E O 1
ATOM 9913 N N . THR F 1 43 ? 60.31023 1.12370 38.37744 1.000 70.86830 43 THR E N 1
ATOM 9914 C CA . THR F 1 43 ? 59.52161 1.45928 39.55777 1.000 69.73947 43 THR E CA 1
ATOM 9915 C C . THR F 1 43 ? 58.21837 2.09808 39.10697 1.000 68.03609 43 THR E C 1
ATOM 9916 O O . THR F 1 43 ? 58.09831 2.56424 37.97511 1.000 72.83439 43 THR E O 1
ATOM 9927 N N . SER F 1 44 ? 57.23295 2.10969 40.00089 1.000 68.25151 44 SER E N 1
ATOM 9928 C CA . SER F 1 44 ? 55.89658 2.52897 39.60985 1.000 72.06421 44 SER E CA 1
ATOM 9929 C C . SER F 1 44 ? 55.17401 3.18445 40.77437 1.000 66.88734 44 SER E C 1
ATOM 9930 O O . SER F 1 44 ? 55.34842 2.80179 41.93366 1.000 68.84957 44 SER E O 1
ATOM 9938 N N . LEU F 1 45 ? 54.35420 4.18065 40.44100 1.000 66.03155 45 LEU E N 1
ATOM 9939 C CA . LEU F 1 45 ? 53.40375 4.81333 41.35363 1.000 74.15292 45 LEU E CA 1
ATOM 9940 C C . LEU F 1 45 ? 52.08072 4.75089 40.59249 1.000 71.12848 45 LEU E C 1
ATOM 9941 O O . LEU F 1 45 ? 51.76953 5.64309 39.79433 1.000 73.79383 45 LEU E O 1
ATOM 9957 N N . LEU F 1 46 ? 51.33526 3.66825 40.81156 1.000 58.93683 46 LEU E N 1
ATOM 9958 C CA . LEU F 1 46 ? 50.11576 3.38544 40.07405 1.000 65.69113 46 LEU E CA 1
ATOM 9959 C C . LEU F 1 46 ? 49.09284 2.76173 41.01051 1.000 63.69009 46 LEU E C 1
ATOM 9960 O O . LEU F 1 46 ? 49.43630 2.19393 42.04957 1.000 74.07050 46 LEU E O 1
ATOM 9976 N N . ALA F 1 47 ? 47.82565 2.85969 40.61721 1.000 71.16653 47 ALA E N 1
ATOM 9977 C CA . ALA F 1 47 ? 46.76335 2.19258 41.35408 1.000 87.37026 47 ALA E CA 1
ATOM 9978 C C . ALA F 1 47 ? 47.01451 0.68936 41.40292 1.000 85.06755 47 ALA E C 1
ATOM 9979 O O . ALA F 1 47 ? 47.64751 0.11095 40.51532 1.000 87.35119 47 ALA E O 1
ATOM 9986 N N . ASP F 1 48 ? 46.50827 0.05610 42.46353 1.000 98.04378 48 ASP E N 1
ATOM 9987 C CA . ASP F 1 48 ? 46.68722 -1.38361 42.62209 1.000 112.71486 48 ASP E CA 1
ATOM 9988 C C . ASP F 1 48 ? 46.16812 -2.14213 41.40698 1.000 108.98823 48 ASP E C 1
ATOM 9989 O O . ASP F 1 48 ? 46.74514 -3.16006 41.00581 1.000 106.10734 48 ASP E O 1
ATOM 9998 N N . ASP F 1 49 ? 45.08090 -1.66089 40.80614 1.000 100.08437 49 ASP E N 1
ATOM 9999 C CA . ASP F 1 49 ? 44.45385 -2.37604 39.70420 1.000 100.59476 49 ASP E CA 1
ATOM 10000 C C . ASP F 1 49 ? 45.20574 -2.22621 38.38820 1.000 103.18715 49 ASP E C 1
ATOM 10001 O O . ASP F 1 49 ? 45.04383 -3.07279 37.50301 1.000 98.58080 49 ASP E O 1
ATOM 10010 N N . ALA F 1 50 ? 46.01863 -1.18326 38.23729 1.000 100.00708 50 ALA E N 1
ATOM 10011 C CA . ALA F 1 50 ? 46.65717 -0.91422 36.95746 1.000 84.18750 50 ALA E CA 1
ATOM 10012 C C . ALA F 1 50 ? 47.56764 -2.06934 36.54550 1.000 84.06917 50 ALA E C 1
ATOM 10013 O O . ALA F 1 50 ? 48.05712 -2.84421 37.37358 1.000 74.83433 50 ALA E O 1
ATOM 10020 N N . ASN F 1 51 ? 47.78892 -2.17354 35.23410 1.000 72.85903 51 ASN E N 1
ATOM 10021 C CA . ASN F 1 51 ? 48.61970 -3.22039 34.63780 1.000 69.23666 51 ASN E CA 1
ATOM 10022 C C . ASN F 1 51 ? 49.97788 -2.60873 34.30524 1.000 68.61088 51 ASN E C 1
ATOM 10023 O O . ASN F 1 51 ? 50.18047 -2.04061 33.23136 1.000 59.02504 51 ASN E O 1
ATOM 10034 N N . VAL F 1 52 ? 50.92284 -2.74327 35.23839 1.000 63.04307 52 VAL E N 1
ATOM 10035 C CA . VAL F 1 52 ? 52.23758 -2.13231 35.06024 1.000 63.67350 52 VAL E CA 1
ATOM 10036 C C . VAL F 1 52 ? 52.95766 -2.73491 33.85794 1.000 59.26110 52 VAL E C 1
ATOM 10037 O O . VAL F 1 52 ? 53.56298 -2.01326 33.05560 1.000 61.70946 52 VAL E O 1
ATOM 10050 N N . SER F 1 53 ? 52.90292 -4.06157 33.70958 1.000 62.57054 53 SER E N 1
ATOM 10051 C CA . SER F 1 53 ? 53.68291 -4.72312 32.66585 1.000 63.05491 53 SER E CA 1
ATOM 10052 C C . SER F 1 53 ? 53.23136 -4.29587 31.27393 1.000 59.39357 53 SER E C 1
ATOM 10053 O O . SER F 1 53 ? 54.06328 -4.03682 30.39345 1.000 58.81001 53 SER E O 1
ATOM 10061 N N . LEU F 1 54 ? 51.91657 -4.22152 31.05320 1.000 59.75411 54 LEU E N 1
ATOM 10062 C CA . LEU F 1 54 ? 51.41153 -3.81819 29.74471 1.000 61.35817 54 LEU E CA 1
ATOM 10063 C C . LEU F 1 54 ? 51.74768 -2.36110 29.44879 1.000 58.69124 54 LEU E C 1
ATOM 10064 O O . LEU F 1 54 ? 52.14851 -2.02765 28.32813 1.000 51.77059 54 LEU E O 1
ATOM 10080 N N . ILE F 1 55 ? 51.56812 -1.47539 30.43161 1.000 52.89787 55 ILE E N 1
ATOM 10081 C CA . ILE F 1 55 ? 51.94242 -0.07531 30.24815 1.000 57.48533 55 ILE E CA 1
ATOM 10082 C C . ILE F 1 55 ? 53.40757 0.02288 29.84814 1.000 53.25342 55 ILE E C 1
ATOM 10083 O O . ILE F 1 55 ? 53.77235 0.73696 28.90569 1.000 56.64176 55 ILE E O 1
ATOM 10099 N N . SER F 1 56 ? 54.26595 -0.71110 30.55584 1.000 50.07402 56 SER E N 1
ATOM 10100 C CA . SER F 1 56 ? 55.69534 -0.67735 30.27338 1.000 52.88857 56 SER E CA 1
ATOM 10101 C C . SER F 1 56 ? 55.98870 -1.13598 28.84993 1.000 54.65540 56 SER E C 1
ATOM 10102 O O . SER F 1 56 ? 56.70035 -0.45544 28.09790 1.000 52.00955 56 SER E O 1
ATOM 10110 N N . ALA F 1 57 ? 55.44586 -2.29405 28.46255 1.000 51.34528 57 ALA E N 1
ATOM 10111 C CA . ALA F 1 57 ? 55.76711 -2.86152 27.15658 1.000 52.42629 57 ALA E CA 1
ATOM 10112 C C . ALA F 1 57 ? 55.22131 -2.00242 26.02237 1.000 49.31538 57 ALA E C 1
ATOM 10113 O O . ALA F 1 57 ? 55.91212 -1.77258 25.01888 1.000 51.55592 57 ALA E O 1
ATOM 10120 N N . MET F 1 58 ? 53.97939 -1.53031 26.15397 1.000 48.60945 58 MET E N 1
ATOM 10121 C CA . MET F 1 58 ? 53.41607 -0.65996 25.13162 1.000 56.90568 58 MET E CA 1
ATOM 10122 C C . MET F 1 58 ? 54.22083 0.62463 25.00753 1.000 49.96055 58 MET E C 1
ATOM 10123 O O . MET F 1 58 ? 54.47298 1.09788 23.89305 1.000 42.93174 58 MET E O 1
ATOM 10137 N N . SER F 1 59 ? 54.62358 1.21530 26.13963 1.000 44.38885 59 SER E N 1
ATOM 10138 C CA . SER F 1 59 ? 55.40879 2.44166 26.07390 1.000 50.21775 59 SER E CA 1
ATOM 10139 C C . SER F 1 59 ? 56.73326 2.19882 25.36694 1.000 41.51205 59 SER E C 1
ATOM 10140 O O . SER F 1 59 ? 57.15285 3.00125 24.52604 1.000 43.93889 59 SER E O 1
ATOM 10148 N N . ALA F 1 60 ? 57.40167 1.08909 25.68379 1.000 43.59681 60 ALA E N 1
ATOM 10149 C CA . ALA F 1 60 ? 58.67036 0.79556 25.02588 1.000 49.14859 60 ALA E CA 1
ATOM 10150 C C . ALA F 1 60 ? 58.48392 0.63873 23.52080 1.000 47.55292 60 ALA E C 1
ATOM 10151 O O . ALA F 1 60 ? 59.27916 1.16390 22.72819 1.000 45.71316 60 ALA E O 1
ATOM 10158 N N . ALA F 1 61 ? 57.43365 -0.07528 23.10599 1.000 51.63249 61 ALA E N 1
ATOM 10159 C CA . ALA F 1 61 ? 57.20166 -0.28198 21.67820 1.000 46.06604 61 ALA E CA 1
ATOM 10160 C C . ALA F 1 61 ? 56.91046 1.03853 20.97193 1.000 44.33900 61 ALA E C 1
ATOM 10161 O O . ALA F 1 61 ? 57.44905 1.31819 19.88694 1.000 44.56799 61 ALA E O 1
ATOM 10168 N N . ILE F 1 62 ? 56.03718 1.85622 21.56648 1.000 41.97004 62 ILE E N 1
ATOM 10169 C CA . ILE F 1 62 ? 55.76210 3.17353 21.00880 1.000 41.12925 62 ILE E CA 1
ATOM 10170 C C . ILE F 1 62 ? 57.05158 3.96397 20.87700 1.000 46.03852 62 ILE E C 1
ATOM 10171 O O . ILE F 1 62 ? 57.25536 4.68023 19.89421 1.000 42.40417 62 ILE E O 1
ATOM 10187 N N . ILE F 1 63 ? 57.93241 3.86556 21.87351 1.000 44.13756 63 ILE E N 1
ATOM 10188 C CA . ILE F 1 63 ? 59.17174 4.63137 21.83084 1.000 44.78442 63 ILE E CA 1
ATOM 10189 C C . ILE F 1 63 ? 60.05229 4.15738 20.68388 1.000 47.44060 63 ILE E C 1
ATOM 10190 O O . ILE F 1 63 ? 60.67340 4.96615 19.99646 1.000 41.78247 63 ILE E O 1
ATOM 10206 N N . SER F 1 64 ? 60.13142 2.84657 20.46131 1.000 45.65519 64 SER E N 1
ATOM 10207 C CA . SER F 1 64 ? 60.89803 2.35018 19.31880 1.000 45.08873 64 SER E CA 1
ATOM 10208 C C . SER F 1 64 ? 60.37173 2.94195 18.01293 1.000 46.59799 64 SER E C 1
ATOM 10209 O O . SER F 1 64 ? 61.12905 3.52504 17.21199 1.000 57.28998 64 SER E O 1
ATOM 10217 N N . VAL F 1 65 ? 59.06338 2.79810 17.78548 1.000 44.08647 65 VAL E N 1
ATOM 10218 C CA . VAL F 1 65 ? 58.47043 3.27411 16.53681 1.000 44.14443 65 VAL E CA 1
ATOM 10219 C C . VAL F 1 65 ? 58.68356 4.77626 16.38807 1.000 44.02286 65 VAL E C 1
ATOM 10220 O O . VAL F 1 65 ? 59.08848 5.26760 15.32520 1.000 46.48652 65 VAL E O 1
ATOM 10233 N N . ALA F 1 66 ? 58.41466 5.52840 17.45679 1.000 47.32857 66 ALA E N 1
ATOM 10234 C CA . ALA F 1 66 ? 58.51709 6.97792 17.39368 1.000 52.08175 66 ALA E CA 1
ATOM 10235 C C . ALA F 1 66 ? 59.96328 7.43096 17.27674 1.000 53.00658 66 ALA E C 1
ATOM 10236 O O . ALA F 1 66 ? 60.22506 8.47921 16.69569 1.000 56.61347 66 ALA E O 1
ATOM 10243 N N . GLU F 1 67 ? 60.91368 6.66165 17.80389 1.000 48.43426 67 GLU E N 1
ATOM 10244 C CA . GLU F 1 67 ? 62.32036 6.97665 17.59511 1.000 60.12993 67 GLU E CA 1
ATOM 10245 C C . GLU F 1 67 ? 62.65236 6.92700 16.11385 1.000 62.67254 67 GLU E C 1
ATOM 10246 O O . GLU F 1 67 ? 63.20523 7.88369 15.54608 1.000 62.02139 67 GLU E O 1
ATOM 10258 N N . SER F 1 68 ? 62.30278 5.81314 15.46584 1.000 63.17039 68 SER E N 1
ATOM 10259 C CA . SER F 1 68 ? 62.55202 5.70772 14.03035 1.000 73.02166 68 SER E CA 1
ATOM 10260 C C . SER F 1 68 ? 61.87711 6.84991 13.27405 1.000 62.25464 68 SER E C 1
ATOM 10261 O O . SER F 1 68 ? 62.50234 7.51754 12.43799 1.000 60.43479 68 SER E O 1
ATOM 10269 N N . ALA F 1 69 ? 60.60182 7.10592 13.57399 1.000 53.18859 69 ALA E N 1
ATOM 10270 C CA . ALA F 1 69 ? 59.86558 8.12622 12.83148 1.000 54.82011 69 ALA E CA 1
ATOM 10271 C C . ALA F 1 69 ? 60.42413 9.52294 13.08769 1.000 57.51146 69 ALA E C 1
ATOM 10272 O O . ALA F 1 69 ? 60.57498 10.31736 12.15238 1.000 55.18538 69 ALA E O 1
ATOM 10279 N N . SER F 1 70 ? 60.71654 9.84685 14.34911 1.000 55.14819 70 SER E N 1
ATOM 10280 C CA . SER F 1 70 ? 61.33253 11.12067 14.69009 1.000 48.17183 70 SER E CA 1
ATOM 10281 C C . SER F 1 70 ? 62.57706 11.34993 13.85626 1.000 58.16804 70 SER E C 1
ATOM 10282 O O . SER F 1 70 ? 62.72963 12.39526 13.21399 1.000 55.79202 70 SER E O 1
ATOM 10290 N N . GLN F 1 71 ? 63.48025 10.36868 13.84476 1.000 61.36295 71 GLN E N 1
ATOM 10291 C CA . GLN F 1 71 ? 64.72567 10.55743 13.11197 1.000 68.76397 71 GLN E CA 1
ATOM 10292 C C . GLN F 1 71 ? 64.46743 10.70490 11.61767 1.000 67.23893 71 GLN E C 1
ATOM 10293 O O . GLN F 1 71 ? 65.08122 11.55183 10.95736 1.000 60.02454 71 GLN E O 1
ATOM 10307 N N . GLU F 1 72 ? 63.54304 9.91486 11.06722 1.000 75.00972 72 GLU E N 1
ATOM 10308 C CA . GLU F 1 72 ? 63.29206 9.99356 9.63304 1.000 72.43206 72 GLU E CA 1
ATOM 10309 C C . GLU F 1 72 ? 62.43044 11.19039 9.24480 1.000 69.23133 72 GLU E C 1
ATOM 10310 O O . GLU F 1 72 ? 62.45657 11.59869 8.07876 1.000 72.87265 72 GLU E O 1
ATOM 10322 N N . LEU F 1 73 ? 61.67272 11.76133 10.18217 1.000 61.07508 73 LEU E N 1
ATOM 10323 C CA . LEU F 1 73 ? 60.84407 12.92797 9.91067 1.000 49.86590 73 LEU E CA 1
ATOM 10324 C C . LEU F 1 73 ? 61.58507 14.24387 10.13772 1.000 57.14498 73 LEU E C 1
ATOM 10325 O O . LEU F 1 73 ? 60.94315 15.28666 10.31161 1.000 53.49054 73 LEU E O 1
ATOM 10341 N N . GLN F 1 74 ? 62.91552 14.22007 10.14479 1.000 57.15733 74 GLN E N 1
ATOM 10342 C CA . GLN F 1 74 ? 63.73506 15.41710 10.28665 1.000 56.68081 74 GLN E CA 1
ATOM 10343 C C . GLN F 1 74 ? 63.56917 16.08302 11.64643 1.000 57.72929 74 GLN E C 1
ATOM 10344 O O . GLN F 1 74 ? 63.88695 17.26674 11.79990 1.000 62.83672 74 GLN E O 1
ATOM 10358 N N . ARG F 1 75 ? 63.06892 15.35470 12.64093 1.000 51.05294 75 ARG E N 1
ATOM 10359 C CA . ARG F 1 75 ? 62.88342 15.90721 13.97421 1.000 46.48656 75 ARG E CA 1
ATOM 10360 C C . ARG F 1 75 ? 64.07143 15.65839 14.89514 1.000 48.66196 75 ARG E C 1
ATOM 10361 O O . ARG F 1 75 ? 64.08670 16.18360 16.01345 1.000 42.95577 75 ARG E O 1
ATOM 10382 N N . GLY F 1 76 ? 65.05892 14.87997 14.45960 1.000 54.72290 76 GLY E N 1
ATOM 10383 C CA . GLY F 1 76 ? 66.17327 14.52987 15.31293 1.000 48.06485 76 GLY E CA 1
ATOM 10384 C C . GLY F 1 76 ? 65.83137 13.37863 16.24067 1.000 50.90852 76 GLY E C 1
ATOM 10385 O O . GLY F 1 76 ? 64.82901 12.67605 16.07511 1.000 49.78307 76 GLY E O 1
ATOM 10389 N N . TYR F 1 77 ? 66.69019 13.18732 17.23932 1.000 48.11575 77 TYR E N 1
ATOM 10390 C CA . TYR F 1 77 ? 66.47189 12.12463 18.21082 1.000 51.06003 77 TYR E CA 1
ATOM 10391 C C . TYR F 1 77 ? 65.20821 12.39336 19.01968 1.000 44.58927 77 TYR E C 1
ATOM 10392 O O . TYR F 1 77 ? 64.92640 13.53054 19.40777 1.000 50.27523 77 TYR E O 1
ATOM 10410 N N . LEU F 1 78 ? 64.44636 11.33442 19.27505 1.000 51.39464 78 LEU E N 1
ATOM 10411 C CA . LEU F 1 78 ? 63.21019 11.47043 20.03090 1.000 50.19888 78 LEU E CA 1
ATOM 10412 C C . LEU F 1 78 ? 63.51404 11.87122 21.46812 1.000 46.64259 78 LEU E C 1
ATOM 10413 O O . LEU F 1 78 ? 64.41331 11.31421 22.10497 1.000 48.38992 78 LEU E O 1
ATOM 10429 N N . GLN F 1 79 ? 62.76732 12.84783 21.97245 1.000 40.09964 79 GLN E N 1
ATOM 10430 C CA . GLN F 1 79 ? 62.79381 13.21595 23.38130 1.000 38.85164 79 GLN E CA 1
ATOM 10431 C C . GLN F 1 79 ? 61.53694 12.79157 24.11901 1.000 44.37600 79 GLN E C 1
ATOM 10432 O O . GLN F 1 79 ? 61.62403 12.22956 25.21357 1.000 43.94846 79 GLN E O 1
ATOM 10446 N N . ARG F 1 80 ? 60.37083 13.02138 23.52101 1.000 40.68270 80 ARG E N 1
ATOM 10447 C CA . ARG F 1 80 ? 59.10302 12.87622 24.21680 1.000 43.12781 80 ARG E CA 1
ATOM 10448 C C . ARG F 1 80 ? 57.99444 12.72706 23.18806 1.000 41.93077 80 ARG E C 1
ATOM 10449 O O . ARG F 1 80 ? 58.06365 13.29503 22.09516 1.000 35.46799 80 ARG E O 1
ATOM 10470 N N . ILE F 1 81 ? 56.97560 11.95153 23.54839 1.000 36.71991 81 ILE E N 1
ATOM 10471 C CA . ILE F 1 81 ? 55.79528 11.77647 22.71201 1.000 32.26713 81 ILE E CA 1
ATOM 10472 C C . ILE F 1 81 ? 54.56360 11.82455 23.60444 1.000 34.48102 81 ILE E C 1
ATOM 10473 O O . ILE F 1 81 ? 54.52202 11.17905 24.65863 1.000 39.88630 81 ILE E O 1
ATOM 10489 N N . LEU F 1 82 ? 53.56503 12.59340 23.18259 1.000 31.74944 82 LEU E N 1
ATOM 10490 C CA . LEU F 1 82 ? 52.28852 12.69751 23.87287 1.000 39.97904 82 LEU E CA 1
ATOM 10491 C C . LEU F 1 82 ? 51.21470 12.01194 23.04143 1.000 32.57917 82 LEU E C 1
ATOM 10492 O O . LEU F 1 82 ? 51.09694 12.27382 21.84072 1.000 36.85918 82 LEU E O 1
ATOM 10508 N N . LEU F 1 83 ? 50.43560 11.14516 23.68123 1.000 40.07892 83 LEU E N 1
ATOM 10509 C CA . LEU F 1 83 ? 49.27677 10.49806 23.07922 1.000 44.67579 83 LEU E CA 1
ATOM 10510 C C . LEU F 1 83 ? 48.04456 11.02357 23.80470 1.000 42.40169 83 LEU E C 1
ATOM 10511 O O . LEU F 1 83 ? 47.80885 10.67117 24.96482 1.000 38.53524 83 LEU E O 1
ATOM 10527 N N . GLU F 1 84 ? 47.26735 11.86693 23.13264 1.000 43.60764 84 GLU E N 1
ATOM 10528 C CA . GLU F 1 84 ? 46.09410 12.49462 23.73035 1.000 41.41840 84 GLU E CA 1
ATOM 10529 C C . GLU F 1 84 ? 44.85233 11.74895 23.25534 1.000 40.29796 84 GLU E C 1
ATOM 10530 O O . GLU F 1 84 ? 44.44703 11.87715 22.09556 1.000 44.69764 84 GLU E O 1
ATOM 10542 N N . GLY F 1 85 ? 44.25676 10.96388 24.15281 1.000 44.35437 85 GLY E N 1
ATOM 10543 C CA . GLY F 1 85 ? 43.04969 10.22963 23.85414 1.000 49.80407 85 GLY E CA 1
ATOM 10544 C C . GLY F 1 85 ? 41.80901 10.89009 24.43838 1.000 45.60322 85 GLY E C 1
ATOM 10545 O O . GLY F 1 85 ? 41.87501 11.80018 25.25906 1.000 49.59922 85 GLY E O 1
ATOM 10549 N N . GLU F 1 86 ? 40.65233 10.39611 23.99306 1.000 58.44119 86 GLU E N 1
ATOM 10550 C CA . GLU F 1 86 ? 39.38778 10.96560 24.44377 1.000 61.88770 86 GLU E CA 1
ATOM 10551 C C . GLU F 1 86 ? 39.21170 10.82869 25.94956 1.000 56.12496 86 GLU E C 1
ATOM 10552 O O . GLU F 1 86 ? 38.55313 11.66827 26.57349 1.000 59.41715 86 GLU E O 1
ATOM 10564 N N . LEU F 1 87 ? 39.79972 9.79331 26.55355 1.000 59.93379 87 LEU E N 1
ATOM 10565 C CA . LEU F 1 87 ? 39.62141 9.52890 27.97351 1.000 60.46764 87 LEU E CA 1
ATOM 10566 C C . LEU F 1 87 ? 40.82719 9.88317 28.83126 1.000 60.89633 87 LEU E C 1
ATOM 10567 O O . LEU F 1 87 ? 40.68225 9.98033 30.05370 1.000 67.06300 87 LEU E O 1
ATOM 10583 N N . GLY F 1 88 ? 41.99817 10.07259 28.23890 1.000 54.50545 88 GLY E N 1
ATOM 10584 C CA . GLY F 1 88 ? 43.18180 10.38280 29.02099 1.000 58.84669 88 GLY E CA 1
ATOM 10585 C C . GLY F 1 88 ? 44.37711 10.55030 28.11197 1.000 51.88726 88 GLY E C 1
ATOM 10586 O O . GLY F 1 88 ? 44.32364 10.25803 26.91308 1.000 46.13397 88 GLY E O 1
ATOM 10590 N N . THR F 1 89 ? 45.46671 11.02913 28.70599 1.000 51.63705 89 THR E N 1
ATOM 10591 C CA . THR F 1 89 ? 46.70085 11.29693 27.98209 1.000 48.25621 89 THR E CA 1
ATOM 10592 C C . THR F 1 89 ? 47.82413 10.42856 28.52868 1.000 46.84858 89 THR E C 1
ATOM 10593 O O . THR F 1 89 ? 47.88009 10.14806 29.72880 1.000 54.00730 89 THR E O 1
ATOM 10604 N N . ILE F 1 90 ? 48.71301 10.00119 27.63749 1.000 43.76721 90 ILE E N 1
ATOM 10605 C CA . ILE F 1 90 ? 49.90954 9.25395 28.00527 1.000 47.36899 90 ILE E CA 1
ATOM 10606 C C . ILE F 1 90 ? 51.10849 10.02371 27.47523 1.000 47.05124 90 ILE E C 1
ATOM 10607 O O . ILE F 1 90 ? 51.22492 10.24132 26.26448 1.000 39.42253 90 ILE E O 1
ATOM 10623 N N . ILE F 1 91 ? 52.00044 10.42907 28.36989 1.000 48.59542 91 ILE E N 1
ATOM 10624 C CA . ILE F 1 91 ? 53.22249 11.12701 27.99086 1.000 36.73478 91 ILE E CA 1
ATOM 10625 C C . ILE F 1 91 ? 54.38361 10.18036 28.24938 1.000 47.03696 91 ILE E C 1
ATOM 10626 O O . ILE F 1 91 ? 54.58473 9.72537 29.38251 1.000 53.83039 91 ILE E O 1
ATOM 10642 N N . ILE F 1 92 ? 55.13173 9.86545 27.19765 1.000 45.08726 92 ILE E N 1
ATOM 10643 C CA . ILE F 1 92 ? 56.26464 8.95427 27.27489 1.000 42.90938 92 ILE E CA 1
ATOM 10644 C C . ILE F 1 92 ? 57.50487 9.76576 26.94084 1.000 45.22061 92 ILE E C 1
ATOM 10645 O O . ILE F 1 92 ? 57.64524 10.25874 25.81417 1.000 38.85405 92 ILE E O 1
ATOM 10661 N N . SER F 1 93 ? 58.39571 9.90809 27.91398 1.000 43.23261 93 SER E N 1
ATOM 10662 C CA . SER F 1 93 ? 59.57496 10.74566 27.77671 1.000 45.98911 93 SER E CA 1
ATOM 10663 C C . SER F 1 93 ? 60.83016 9.90430 27.93651 1.000 46.57999 93 SER E C 1
ATOM 10664 O O . SER F 1 93 ? 60.88242 9.00335 28.77798 1.000 47.65053 93 SER E O 1
ATOM 10672 N N . LYS F 1 94 ? 61.83828 10.20273 27.12385 1.000 48.13680 94 LYS E N 1
ATOM 10673 C CA . LYS F 1 94 ? 63.14423 9.58271 27.29493 1.000 49.79900 94 LYS E CA 1
ATOM 10674 C C . LYS F 1 94 ? 63.83724 10.19979 28.50270 1.000 53.28778 94 LYS E C 1
ATOM 10675 O O . LYS F 1 94 ? 63.96131 11.42422 28.59990 1.000 57.29513 94 LYS E O 1
ATOM 10694 N N . ALA F 1 95 ? 64.27165 9.35670 29.43129 1.000 67.26493 95 ALA E N 1
ATOM 10695 C CA . ALA F 1 95 ? 64.94894 9.79475 30.65065 1.000 66.10788 95 ALA E CA 1
ATOM 10696 C C . ALA F 1 95 ? 66.36876 9.23788 30.63174 1.000 62.65341 95 ALA E C 1
ATOM 10697 O O . ALA F 1 95 ? 66.71125 8.34268 31.40834 1.000 62.82391 95 ALA E O 1
ATOM 10704 N N . GLY F 1 96 ? 67.19655 9.78085 29.74497 1.000 58.95282 96 GLY E N 1
ATOM 10705 C CA . GLY F 1 96 ? 68.48742 9.20604 29.46700 1.000 54.97680 96 GLY E CA 1
ATOM 10706 C C . GLY F 1 96 ? 68.33878 8.01039 28.55188 1.000 63.93223 96 GLY E C 1
ATOM 10707 O O . GLY F 1 96 ? 67.22576 7.57909 28.23524 1.000 64.94652 96 GLY E O 1
ATOM 10711 N N . PRO F 1 97 ? 69.46378 7.44037 28.11342 1.000 79.87169 97 PRO E N 1
ATOM 10712 C CA . PRO F 1 97 ? 69.40105 6.32989 27.15315 1.000 77.05498 97 PRO E CA 1
ATOM 10713 C C . PRO F 1 97 ? 68.96994 5.00473 27.75914 1.000 84.63175 97 PRO E C 1
ATOM 10714 O O . PRO F 1 97 ? 68.77638 4.03868 27.00828 1.000 88.92295 97 PRO E O 1
ATOM 10725 N N . HIS F 1 98 ? 68.80665 4.92336 29.07959 1.000 92.90451 98 HIS E N 1
ATOM 10726 C CA . HIS F 1 98 ? 68.53072 3.65822 29.74206 1.000 95.52760 98 HIS E CA 1
ATOM 10727 C C . HIS F 1 98 ? 67.15042 3.58069 30.37696 1.000 88.94128 98 HIS E C 1
ATOM 10728 O O . HIS F 1 98 ? 66.77937 2.51175 30.87494 1.000 88.10534 98 HIS E O 1
ATOM 10742 N N . ALA F 1 99 ? 66.38269 4.66672 30.37678 1.000 81.67493 99 ALA E N 1
ATOM 10743 C CA . ALA F 1 99 ? 65.10656 4.67496 31.07176 1.000 67.63214 99 ALA E CA 1
ATOM 10744 C C . ALA F 1 99 ? 64.10892 5.52942 30.30651 1.000 69.07571 99 ALA E C 1
ATOM 10745 O O . ALA F 1 99 ? 64.47729 6.39897 29.51398 1.000 60.26507 99 ALA E O 1
ATOM 10752 N N . ILE F 1 100 ? 62.83315 5.25696 30.55825 1.000 58.55398 100 ILE E N 1
ATOM 10753 C CA . ILE F 1 100 ? 61.71573 6.01413 30.01542 1.000 53.01578 100 ILE E CA 1
ATOM 10754 C C . ILE F 1 100 ? 60.75958 6.30842 31.16237 1.000 55.05907 100 ILE E C 1
ATOM 10755 O O . ILE F 1 100 ? 60.56919 5.47513 32.05752 1.000 56.23782 100 ILE E O 1
ATOM 10771 N N . LEU F 1 101 ? 60.16755 7.49698 31.13927 1.000 45.83994 101 LEU E N 1
ATOM 10772 C CA . LEU F 1 101 ? 59.15054 7.89657 32.10226 1.000 58.72189 101 LEU E CA 1
ATOM 10773 C C . LEU F 1 101 ? 57.80152 7.89456 31.39951 1.000 46.90547 101 LEU E C 1
ATOM 10774 O O . LEU F 1 101 ? 57.63304 8.56072 30.37249 1.000 44.48630 101 LEU E O 1
ATOM 10790 N N . VAL F 1 102 ? 56.84757 7.15175 31.95230 1.000 49.46249 102 VAL E N 1
ATOM 10791 C CA . VAL F 1 102 ? 55.48527 7.09072 31.44134 1.000 49.04470 102 VAL E CA 1
ATOM 10792 C C . VAL F 1 102 ? 54.58119 7.76965 32.45751 1.000 53.74052 102 VAL E C 1
ATOM 10793 O O . VAL F 1 102 ? 54.58347 7.40157 33.63858 1.000 49.86367 102 VAL E O 1
ATOM 10806 N N . SER F 1 103 ? 53.81091 8.75397 31.99921 1.000 45.06327 103 SER E N 1
ATOM 10807 C CA . SER F 1 103 ? 52.91205 9.52342 32.84846 1.000 45.16726 103 SER E CA 1
ATOM 10808 C C . SER F 1 103 ? 51.50238 9.42114 32.28375 1.000 47.96387 103 SER E C 1
ATOM 10809 O O . SER F 1 103 ? 51.25941 9.81364 31.13669 1.000 44.68200 103 SER E O 1
ATOM 10817 N N . LEU F 1 104 ? 50.58981 8.86689 33.07930 1.000 51.34334 104 LEU E N 1
ATOM 10818 C CA . LEU F 1 104 ? 49.16714 8.84590 32.76815 1.000 64.01617 104 LEU E CA 1
ATOM 10819 C C . LEU F 1 104 ? 48.54379 10.10253 33.36197 1.000 59.62426 104 LEU E C 1
ATOM 10820 O O . LEU F 1 104 ? 48.61959 10.31426 34.58208 1.000 57.56342 104 LEU E O 1
ATOM 10836 N N . VAL F 1 105 ? 47.90442 10.90348 32.50384 1.000 51.27764 105 VAL E N 1
ATOM 10837 C CA . VAL F 1 105 ? 47.50171 12.27158 32.80098 1.000 54.68029 105 VAL E CA 1
ATOM 10838 C C . VAL F 1 105 ? 46.02122 12.44145 32.49127 1.000 52.94208 105 VAL E C 1
ATOM 10839 O O . VAL F 1 105 ? 45.52410 11.92536 31.48396 1.000 53.73359 105 VAL E O 1
ATOM 10852 N N . ASP F 1 106 ? 45.32769 13.19648 33.34285 1.000 57.86367 106 ASP E N 1
ATOM 10853 C CA . ASP F 1 106 ? 43.91169 13.47269 33.13602 1.000 60.85616 106 ASP E CA 1
ATOM 10854 C C . ASP F 1 106 ? 43.69740 14.21721 31.82159 1.000 54.60164 106 ASP E C 1
ATOM 10855 O O . ASP F 1 106 ? 44.56130 14.96438 31.35628 1.000 63.56837 106 ASP E O 1
ATOM 10864 N N . LYS F 1 107 ? 42.51984 14.01408 31.22246 1.000 63.36938 107 LYS E N 1
ATOM 10865 C CA . LYS F 1 107 ? 42.25183 14.60555 29.91502 1.000 64.19794 107 LYS E CA 1
ATOM 10866 C C . LYS F 1 107 ? 42.16160 16.12560 29.98316 1.000 65.50738 107 LYS E C 1
ATOM 10867 O O . LYS F 1 107 ? 42.53191 16.80868 29.02101 1.000 70.73837 107 LYS E O 1
ATOM 10886 N N . ASP F 1 108 ? 41.67331 16.67249 31.09659 1.000 58.33804 108 ASP E N 1
ATOM 10887 C CA . ASP F 1 108 ? 41.50392 18.11010 31.25403 1.000 68.28728 108 ASP E CA 1
ATOM 10888 C C . ASP F 1 108 ? 42.64285 18.74921 32.04087 1.000 66.65764 108 ASP E C 1
ATOM 10889 O O . ASP F 1 108 ? 42.45714 19.81583 32.63664 1.000 66.19834 108 ASP E O 1
ATOM 10898 N N . ALA F 1 109 ? 43.81576 18.12811 32.04854 1.000 58.02524 109 ALA E N 1
ATOM 10899 C CA . ALA F 1 109 ? 44.93445 18.65821 32.80665 1.000 59.36666 109 ALA E CA 1
ATOM 10900 C C . ALA F 1 109 ? 45.54973 19.86130 32.09744 1.000 56.36143 109 ALA E C 1
ATOM 10901 O O . ALA F 1 109 ? 45.37575 20.06651 30.89352 1.000 56.24787 109 ALA E O 1
ATOM 10908 N N . LYS F 1 110 ? 46.27909 20.66440 32.86879 1.000 60.40028 110 LYS E N 1
ATOM 10909 C CA . LYS F 1 110 ? 46.99708 21.81464 32.32739 1.000 54.86283 110 LYS E CA 1
ATOM 10910 C C . LYS F 1 110 ? 48.33644 21.33292 31.78414 1.000 48.05282 110 LYS E C 1
ATOM 10911 O O . LYS F 1 110 ? 49.23198 20.96396 32.55023 1.000 46.10389 110 LYS E O 1
ATOM 10930 N N . LEU F 1 111 ? 48.47962 21.35044 30.45886 1.000 43.02997 111 LEU E N 1
ATOM 10931 C CA . LEU F 1 111 ? 49.58167 20.63215 29.82789 1.000 47.00124 111 LEU E CA 1
ATOM 10932 C C . LEU F 1 111 ? 50.92638 21.28889 30.11545 1.000 48.36527 111 LEU E C 1
ATOM 10933 O O . LEU F 1 111 ? 51.93250 20.59216 30.28634 1.000 38.65909 111 LEU E O 1
ATOM 10949 N N . GLY F 1 112 ? 50.97218 22.62225 30.16170 1.000 41.33163 112 GLY E N 1
ATOM 10950 C CA . GLY F 1 112 ? 52.24373 23.29407 30.38888 1.000 40.24739 112 GLY E CA 1
ATOM 10951 C C . GLY F 1 112 ? 52.84875 22.94592 31.73511 1.000 40.72259 112 GLY E C 1
ATOM 10952 O O . GLY F 1 112 ? 54.04725 22.65955 31.84231 1.000 43.86202 112 GLY E O 1
ATOM 10956 N N . ILE F 1 113 ? 52.02265 22.96483 32.78453 1.000 49.67197 113 ILE E N 1
ATOM 10957 C CA . ILE F 1 113 ? 52.49624 22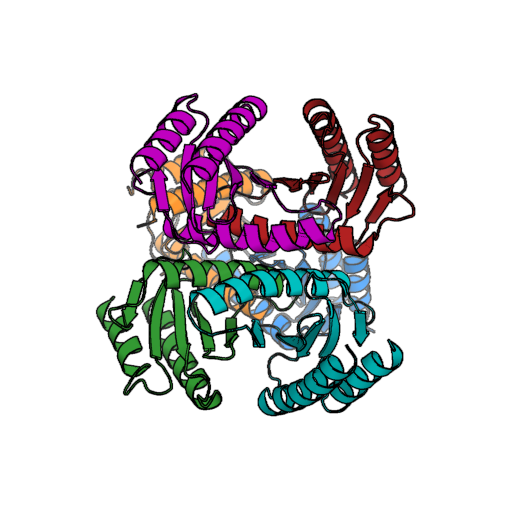.60621 34.11827 1.000 49.65404 113 ILE E CA 1
ATOM 10958 C C . ILE F 1 113 ? 53.03334 21.18112 34.12116 1.000 41.23735 113 ILE E C 1
ATOM 10959 O O . ILE F 1 113 ? 54.09735 20.89749 34.68972 1.000 46.64342 113 ILE E O 1
ATOM 10975 N N . ILE F 1 114 ? 52.30211 20.26060 33.49297 1.000 41.25966 114 ILE E N 1
ATOM 10976 C CA . ILE F 1 114 ? 52.70415 18.86145 33.51637 1.000 51.72700 114 ILE E CA 1
ATOM 10977 C C . ILE F 1 114 ? 54.00116 18.66290 32.74875 1.000 47.09434 114 ILE E C 1
ATOM 10978 O O . ILE F 1 114 ? 54.86086 17.87877 33.15920 1.000 49.20647 114 ILE E O 1
ATOM 10994 N N . LEU F 1 115 ? 54.17234 19.36957 31.63140 1.000 53.46758 115 LEU E N 1
ATOM 10995 C CA . LEU F 1 115 ? 55.41191 19.23751 30.87281 1.000 49.40358 115 LEU E CA 1
ATOM 10996 C C . LEU F 1 115 ? 56.58965 19.82000 31.64538 1.000 46.46279 115 LEU E C 1
ATOM 10997 O O . LEU F 1 115 ? 57.70134 19.28537 31.58411 1.000 48.40311 115 LEU E O 1
ATOM 11013 N N . MET F 1 116 ? 56.36323 20.89865 32.39788 1.000 47.25552 116 MET E N 1
ATOM 11014 C CA . MET F 1 116 ? 57.40234 21.40198 33.29572 1.000 52.21172 116 MET E CA 1
ATOM 11015 C C . MET F 1 116 ? 57.79798 20.34557 34.32513 1.000 49.36419 116 MET E C 1
ATOM 11016 O O . MET F 1 116 ? 58.98789 20.03118 34.49828 1.000 52.27042 116 MET E O 1
ATOM 11030 N N . LEU F 1 117 ? 56.80579 19.80585 35.03900 1.000 47.62020 117 LEU E N 1
ATOM 11031 C CA . LEU F 1 117 ? 57.08900 18.79766 36.05629 1.000 54.15500 117 LEU E CA 1
ATOM 11032 C C . LEU F 1 117 ? 57.80464 17.59788 35.45167 1.000 54.16757 117 LEU E C 1
ATOM 11033 O O . LEU F 1 117 ? 58.71338 17.02660 36.06783 1.000 55.94368 117 LEU E O 1
ATOM 11049 N N . ILE F 1 118 ? 57.41041 17.20481 34.24027 1.000 50.37157 118 ILE E N 1
ATOM 11050 C CA . ILE F 1 118 ? 58.02170 16.04891 33.60106 1.000 49.62472 118 ILE E CA 1
ATOM 11051 C C . ILE F 1 118 ? 59.45742 16.35918 33.20594 1.000 56.93811 118 ILE E C 1
ATOM 11052 O O . ILE F 1 118 ? 60.33758 15.50534 33.32680 1.000 53.69553 118 ILE E O 1
ATOM 11068 N N . ASP F 1 119 ? 59.72402 17.57815 32.73233 1.000 52.28412 119 ASP E N 1
ATOM 11069 C CA . ASP F 1 119 ? 61.10280 17.96567 32.44926 1.000 57.92263 119 ASP E CA 1
ATOM 11070 C C . ASP F 1 119 ? 61.96821 17.82543 33.69490 1.000 56.57732 119 ASP E C 1
ATOM 11071 O O . ASP F 1 119 ? 63.07544 17.26846 33.64668 1.000 61.66583 119 ASP E O 1
ATOM 11080 N N . LYS F 1 120 ? 61.47423 18.32908 34.82688 1.000 58.02930 120 LYS E N 1
ATOM 11081 C CA . LYS F 1 120 ? 62.24671 18.22744 36.06360 1.000 69.85352 120 LYS E CA 1
ATOM 11082 C C . LYS F 1 120 ? 62.48175 16.76658 36.44308 1.000 63.23284 120 LYS E C 1
ATOM 11083 O O . LYS F 1 120 ? 63.61234 16.36012 36.75913 1.000 66.50415 120 LYS E O 1
ATOM 11102 N N . ALA F 1 121 ? 61.41662 15.96047 36.41802 1.000 61.16282 121 ALA E N 1
ATOM 11103 C CA . ALA F 1 121 ? 61.54473 14.55304 36.78091 1.000 59.69994 121 ALA E CA 1
ATOM 11104 C C . ALA F 1 121 ? 62.51098 13.82977 35.85273 1.000 58.25006 121 ALA E C 1
ATOM 11105 O O . ALA F 1 121 ? 63.27101 12.96136 36.29249 1.000 61.12529 121 ALA E O 1
ATOM 11112 N N . ILE F 1 122 ? 62.48964 14.16987 34.56287 1.000 61.26946 122 ILE E N 1
ATOM 11113 C CA . ILE F 1 122 ? 63.39176 13.54548 33.60058 1.000 67.01567 122 ILE E CA 1
ATOM 11114 C C . ILE F 1 122 ? 64.83301 13.88018 33.94291 1.000 62.41303 122 ILE E C 1
ATOM 11115 O O . ILE F 1 122 ? 65.71359 13.01323 33.92237 1.000 64.26633 122 ILE E O 1
ATOM 11131 N N . LYS F 1 123 ? 65.10488 15.15747 34.21420 1.000 71.66821 123 LYS E N 1
ATOM 11132 C CA . LYS F 1 123 ? 66.45638 15.54230 34.60446 1.000 72.59818 123 LYS E CA 1
ATOM 11133 C C . LYS F 1 123 ? 66.92187 14.71321 35.79482 1.000 76.64009 123 LYS E C 1
ATOM 11134 O O . LYS F 1 123 ? 68.02096 14.14146 35.78529 1.000 75.03201 123 LYS E O 1
ATOM 11153 N N . GLN F 1 124 ? 66.07374 14.60729 36.81976 1.000 71.57196 124 GLN E N 1
ATOM 11154 C CA . GLN F 1 124 ? 66.46339 13.86344 38.01625 1.000 76.20441 124 GLN E CA 1
ATOM 11155 C C . GLN F 1 124 ? 66.71567 12.39037 37.69748 1.000 83.16591 124 GLN E C 1
ATOM 11156 O O . GLN F 1 124 ? 67.74022 11.81889 38.09643 1.000 77.97791 124 GLN E O 1
ATOM 11170 N N . ILE F 1 125 ? 65.79165 11.75727 36.97280 1.000 73.08224 125 ILE E N 1
ATOM 11171 C CA . ILE F 1 125 ? 65.93399 10.33616 36.66754 1.000 73.34533 125 ILE E CA 1
ATOM 11172 C C . ILE F 1 125 ? 67.21471 10.09403 35.88082 1.000 77.75924 125 ILE E C 1
ATOM 11173 O O . ILE F 1 125 ? 68.03553 9.24364 36.24422 1.000 87.31967 125 ILE E O 1
ATOM 11189 N N . ALA F 1 126 ? 67.41114 10.84633 34.79526 1.000 74.74363 126 ALA E N 1
ATOM 11190 C CA . ALA F 1 126 ? 68.62819 10.69852 34.00673 1.000 73.15195 126 ALA E CA 1
ATOM 11191 C C . ALA F 1 126 ? 69.86600 10.85869 34.87684 1.000 80.88415 126 ALA E C 1
ATOM 11192 O O . ALA F 1 126 ? 70.84556 10.12159 34.71702 1.000 90.77845 126 ALA E O 1
ATOM 11199 N N . GLU F 1 127 ? 69.84207 11.81473 35.80958 1.000 87.32549 127 GLU E N 1
ATOM 11200 C CA . GLU F 1 127 ? 70.94511 11.93680 36.75740 1.000 87.18114 127 GLU E CA 1
ATOM 11201 C C . GLU F 1 127 ? 71.17157 10.62285 37.49610 1.000 92.10213 127 GLU E C 1
ATOM 11202 O O . GLU F 1 127 ? 72.30669 10.14423 37.60578 1.000 90.37747 127 GLU E O 1
ATOM 11214 N N . LEU F 1 128 ? 70.09599 10.01814 38.00531 1.000 90.65644 128 LEU E N 1
ATOM 11215 C CA . LEU F 1 128 ? 70.26203 8.82600 38.83217 1.000 75.00672 128 LEU E CA 1
ATOM 11216 C C . LEU F 1 128 ? 70.73853 7.62104 38.02724 1.000 79.58455 128 LEU E C 1
ATOM 11217 O O . LEU F 1 128 ? 71.40369 6.73848 38.58047 1.000 89.31440 128 LEU E O 1
ATOM 11233 N N . MET F 1 129 ? 70.41244 7.55169 36.74064 1.000 94.16659 129 MET E N 1
ATOM 11234 C CA . MET F 1 129 ? 70.80663 6.39741 35.93629 1.000 94.78999 129 MET E CA 1
ATOM 11235 C C . MET F 1 129 ? 72.29847 6.45460 35.62048 1.000 91.40208 129 MET E C 1
ATOM 11236 O O . MET F 1 129 ? 72.85552 7.53035 35.39923 1.000 94.44047 129 MET E O 1
#

Foldseek 3Di:
DVVLVVLQVVLCVVDVQFQWKFKEWLQQHTPGIDHPPPDDRSVQSNVLSVVQVVVQVVCVVVPVPGDAKDWDADPFWIWIWGALANTIIMIITGGNPGDVPVSVVSVVVSSPVVNVVVPD/DLVVLVVLQVCLCVVFVQWQWKFKAWLCQHTSGIGHPPPDDSSVVSNVLSVVLVVVQVVCVVVPNHGDAKDWDQDPAWIWIWGALAPTIIMIITGGNPDDVVVSVVSVVVSSPVSNVVVD/DLVVLVVLQVVLCVVDVQFQWKFKEWLQQHTSGIDHPPVDDNSVVSNVLNVCQVVVQVVCVVVVNDGDAKDWDQDPFWIWIWGAQANTIIMIITGGNPDDVVVSVVSVVVSSPVVNVVPPD/DDPLVVLQVVLCVVDVQFQWKWKEWLCQHTDGIDHDPPDDSSVVSNVLSVVQVVVQVVCVVVVNPGDAWDWDQDPAWIWIWGALANTIIMIITGGNPDPVVVSVVSVVVSSPVVNVVVPD/DLVVLVVLQVVLCVVDVQFQWKFKAWLCQHTSGIDHDPPDDSRVVSNVLNVVQVVVQVVCVVVVVPGDAWDWDQDPAWIWIWGALANTMIMIITGGNPDDVVVSVVSVVVSSPVSNVVD/DVVLVVLQVQLCVVDVFFQWKFKEWLQQHTPDIDHDPPDDNRVLRNVLSVVQVVVQVVCCVVVNPGDAWDWDQDPAWIWIWGDLANTIIMIIIGGNPDDVVVSVVSVVVSSPVSNVVD

InterPro domains:
  IPR004942 Roadblock/LAMTOR2 domain [PF03259] (18-102)
  IPR004942 Roadblock/LAMTOR2 domain [SM00960] (15-105)

Nearest PDB structures (foldseek):
  9jue-assembly1_E  TM=9.981E-01  e=4.303E-20  Promethearchaeum syntrophicum
  7yh1-assembly2_C  TM=9.410E-01  e=6.725E-09  Promethearchaeum syntrophicum
  3t1r-assembly2_C  TM=9.045E-01  e=3.303E-09  Thermus thermophilus HB8
  1j3w-assembly1_B  TM=8.952E-01  e=4.713E-09  Thermus thermophilus HB8
  6izw-assembly1_B  TM=9.148E-01  e=3.139E-08  Myxococcus xanthus DK 1622

Sequence (718 aa):
TDKLWYILQELTSNRGDIQGCTIVTTQGLPITSLLADDANVSLISAMSAAIISVAESASQELQRGYLQRILLEGELGTIIISKAGPHAILVSLVDKDAKLGIILMLIDKAIKQIAELMDAHTDKLWYILQELTTSSNNRRGGDDIQGCTIVTTQGLPITSLLADDANVSLISAMSAAIISVAESASQELQRGYLQRILLEGELGTIIISKAGPHAILVSLVDKDAKLGIILMLIDKAIKQIAELMDHTDDKLWYILQELTSNRGDIQGCTTIVTTQGLPITSLLADDANVSLISAMSAAIISVAESASQELQRRGYLQRILLEGELGTIIISKAGPHAILVSLVDKDAKLGIILMLIDKAIKQIAELMDATDKLWYILQELTSNRGDIQGCTIVTTQGLPITSLLADDANVSLISAMSAAIISVAESASQELQRGYLQRIIILLEGELGTIIISKAGPHAILVSLVDKDAKLGIILMLIDKAIKQIAELMDAHTDKLWYILQELTSNRGDIQGCTIVTTQGLPITSLLADDANVSLISAMSAAIISVAESASQELQRGYLQRILLEGELGTIIISKAGPHAILVSLVDKDAKLGIILMLIDKAIKQIAELMTDKLWYILQELTSNRGDIQGCTIVTTQGLPITSLLADDANVSLISAMSAAIISVAESASQELQRGYLQRILLEGELGTIIISKAGPHAILVSLVDKDAKLGIILMLIDKAIKQIAELM

Solvent-accessible surface area: 30324 Å² total; per-residue (Å²): 105,103,132,12,81,126,16,0,78,78,4,23,88,79,68,82,18,9,84,2,0,0,0,0,38,56,51,1,90,58,46,14,32,54,31,61,156,129,32,60,51,50,15,12,0,0,4,0,1,0,5,4,9,4,2,28,28,0,1,66,65,16,132,51,12,137,2,79,34,0,3,0,18,0,89,127,0,6,0,0,0,1,53,1,26,78,64,1,1,0,0,0,15,0,48,88,121,17,129,44,50,68,0,23,138,30,0,55,102,3,34,143,55,0,31,130,66,49,81,99,140,65,101,117,0,87,138,9,0,85,89,6,3,77,142,85,54,59,6,59,0,0,0,0,0,38,50,65,0,84,52,46,14,34,38,24,49,157,132,33,57,45,47,14,6,0,1,12,0,4,2,2,13,12,1,0,26,6,2,1,54,37,9,114,35,8,16,2,83,31,0,0,1,26,1,87,120,0,6,0,0,0,1,53,0,23,70,71,0,1,1,1,0,20,1,48,91,115,17,156,42,48,96,3,25,136,47,0,57,92,2,31,158,65,0,30,142,51,37,153,114,82,69,111,0,94,120,15,0,65,107,5,19,77,98,65,81,19,9,83,1,0,0,0,0,39,82,154,6,118,60,49,19,38,49,30,69,158,140,30,78,46,70,54,6,0,50,27,0,14,42,3,26,71,39,0,31,54,0,0,89,91,8,72,30,3,73,1,78,35,0,4,1,21,1,73,113,0,5,1,0,0,1,61,1,27,74,90,0,3,0,0,0,6,0,46,91,133,16,110,44,36,84,0,27,132,48,0,53,137,4,19,132,68,0,27,126,60,39,105,148,141,74,115,7,63,116,14,0,76,71,6,21,86,89,30,81,16,8,81,1,0,0,0,0,37,78,157,8,112,57,58,22,36,48,30,66,156,111,24,83,47,71,59,8,0,51,29,0,15,40,3,21,70,38,0,28,58,0,1,80,100,9,135,39,12,130,2,76,43,0,5,1,17,1,82,53,0,3,0,0,0,0,62,1,27,107,101,0,3,0,0,0,8,0,44,97,67,15,85,50,40,66,0,29,126,43,0,48,92,4,30,135,60,0,29,131,69,58,97,138,138,70,97,129,0,83,123,10,0,71,85,4,18,83,82,69,83,28,9,87,1,0,1,0,0,34,44,53,1,62,41,43,16,32,47,40,75,160,137,38,24,46,13,2,8,0,0,1,1,0,3,0,11,18,7,0,32,27,2,0,74,61,22,133,17,13,140,4,65,34,0,1,2,21,2,78,58,0,6,1,0,2,0,48,1,23,109,116,0,0,0,0,0,8,0,59,112,117,17,147,39,55,64,0,24,104,11,0,61,114,3,34,129,55,0,32,126,57,77,107,107,136,14,88,127,5,0,68,101,5,13,75,86,78,85,15,9,84,2,0,0,0,1,37,51,56,1,68,41,50,14,37,40,41,68,156,129,40,34,52,12,7,8,0,2,1,1,8,6,5,5,22,5,1,38,18,0,0,63,39,4,134,14,13,136,4,66,25,1,4,1,34,2,82,113,0,3,0,0,0,0,47,0,24,108,115,0,2,0,0,0,3,2,58,109,110,25,126,43,54,56,0,19,87,16,0,63,121,3,25,151,70,0,38,136,65,88

Organism: NCBI:txid2594042

Secondary structure (DSSP, 8-state):
--HHHHHHHHHHHH-TTEEEEEEEETTS-EEEEE--TT--HHHHHHHHHHHHHHHHHHHHHTT--SEEEEEEEESS-EEEEEE-STTEEEEEEE-TT--HHHHHHHHHHHHHHHHHHH--/-HHHHHHHHHHHHHT-TTEEEEEEE-TTS-EEEEE--TTS-HHHHHHHHHHHHHHHHHHHHHTT--SEEEEEEEESSEEEEEEE-SSS-EEEEEEETT--HHHHHHHHHHHHHHHHHHH--/-HHHHHHHHHHHHTT-TTEEEEEEEETTS-EEEEE--TTS-HHHHHHHHHHHHHHHHHHHHHTT--SEEEEEEEESSEEEEEEEETTTEEEEEEEETT--HHHHHHHHHHHHHHHHHHH-/-HHHHHHHHHHHHH-TTEEEEEEE-TTS-EEEEE--TT--HHHHHHHHHHHHHHHHHHHHHTT--SEEEEEEEESSEEEEEEE-STT-EEEEEEETT--HHHHHHHHHHHHHHHHHHH--/-HHHHHHHHHHHHT-TTEEEEEEEETTS-EEEEE--TTS-HHHHHHHHHHHHHHHHHHHHHTT--SEEEEEEEESS-EEEEEE-STTEEEEEEE-TT--HHHHHHHHHHHHHHHHHH-/-HHHHHHHHHHHHHT-TTEEEEEEEETTS-EEEEE--SSS-HHHHHHHHHHHHHHHHHHHHHTT--SEEEEEEEESSEEEEEEE-STTEEEEEEEETT--HHHHHHHHHHHHHHHHHH-

Radius of gyration: 26.37 Å; Cα contacts (8 Å, |Δi|>4): 1568; chains: 6; bounding box: 72×66×64 Å

B-factor: mean 62.31, std 20.59, range [25.86, 158.84]